Protein 7ZH9 (pdb70)

CATH classification: 2.40.30.180 (+1 more: 3.10.290.60)

Nearest PDB structures (foldseek):
  7zh9-assembly1_A  TM=1.001E+00  e=0.000E+00  Saccharomyces cerevisiae
  6zqh-assembly1_A  TM=9.855E-01  e=0.000E+00  Saccharomyces cerevisiae
  5l6j-assembly2_C  TM=9.676E-01  e=0.000E+00  Saccharomyces cerevisiae S288C
  5l6i-assembly2_C  TM=9.643E-01  e=0.000E+00  Saccharomyces cerevisiae S288C
  5tr4-assembly2_C  TM=9.580E-01  e=0.000E+00  Saccharomyces cerevisiae S288C

B-factor: mean 48.41, std 32.9, range [10.89, 215.99]

Secondary structure (DSSP, 8-state):
-TT---HHHHHHHHHHH-HHHHHHHTT-EEEEE--SHHHHHHHHHHHHH--SEEEEE--SBP-GGGGGT-TT--GGGTTSBHHHHHHHHHHTT-TTS-EEE----SSGGGGGG-SEEEE-TTS-HHHHHHHHHHHHHHT-EEEEEEEETTEEEEEEE--S-EEESBSS-PPPPEEEEEEE-TT-EEEESTT------TT-EEEEES-BT-GGGGSS--EE-EE-STTEEE----GGG----B--EEEEEPPPEEE----HHHHHHS--B--S-GGGTTHHHHHHHHHHHHHHHHHHTTTPPPPTT-HHHHHHHHHHHHHHHHH-HHHH-TTPPP-HHHHHHHHHHTT---HHHHHHHHHHHHHHHHHHHH-BSPPP-SEEEEE-GGGSPPTTTS--STTTT---SSTTHHHHHHH-HHHHHHHHT-EEEEE--SHHHHHHHHHHHHHTTT-STT-EEEEE--PBP-GGGGGT-TT--GGGTTSBHHHHHHHHHHHH-GGGTT-EEEE-PPPSGGGTTTS-HHHHHT-SEEEE---SHHHHHHHHHHHHHHT--EEEEEEETTEEEEEEE-TTTB--TTTTPPPPPPPPPHHHHHT---SHHHHHHHHHHHHHIIIIIHHHHHHHHHH-TTHHHHHHHT-SSHHHHHHHHHHHHHT--SSHHHHHHHHHHHHHIIIIIHHHHHHHHS-TT-B-TTSSBSS-TT----------TTSHHHHHHHHHHHHHHHHHTT-----S--HHHHHHHHHT---PPP---TT-----SSSS--TTSGGGT-TTTHHHHHHTSPPGGGGTT---------TT-TTSSHHHHHHHHHHHHHHHTTPPP--HHHHHHHHTTPPP--HHHHHHHHHHHHHHHHHHHTT---GGG--EEEEETTTTEEEEEPPPBPPEEEETTEEEETTT-EEEEES--BHHHHHHHIIIII-----EEEETTEEEEE-------BHHHHHHHHTTS----S-SEEEEEEEEE-TTS-EE---EEEEE-

Foldseek 3Di:
DQQDDDCLACQQQCLQFNSQLLSLQLAFEEEEEDQQQLRLLLLLFSLLSHGVEYEYEWQDFDAQQSLLRRLQDDPVRGRGTNRVSCQVLSCQLHVNYHYYYDHDCPPVVVCLVGQEYEYEPVAFVVRLQVNLVVCQVNQHWYKYKYAFFQKIKIWTARYFKDKQQAAFSDAWFKFKFWAQAQFFKTFGPDPDFRPDDQQWKKQKDPFPFQPCSNVRDIFGWADDPRGIIGRGGSVVRGGTDAIMMITTHGHMDIDGADTPVVCLQPNDEDEFEVVCVLCQLLVSLLVVLQSVLLVVPVRDGADAQDVVSLVVSQVSSVVVCVVRVNSNHPPGDRPSVSSSLSSNRRLADANLVSLQSSLLVSVLVSCSSGSFFDHDHTMYMDGQVLLAFDCVVQNDHCVFLQAPSHNNSRVSSNHGDVLLLLQLQAEEEEEDQAQLNLLLLLNSLSSNGQLHPNYAYEYEAQDFAGSNSSSRNSLDGPVRGPPQRQVSSQVSSCVSHVSCPPRYHYYNDHDDDVCCVPVDPVNVLSHQAYEYPDDDDRSQVRVQQVCLVNQHKYWYKDAFNLKIWIDTGHFQWFDTPVVPDDPDDDDDQPLCLVPQPDALLSLLVNLLVVLCLLFFLLQVLLQCVLPPVCSLVVCVVVPWQNVSSLVSLQVCPVQQDDALLSLLVVLLLVLCVPQPQVLVQSCLQQPQQDADPVRHHPQHGSGFRFDGDDQDCVPLLSVLLSVLRSVSSCQFQVHDDDLDDDSVVSCVSVVPDDHDDHDHDNPDDRDDGSVDDDCRTPVNPDPPVSVVSVVSRDHSVVVPPGHTDGDDDDLSDPSNSRLSNSQSSSVSVCNRRVYDGDDSSVSSCSSVVRRNDRNSSSSSRSSLSVSQVSVSSSVDNPQVSHWIWMARSSNGHIYTDRGHTFDWFPLPPDIDGQRNDAAEAEDQAFPVVVCVVCCVPVVWNWAFKDFPPGTLDHPVDDTRDRVQVSVCVVVVNDHDDSDQKGKIATWTAHNVGHTDHDHIYIYGD

Structure (mmCIF, N/CA/C/O backbone):
data_7ZH9
#
_entry.id   7ZH9
#
_cell.length_a   107.720
_cell.length_b   118.064
_cell.length_c   196.654
_cell.angle_alpha   90.00
_cell.angle_beta   90.00
_cell.angle_gamma   90.00
#
_symmetry.space_group_name_H-M   'C 2 2 21'
#
loop_
_entity.id
_entity.type
_entity.pdbx_description
1 polymer 'Ubiquitin-activating enzyme E1 1'
2 non-polymer "ADENOSINE-5'-TRIPHOSPHATE"
3 non-polymer 'SULFATE ION'
4 non-polymer 'ACETATE ION'
5 non-polymer '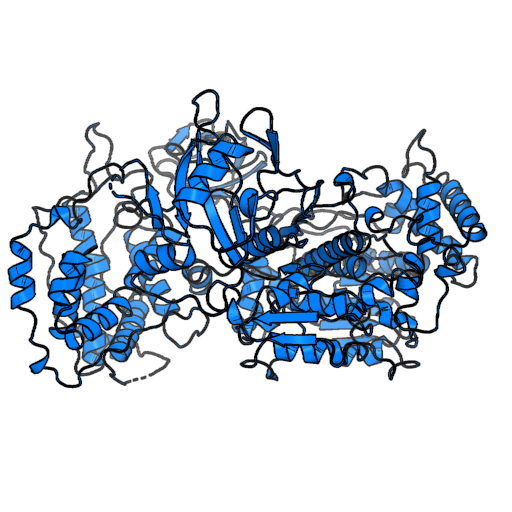MAGNESIUM ION'
6 non-polymer GLYCEROL
7 non-polymer 'POTASSIUM ION'
8 non-polymer 'CHLORIDE ION'
9 water water
#
loop_
_atom_site.group_PDB
_atom_site.id
_atom_site.type_symbol
_atom_site.label_atom_id
_atom_site.label_alt_id
_atom_site.label_comp_id
_atom_site.label_asym_id
_atom_site.label_entity_id
_atom_site.label_seq_id
_atom_site.pdbx_PDB_ins_code
_atom_site.Cartn_x
_atom_site.Cartn_y
_atom_site.Cartn_z
_atom_site.occupancy
_atom_site.B_iso_or_equiv
_atom_site.auth_seq_id
_atom_site.auth_comp_id
_atom_site.auth_asym_id
_atom_site.auth_atom_id
_atom_site.pdbx_PDB_model_num
ATOM 1 N N . ALA A 1 10 ? 37.062 -0.412 3.893 1.00 74.98 10 ALA A N 1
ATOM 2 C CA . ALA A 1 10 ? 36.439 0.892 4.140 1.00 73.09 10 ALA A CA 1
ATOM 3 C C . ALA A 1 10 ? 34.939 0.846 3.848 1.00 79.75 10 ALA A C 1
ATOM 4 O O . ALA A 1 10 ? 34.166 1.693 4.332 1.00 58.00 10 ALA A O 1
ATOM 10 N N . ALA A 1 11 ? 34.538 -0.149 3.051 1.00 63.32 11 ALA A N 1
ATOM 11 C CA . ALA A 1 11 ? 33.143 -0.290 2.661 1.00 65.35 11 ALA A CA 1
ATOM 12 C C . ALA A 1 11 ? 32.261 -0.421 3.892 1.00 42.41 11 ALA A C 1
ATOM 13 O O . ALA A 1 11 ? 32.531 -1.233 4.783 1.00 47.18 11 ALA A O 1
ATOM 20 N N . GLY A 1 12 ? 31.191 0.383 3.936 1.00 38.12 12 GLY A N 1
ATOM 21 C CA . GLY A 1 12 ? 30.228 0.322 5.016 1.00 26.14 12 GLY A CA 1
ATOM 22 C C . GLY A 1 12 ? 30.565 1.218 6.189 1.00 29.89 12 GLY A C 1
ATOM 23 O O . GLY A 1 12 ? 29.719 1.391 7.084 1.00 34.67 12 GLY A O 1
ATOM 27 N N . GLU A 1 13 ? 31.773 1.775 6.223 1.00 35.99 13 GLU A N 1
ATOM 28 C CA . GLU A 1 13 ? 32.217 2.606 7.332 1.00 44.78 13 GLU A CA 1
ATOM 29 C C . GLU A 1 13 ? 31.953 4.074 7.006 1.00 43.99 13 GLU A C 1
ATOM 30 O O . GLU A 1 13 ? 32.237 4.539 5.890 1.00 31.89 13 GLU A O 1
ATOM 42 N N . ILE A 1 14 ? 31.402 4.788 7.978 1.00 31.97 14 ILE A N 1
ATOM 43 C CA . ILE A 1 14 ? 31.236 6.235 7.918 1.00 37.01 14 ILE A CA 1
ATOM 44 C C . ILE A 1 14 ? 31.924 6.841 9.133 1.00 38.32 14 ILE A C 1
ATOM 45 O O . ILE A 1 14 ? 31.760 6.350 10.249 1.00 31.97 14 ILE A O 1
ATOM 61 N N . ASP A 1 15 ? 32.696 7.896 8.913 1.00 31.89 15 ASP A N 1
ATOM 62 C CA . ASP A 1 15 ? 33.358 8.638 9.990 1.00 22.70 15 ASP A CA 1
ATOM 63 C C . ASP A 1 15 ? 32.319 9.525 10.653 1.00 29.56 15 ASP A C 1
ATOM 64 O O . ASP A 1 15 ? 32.088 10.656 10.212 1.00 21.95 15 ASP A O 1
ATOM 73 N N . GLU A 1 16 ? 31.688 9.015 11.741 1.00 22.42 16 GLU A N 1
ATOM 74 C CA . GLU A 1 16 ? 30.661 9.791 12.429 1.00 26.43 16 GLU A CA 1
ATOM 75 C C . GLU A 1 16 ? 31.212 11.090 13.001 1.00 19.04 16 GLU A C 1
ATOM 76 O O . GLU A 1 16 ? 30.471 12.072 13.126 1.00 24.68 16 GLU A O 1
ATOM 88 N N . SER A 1 17 ? 32.489 11.121 13.394 1.00 19.75 17 SER A N 1
ATOM 89 C CA . SER A 1 17 ? 33.042 12.304 14.016 1.00 26.32 17 SER A CA 1
ATOM 90 C C . SER A 1 17 ? 33.187 13.453 13.024 1.00 31.27 17 SER A C 1
ATOM 91 O O . SER A 1 17 ? 33.262 14.607 13.445 1.00 27.43 17 SER A O 1
ATOM 99 N N . LEU A 1 18 ? 33.258 13.164 11.729 1.00 27.30 18 LEU A N 1
ATOM 100 C CA . LEU A 1 18 ? 33.216 14.201 10.697 1.00 19.53 18 LEU A CA 1
ATOM 101 C C . LEU A 1 18 ? 31.789 14.505 10.256 1.00 20.23 18 LEU A C 1
ATOM 102 O O . LEU A 1 18 ? 31.394 15.673 10.182 1.00 22.57 18 LEU A O 1
ATOM 118 N N . TYR A 1 19 ? 31.010 13.454 9.950 1.00 22.73 19 TYR A N 1
ATOM 119 C CA . TYR A 1 19 ? 29.734 13.588 9.276 1.00 22.98 19 TYR A CA 1
ATOM 120 C C . TYR A 1 19 ? 28.539 13.667 10.210 1.00 20.30 19 TYR A C 1
ATOM 121 O O . TYR A 1 19 ? 27.399 13.770 9.729 1.00 21.84 19 TYR A O 1
ATOM 139 N N . SER A 1 20 ? 28.763 13.659 11.521 1.00 21.18 20 SER A N 1
ATOM 140 C CA . SER A 1 20 ? 27.702 13.681 12.535 1.00 19.07 20 SER A CA 1
ATOM 141 C C . SER A 1 20 ? 26.453 14.476 12.174 1.00 24.23 20 SER A C 1
ATOM 142 O O . SER A 1 20 ? 25.348 13.912 12.100 1.00 18.78 20 SER A O 1
ATOM 150 N N . ARG A 1 21 ? 26.589 15.786 11.928 1.00 15.87 21 ARG A N 1
ATOM 151 C CA . ARG A 1 21 ? 25.400 16.600 11.645 1.00 20.07 21 ARG A CA 1
ATOM 152 C C . ARG A 1 21 ? 24.755 16.279 10.312 1.00 20.28 21 ARG A C 1
ATOM 153 O O . ARG A 1 21 ? 23.525 16.389 10.157 1.00 17.80 21 ARG A O 1
ATOM 174 N N . GLN A 1 22 ? 25.550 15.922 9.309 1.00 19.79 22 GLN A N 1
ATOM 175 C CA . GLN A 1 22 ? 24.988 15.557 8.018 1.00 19.16 22 GLN A CA 1
ATOM 176 C C . GLN A 1 22 ? 24.322 14.197 8.069 1.00 18.64 22 GLN A C 1
ATOM 177 O O . GLN A 1 22 ? 23.295 13.967 7.376 1.00 19.60 22 GLN A O 1
ATOM 191 N N . LEU A 1 23 ? 24.877 13.272 8.864 1.00 20.29 23 LEU A N 1
ATOM 192 C CA . LEU A 1 23 ? 24.219 11.973 9.035 1.00 20.30 23 LEU A CA 1
ATOM 193 C C . LEU A 1 23 ? 22.784 12.119 9.523 1.00 17.32 23 LEU A C 1
ATOM 194 O O . LEU A 1 23 ? 21.926 11.348 9.119 1.00 19.52 23 LEU A O 1
ATOM 210 N N . TYR A 1 24 ? 22.500 13.121 10.373 1.00 20.45 24 TYR A N 1
ATOM 211 C CA . TYR A 1 24 ? 21.142 13.373 10.858 1.00 18.78 24 TYR A CA 1
ATOM 212 C C . TYR A 1 24 ? 20.240 13.942 9.768 1.00 23.80 24 TYR A C 1
ATOM 213 O O . TYR A 1 24 ? 19.011 13.931 9.926 1.00 22.13 24 TYR A O 1
ATOM 231 N N . VAL A 1 25 ? 20.801 14.422 8.655 1.00 16.44 25 VAL A N 1
ATOM 232 C CA . VAL A 1 25 ? 19.994 14.841 7.514 1.00 14.42 25 VAL A CA 1
ATOM 233 C C . VAL A 1 25 ? 19.732 13.695 6.555 1.00 15.79 25 VAL A C 1
ATOM 234 O O . VAL A 1 25 ? 18.606 13.507 6.058 1.00 15.89 25 VAL A O 1
ATOM 247 N N . LEU A 1 26 ? 20.779 12.933 6.250 1.00 18.38 26 LEU A N 1
ATOM 248 C CA . LEU A 1 26 ? 20.776 12.016 5.119 1.00 14.95 26 LEU A CA 1
ATOM 249 C C . LEU A 1 26 ? 20.581 10.569 5.541 1.00 19.98 26 LEU A C 1
ATOM 250 O O . LEU A 1 26 ? 19.996 9.798 4.783 1.00 18.40 26 LEU A O 1
ATOM 266 N N . GLY A 1 27 ? 21.080 10.181 6.713 1.00 17.32 27 GLY A N 1
ATOM 267 C CA . GLY A 1 27 ? 21.018 8.795 7.119 1.00 21.95 27 GLY A CA 1
ATOM 268 C C . GLY A 1 27 ? 22.175 7.985 6.562 1.00 17.70 27 GLY A C 1
ATOM 269 O O . GLY A 1 27 ? 22.756 8.295 5.515 1.00 20.44 27 GLY A O 1
ATOM 273 N N . LYS A 1 28 ? 22.466 6.874 7.258 1.00 20.29 28 LYS A N 1
ATOM 274 C CA . LYS A 1 28 ? 23.622 6.056 6.942 1.00 21.60 28 LYS A CA 1
ATOM 275 C C . LYS A 1 28 ? 23.491 5.421 5.563 1.00 17.96 28 LYS A C 1
ATOM 276 O O . LYS A 1 28 ? 24.459 5.342 4.822 1.00 17.82 28 LYS A O 1
ATOM 295 N N . GLU A 1 29 ? 22.304 4.925 5.219 1.00 17.12 29 GLU A N 1
ATOM 296 C CA . GLU A 1 29 ? 22.150 4.215 3.965 1.00 21.21 29 GLU A CA 1
ATOM 297 C C . GLU A 1 29 ? 22.427 5.132 2.785 1.00 14.64 29 GLU A C 1
ATOM 298 O O . GLU A 1 29 ? 23.098 4.724 1.820 1.00 19.23 29 GLU A O 1
ATOM 310 N N . ALA A 1 30 ? 21.897 6.369 2.825 1.00 24.91 30 ALA A N 1
ATOM 311 C CA . ALA A 1 30 ? 22.127 7.281 1.720 1.00 15.38 30 ALA A CA 1
ATOM 312 C C . ALA A 1 30 ? 23.593 7.617 1.594 1.00 17.52 30 ALA A C 1
ATOM 313 O O . ALA A 1 30 ? 24.131 7.675 0.486 1.00 16.51 30 ALA A O 1
ATOM 320 N N . MET A 1 31 ? 24.278 7.828 2.711 1.00 17.12 31 MET A N 1
ATOM 321 C CA . MET A 1 31 ? 25.708 8.122 2.626 1.00 19.05 31 MET A CA 1
ATOM 322 C C . MET A 1 31 ? 26.515 6.923 2.147 1.00 18.06 31 MET A C 1
ATOM 323 O O . MET A 1 31 ? 27.549 7.090 1.479 1.00 19.66 31 MET A O 1
ATOM 337 N N . LEU A 1 32 ? 26.079 5.708 2.467 1.00 20.10 32 LEU A N 1
ATOM 338 C CA . LEU A 1 32 ? 26.787 4.557 1.907 1.00 18.33 32 LEU A CA 1
ATOM 339 C C . LEU A 1 32 ? 26.644 4.511 0.387 1.00 15.18 32 LEU A C 1
ATOM 340 O O . LEU A 1 32 ? 27.604 4.196 -0.317 1.00 23.31 32 LEU A O 1
ATOM 356 N N . LYS A 1 33 ? 25.470 4.855 -0.139 1.00 20.27 33 LYS A N 1
ATOM 357 C CA . LYS A 1 33 ? 25.314 4.937 -1.593 1.00 20.61 33 LYS A CA 1
ATOM 358 C C . LYS A 1 33 ? 26.142 6.079 -2.172 1.00 17.45 33 LYS A C 1
ATOM 359 O O . LYS A 1 33 ? 26.808 5.925 -3.215 1.00 21.43 33 LYS A O 1
ATOM 378 N N . MET A 1 34 ? 26.180 7.220 -1.484 1.00 16.32 34 MET A N 1
ATOM 379 C CA . MET A 1 34 ? 27.032 8.308 -1.938 1.00 18.04 34 MET A CA 1
ATOM 380 C C . MET A 1 34 ? 28.488 7.870 -2.041 1.00 23.28 34 MET A C 1
ATOM 381 O O . MET A 1 34 ? 29.189 8.183 -3.023 1.00 21.76 34 MET A O 1
ATOM 395 N N . GLN A 1 35 ? 28.962 7.117 -1.045 1.00 25.83 35 GLN A N 1
ATOM 396 C CA . GLN A 1 35 ? 30.379 6.718 -1.035 1.00 27.87 35 GLN A CA 1
ATOM 397 C C . GLN A 1 35 ? 30.712 5.692 -2.110 1.00 30.75 35 GLN A C 1
ATOM 398 O O . GLN A 1 35 ? 31.893 5.334 -2.243 1.00 25.92 35 GLN A O 1
ATOM 412 N N . THR A 1 36 ? 29.726 5.229 -2.900 1.00 24.30 36 THR A N 1
ATOM 413 C CA . THR A 1 36 ? 30.014 4.430 -4.080 1.00 26.02 36 THR A CA 1
ATOM 414 C C . THR A 1 36 ? 29.918 5.218 -5.390 1.00 23.16 36 THR A C 1
ATOM 415 O O . THR A 1 36 ? 30.187 4.653 -6.450 1.00 23.75 36 THR A O 1
ATOM 426 N N . SER A 1 37 ? 29.550 6.496 -5.354 1.00 19.33 37 SER A N 1
ATOM 427 C CA . SER A 1 37 ? 29.219 7.244 -6.565 1.00 18.48 37 SER A CA 1
ATOM 428 C C . SER A 1 37 ? 30.358 8.140 -6.998 1.00 26.66 37 SER A C 1
ATOM 429 O O . SER A 1 37 ? 30.857 8.948 -6.198 1.00 23.35 37 SER A O 1
ATOM 437 N N . ASN A 1 38 ? 30.743 8.028 -8.276 1.00 21.92 38 ASN A N 1
ATOM 438 C CA . ASN A 1 38 ? 31.747 8.891 -8.887 1.00 25.72 38 ASN A CA 1
ATOM 439 C C . ASN A 1 38 ? 31.056 10.029 -9.644 1.00 25.85 38 ASN A C 1
ATOM 440 O O . ASN A 1 38 ? 30.219 9.782 -10.515 1.00 26.72 38 ASN A O 1
ATOM 451 N N . VAL A 1 39 ? 31.391 11.268 -9.299 1.00 19.70 39 VAL A N 1
ATOM 452 C CA . VAL A 1 39 ? 30.743 12.450 -9.876 1.00 19.11 39 VAL A CA 1
ATOM 453 C C . VAL A 1 39 ? 31.727 13.150 -10.784 1.00 24.82 39 VAL A C 1
ATOM 454 O O . VAL A 1 39 ? 32.938 13.210 -10.487 1.00 22.20 39 VAL A O 1
ATOM 467 N N . LEU A 1 40 ? 31.203 13.660 -11.919 1.00 26.68 40 LEU A N 1
ATOM 468 C CA . LEU A 1 40 ? 31.937 14.481 -12.862 1.00 20.39 40 LEU A CA 1
ATOM 469 C C . LEU A 1 40 ? 31.241 15.828 -12.986 1.00 23.52 40 LEU A C 1
ATOM 470 O O . LEU A 1 40 ? 30.022 15.868 -13.204 1.00 26.61 40 LEU A O 1
ATOM 486 N N . ILE A 1 41 ? 31.999 16.919 -12.829 1.00 20.21 41 ILE A N 1
ATOM 487 C CA . ILE A 1 41 ? 31.492 18.269 -13.072 1.00 20.24 41 ILE A CA 1
ATOM 488 C C . ILE A 1 41 ? 32.219 18.889 -14.267 1.00 21.17 41 ILE A C 1
ATOM 489 O O . ILE A 1 41 ? 33.450 18.982 -14.288 1.00 24.54 41 ILE A O 1
ATOM 505 N N . LEU A 1 42 ? 31.449 19.348 -15.246 1.00 25.16 42 LEU A N 1
ATOM 506 C CA . LEU A 1 42 ? 31.954 19.989 -16.446 1.00 23.82 42 LEU A CA 1
ATOM 507 C C . LEU A 1 42 ? 31.875 21.501 -16.263 1.00 29.60 42 LEU A C 1
ATOM 508 O O . LEU A 1 42 ? 30.781 22.072 -16.177 1.00 24.51 42 LEU A O 1
ATOM 524 N N . GLY A 1 43 ? 33.025 22.142 -16.207 1.00 23.08 43 GLY A N 1
ATOM 525 C CA . GLY A 1 43 ? 33.071 23.594 -16.073 1.00 23.35 43 GLY A CA 1
ATOM 526 C C . GLY A 1 43 ? 33.326 24.002 -14.631 1.00 22.92 43 GLY A C 1
ATOM 527 O O . GLY A 1 43 ? 32.592 23.633 -13.698 1.00 24.74 43 GLY A O 1
ATOM 531 N N . LEU A 1 44 ? 34.405 24.719 -14.415 1.00 25.60 44 LEU A N 1
ATOM 532 C CA . LEU A 1 44 ? 34.781 25.099 -13.070 1.00 24.01 44 LEU A CA 1
ATOM 533 C C . LEU A 1 44 ? 34.944 26.605 -12.988 1.00 27.24 44 LEU A C 1
ATOM 534 O O . LEU A 1 44 ? 35.928 27.126 -12.493 1.00 23.96 44 LEU A O 1
ATOM 550 N N . LYS A 1 45 ? 33.969 27.342 -13.541 1.00 23.78 45 LYS A N 1
ATOM 551 C CA . LYS A 1 45 ? 33.768 28.698 -13.059 1.00 23.91 45 LYS A CA 1
ATOM 552 C C . LYS A 1 45 ? 33.053 28.650 -11.704 1.00 24.39 45 LYS A C 1
ATOM 553 O O . LYS A 1 45 ? 33.030 27.588 -11.035 1.00 24.04 45 LYS A O 1
ATOM 572 N N . GLY A 1 46 ? 32.510 29.784 -11.262 1.00 22.65 46 GLY A N 1
ATOM 573 C CA . GLY A 1 46 ? 31.957 29.868 -9.912 1.00 21.98 46 GLY A CA 1
ATOM 574 C C . GLY A 1 46 ? 30.870 28.827 -9.670 1.00 24.42 46 GLY A C 1
ATOM 575 O O . GLY A 1 46 ? 30.856 28.157 -8.624 1.00 20.49 46 GLY A O 1
ATOM 579 N N . LEU A 1 47 ? 29.969 28.644 -10.641 1.00 21.66 47 LEU A N 1
ATOM 580 C CA . LEU A 1 47 ? 28.876 27.699 -10.428 1.00 25.79 47 LEU A CA 1
ATOM 581 C C . LEU A 1 47 ? 29.435 26.298 -10.216 1.00 20.50 47 LEU A C 1
ATOM 582 O O . LEU A 1 47 ? 29.074 25.594 -9.250 1.00 20.35 47 LEU A O 1
ATOM 598 N N . GLY A 1 48 ? 30.344 25.890 -11.098 1.00 21.25 48 GLY A N 1
ATOM 599 C CA . GLY A 1 48 ? 30.921 24.561 -10.977 1.00 21.05 48 GLY A CA 1
ATOM 600 C C . GLY A 1 48 ? 31.670 24.354 -9.683 1.00 23.07 48 GLY A C 1
ATOM 601 O O . GLY A 1 48 ? 31.602 23.278 -9.091 1.00 22.89 48 GLY A O 1
ATOM 605 N N . VAL A 1 49 ? 32.440 25.356 -9.247 1.00 22.06 49 VAL A N 1
ATOM 606 C CA . VAL A 1 49 ? 33.264 25.129 -8.074 1.00 20.26 49 VAL A CA 1
ATOM 607 C C . VAL A 1 49 ? 32.387 25.102 -6.820 1.00 19.66 49 VAL A C 1
ATOM 608 O O . VAL A 1 49 ? 32.697 24.377 -5.852 1.00 19.21 49 VAL A O 1
ATOM 621 N N . GLU A 1 50 ? 31.307 25.897 -6.817 1.00 20.32 50 GLU A N 1
ATOM 622 C CA . GLU A 1 50 ? 30.390 25.897 -5.695 1.00 19.68 50 GLU A CA 1
ATOM 623 C C . GLU A 1 50 ? 29.710 24.539 -5.571 1.00 25.18 50 GLU A C 1
ATOM 624 O O . GLU A 1 50 ? 29.614 23.974 -4.469 1.00 21.76 50 GLU A O 1
ATOM 636 N N . ILE A 1 51 ? 29.253 23.988 -6.702 1.00 20.95 51 ILE A N 1
ATOM 637 C CA . ILE A 1 51 ? 28.662 22.657 -6.706 1.00 19.73 51 ILE A CA 1
ATOM 638 C C . ILE A 1 51 ? 29.678 21.636 -6.212 1.00 21.37 51 ILE A C 1
ATOM 639 O O . ILE A 1 51 ? 29.389 20.814 -5.318 1.00 20.60 51 ILE A O 1
ATOM 655 N N . ALA A 1 52 ? 30.907 21.706 -6.755 1.00 19.28 52 ALA A N 1
ATOM 656 C CA . ALA A 1 52 ? 31.928 20.732 -6.384 1.00 18.73 52 ALA A CA 1
ATOM 657 C C . ALA A 1 52 ? 32.277 20.838 -4.910 1.00 18.53 52 ALA A C 1
ATOM 658 O O . ALA A 1 52 ? 32.516 19.820 -4.261 1.00 21.01 52 ALA A O 1
ATOM 665 N N . LYS A 1 53 ? 32.361 22.060 -4.371 1.00 20.18 53 LYS A N 1
ATOM 666 C CA . LYS A 1 53 ? 32.656 22.240 -2.961 1.00 19.35 53 LYS A CA 1
ATOM 667 C C . LYS A 1 53 ? 31.640 21.500 -2.098 1.00 20.78 53 LYS A C 1
ATOM 668 O O . LYS A 1 53 ? 31.997 20.788 -1.150 1.00 18.96 53 LYS A O 1
ATOM 687 N N . ASN A 1 54 ? 30.366 21.662 -2.405 1.00 20.16 54 ASN A N 1
ATOM 688 C CA . ASN A 1 54 ? 29.327 21.033 -1.583 1.00 21.99 54 ASN A CA 1
ATOM 689 C C . ASN A 1 54 ? 29.329 19.513 -1.720 1.00 19.94 54 ASN A C 1
ATOM 690 O O . ASN A 1 54 ? 29.101 18.791 -0.729 1.00 21.48 54 ASN A O 1
ATOM 701 N N . VAL A 1 55 ? 29.539 19.002 -2.934 1.00 16.76 55 VAL A N 1
ATOM 702 C CA . VAL A 1 55 ? 29.496 17.562 -3.137 1.00 16.52 55 VAL A CA 1
ATOM 703 C C . VAL A 1 55 ? 30.705 16.894 -2.484 1.00 19.40 55 VAL A C 1
ATOM 704 O O . VAL A 1 55 ? 30.596 15.798 -1.928 1.00 20.54 55 VAL A O 1
ATOM 717 N N . VAL A 1 56 ? 31.868 17.542 -2.534 1.00 19.00 56 VAL A N 1
ATOM 718 C CA . VAL A 1 56 ? 33.065 16.973 -1.925 1.00 19.92 56 VAL A CA 1
ATOM 719 C C . VAL A 1 56 ? 32.942 16.982 -0.409 1.00 22.66 56 VAL A C 1
ATOM 720 O O . VAL A 1 56 ? 33.269 15.991 0.250 1.00 21.06 56 VAL A O 1
ATOM 733 N N . LEU A 1 57 ? 32.410 18.068 0.168 1.00 19.39 57 LEU A N 1
ATOM 734 C CA . LEU A 1 57 ? 32.117 18.054 1.597 1.00 20.77 57 LEU A CA 1
ATOM 735 C C . LEU A 1 57 ? 31.162 16.921 1.970 1.00 22.20 57 LEU A C 1
ATOM 736 O O . LEU A 1 57 ? 31.343 16.269 3.010 1.00 20.72 57 LEU A O 1
ATOM 752 N N . ALA A 1 58 ? 30.130 16.684 1.152 1.00 16.38 58 ALA A N 1
ATOM 753 C CA . ALA A 1 58 ? 29.131 15.701 1.513 1.00 15.79 58 ALA A CA 1
ATOM 754 C C . ALA A 1 58 ? 29.691 14.289 1.508 1.00 25.13 58 ALA A C 1
ATOM 755 O O . ALA A 1 58 ? 29.199 13.445 2.263 1.00 22.30 58 ALA A O 1
ATOM 762 N N . GLY A 1 59 ? 30.752 14.038 0.732 1.00 22.37 59 GLY A N 1
ATOM 763 C CA . GLY A 1 59 ? 31.427 12.755 0.749 1.00 18.46 59 GLY A CA 1
ATOM 764 C C . GLY A 1 59 ? 30.915 11.767 -0.284 1.00 25.14 59 GLY A C 1
ATOM 765 O O . GLY A 1 59 ? 30.083 10.918 0.009 1.00 36.30 59 GLY A O 1
ATOM 769 N N . VAL A 1 60 ? 31.381 11.885 -1.515 1.00 24.20 60 VAL A N 1
ATOM 770 C CA . VAL A 1 60 ? 31.096 10.912 -2.554 1.00 22.58 60 VAL A CA 1
ATOM 771 C C . VAL A 1 60 ? 32.367 10.097 -2.768 1.00 18.83 60 VAL A C 1
ATOM 772 O O . VAL A 1 60 ? 33.404 10.348 -2.158 1.00 26.52 60 VAL A O 1
ATOM 785 N N . LYS A 1 61 ? 32.271 9.075 -3.615 1.00 20.75 61 LYS A N 1
ATOM 786 C CA . LYS A 1 61 ? 33.419 8.204 -3.834 1.00 22.96 61 LYS A CA 1
ATOM 787 C C . LYS A 1 61 ? 34.593 8.979 -4.419 1.00 25.67 61 LYS A C 1
ATOM 788 O O . LYS A 1 61 ? 35.744 8.803 -4.001 1.00 26.00 61 LYS A O 1
ATOM 807 N N . SER A 1 62 ? 34.332 9.809 -5.433 1.00 20.78 62 SER A N 1
ATOM 808 C CA . SER A 1 62 ? 35.359 10.623 -6.042 1.00 26.75 62 SER A CA 1
ATOM 809 C C . SER A 1 62 ? 34.677 11.763 -6.786 1.00 20.97 62 SER A C 1
ATOM 810 O O . SER A 1 62 ? 33.514 11.659 -7.205 1.00 24.16 62 SER A O 1
ATOM 818 N N . MET A 1 63 ? 35.442 12.808 -6.992 1.00 21.27 63 MET A N 1
ATOM 819 C CA . MET A 1 63 ? 35.051 14.011 -7.725 1.00 19.90 63 MET A CA 1
ATOM 820 C C . MET A 1 63 ? 36.046 14.202 -8.857 1.00 28.76 63 MET A C 1
ATOM 821 O O . MET A 1 63 ? 37.260 14.190 -8.635 1.00 30.41 63 MET A O 1
ATOM 835 N N . THR A 1 64 ? 35.547 14.345 -10.072 1.00 23.14 64 THR A N 1
ATOM 836 C CA . THR A 1 64 ? 36.398 14.625 -11.215 1.00 22.50 64 THR A CA 1
ATOM 837 C C . THR A 1 64 ? 35.877 15.900 -11.851 1.00 22.53 64 THR A C 1
ATOM 838 O O . THR A 1 64 ? 34.662 16.079 -11.991 1.00 24.23 64 THR A O 1
ATOM 849 N N . VAL A 1 65 ? 36.795 16.796 -12.190 1.00 27.00 65 VAL A N 1
ATOM 850 C CA . VAL A 1 65 ? 36.460 18.105 -12.726 1.00 26.37 65 VAL A CA 1
ATOM 851 C C . VAL A 1 65 ? 37.052 18.221 -14.116 1.00 27.50 65 VAL A C 1
ATOM 852 O O . VAL A 1 65 ? 38.200 17.828 -14.369 1.00 31.89 65 VAL A O 1
ATOM 865 N N . PHE A 1 66 ? 36.269 18.773 -15.015 1.00 24.68 66 PHE A N 1
ATOM 866 C CA . PHE A 1 66 ? 36.719 19.013 -16.387 1.00 30.17 66 PHE A CA 1
ATOM 867 C C . PHE A 1 66 ? 36.610 20.502 -16.684 1.00 26.88 66 PHE A C 1
ATOM 868 O O . PHE A 1 66 ? 35.502 21.060 -16.668 1.00 25.29 66 PHE A O 1
ATOM 885 N N . ASP A 1 67 ? 37.754 21.152 -16.922 1.00 27.62 67 ASP A N 1
ATOM 886 C CA . ASP A 1 67 ? 37.720 22.505 -17.454 1.00 32.43 67 ASP A CA 1
ATOM 887 C C . ASP A 1 67 ? 39.103 22.872 -17.981 1.00 38.63 67 ASP A C 1
ATOM 888 O O . ASP A 1 67 ? 39.962 23.328 -17.223 1.00 29.58 67 ASP A O 1
ATOM 897 N N . PRO A 1 68 ? 39.356 22.675 -19.272 1.00 33.09 68 PRO A N 1
ATOM 898 C CA . PRO A 1 68 ? 40.662 23.015 -19.830 1.00 35.04 68 PRO A CA 1
ATOM 899 C C . PRO A 1 68 ? 40.819 24.490 -20.179 1.00 36.53 68 PRO A C 1
ATOM 900 O O . PRO A 1 68 ? 41.887 24.880 -20.640 1.00 35.23 68 PRO A O 1
ATOM 911 N N . GLU A 1 69 ? 39.806 25.318 -19.973 1.00 33.73 69 GLU A N 1
ATOM 912 C CA . GLU A 1 69 ? 39.894 26.711 -20.394 1.00 32.46 69 GLU A CA 1
ATOM 913 C C . GLU A 1 69 ? 40.850 27.466 -19.490 1.00 31.99 69 GLU A C 1
ATOM 914 O O . GLU A 1 69 ? 40.931 27.184 -18.287 1.00 34.94 69 GLU A O 1
ATOM 926 N N . PRO A 1 70 ? 41.575 28.443 -20.034 1.00 35.78 70 PRO A N 1
ATOM 927 C CA . PRO A 1 70 ? 42.506 29.208 -19.194 1.00 40.55 70 PRO A CA 1
ATOM 928 C C . PRO A 1 70 ? 41.773 30.160 -18.270 1.00 36.79 70 PRO A C 1
ATOM 929 O O . PRO A 1 70 ? 40.759 30.760 -18.644 1.00 36.93 70 PRO A O 1
ATOM 940 N N . VAL A 1 71 ? 42.325 30.328 -17.069 1.00 30.32 71 VAL A N 1
ATOM 941 C CA . VAL A 1 71 ? 41.777 31.292 -16.139 1.00 40.34 71 VAL A CA 1
ATOM 942 C C . VAL A 1 71 ? 41.893 32.685 -16.723 1.00 55.92 71 VAL A C 1
ATOM 943 O O . VAL A 1 71 ? 42.963 33.092 -17.202 1.00 34.73 71 VAL A O 1
ATOM 956 N N . GLN A 1 72 ? 40.796 33.429 -16.677 1.00 30.37 72 GLN A N 1
ATOM 957 C CA . GLN A 1 72 ? 40.822 34.865 -16.941 1.00 33.57 72 GLN A CA 1
ATOM 958 C C . GLN A 1 72 ? 40.404 35.583 -15.670 1.00 39.31 72 GLN A C 1
ATOM 959 O O . GLN A 1 72 ? 39.718 35.014 -14.814 1.00 29.65 72 GLN A O 1
ATOM 973 N N . LEU A 1 73 ? 40.836 36.835 -15.552 1.00 32.39 73 LEU A N 1
ATOM 974 C CA . LEU A 1 73 ? 40.610 37.603 -14.326 1.00 31.42 73 LEU A CA 1
ATOM 975 C C . LEU A 1 73 ? 39.120 37.688 -13.994 1.00 34.90 73 LEU A C 1
ATOM 976 O O . LEU A 1 73 ? 38.741 37.680 -12.822 1.00 31.11 73 LEU A O 1
ATOM 992 N N . ALA A 1 74 ? 38.268 37.799 -15.014 1.00 30.37 74 ALA A N 1
ATOM 993 C CA . ALA A 1 74 ? 36.847 37.956 -14.768 1.00 29.63 74 ALA A CA 1
ATOM 994 C C . ALA A 1 74 ? 36.238 36.707 -14.138 1.00 28.43 74 ALA A C 1
ATOM 995 O O . ALA A 1 74 ? 35.194 36.804 -13.488 1.00 27.74 74 ALA A O 1
ATOM 1002 N N . ASP A 1 75 ? 36.893 35.551 -14.263 1.00 30.94 75 ASP A N 1
ATOM 1003 C CA . ASP A 1 75 ? 36.402 34.321 -13.659 1.00 27.09 75 ASP A CA 1
ATOM 1004 C C . ASP A 1 75 ? 36.364 34.414 -12.140 1.00 27.35 75 ASP A C 1
ATOM 1005 O O . ASP A 1 75 ? 35.594 33.688 -11.495 1.00 25.64 75 ASP A O 1
ATOM 1014 N N . LEU A 1 76 ? 37.182 35.281 -11.556 1.00 27.22 76 LEU A N 1
ATOM 1015 C CA . LEU A 1 76 ? 37.236 35.400 -10.121 1.00 26.87 76 LEU A CA 1
ATOM 1016 C C . LEU A 1 76 ? 35.978 36.038 -9.512 1.00 26.48 76 LEU A C 1
ATOM 1017 O O . LEU A 1 76 ? 35.933 36.204 -8.275 1.00 26.13 76 LEU A O 1
ATOM 1033 N N . SER A 1 77 ? 34.980 36.428 -10.317 1.00 26.34 77 SER A N 1
ATOM 1034 C CA . SER A 1 77 ? 33.808 37.078 -9.736 1.00 26.00 77 SER A CA 1
ATOM 1035 C C . SER A 1 77 ? 33.183 36.201 -8.655 1.00 24.97 77 SER A C 1
ATOM 1036 O O . SER A 1 77 ? 32.832 36.694 -7.578 1.00 24.84 77 SER A O 1
ATOM 1044 N N . THR A 1 78 ? 33.034 34.882 -8.942 1.00 25.39 78 THR A N 1
ATOM 1045 C CA . THR A 1 78 ? 32.451 33.926 -8.022 1.00 24.07 78 THR A CA 1
ATOM 1046 C C . THR A 1 78 ? 33.269 32.655 -7.823 1.00 24.04 78 THR A C 1
ATOM 1047 O O . THR A 1 78 ? 32.852 31.800 -7.039 1.00 25.52 78 THR A O 1
ATOM 1058 N N . GLN A 1 79 ? 34.422 32.502 -8.490 1.00 25.28 79 GLN A N 1
ATOM 1059 C CA . GLN A 1 79 ? 35.257 31.298 -8.344 1.00 23.96 79 GLN A CA 1
ATOM 1060 C C . GLN A 1 79 ? 36.280 31.558 -7.245 1.00 24.50 79 GLN A C 1
ATOM 1061 O O . GLN A 1 79 ? 37.362 32.136 -7.465 1.00 28.10 79 GLN A O 1
ATOM 1075 N N . PHE A 1 80 ? 35.928 31.143 -6.035 1.00 23.56 80 PHE A N 1
ATOM 1076 C CA . PHE A 1 80 ? 36.661 31.528 -4.843 1.00 23.86 80 PHE A CA 1
ATOM 1077 C C . PHE A 1 80 ? 37.981 30.771 -4.689 1.00 25.69 80 PHE A C 1
ATOM 1078 O O . PHE A 1 80 ? 38.755 31.103 -3.788 1.00 24.61 80 PHE A O 1
ATOM 1095 N N . PHE A 1 81 ? 38.242 29.756 -5.510 1.00 24.83 81 PHE A N 1
ATOM 1096 C CA . PHE A 1 81 ? 39.504 29.042 -5.452 1.00 29.29 81 PHE A CA 1
ATOM 1097 C C . PHE A 1 81 ? 40.496 29.484 -6.539 1.00 35.37 81 PHE A C 1
ATOM 1098 O O . PHE A 1 81 ? 41.562 28.872 -6.671 1.00 34.30 81 PHE A O 1
ATOM 1115 N N . LEU A 1 82 ? 40.162 30.501 -7.337 1.00 25.77 82 LEU A N 1
ATOM 1116 C CA . LEU A 1 82 ? 41.117 31.075 -8.286 1.00 26.82 82 LEU A CA 1
ATOM 1117 C C . LEU A 1 82 ? 41.754 32.328 -7.684 1.00 31.32 82 LEU A C 1
ATOM 1118 O O . LEU A 1 82 ? 41.158 33.013 -6.845 1.00 32.29 82 LEU A O 1
ATOM 1134 N N . THR A 1 83 ? 42.986 32.611 -8.118 1.00 28.66 83 THR A N 1
ATOM 1135 C CA . THR A 1 83 ? 43.718 33.775 -7.705 1.00 29.54 83 THR A CA 1
ATOM 1136 C C . THR A 1 83 ? 44.299 34.449 -8.943 1.00 36.48 83 THR A C 1
ATOM 1137 O O . THR A 1 83 ? 44.449 33.840 -10.006 1.00 30.68 83 THR A O 1
ATOM 1148 N N . GLU A 1 84 ? 44.646 35.733 -8.795 1.00 31.05 84 GLU A N 1
ATOM 1149 C CA A GLU A 1 84 ? 45.251 36.496 -9.892 0.46 32.14 84 GLU A CA 1
ATOM 1150 C CA B GLU A 1 84 ? 45.202 36.454 -9.943 0.54 32.10 84 GLU A CA 1
ATOM 1151 C C . GLU A 1 84 ? 46.459 35.766 -10.457 1.00 32.79 84 GLU A C 1
ATOM 1152 O O . GLU A 1 84 ? 46.724 35.797 -11.662 1.00 34.05 84 GLU A O 1
ATOM 1175 N N . LYS A 1 85 ? 47.209 35.093 -9.588 1.00 35.68 85 LYS A N 1
ATOM 1176 C CA . LYS A 1 85 ? 48.392 34.372 -10.042 1.00 38.88 85 LYS A CA 1
ATOM 1177 C C . LYS A 1 85 ? 48.068 33.171 -10.901 1.00 35.74 85 LYS A C 1
ATOM 1178 O O . LYS A 1 85 ? 48.986 32.603 -11.496 1.00 41.61 85 LYS A O 1
ATOM 1197 N N . ASP A 1 86 ? 46.789 32.776 -11.003 1.00 34.76 86 ASP A N 1
ATOM 1198 C CA . ASP A 1 86 ? 46.415 31.623 -11.792 1.00 31.43 86 ASP A CA 1
ATOM 1199 C C . ASP A 1 86 ? 46.077 31.962 -13.235 1.00 31.84 86 ASP A C 1
ATOM 1200 O O . ASP A 1 86 ? 45.855 31.039 -14.039 1.00 42.26 86 ASP A O 1
ATOM 1209 N N . ILE A 1 87 ? 46.006 33.244 -13.594 1.00 38.71 87 ILE A N 1
ATOM 1210 C CA . ILE A 1 87 ? 45.556 33.613 -14.932 1.00 44.43 87 ILE A CA 1
ATOM 1211 C C . ILE A 1 87 ? 46.412 32.932 -15.991 1.00 39.30 87 ILE A C 1
ATOM 1212 O O . ILE A 1 87 ? 47.631 32.836 -15.862 1.00 42.94 87 ILE A O 1
ATOM 1228 N N . GLY A 1 88 ? 45.760 32.430 -17.036 1.00 39.32 88 GLY A N 1
ATOM 1229 C CA . GLY A 1 88 ? 46.428 31.726 -18.111 1.00 34.32 88 GLY A CA 1
ATOM 1230 C C . GLY A 1 88 ? 46.561 30.236 -17.901 1.00 37.06 88 GLY A C 1
ATOM 1231 O O . GLY A 1 88 ? 46.737 29.495 -18.883 1.00 38.03 88 GLY A O 1
ATOM 1235 N N . GLN A 1 89 ? 46.458 29.777 -16.663 1.00 37.31 89 GLN A N 1
ATOM 1236 C CA . GLN A 1 89 ? 46.456 28.357 -16.366 1.00 36.44 89 GLN A CA 1
ATOM 1237 C C . GLN A 1 89 ? 45.052 27.762 -16.474 1.00 41.21 89 GLN A C 1
ATOM 1238 O O . GLN A 1 89 ? 44.045 28.471 -16.464 1.00 37.04 89 GLN A O 1
ATOM 1252 N N . LYS A 1 90 ? 45.006 26.440 -16.576 1.00 31.46 90 LYS A N 1
ATOM 1253 C CA . LYS A 1 90 ? 43.742 25.747 -16.779 1.00 37.24 90 LYS A CA 1
ATOM 1254 C C . LYS A 1 90 ? 42.925 25.715 -15.498 1.00 30.73 90 LYS A C 1
ATOM 1255 O O . LYS A 1 90 ? 43.419 25.284 -14.448 1.00 30.65 90 LYS A O 1
ATOM 1274 N N . ARG A 1 91 ? 41.662 26.150 -15.592 1.00 34.81 91 ARG A N 1
ATOM 1275 C CA . ARG A 1 91 ? 40.814 26.231 -14.404 1.00 36.82 91 ARG A CA 1
ATOM 1276 C C . ARG A 1 91 ? 40.756 24.896 -13.670 1.00 30.50 91 ARG A C 1
ATOM 1277 O O . ARG A 1 91 ? 40.912 24.846 -12.447 1.00 32.17 91 ARG A O 1
ATOM 1298 N N . GLY A 1 92 ? 40.502 23.805 -14.391 1.00 34.49 92 GLY A N 1
ATOM 1299 C CA . GLY A 1 92 ? 40.453 22.503 -13.748 1.00 32.26 92 GLY A CA 1
ATOM 1300 C C . GLY A 1 92 ? 41.712 22.198 -12.970 1.00 43.46 92 GLY A C 1
ATOM 1301 O O . GLY A 1 92 ? 41.659 21.802 -11.806 1.00 33.03 92 GLY A O 1
ATOM 1305 N N . ASP A 1 93 ? 42.867 22.419 -13.597 1.00 32.52 93 ASP A N 1
ATOM 1306 C CA . ASP A 1 93 ? 44.144 22.077 -12.978 1.00 37.43 93 ASP A CA 1
ATOM 1307 C C . ASP A 1 93 ? 44.353 22.838 -11.679 1.00 46.12 93 ASP A C 1
ATOM 1308 O O . ASP A 1 93 ? 44.805 22.268 -10.682 1.00 37.55 93 ASP A 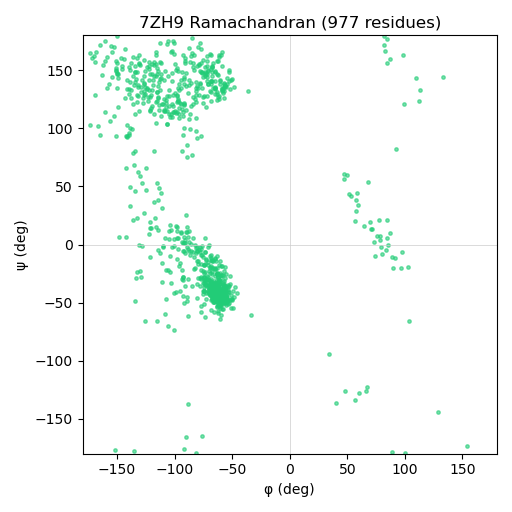O 1
ATOM 1317 N N . VAL A 1 94 ? 44.079 24.146 -11.683 1.00 32.24 94 VAL A N 1
ATOM 1318 C CA . VAL A 1 94 ? 44.411 24.966 -10.522 1.00 32.64 94 VAL A CA 1
ATOM 1319 C C . VAL A 1 94 ? 43.382 24.827 -9.408 1.00 37.65 94 VAL A C 1
ATOM 1320 O O . VAL A 1 94 ? 43.642 25.244 -8.276 1.00 50.00 94 VAL A O 1
ATOM 1333 N N . THR A 1 95 ? 42.224 24.259 -9.702 1.00 38.30 95 THR A N 1
ATOM 1334 C CA . THR A 1 95 ? 41.175 24.112 -8.700 1.00 33.49 95 THR A CA 1
ATOM 1335 C C . THR A 1 95 ? 41.254 22.763 -8.001 1.00 36.73 95 THR A C 1
ATOM 1336 O O . THR A 1 95 ? 40.867 22.670 -6.835 1.00 30.45 95 THR A O 1
ATOM 1347 N N . ARG A 1 96 ? 41.778 21.733 -8.676 1.00 32.96 96 ARG A N 1
ATOM 1348 C CA . ARG A 1 96 ? 41.764 20.373 -8.141 1.00 48.44 96 ARG A CA 1
ATOM 1349 C C . ARG A 1 96 ? 42.358 20.297 -6.738 1.00 32.52 96 ARG A C 1
ATOM 1350 O O . ARG A 1 96 ? 41.764 19.696 -5.835 1.00 27.08 96 ARG A O 1
ATOM 1371 N N . ALA A 1 97 ? 43.547 20.861 -6.547 1.00 31.43 97 ALA A N 1
ATOM 1372 C CA . ALA A 1 97 ? 44.239 20.706 -5.271 1.00 44.12 97 ALA A CA 1
ATOM 1373 C C . ALA A 1 97 ? 43.496 21.388 -4.135 1.00 32.51 97 ALA A C 1
ATOM 1374 O O . ALA A 1 97 ? 43.520 20.896 -2.999 1.00 37.19 97 ALA A O 1
ATOM 1381 N N . LYS A 1 98 ? 42.817 22.507 -4.412 1.00 31.45 98 LYS A N 1
ATOM 1382 C CA . LYS A 1 98 ? 42.074 23.178 -3.345 1.00 42.24 98 LYS A CA 1
ATOM 1383 C C . LYS A 1 98 ? 40.793 22.417 -2.999 1.00 40.68 98 LYS A C 1
ATOM 1384 O O . LYS A 1 98 ? 40.424 22.330 -1.829 1.00 26.87 98 LYS A O 1
ATOM 1403 N N . LEU A 1 99 ? 40.116 21.828 -3.992 1.00 28.20 99 LEU A N 1
ATOM 1404 C CA . LEU A 1 99 ? 38.979 20.985 -3.672 1.00 29.59 99 LEU A CA 1
ATOM 1405 C C . LEU A 1 99 ? 39.417 19.761 -2.877 1.00 22.68 99 LEU A C 1
ATOM 1406 O O . LEU A 1 99 ? 38.678 19.278 -2.015 1.00 27.16 99 LEU A O 1
ATOM 1422 N N . ALA A 1 100 ? 40.590 19.216 -3.195 1.00 29.57 100 ALA A N 1
ATOM 1423 C CA . ALA A 1 100 ? 41.040 17.991 -2.543 1.00 42.28 100 ALA A CA 1
ATOM 1424 C C . ALA A 1 100 ? 41.228 18.208 -1.055 1.00 33.56 100 ALA A C 1
ATOM 1425 O O . ALA A 1 100 ? 40.990 17.290 -0.256 1.00 35.01 100 ALA A O 1
ATOM 1432 N N . GLU A 1 101 ? 41.589 19.433 -0.667 1.00 26.75 101 GLU A N 1
ATOM 1433 C CA A GLU A 1 101 ? 41.795 19.754 0.743 0.59 27.63 101 GLU A CA 1
ATOM 1434 C CA B GLU A 1 101 ? 41.786 19.793 0.733 0.41 28.29 101 GLU A CA 1
ATOM 1435 C C . GLU A 1 101 ? 40.486 19.792 1.534 1.00 23.86 101 GLU A C 1
ATOM 1436 O O . GLU A 1 101 ? 40.524 19.749 2.764 1.00 24.56 101 GLU A O 1
ATOM 1459 N N . LEU A 1 102 ? 39.330 19.830 0.865 1.00 23.38 102 LEU A N 1
ATOM 1460 C CA . LEU A 1 102 ? 38.068 19.929 1.585 1.00 20.49 102 LEU A CA 1
ATOM 1461 C C . LEU A 1 102 ? 37.692 18.670 2.340 1.00 26.00 102 LEU A C 1
ATOM 1462 O O . LEU A 1 102 ? 37.001 18.767 3.366 1.00 27.80 102 LEU A O 1
ATOM 1478 N N . ASN A 1 103 ? 38.049 17.489 1.826 1.00 24.45 103 ASN A N 1
ATOM 1479 C CA . ASN A 1 103 ? 37.637 16.230 2.428 1.00 25.75 103 ASN A CA 1
ATOM 1480 C C . ASN A 1 103 ? 38.632 15.147 2.014 1.00 27.37 103 ASN A C 1
ATOM 1481 O O . ASN A 1 103 ? 38.607 14.692 0.861 1.00 23.08 103 ASN A O 1
ATOM 1492 N N . ALA A 1 104 ? 39.488 14.718 2.947 1.00 29.66 104 ALA A N 1
ATOM 1493 C CA . ALA A 1 104 ? 40.515 13.735 2.620 1.00 33.38 104 ALA A CA 1
ATOM 1494 C C . ALA A 1 104 ? 39.933 12.381 2.237 1.00 27.25 104 ALA A C 1
ATOM 1495 O O . ALA A 1 104 ? 40.669 11.539 1.749 1.00 31.14 104 ALA A O 1
ATOM 1502 N N . TYR A 1 105 ? 38.640 12.144 2.457 1.00 22.55 105 TYR A N 1
ATOM 1503 C CA . TYR A 1 105 ? 38.030 10.889 2.056 1.00 23.83 105 TYR A CA 1
ATOM 1504 C C . TYR A 1 105 ? 37.626 10.880 0.582 1.00 29.96 105 TYR A C 1
ATOM 1505 O O . TYR A 1 105 ? 37.258 9.812 0.066 1.00 27.06 105 TYR A O 1
ATOM 1523 N N . VAL A 1 106 ? 37.668 12.028 -0.084 1.00 23.90 106 VAL A N 1
ATOM 1524 C CA . VAL A 1 106 ? 37.178 12.178 -1.447 1.00 27.53 106 VAL A CA 1
ATOM 1525 C C . VAL A 1 106 ? 38.351 12.534 -2.356 1.00 26.02 106 VAL A C 1
ATOM 1526 O O . VAL A 1 106 ? 38.814 13.677 -2.377 1.00 25.97 106 VAL A O 1
ATOM 1539 N N . PRO A 1 107 ? 38.843 11.585 -3.144 1.00 25.83 107 PRO A N 1
ATOM 1540 C CA . PRO A 1 107 ? 39.861 11.926 -4.146 1.00 23.22 107 PRO A CA 1
ATOM 1541 C C . PRO A 1 107 ? 39.271 12.864 -5.192 1.00 25.55 107 PRO A C 1
ATOM 1542 O O . PRO A 1 107 ? 38.103 12.720 -5.581 1.00 24.32 107 PRO A O 1
ATOM 1553 N N . VAL A 1 108 ? 40.067 13.841 -5.611 1.00 27.36 108 VAL A N 1
ATOM 1554 C CA . VAL A 1 108 ? 39.659 14.809 -6.638 1.00 28.72 108 VAL A CA 1
ATOM 1555 C C . VAL A 1 108 ? 40.614 14.701 -7.815 1.00 34.11 108 VAL A C 1
ATOM 1556 O O . VAL A 1 108 ? 41.833 14.944 -7.689 1.00 27.00 108 VAL A O 1
ATOM 1569 N N . ASN A 1 109 ? 40.065 14.362 -8.967 1.00 27.76 109 ASN A N 1
ATOM 1570 C CA . ASN A 1 109 ? 40.855 14.170 -10.182 1.00 29.46 109 ASN A CA 1
ATOM 1571 C C . ASN A 1 109 ? 40.463 15.198 -11.231 1.00 31.64 109 ASN A C 1
ATOM 1572 O O . ASN A 1 109 ? 39.402 15.824 -11.146 1.00 29.00 109 ASN A O 1
ATOM 1583 N N . VAL A 1 110 ? 41.323 15.352 -12.233 1.00 32.49 110 VAL A N 1
ATOM 1584 C CA . VAL A 1 110 ? 41.055 16.218 -13.383 1.00 34.03 110 VAL A CA 1
ATOM 1585 C C . VAL A 1 110 ? 40.901 15.345 -14.620 1.00 36.80 110 VAL A C 1
ATOM 1586 O O . VAL A 1 110 ? 41.718 14.454 -14.858 1.00 36.26 110 VAL A O 1
ATOM 1599 N N . LEU A 1 111 ? 39.859 15.595 -15.402 1.00 36.86 111 LEU A N 1
ATOM 1600 C CA . LEU A 1 111 ? 39.690 14.954 -16.706 1.00 31.99 111 LEU A CA 1
ATOM 1601 C C . LEU A 1 111 ? 40.286 15.888 -17.758 1.00 35.31 111 LEU A C 1
ATOM 1602 O O . LEU A 1 111 ? 39.829 17.028 -17.924 1.00 42.98 111 LEU A O 1
ATOM 1618 N N . ASP A 1 112 ? 41.330 15.423 -18.437 1.00 40.96 112 ASP A N 1
ATOM 1619 C CA . ASP A 1 112 ? 42.052 16.299 -19.350 1.00 53.94 112 ASP A CA 1
ATOM 1620 C C . ASP A 1 112 ? 41.221 16.644 -20.580 1.00 50.46 112 ASP A C 1
ATOM 1621 O O . ASP A 1 112 ? 41.289 17.774 -21.076 1.00 41.98 112 ASP A O 1
ATOM 1630 N N . SER A 1 113 ? 40.433 15.695 -21.092 1.00 37.44 113 SER A N 1
ATOM 1631 C CA . SER A 1 113 ? 39.737 15.932 -22.346 1.00 37.38 113 SER A CA 1
ATOM 1632 C C . SER A 1 113 ? 38.439 15.151 -22.400 1.00 42.48 113 SER A C 1
ATOM 1633 O O . SER A 1 113 ? 38.317 14.068 -21.817 1.00 41.17 113 SER A O 1
ATOM 1641 N N . LEU A 1 114 ? 37.472 15.714 -23.123 1.00 38.16 114 LEU A N 1
ATOM 1642 C CA . LEU A 1 114 ? 36.172 15.088 -23.315 1.00 38.52 114 LEU A CA 1
ATOM 1643 C C . LEU A 1 114 ? 35.876 14.858 -24.796 1.00 56.95 114 LEU A C 1
ATOM 1644 O O . LEU A 1 114 ? 34.718 14.667 -25.186 1.00 49.51 114 LEU A O 1
ATOM 1660 N N . ASP A 1 115 ? 36.901 14.868 -25.638 1.00 43.87 115 ASP A N 1
ATOM 1661 C CA . ASP A 1 115 ? 36.698 14.512 -27.042 1.00 58.56 115 ASP A CA 1
ATOM 1662 C C . ASP A 1 115 ? 36.047 13.141 -27.152 1.00 53.34 115 ASP A C 1
ATOM 1663 O O . ASP A 1 115 ? 35.085 12.956 -27.908 1.00 66.30 115 ASP A O 1
ATOM 1672 N N . ASP A 1 116 ? 36.537 12.179 -26.370 1.00 47.14 116 ASP A N 1
ATOM 1673 C CA . ASP A 1 116 ? 35.987 10.820 -26.320 1.00 56.34 116 ASP A CA 1
ATOM 1674 C C . ASP A 1 116 ? 34.857 10.798 -25.296 1.00 48.40 116 ASP A C 1
ATOM 1675 O O . ASP A 1 116 ? 35.093 10.709 -24.083 1.00 36.49 116 ASP A O 1
ATOM 1684 N N . VAL A 1 117 ? 33.618 10.881 -25.783 1.00 48.02 117 VAL A N 1
ATOM 1685 C CA . VAL A 1 117 ? 32.471 10.920 -24.894 1.00 48.56 117 VAL A CA 1
ATOM 1686 C C . VAL A 1 117 ? 32.303 9.623 -24.111 1.00 39.81 117 VAL A C 1
ATOM 1687 O O . VAL A 1 117 ? 31.649 9.622 -23.058 1.00 39.58 117 VAL A O 1
ATOM 1700 N N . THR A 1 118 ? 32.887 8.510 -24.573 1.00 34.27 118 THR A N 1
ATOM 1701 C CA . THR A 1 118 ? 32.696 7.252 -23.857 1.00 33.07 118 THR A CA 1
ATOM 1702 C C . THR A 1 118 ? 33.376 7.247 -22.496 1.00 33.39 118 THR A C 1
ATOM 1703 O O . THR A 1 118 ? 33.118 6.331 -21.703 1.00 37.75 118 THR A O 1
ATOM 1714 N N . GLN A 1 119 ? 34.231 8.237 -22.207 1.00 36.31 119 GLN A N 1
ATOM 1715 C CA . GLN A 1 119 ? 34.785 8.339 -20.861 1.00 33.07 119 GLN A CA 1
ATOM 1716 C C . GLN A 1 119 ? 33.712 8.563 -19.808 1.00 43.63 119 GLN A C 1
ATOM 1717 O O . GLN A 1 119 ? 33.907 8.211 -18.637 1.00 36.46 119 GLN A O 1
ATOM 1731 N N . LEU A 1 120 ? 32.590 9.171 -20.188 1.00 32.28 120 LEU A N 1
ATOM 1732 C CA . LEU A 1 120 ? 31.523 9.416 -19.220 1.00 27.87 120 LEU A CA 1
ATOM 1733 C C . LEU A 1 120 ? 31.059 8.141 -18.541 1.00 32.67 120 LEU A C 1
ATOM 1734 O O . LEU A 1 120 ? 30.436 8.208 -17.466 1.00 28.32 120 LEU A O 1
ATOM 1750 N N . SER A 1 121 ? 31.342 6.971 -19.137 1.00 27.89 121 SER A N 1
ATOM 1751 C CA . SER A 1 121 ? 30.849 5.728 -18.553 1.00 29.34 121 SER A CA 1
ATOM 1752 C C . SER A 1 121 ? 31.502 5.413 -17.224 1.00 27.96 121 SER A C 1
ATOM 1753 O O . SER A 1 121 ? 31.005 4.538 -16.515 1.00 29.21 121 SER A O 1
ATOM 1761 N N . GLN A 1 122 ? 32.594 6.099 -16.881 1.00 30.57 122 GLN A N 1
ATOM 1762 C CA . GLN A 1 122 ? 33.250 5.956 -15.581 1.00 32.38 122 GLN A CA 1
ATOM 1763 C C . GLN A 1 122 ? 32.487 6.604 -14.438 1.00 35.07 122 GLN A C 1
ATOM 1764 O O . GLN A 1 122 ? 32.883 6.426 -13.276 1.00 30.56 122 GLN A O 1
ATOM 1778 N N . PHE A 1 123 ? 31.411 7.332 -14.720 1.00 27.60 123 PHE A N 1
ATOM 1779 C CA . PHE A 1 123 ? 30.763 8.182 -13.732 1.00 25.01 123 PHE A CA 1
ATOM 1780 C C . PHE A 1 123 ? 29.309 7.787 -13.560 1.00 26.14 123 PHE A C 1
ATOM 1781 O O . PHE A 1 123 ? 28.685 7.280 -14.477 1.00 24.54 123 PHE A O 1
ATOM 1798 N N . GLN A 1 124 ? 28.798 8.015 -12.367 1.00 24.34 124 GLN A N 1
ATOM 1799 C CA . GLN A 1 124 ? 27.405 7.768 -12.022 1.00 19.97 124 GLN A CA 1
ATOM 1800 C C . GLN A 1 124 ? 26.538 9.012 -12.193 1.00 22.62 124 GLN A C 1
ATOM 1801 O O . GLN A 1 124 ? 25.330 8.901 -12.465 1.00 23.35 124 GLN A O 1
ATOM 1815 N N . VAL A 1 125 ? 27.115 10.194 -12.022 1.00 22.40 125 VAL A N 1
ATOM 1816 C CA . VAL A 1 125 ? 26.386 11.458 -12.119 1.00 19.95 125 VAL A CA 1
ATOM 1817 C C . VAL A 1 125 ? 27.281 12.444 -12.852 1.00 20.35 125 VAL A C 1
ATOM 1818 O O . VAL A 1 125 ? 28.451 12.593 -12.489 1.00 25.26 125 VAL A O 1
ATOM 1831 N N . VAL A 1 126 ? 26.734 13.105 -13.887 1.00 19.06 126 VAL A N 1
ATOM 1832 C CA . VAL A 1 126 ? 27.441 14.076 -14.704 1.00 20.37 126 VAL A CA 1
ATOM 1833 C C . VAL A 1 126 ? 26.696 15.397 -14.613 1.00 23.10 126 VAL A C 1
ATOM 1834 O O . VAL A 1 126 ? 25.476 15.440 -14.836 1.00 21.58 126 VAL A O 1
ATOM 1847 N N . VAL A 1 127 ? 27.419 16.457 -14.266 1.00 19.46 127 VAL A N 1
ATOM 1848 C CA . VAL A 1 127 ? 26.854 17.805 -14.095 1.00 21.66 127 VAL A CA 1
ATOM 1849 C C . VAL A 1 127 ? 27.457 18.742 -15.123 1.00 22.45 127 VAL A C 1
ATOM 1850 O O . VAL A 1 127 ? 28.673 18.912 -15.155 1.00 23.47 127 VAL A O 1
ATOM 1863 N N . ALA A 1 128 ? 26.603 19.380 -15.944 1.00 20.79 128 ALA A N 1
ATOM 1864 C CA . ALA A 1 128 ? 27.034 20.280 -16.999 1.00 24.67 128 ALA A CA 1
ATOM 1865 C C . ALA A 1 128 ? 26.678 21.699 -16.588 1.00 21.70 128 ALA A C 1
ATOM 1866 O O . ALA A 1 128 ? 25.492 22.010 -16.448 1.00 24.90 128 ALA A O 1
ATOM 1873 N N . THR A 1 129 ? 27.708 22.553 -16.360 1.00 22.73 129 THR A N 1
ATOM 1874 C CA . THR A 1 129 ? 27.474 23.936 -15.952 1.00 23.37 129 THR A CA 1
ATOM 1875 C C . THR A 1 129 ? 27.374 24.814 -17.194 1.00 24.29 129 THR A C 1
ATOM 1876 O O . THR A 1 129 ? 27.255 24.318 -18.315 1.00 22.93 129 THR A O 1
ATOM 1887 N N . ASP A 1 130 ? 27.458 26.136 -17.031 1.00 29.49 130 ASP A N 1
ATOM 1888 C CA . ASP A 1 130 ? 27.200 27.005 -18.178 1.00 33.38 130 ASP A CA 1
ATOM 1889 C C . ASP A 1 130 ? 28.384 27.136 -19.127 1.00 35.54 130 ASP A C 1
ATOM 1890 O O . ASP A 1 130 ? 28.245 27.790 -20.165 1.00 38.70 130 ASP A O 1
ATOM 1899 N N . THR A 1 131 ? 29.526 26.502 -18.819 1.00 24.42 131 THR A N 1
ATOM 1900 C CA . THR A 1 131 ? 30.609 26.442 -19.785 1.00 25.34 131 THR A CA 1
ATOM 1901 C C . THR A 1 131 ? 30.319 25.509 -20.937 1.00 36.53 131 THR A C 1
ATOM 1902 O O . THR A 1 131 ? 31.057 25.536 -21.920 1.00 28.93 131 THR A O 1
ATOM 1913 N N . VAL A 1 132 ? 29.284 24.667 -20.830 1.00 31.21 132 VAL A N 1
ATOM 1914 C CA . VAL A 1 132 ? 28.957 23.645 -21.828 1.00 28.05 132 VAL A CA 1
ATOM 1915 C C . VAL A 1 132 ? 27.860 24.202 -22.731 1.00 25.98 132 VAL A C 1
ATOM 1916 O O . VAL A 1 132 ? 26.799 24.608 -22.243 1.00 28.52 132 VAL A O 1
ATOM 1929 N N . SER A 1 133 ? 28.118 24.252 -24.028 1.00 26.52 133 SER A N 1
ATOM 1930 C CA . SER A 1 133 ? 27.129 24.735 -24.961 1.00 26.73 133 SER A CA 1
ATOM 1931 C C . SER A 1 133 ? 25.907 23.831 -24.941 1.00 28.03 133 SER A C 1
ATOM 1932 O O . SER A 1 133 ? 25.967 22.661 -24.533 1.00 26.90 133 SER A O 1
ATOM 1940 N N . LEU A 1 134 ? 24.767 24.382 -25.380 1.00 27.17 134 LEU A N 1
ATOM 1941 C CA . LEU A 1 134 ? 23.550 23.573 -25.385 1.00 30.91 134 LEU A CA 1
ATOM 1942 C C . LEU A 1 134 ? 23.701 22.394 -26.338 1.00 27.71 134 LEU A C 1
ATOM 1943 O O . LEU A 1 134 ? 23.193 21.309 -26.071 1.00 33.93 134 LEU A O 1
ATOM 1959 N N . GLU A 1 135 ? 24.397 22.594 -27.461 1.00 25.96 135 GLU A N 1
ATOM 1960 C CA . GLU A 1 135 ? 24.658 21.494 -28.378 1.00 26.51 135 GLU A CA 1
ATOM 1961 C C . GLU A 1 135 ? 25.394 20.360 -27.674 1.00 26.59 135 GLU A C 1
ATOM 1962 O O . GLU A 1 135 ? 25.003 19.176 -27.778 1.00 28.50 135 GLU A O 1
ATOM 1974 N N . ASP A 1 136 ? 26.436 20.696 -26.930 1.00 27.71 136 ASP A N 1
ATOM 1975 C CA . ASP A 1 136 ? 27.160 19.688 -26.185 1.00 27.78 136 ASP A CA 1
ATOM 1976 C C . ASP A 1 136 ? 26.301 19.127 -25.040 1.00 24.55 136 ASP A C 1
ATOM 1977 O O . ASP A 1 136 ? 26.371 17.927 -24.748 1.00 28.23 136 ASP A O 1
ATOM 1986 N N . LYS A 1 137 ? 25.486 19.966 -24.385 1.00 24.18 137 LYS A N 1
ATOM 1987 C CA . LYS A 1 137 ? 24.628 19.454 -23.307 1.00 23.13 137 LYS A CA 1
ATOM 1988 C C . LYS A 1 137 ? 23.674 18.379 -23.837 1.00 24.71 137 LYS A C 1
ATOM 1989 O O . LYS A 1 137 ? 23.413 17.367 -23.163 1.00 24.09 137 LYS A O 1
ATOM 2008 N N . VAL A 1 138 ? 23.130 18.580 -25.030 1.00 25.95 138 VAL A N 1
ATOM 2009 C CA . VAL A 1 138 ? 22.199 17.608 -25.607 1.00 23.94 138 VAL A CA 1
ATOM 2010 C C . VAL A 1 138 ? 22.921 16.308 -25.948 1.00 24.28 138 VAL A C 1
ATOM 2011 O O . VAL A 1 138 ? 22.444 15.226 -25.623 1.00 28.30 138 VAL A O 1
ATOM 2024 N N . LYS A 1 139 ? 24.079 16.391 -26.603 1.00 28.42 139 LYS A N 1
ATOM 2025 C CA . LYS A 1 139 ? 24.872 15.203 -26.899 1.00 30.22 139 LYS A CA 1
ATOM 2026 C C . LYS A 1 139 ? 25.254 14.444 -25.627 1.00 24.76 139 LYS A C 1
ATOM 2027 O O . LYS A 1 139 ? 25.178 13.220 -25.584 1.00 24.69 139 LYS A O 1
ATOM 2046 N N . ILE A 1 140 ? 25.770 15.148 -24.624 1.00 23.90 140 ILE A N 1
ATOM 2047 C CA . ILE A 1 140 ? 26.135 14.507 -23.358 1.00 23.99 140 ILE A CA 1
ATOM 2048 C C . ILE A 1 140 ? 24.906 13.911 -22.664 1.00 28.06 140 ILE A C 1
ATOM 2049 O O . ILE A 1 140 ? 24.943 12.780 -22.148 1.00 22.83 140 ILE A O 1
ATOM 2065 N N . ASN A 1 141 ? 23.792 14.630 -22.659 1.00 24.73 141 ASN A N 1
ATOM 2066 C CA . ASN A 1 141 ? 22.607 14.077 -22.007 1.00 26.41 141 ASN A CA 1
ATOM 2067 C C . ASN A 1 141 ? 22.091 12.824 -22.726 1.00 23.24 141 ASN A C 1
ATOM 2068 O O . ASN A 1 141 ? 21.694 11.843 -22.072 1.00 24.47 141 ASN A O 1
ATOM 2079 N N . GLU A 1 142 ? 22.131 12.816 -24.056 1.00 26.08 142 GLU A N 1
ATOM 2080 C CA . GLU A 1 142 ? 21.707 11.630 -24.805 1.00 24.57 142 GLU A CA 1
ATOM 2081 C C . GLU A 1 142 ? 22.577 10.438 -24.449 1.00 26.61 142 GLU A C 1
ATOM 2082 O O . GLU A 1 142 ? 22.072 9.320 -24.276 1.00 25.46 142 GLU A O 1
ATOM 2094 N N . PHE A 1 143 ? 23.892 10.648 -24.360 1.00 24.99 143 PHE A N 1
ATOM 2095 C CA . PHE A 1 143 ? 24.785 9.556 -23.978 1.00 23.81 143 PHE A CA 1
ATOM 2096 C C . PHE A 1 143 ? 24.539 9.104 -22.557 1.00 22.80 143 PHE A C 1
ATOM 2097 O O . PHE A 1 143 ? 24.536 7.907 -22.277 1.00 24.28 143 PHE A O 1
ATOM 2114 N N . CYS A 1 144 ? 24.358 10.032 -21.624 1.00 22.16 144 CYS A N 1
ATOM 2115 C CA . CYS A 1 144 ? 24.100 9.653 -20.235 1.00 21.76 144 CYS A CA 1
ATOM 2116 C C . CYS A 1 144 ? 22.760 8.935 -20.109 1.00 25.90 144 CYS A C 1
ATOM 2117 O O . CYS A 1 144 ? 22.671 7.836 -19.530 1.00 23.18 144 CYS A O 1
ATOM 2125 N N . HIS A 1 145 ? 21.712 9.526 -20.682 1.00 22.96 145 HIS A N 1
ATOM 2126 C CA . HIS A 1 145 ? 20.364 8.985 -20.553 1.00 24.95 145 HIS A CA 1
ATOM 2127 C C . HIS A 1 145 ? 20.291 7.575 -21.133 1.00 22.49 145 HIS A C 1
ATOM 2128 O O . HIS A 1 145 ? 19.726 6.679 -20.507 1.00 23.77 145 HIS A O 1
ATOM 2143 N N . SER A 1 146 ? 20.888 7.359 -22.301 1.00 21.87 146 SER A N 1
ATOM 2144 C CA . SER A 1 146 ? 20.865 6.061 -22.961 1.00 25.47 146 SER A CA 1
ATOM 2145 C C . SER A 1 146 ? 21.795 5.045 -22.314 1.00 24.77 146 SER A C 1
ATOM 2146 O O . SER A 1 146 ? 21.740 3.869 -22.696 1.00 28.18 146 SER A O 1
ATOM 2154 N N . SER A 1 147 ? 22.663 5.482 -21.399 1.00 26.52 147 SER A N 1
ATOM 2155 C CA . SER A 1 147 ? 23.644 4.640 -20.728 1.00 29.47 147 SER A CA 1
ATOM 2156 C C . SER A 1 147 ? 23.338 4.406 -19.252 1.00 28.13 147 SER A C 1
ATOM 2157 O O . SER A 1 147 ? 24.123 3.741 -18.577 1.00 32.68 147 SER A O 1
ATOM 2165 N N . GLY A 1 148 ? 22.272 4.990 -18.712 1.00 26.73 148 GLY A N 1
ATOM 2166 C CA . GLY A 1 148 ? 22.013 4.887 -17.297 1.00 27.23 148 GLY A CA 1
ATOM 2167 C C . GLY A 1 148 ? 22.829 5.776 -16.397 1.00 24.70 148 GLY A C 1
ATOM 2168 O O . GLY A 1 148 ? 22.966 5.479 -15.197 1.00 27.67 148 GLY A O 1
ATOM 2172 N N . ILE A 1 149 ? 23.404 6.869 -16.932 1.00 23.22 149 ILE A N 1
ATOM 2173 C CA . ILE A 1 149 ? 24.165 7.830 -16.141 1.00 24.19 149 ILE A CA 1
ATOM 2174 C C . ILE A 1 149 ? 23.261 9.003 -15.806 1.00 22.54 149 ILE A C 1
ATOM 2175 O O . ILE A 1 149 ? 22.651 9.586 -16.718 1.00 23.87 149 ILE A O 1
ATOM 2191 N N . ARG A 1 150 ? 23.179 9.360 -14.511 1.00 19.75 150 ARG A N 1
ATOM 2192 C CA . ARG A 1 150 ? 22.331 10.486 -14.103 1.00 17.17 150 ARG A CA 1
ATOM 2193 C C . ARG A 1 150 ? 22.937 11.785 -14.640 1.00 20.98 150 ARG A C 1
ATOM 2194 O O . ARG A 1 150 ? 24.157 11.992 -14.558 1.00 21.28 150 ARG A O 1
ATOM 2215 N N . PHE A 1 151 ? 22.080 12.682 -15.144 1.00 20.55 151 PHE A N 1
ATOM 2216 C CA . PHE A 1 151 ? 22.522 13.944 -15.743 1.00 19.25 151 PHE A CA 1
ATOM 2217 C C . PHE A 1 151 ? 21.820 15.125 -15.120 1.00 18.85 151 PHE A C 1
ATOM 2218 O O . PHE A 1 151 ? 20.589 15.103 -14.953 1.00 20.67 151 PHE A O 1
ATOM 2235 N N . ILE A 1 152 ? 22.603 16.146 -14.760 1.00 18.31 152 ILE A N 1
ATOM 2236 C CA . ILE A 1 152 ? 22.112 17.400 -14.208 1.00 20.99 152 ILE A CA 1
ATOM 2237 C C . ILE A 1 152 ? 22.862 18.545 -14.901 1.00 22.73 152 ILE A C 1
ATOM 2238 O O . ILE A 1 152 ? 24.069 18.456 -15.133 1.00 26.30 152 ILE A O 1
ATOM 2254 N N . SER A 1 153 ? 22.150 19.600 -15.272 1.00 21.96 153 SER A N 1
ATOM 2255 C CA . SER A 1 153 ? 22.777 20.793 -15.814 1.00 22.53 153 SER A CA 1
ATOM 2256 C C . SER A 1 153 ? 22.253 22.013 -15.071 1.00 24.72 153 SER A C 1
ATOM 2257 O O . SER A 1 153 ? 21.160 22.012 -14.517 1.00 24.66 153 SER A O 1
ATOM 2265 N N . SER A 1 154 ? 23.056 23.067 -15.063 1.00 19.10 154 SER A N 1
ATOM 2266 C CA . SER A 1 154 ? 22.707 24.316 -14.402 1.00 19.06 154 SER A CA 1
ATOM 2267 C C . SER A 1 154 ? 23.452 25.478 -15.070 1.00 22.34 154 SER A C 1
ATOM 2268 O O . SER A 1 154 ? 24.583 25.318 -15.537 1.00 20.35 154 SER A O 1
ATOM 2276 N N . GLU A 1 155 ? 22.790 26.619 -15.151 1.00 20.17 155 GLU A N 1
ATOM 2277 C CA . GLU A 1 155 ? 23.367 27.822 -15.736 1.00 22.13 155 GLU A CA 1
ATOM 2278 C C . GLU A 1 155 ? 22.921 29.028 -14.921 1.00 24.30 155 GLU A C 1
ATOM 2279 O O . GLU A 1 155 ? 21.775 29.077 -14.469 1.00 24.18 155 GLU A O 1
ATOM 2291 N N . THR A 1 156 ? 23.813 30.000 -14.717 1.00 22.87 156 THR A N 1
ATOM 2292 C CA . THR A 1 156 ? 23.374 31.286 -14.185 1.00 27.34 156 THR A CA 1
ATOM 2293 C C . THR A 1 156 ? 23.753 32.370 -15.182 1.00 22.99 156 THR A C 1
ATOM 2294 O O . THR A 1 156 ? 24.763 32.257 -15.887 1.00 29.19 156 THR A O 1
ATOM 2305 N N . ARG A 1 157 ? 22.905 33.419 -15.260 1.00 24.40 157 ARG A N 1
ATOM 2306 C CA . ARG A 1 157 ? 23.075 34.551 -16.165 1.00 23.88 157 ARG A CA 1
ATOM 2307 C C . ARG A 1 157 ? 22.685 35.801 -15.384 1.00 24.81 157 ARG A C 1
ATOM 2308 O O . ARG A 1 157 ? 21.510 36.157 -15.308 1.00 24.05 157 ARG A O 1
ATOM 2329 N N . GLY A 1 158 ? 23.667 36.458 -14.782 1.00 23.92 158 GLY A N 1
ATOM 2330 C CA . GLY A 1 158 ? 23.328 37.625 -13.980 1.00 24.21 158 GLY A CA 1
ATOM 2331 C C . GLY A 1 158 ? 22.380 37.194 -12.851 1.00 23.37 158 GLY A C 1
ATOM 2332 O O . GLY A 1 158 ? 22.667 36.273 -12.071 1.00 22.65 158 GLY A O 1
ATOM 2336 N N . LEU A 1 159 ? 21.250 37.894 -12.743 1.00 29.73 159 LEU A N 1
ATOM 2337 C CA . LEU A 1 159 ? 20.304 37.650 -11.667 1.00 29.37 159 LEU A CA 1
ATOM 2338 C C . LEU A 1 159 ? 19.304 36.561 -12.013 1.00 31.66 159 LEU A C 1
ATOM 2339 O O . LEU A 1 159 ? 18.324 36.383 -11.270 1.00 24.32 159 LEU A O 1
ATOM 2355 N N . PHE A 1 160 ? 19.544 35.816 -13.094 1.00 22.35 160 PHE A N 1
ATOM 2356 C CA . PHE A 1 160 ? 18.720 34.675 -13.515 1.00 22.00 160 PHE A CA 1
ATOM 2357 C C . PHE A 1 160 ? 19.501 33.378 -13.384 1.00 21.16 160 PHE A C 1
ATOM 2358 O O . PHE A 1 160 ? 20.732 33.365 -13.470 1.00 21.39 160 PHE A O 1
ATOM 2375 N N . GLY A 1 161 ? 18.785 32.264 -13.267 1.00 22.93 161 GLY A N 1
ATOM 2376 C CA . GLY A 1 161 ? 19.427 30.958 -13.362 1.00 21.59 161 GLY A CA 1
ATOM 2377 C C . GLY A 1 161 ? 18.421 29.853 -13.564 1.00 24.82 161 GLY A C 1
ATOM 2378 O O . GLY A 1 161 ? 17.203 30.065 -13.465 1.00 21.73 161 GLY A O 1
ATOM 2382 N N . ASN A 1 162 ? 18.946 28.649 -13.840 1.00 21.85 162 ASN A N 1
ATOM 2383 C CA A ASN A 1 162 ? 18.078 27.490 -13.951 0.46 20.58 162 ASN A CA 1
ATOM 2384 C CA B ASN A 1 162 ? 18.084 27.486 -13.979 0.54 22.50 162 ASN A CA 1
ATOM 2385 C C . ASN A 1 162 ? 18.862 26.224 -13.633 1.00 23.36 162 ASN A C 1
ATOM 2386 O O . ASN A 1 162 ? 20.093 26.245 -13.451 1.00 20.68 162 ASN A O 1
ATOM 2407 N N . THR A 1 163 ? 18.125 25.114 -13.574 1.00 19.52 163 THR A N 1
ATOM 2408 C CA . THR A 1 163 ? 18.675 23.782 -13.387 1.00 19.56 163 THR A CA 1
ATOM 2409 C C . THR A 1 163 ? 17.764 22.803 -14.083 1.00 21.41 163 THR A C 1
ATOM 2410 O O . THR A 1 163 ? 16.545 23.017 -14.163 1.00 23.95 163 THR A O 1
ATOM 2421 N N . PHE A 1 164 ? 18.363 21.735 -14.610 1.00 21.63 164 PHE A N 1
ATOM 2422 C CA . PHE A 1 164 ? 17.666 20.656 -15.299 1.00 18.33 164 PHE A CA 1
ATOM 2423 C C . PHE A 1 164 ? 18.173 19.344 -14.727 1.00 23.89 164 PHE A C 1
ATOM 2424 O O . PHE A 1 164 ? 19.378 19.158 -14.567 1.00 20.00 164 PHE A O 1
ATOM 2441 N N . VAL A 1 165 ? 17.260 18.436 -14.458 1.00 20.65 165 VAL A N 1
ATOM 2442 C CA . VAL A 1 165 ? 17.557 17.128 -13.868 1.00 17.45 165 VAL A CA 1
ATOM 2443 C C . VAL A 1 165 ? 16.956 16.044 -14.745 1.00 19.66 165 VAL A C 1
ATOM 2444 O O . VAL A 1 165 ? 15.766 16.111 -15.098 1.00 20.95 165 VAL A O 1
ATOM 2457 N N . ASP A 1 166 ? 17.785 15.054 -15.108 1.00 21.38 166 ASP A N 1
ATOM 2458 C CA . ASP A 1 166 ? 17.385 13.900 -15.921 1.00 17.84 166 ASP A CA 1
ATOM 2459 C C . ASP A 1 166 ? 18.071 12.664 -15.328 1.00 23.62 166 ASP A C 1
ATOM 2460 O O . ASP A 1 166 ? 19.203 12.346 -15.691 1.00 22.58 166 ASP A O 1
ATOM 2469 N N . LEU A 1 167 ? 17.370 11.930 -14.471 1.00 21.48 167 LEU A N 1
ATOM 2470 C CA . LEU A 1 167 ? 17.960 10.765 -13.840 1.00 17.47 167 LEU A CA 1
ATOM 2471 C C . LEU A 1 167 ? 17.642 9.472 -14.599 1.00 21.47 167 LEU A C 1
ATOM 2472 O O . LEU A 1 167 ? 17.881 8.394 -14.071 1.00 25.07 167 LEU A O 1
ATOM 2488 N N . GLY A 1 168 ? 17.096 9.565 -15.804 1.00 21.14 168 GLY A N 1
ATOM 2489 C CA . GLY A 1 168 ? 16.936 8.420 -16.689 1.00 22.96 168 GLY A CA 1
ATOM 2490 C C . GLY A 1 168 ? 15.528 7.842 -16.678 1.00 21.58 168 GLY A C 1
ATOM 2491 O O . GLY A 1 168 ? 14.604 8.318 -15.999 1.00 20.83 168 GLY A O 1
ATOM 2495 N N . ASP A 1 169 ? 15.382 6.784 -17.474 1.00 28.16 169 ASP A N 1
ATOM 2496 C CA . ASP A 1 169 ? 14.108 6.113 -17.643 1.00 28.97 169 ASP A CA 1
ATOM 2497 C C . ASP A 1 169 ? 13.639 5.465 -16.355 1.00 27.98 169 ASP A C 1
ATOM 2498 O O . ASP A 1 169 ? 12.435 5.299 -16.145 1.00 32.57 169 ASP A O 1
ATOM 2507 N N . GLU A 1 170 ? 14.571 5.088 -15.482 1.00 27.08 170 GLU A N 1
ATOM 2508 C CA . GLU A 1 170 ? 14.256 4.347 -14.264 1.00 29.79 170 GLU A CA 1
ATOM 2509 C C . GLU A 1 170 ? 15.049 4.951 -13.114 1.00 28.11 170 GLU A C 1
ATOM 2510 O O . GLU A 1 170 ? 16.286 5.059 -13.190 1.00 38.02 170 GLU A O 1
ATOM 2522 N N . PHE A 1 171 ? 14.335 5.412 -12.090 1.00 21.31 171 PHE A N 1
ATOM 2523 C CA . PHE A 1 171 ? 14.939 5.919 -10.875 1.00 18.57 171 PHE A CA 1
ATOM 2524 C C . PHE A 1 171 ? 13.954 5.653 -9.735 1.00 18.18 171 PHE A C 1
ATOM 2525 O O . PHE A 1 171 ? 12.738 5.868 -9.894 1.00 23.41 171 PHE A O 1
ATOM 2542 N N . THR A 1 172 ? 14.458 5.158 -8.625 1.00 15.50 172 THR A N 1
ATOM 2543 C CA . THR A 1 172 ? 13.636 4.881 -7.459 1.00 17.44 172 THR A CA 1
ATOM 2544 C C . THR A 1 172 ? 13.936 5.837 -6.320 1.00 21.92 172 THR A C 1
ATOM 2545 O O . THR A 1 172 ? 15.050 5.890 -5.830 1.00 23.38 172 THR A O 1
ATOM 2556 N N . VAL A 1 173 ? 12.915 6.572 -5.877 1.00 15.74 173 VAL A N 1
ATOM 2557 C CA . VAL A 1 173 ? 12.962 7.377 -4.666 1.00 14.46 173 VAL A CA 1
ATOM 2558 C C . VAL A 1 173 ? 12.648 6.473 -3.490 1.00 22.42 173 VAL A C 1
ATOM 2559 O O . VAL A 1 173 ? 11.557 5.893 -3.421 1.00 19.08 173 VAL A O 1
ATOM 2572 N N . LEU A 1 174 ? 13.576 6.387 -2.548 1.00 20.51 174 LEU A N 1
ATOM 2573 C CA . LEU A 1 174 ? 13.380 5.539 -1.373 1.00 17.73 174 LEU A CA 1
ATOM 2574 C C . LEU A 1 174 ? 12.790 6.260 -0.177 1.00 22.39 174 LEU A C 1
ATOM 2575 O O . LEU A 1 174 ? 12.194 5.603 0.691 1.00 23.43 174 LEU A O 1
ATOM 2591 N N . ASP A 1 175 ? 12.919 7.578 -0.115 1.00 21.70 175 ASP A N 1
ATOM 2592 C CA . ASP A 1 175 ? 12.391 8.391 0.967 1.00 17.64 175 ASP A CA 1
ATOM 2593 C C . ASP A 1 175 ? 12.109 9.774 0.399 1.00 19.41 175 ASP A C 1
ATOM 2594 O O . ASP A 1 175 ? 13.034 10.510 0.054 1.00 20.47 175 ASP A O 1
ATOM 2603 N N . PRO A 1 176 ? 10.846 10.158 0.265 1.00 18.06 176 PRO A N 1
ATOM 2604 C CA . PRO A 1 176 ? 10.536 11.383 -0.465 1.00 18.17 176 PRO A CA 1
ATOM 2605 C C . PRO A 1 176 ? 10.716 12.679 0.293 1.00 20.30 176 PRO A C 1
ATOM 2606 O O . PRO A 1 176 ? 10.742 13.711 -0.363 1.00 21.62 176 PRO A O 1
ATOM 2617 N N . THR A 1 177 ? 10.804 12.667 1.620 1.00 21.75 177 THR A N 1
ATOM 2618 C CA . THR A 1 177 ? 10.734 13.898 2.384 1.00 20.16 177 THR A CA 1
ATOM 2619 C C . THR A 1 177 ? 11.867 14.065 3.381 1.00 22.15 177 THR A C 1
ATOM 2620 O O . THR A 1 177 ? 12.182 15.196 3.777 1.00 24.78 177 THR A O 1
ATOM 2631 N N . GLY A 1 178 ? 12.410 12.956 3.871 1.00 18.15 178 GLY A N 1
ATOM 2632 C CA . GLY A 1 178 ? 13.387 13.030 4.935 1.00 25.20 178 GLY A CA 1
ATOM 2633 C C . GLY A 1 178 ? 12.830 13.317 6.317 1.00 27.15 178 GLY A C 1
ATOM 2634 O O . GLY A 1 178 ? 13.615 13.503 7.252 1.00 26.02 178 GLY A O 1
ATOM 2638 N N . GLU A 1 179 ? 11.504 13.326 6.487 1.00 20.71 179 GLU A N 1
ATOM 2639 C CA . GLU A 1 179 ? 10.900 13.602 7.785 1.00 21.48 179 GLU A CA 1
ATOM 2640 C C . GLU A 1 179 ? 10.865 12.314 8.603 1.00 17.43 179 GLU A C 1
ATOM 2641 O O . GLU A 1 179 ? 10.765 11.214 8.062 1.00 23.17 179 GLU A O 1
ATOM 2653 N N . GLU A 1 180 ? 10.892 12.463 9.905 1.00 17.95 180 GLU A N 1
ATOM 2654 C CA . GLU A 1 180 ? 10.726 11.331 10.785 1.00 18.48 180 GLU A CA 1
ATOM 2655 C C . GLU A 1 180 ? 9.380 10.680 10.491 1.00 22.91 180 GLU A C 1
ATOM 2656 O O . GLU A 1 180 ? 8.373 11.386 10.330 1.00 20.77 180 GLU A O 1
ATOM 2668 N N . PRO A 1 181 ? 9.319 9.359 10.391 1.00 26.64 181 PRO A N 1
ATOM 2669 C CA . PRO A 1 181 ? 8.015 8.705 10.215 1.00 21.05 181 PRO A CA 1
ATOM 2670 C C . PRO A 1 181 ? 7.035 9.068 11.323 1.00 17.40 181 PRO A C 1
ATOM 2671 O O . PRO A 1 181 ? 7.351 9.073 12.522 1.00 17.98 181 PRO A O 1
ATOM 2682 N N . ARG A 1 182 ? 5.807 9.341 10.928 1.00 14.44 182 ARG A N 1
ATOM 2683 C CA A ARG A 1 182 ? 4.759 9.590 11.914 0.56 10.95 182 ARG A CA 1
ATOM 2684 C CA B ARG A 1 182 ? 4.767 9.594 11.919 0.44 13.66 182 ARG A CA 1
ATOM 2685 C C . ARG A 1 182 ? 4.401 8.319 12.671 1.00 20.14 182 ARG A C 1
ATOM 2686 O O . ARG A 1 182 ? 4.434 7.216 12.123 1.00 14.20 182 ARG A O 1
ATOM 2727 N N . THR A 1 183 ? 4.080 8.486 13.952 1.00 14.13 183 THR A N 1
ATOM 2728 C CA A THR A 1 183 ? 3.621 7.393 14.793 0.38 15.56 183 THR A CA 1
ATOM 2729 C CA B THR A 1 183 ? 3.615 7.393 14.788 0.62 14.24 183 THR A CA 1
ATOM 2730 C C . THR A 1 183 ? 2.505 7.890 15.697 1.00 16.36 183 THR A C 1
ATOM 2731 O O . THR A 1 183 ? 2.420 9.084 15.998 1.00 16.44 183 THR A O 1
ATOM 2752 N N . GLY A 1 184 ? 1.699 6.948 16.191 1.00 14.69 184 GLY A N 1
ATOM 2753 C CA . GLY A 1 184 ? 0.617 7.299 17.107 1.00 14.11 184 GLY A CA 1
ATOM 2754 C C . GLY A 1 184 ? -0.030 6.105 17.761 1.00 13.21 184 GLY A C 1
ATOM 2755 O O . GLY A 1 184 ? -0.039 4.984 17.227 1.00 15.34 184 GLY A O 1
ATOM 2759 N N . MET A 1 185 ? -0.647 6.392 18.925 1.00 13.12 185 MET A N 1
ATOM 2760 C CA . MET A 1 185 ? -1.359 5.405 19.714 1.00 14.64 185 MET A CA 1
ATOM 2761 C C . MET A 1 185 ? -2.821 5.393 19.315 1.00 13.63 185 MET A C 1
ATOM 2762 O O . MET A 1 185 ? -3.415 6.452 19.162 1.00 18.40 185 MET A O 1
ATOM 2776 N N . VAL A 1 186 ? -3.401 4.191 19.196 1.00 15.59 186 VAL A N 1
ATOM 2777 C CA . VAL A 1 186 ? -4.776 4.017 18.758 1.00 17.63 186 VAL A CA 1
ATOM 2778 C C . VAL A 1 186 ? -5.585 3.455 19.896 1.00 21.16 186 VAL A C 1
ATOM 2779 O O . VAL A 1 186 ? -5.074 2.736 20.746 1.00 17.18 186 VAL A O 1
ATOM 2792 N N . SER A 1 187 ? -6.873 3.814 19.926 1.00 14.93 187 SER A N 1
ATOM 2793 C CA . SER A 1 187 ? -7.798 3.233 20.898 1.00 19.76 187 SER A CA 1
ATOM 2794 C C . SER A 1 187 ? -8.874 2.349 20.310 1.00 18.04 187 SER A C 1
ATOM 2795 O O . SER A 1 187 ? -9.576 1.668 21.089 1.00 17.08 187 SER A O 1
ATOM 2803 N N . ASP A 1 188 ? -9.007 2.280 18.985 1.00 16.66 188 ASP A N 1
ATOM 2804 C CA . ASP A 1 188 ? -9.983 1.378 18.378 1.00 19.55 188 ASP A CA 1
ATOM 2805 C C . ASP A 1 188 ? -9.631 1.182 16.903 1.00 16.14 188 ASP A C 1
ATOM 2806 O O . ASP A 1 188 ? -9.122 2.092 16.252 1.00 16.35 188 ASP A O 1
ATOM 2815 N N . ILE A 1 189 ? -9.895 -0.026 16.402 1.00 20.77 189 ILE A N 1
ATOM 2816 C CA . ILE A 1 189 ? -9.897 -0.342 14.984 1.00 17.49 189 ILE A CA 1
ATOM 2817 C C . ILE A 1 189 ? -11.161 -1.168 14.735 1.00 21.70 189 ILE A C 1
ATOM 2818 O O . ILE A 1 189 ? -11.269 -2.325 15.180 1.00 20.85 189 ILE A O 1
ATOM 2834 N N . GLU A 1 190 ? -12.093 -0.596 14.010 1.00 17.39 190 GLU A N 1
ATOM 2835 C CA . GLU A 1 190 ? -13.384 -1.196 13.754 1.00 20.67 190 GLU A CA 1
ATOM 2836 C C . GLU A 1 190 ? -13.297 -2.136 12.561 1.00 20.66 190 GLU A C 1
ATOM 2837 O O . GLU A 1 190 ? -12.306 -2.151 11.817 1.00 20.50 190 GLU A O 1
ATOM 2849 N N . PRO A 1 191 ? -14.300 -2.988 12.379 1.00 24.44 191 PRO A N 1
ATOM 2850 C CA . PRO A 1 191 ? -14.197 -4.022 11.316 1.00 25.85 191 PRO A CA 1
ATOM 2851 C C . PRO A 1 191 ? -14.014 -3.463 9.914 1.00 23.81 191 PRO A C 1
ATOM 2852 O O . PRO A 1 191 ? -13.368 -4.105 9.070 1.00 21.30 191 PRO A O 1
ATOM 2863 N N . ASP A 1 192 ? -14.477 -2.261 9.662 1.00 20.49 192 ASP A N 1
ATOM 2864 C CA . ASP A 1 192 ? -14.260 -1.604 8.375 1.00 29.34 192 ASP A CA 1
ATOM 2865 C C . ASP A 1 192 ? -12.920 -0.891 8.279 1.00 22.14 192 ASP A C 1
ATOM 2866 O O . ASP A 1 192 ? -12.635 -0.222 7.262 1.00 22.35 192 ASP A O 1
ATOM 2875 N N . GLY A 1 193 ? -12.070 -1.016 9.277 1.00 22.04 193 GLY A N 1
ATOM 2876 C CA . GLY A 1 193 ? -10.764 -0.374 9.224 1.00 19.52 193 GLY A CA 1
ATOM 2877 C C . GLY A 1 193 ? -10.723 1.055 9.734 1.00 18.29 193 GLY A C 1
ATOM 2878 O O . GLY A 1 193 ? -9.700 1.748 9.533 1.00 13.83 193 GLY A O 1
ATOM 2882 N N . THR A 1 194 ? -11.791 1.532 10.355 1.00 18.58 194 THR A N 1
ATOM 2883 C CA . THR A 1 194 ? -11.758 2.869 10.932 1.00 16.33 194 THR A CA 1
ATOM 2884 C C . THR A 1 194 ? -10.887 2.850 12.189 1.00 15.31 194 THR A C 1
ATOM 2885 O O . THR A 1 194 ? -11.212 2.148 13.152 1.00 19.13 194 THR A O 1
ATOM 2896 N N . VAL A 1 195 ? -9.810 3.613 12.163 1.00 20.87 195 VAL A N 1
ATOM 2897 C CA . VAL A 1 195 ? -8.850 3.680 13.251 1.00 19.62 195 VAL A CA 1
ATOM 2898 C C . VAL A 1 195 ? -9.097 4.958 14.033 1.00 15.13 195 VAL A C 1
ATOM 2899 O O . VAL A 1 195 ? -9.033 6.054 13.477 1.00 18.08 195 VAL A O 1
ATOM 2912 N N . THR A 1 196 ? -9.382 4.821 15.336 1.00 14.24 196 THR A N 1
ATOM 2913 C CA . THR A 1 196 ? -9.565 5.976 16.211 1.00 18.95 196 THR A CA 1
ATOM 2914 C C . THR A 1 196 ? -8.288 6.211 17.000 1.00 18.97 196 THR A C 1
ATOM 2915 O O . THR A 1 196 ? -7.751 5.264 17.605 1.00 17.80 196 THR A O 1
ATOM 2926 N N . MET A 1 197 ? -7.813 7.456 16.993 1.00 17.41 197 MET A N 1
ATOM 2927 C CA . MET A 1 197 ? -6.638 7.835 17.761 1.00 14.81 197 MET A CA 1
ATOM 2928 C C . MET A 1 197 ? -6.948 7.911 19.259 1.00 25.77 197 MET A C 1
ATOM 2929 O O . MET A 1 197 ? -8.052 8.223 19.689 1.00 23.80 197 MET A O 1
ATOM 2943 N N . LEU A 1 198 ? -5.951 7.596 20.069 1.00 17.23 198 LEU A N 1
ATOM 2944 C CA . LEU A 1 198 ? -6.099 7.761 21.512 1.00 19.38 198 LEU A CA 1
ATOM 2945 C C . LEU A 1 198 ? -6.294 9.227 21.862 1.00 25.24 198 LEU A C 1
ATOM 2946 O O . LEU A 1 198 ? -5.549 10.095 21.408 1.00 24.62 198 LEU A O 1
ATOM 2962 N N . ASP A 1 199 ? -7.329 9.500 22.649 1.00 23.32 199 ASP A N 1
ATOM 2963 C CA . ASP A 1 199 ? -7.593 10.815 23.253 1.00 28.05 199 ASP A CA 1
ATOM 2964 C C . ASP A 1 199 ? -7.482 11.906 22.201 1.00 30.35 199 ASP A C 1
ATOM 2965 O O . ASP A 1 199 ? -8.148 11.812 21.156 1.00 44.97 199 ASP A O 1
ATOM 2974 N N . ASP A 1 200 ? -6.673 12.930 22.430 1.00 41.44 200 ASP A N 1
ATOM 2975 C CA . ASP A 1 200 ? -6.578 14.081 21.548 1.00 47.96 200 ASP A CA 1
ATOM 2976 C C . ASP A 1 200 ? -5.407 13.995 20.583 1.00 49.84 200 ASP A C 1
ATOM 2977 O O . ASP A 1 200 ? -5.034 15.007 19.981 1.00 67.02 200 ASP A O 1
ATOM 2986 N N . ASN A 1 201 ? -4.810 12.819 20.425 1.00 31.77 201 ASN A N 1
ATOM 2987 C CA . ASN A 1 201 ? -3.600 12.700 19.622 1.00 25.85 201 ASN A CA 1
ATOM 2988 C C . ASN A 1 201 ? -3.947 12.763 18.153 1.00 26.98 201 ASN A C 1
ATOM 2989 O O . ASN A 1 201 ? -4.790 12.012 17.677 1.00 29.15 201 ASN A O 1
ATOM 3000 N N . ARG A 1 202 ? -3.295 13.657 17.445 1.00 20.95 202 ARG A N 1
ATOM 3001 C CA . ARG A 1 202 ? -3.421 13.744 16.013 1.00 25.11 202 ARG A CA 1
ATOM 3002 C C . ARG A 1 202 ? -2.531 12.707 15.324 1.00 24.54 202 ARG A C 1
ATOM 3003 O O . ARG A 1 202 ? -1.399 12.472 15.744 1.00 23.47 202 ARG A O 1
ATOM 3024 N N . HIS A 1 203 ? -3.044 12.079 14.257 1.00 21.91 203 HIS A N 1
ATOM 3025 C CA . HIS A 1 203 ? -2.184 11.139 13.528 1.00 20.24 203 HIS A CA 1
ATOM 3026 C C . HIS A 1 203 ? -1.144 11.835 12.676 1.00 21.46 203 HIS A C 1
ATOM 3027 O O . HIS A 1 203 ? -0.053 11.307 12.476 1.00 20.50 203 HIS A O 1
ATOM 3041 N N . GLY A 1 204 ? -1.450 13.033 12.164 1.00 20.85 204 GLY A N 1
ATOM 3042 C CA . GLY A 1 204 ? -0.527 13.734 11.307 1.00 16.95 204 GLY A CA 1
ATOM 3043 C C . GLY A 1 204 ? -0.329 13.170 9.921 1.00 18.91 204 GLY A C 1
ATOM 3044 O O . GLY A 1 204 ? 0.618 13.564 9.244 1.00 19.64 204 GLY A O 1
ATOM 3048 N N . LEU A 1 205 ? -1.186 12.261 9.480 1.00 15.79 205 LEU A N 1
ATOM 3049 C CA . LEU A 1 205 ? -1.042 11.582 8.207 1.00 17.20 205 LEU A CA 1
ATOM 3050 C C . LEU A 1 205 ? -1.798 12.315 7.116 1.00 19.75 205 LEU A C 1
ATOM 3051 O O . LEU A 1 205 ? -2.702 13.110 7.393 1.00 21.05 205 LEU A O 1
ATOM 3067 N N . GLU A 1 206 ? -1.456 11.995 5.870 1.00 16.67 206 GLU A N 1
ATOM 3068 C CA . GLU A 1 206 ? -2.183 12.433 4.689 1.00 20.53 206 GLU A CA 1
ATOM 3069 C C . GLU A 1 206 ? -2.727 11.258 3.893 1.00 20.57 206 GLU A C 1
ATOM 3070 O O . GLU A 1 206 ? -2.215 10.113 3.971 1.00 18.96 206 GLU A O 1
ATOM 3082 N N . ASP A 1 207 ? -3.799 11.521 3.131 1.00 20.52 207 ASP A N 1
ATOM 3083 C CA . ASP A 1 207 ? -4.324 10.491 2.243 1.00 20.85 207 ASP A CA 1
ATOM 3084 C C . ASP A 1 207 ? -3.161 9.888 1.441 1.00 13.57 207 ASP A C 1
ATOM 3085 O O . ASP A 1 207 ? -2.353 10.606 0.873 1.00 17.26 207 ASP A O 1
ATOM 3094 N N . GLY A 1 208 ? -3.134 8.578 1.320 1.00 15.92 208 GLY A N 1
ATOM 3095 C CA . GLY A 1 208 ? -2.143 7.916 0.495 1.00 22.15 208 GLY A CA 1
ATOM 3096 C C . GLY A 1 208 ? -0.862 7.510 1.226 1.00 21.06 208 GLY A C 1
ATOM 3097 O O . GLY A 1 208 ? -0.053 6.773 0.649 1.00 19.04 208 GLY A O 1
ATOM 3101 N N . ASN A 1 209 ? -0.655 7.987 2.443 1.00 17.06 209 ASN A N 1
ATOM 3102 C CA . ASN A 1 209 ? 0.422 7.485 3.274 1.00 15.28 209 ASN A CA 1
ATOM 3103 C C . ASN A 1 209 ? 0.182 5.969 3.538 1.00 12.61 209 ASN A C 1
ATOM 3104 O O . ASN A 1 209 ? -0.914 5.436 3.356 1.00 14.28 209 ASN A O 1
ATOM 3115 N N . PHE A 1 210 ? 1.238 5.286 3.972 1.00 13.17 210 PHE A N 1
ATOM 3116 C CA . PHE A 1 210 ? 1.156 3.904 4.400 1.00 13.00 210 PHE A CA 1
ATOM 3117 C C . PHE A 1 210 ? 1.576 3.790 5.847 1.00 11.22 210 PHE A C 1
ATOM 3118 O O . PHE A 1 210 ? 2.460 4.516 6.307 1.00 12.86 210 PHE A O 1
ATOM 3135 N N . VAL A 1 211 ? 0.953 2.864 6.562 1.00 12.68 211 VAL A N 1
ATOM 3136 C CA . VAL A 1 211 ? 1.308 2.573 7.944 1.00 11.17 211 VAL A CA 1
ATOM 3137 C C . VAL A 1 211 ? 1.403 1.069 8.169 1.00 11.16 211 VAL A C 1
ATOM 3138 O O . VAL A 1 211 ? 0.721 0.270 7.518 1.00 12.63 211 VAL A O 1
ATOM 3151 N N . ARG A 1 212 ? 2.206 0.698 9.158 1.00 11.87 212 ARG A N 1
ATOM 3152 C CA . ARG A 1 212 ? 2.171 -0.615 9.771 1.00 11.60 212 ARG A CA 1
ATOM 3153 C C . ARG A 1 212 ? 1.694 -0.477 11.207 1.00 11.73 212 ARG A C 1
ATOM 3154 O O . ARG A 1 212 ? 1.617 0.623 11.740 1.00 11.93 212 ARG A O 1
ATOM 3175 N N . PHE A 1 213 ? 1.475 -1.609 11.864 1.00 10.99 213 PHE A N 1
ATOM 3176 C CA . PHE A 1 213 ? 0.949 -1.621 13.213 1.00 11.20 213 PHE A CA 1
ATOM 3177 C C . PHE A 1 213 ? 1.775 -2.532 14.127 1.00 11.60 213 PHE A C 1
ATOM 3178 O O . PHE A 1 213 ? 2.401 -3.504 13.677 1.00 12.78 213 PHE A O 1
ATOM 3195 N N . SER A 1 214 ? 1.697 -2.219 15.412 1.00 11.42 214 SER A N 1
ATOM 3196 C CA . SER A 1 214 ? 2.245 -3.028 16.495 1.00 11.64 214 SER A CA 1
ATOM 3197 C C . SER A 1 214 ? 1.322 -2.895 17.677 1.00 12.04 214 SER A C 1
ATOM 3198 O O . SER A 1 214 ? 0.634 -1.833 17.844 1.00 11.99 214 SER A O 1
ATOM 3206 N N . GLU A 1 215 ? 1.299 -3.955 18.499 1.00 12.88 215 GLU A N 1
ATOM 3207 C CA . GLU A 1 215 ? 0.636 -3.994 19.801 1.00 15.96 215 GLU A CA 1
ATOM 3208 C C . GLU A 1 215 ? -0.885 -3.992 19.700 1.00 16.43 215 GLU A C 1
ATOM 3209 O O . GLU A 1 215 ? -1.555 -3.807 20.706 1.00 17.43 215 GLU A O 1
ATOM 3221 N N . VAL A 1 216 ? -1.444 -4.220 18.516 1.00 14.27 216 VAL A N 1
ATOM 3222 C CA . VAL A 1 216 ? -2.882 -4.216 18.341 1.00 14.89 216 VAL A CA 1
ATOM 3223 C C . VAL A 1 216 ? -3.399 -5.583 18.783 1.00 15.48 216 VAL A C 1
ATOM 3224 O O . VAL A 1 216 ? -3.370 -6.548 18.025 1.00 18.14 216 VAL A O 1
ATOM 3237 N N . GLU A 1 217 ? -3.873 -5.676 20.014 1.00 15.66 217 GLU A N 1
ATOM 3238 C CA . GLU A 1 217 ? -4.312 -6.968 20.531 1.00 18.66 217 GLU A CA 1
ATOM 3239 C C . GLU A 1 217 ? -5.661 -7.328 19.939 1.00 17.37 217 GLU A C 1
ATOM 3240 O O . GLU A 1 217 ? -6.559 -6.464 19.839 1.00 21.78 217 GLU A O 1
ATOM 3252 N N . GLY A 1 218 ? -5.782 -8.580 19.511 1.00 17.94 218 GLY A N 1
ATOM 3253 C CA . GLY A 1 218 ? -6.996 -9.093 18.898 1.00 34.07 218 GLY A CA 1
ATOM 3254 C C . GLY A 1 218 ? -6.931 -9.218 17.389 1.00 38.44 218 GLY A C 1
ATOM 3255 O O . GLY A 1 218 ? -7.712 -9.980 16.810 1.00 21.05 218 GLY A O 1
ATOM 3259 N N . LEU A 1 219 ? -6.006 -8.513 16.744 1.00 22.71 219 LEU A N 1
ATOM 3260 C CA . LEU A 1 219 ? -5.871 -8.511 15.284 1.00 17.14 219 LEU A CA 1
ATOM 3261 C C . LEU A 1 219 ? -4.551 -9.135 14.826 1.00 24.39 219 LEU A C 1
ATOM 3262 O O . LEU A 1 219 ? -4.199 -9.041 13.656 1.00 28.05 219 LEU A O 1
ATOM 3278 N N . ASP A 1 220 ? -3.833 -9.807 15.733 1.00 26.14 220 ASP A N 1
ATOM 3279 C CA . ASP A 1 220 ? -2.733 -10.712 15.462 1.00 22.18 220 ASP A CA 1
ATOM 3280 C C . ASP A 1 220 ? -1.889 -10.306 14.268 1.00 18.38 220 ASP A C 1
ATOM 3281 O O . ASP A 1 220 ? -0.934 -9.555 14.418 1.00 22.77 220 ASP A O 1
ATOM 3290 N N . LYS A 1 221 ? -2.197 -10.849 13.086 1.00 21.46 221 LYS A N 1
ATOM 3291 C CA . LYS A 1 221 ? -1.285 -10.694 11.953 1.00 22.11 221 LYS A CA 1
ATOM 3292 C C . LYS A 1 221 ? -1.282 -9.293 11.365 1.00 19.54 221 LYS A C 1
ATOM 3293 O O . LYS A 1 221 ? -0.389 -8.978 10.589 1.00 20.11 221 LYS A O 1
ATOM 3312 N N . LEU A 1 222 ? -2.240 -8.438 11.727 1.00 14.57 222 LEU A N 1
ATOM 3313 C CA . LEU A 1 222 ? -2.168 -7.019 11.384 1.00 17.21 222 LEU A CA 1
ATOM 3314 C C . LEU A 1 222 ? -0.908 -6.358 11.892 1.00 15.21 222 LEU A C 1
ATOM 3315 O O . LEU A 1 222 ? -0.495 -5.327 11.331 1.00 15.02 222 LEU A O 1
ATOM 3331 N N . ASN A 1 223 ? -0.274 -6.929 12.933 1.00 12.97 223 ASN A N 1
ATOM 3332 C CA . ASN A 1 223 ? 0.971 -6.413 13.489 1.00 12.75 223 ASN A CA 1
ATOM 3333 C C . ASN A 1 223 ? 2.219 -6.985 12.859 1.00 12.68 223 ASN A C 1
ATOM 3334 O O . ASN A 1 223 ? 3.323 -6.698 13.358 1.00 18.05 223 ASN A O 1
ATOM 3345 N N . ASP A 1 224 ? 2.114 -7.708 11.752 1.00 18.36 224 ASP A N 1
ATOM 3346 C CA . ASP A 1 224 ? 3.293 -8.429 11.218 1.00 18.99 224 ASP A CA 1
ATOM 3347 C C . ASP A 1 224 ? 4.121 -7.611 10.267 1.00 19.21 224 ASP A C 1
ATOM 3348 O O . ASP A 1 224 ? 5.042 -8.141 9.645 1.00 16.40 224 ASP A O 1
ATOM 3357 N N . GLY A 1 225 ? 3.858 -6.289 10.165 1.00 14.39 225 GLY A N 1
ATOM 3358 C CA . GLY A 1 225 ? 4.598 -5.433 9.263 1.00 14.64 225 GLY A CA 1
ATOM 3359 C C . GLY A 1 225 ? 3.913 -5.164 7.926 1.00 13.25 225 GLY A C 1
ATOM 3360 O O . GLY A 1 225 ? 4.442 -4.389 7.132 1.00 14.33 225 GLY A O 1
ATOM 3364 N N . THR A 1 226 ? 2.797 -5.827 7.658 1.00 13.93 226 THR A N 1
ATOM 3365 C CA . THR A 1 226 ? 1.955 -5.511 6.531 1.00 20.39 226 THR A CA 1
ATOM 3366 C C . THR A 1 226 ? 1.653 -4.015 6.515 1.00 14.74 226 THR A C 1
ATOM 3367 O O . THR A 1 226 ? 1.439 -3.389 7.555 1.00 12.47 226 THR A O 1
ATOM 3378 N N . LEU A 1 227 ? 1.601 -3.447 5.325 1.00 15.15 227 LEU A N 1
ATOM 3379 C CA . LEU A 1 227 ? 1.324 -2.029 5.164 1.00 11.65 227 LEU A CA 1
ATOM 3380 C C . LEU A 1 227 ? -0.147 -1.837 4.811 1.00 11.70 227 LEU A C 1
ATOM 3381 O O . LEU A 1 227 ? -0.749 -2.651 4.098 1.00 11.81 227 LEU A O 1
ATOM 3397 N N . PHE A 1 228 ? -0.674 -0.691 5.219 1.00 11.76 228 PHE A N 1
ATOM 3398 C CA . PHE A 1 228 ? -2.066 -0.316 5.016 1.00 14.06 228 PHE A CA 1
ATOM 3399 C C . PHE A 1 228 ? -2.077 1.110 4.489 1.00 11.92 228 PHE A C 1
ATOM 3400 O O . PHE A 1 228 ? -1.439 2.001 5.053 1.00 14.56 228 PHE A O 1
ATOM 3417 N N . LYS A 1 229 ? -2.784 1.324 3.390 1.00 13.33 229 LYS A N 1
ATOM 3418 C CA . LYS A 1 229 ? -2.941 2.646 2.811 1.00 18.30 229 LYS A CA 1
ATOM 3419 C C . LYS A 1 229 ? -3.988 3.437 3.601 1.00 16.06 229 LYS A C 1
ATOM 3420 O O . LYS A 1 229 ? -5.042 2.898 3.978 1.00 15.83 229 LYS A O 1
ATOM 3439 N N . VAL A 1 230 ? -3.689 4.707 3.842 1.00 15.20 230 VAL A N 1
ATOM 3440 C CA . VAL A 1 230 ? -4.441 5.566 4.772 1.00 12.98 230 VAL A CA 1
ATOM 3441 C C . VAL A 1 230 ? -5.458 6.426 4.016 1.00 20.28 230 VAL A C 1
ATOM 3442 O O . VAL A 1 230 ? -5.122 7.056 3.019 1.00 17.82 230 VAL A O 1
ATOM 3455 N N . GLU A 1 231 ? -6.676 6.490 4.543 1.00 16.66 231 GLU A N 1
ATOM 3456 C CA . GLU A 1 231 ? -7.725 7.434 4.174 1.00 20.11 231 GLU A CA 1
ATOM 3457 C C . GLU A 1 231 ? -8.031 8.259 5.426 1.00 18.53 231 GLU A C 1
ATOM 3458 O O . GLU A 1 231 ? -8.603 7.732 6.402 1.00 20.36 231 GLU A O 1
ATOM 3470 N N . VAL A 1 232 ? -7.702 9.554 5.408 1.00 17.25 232 VAL A N 1
ATOM 3471 C CA A VAL A 1 232 ? -7.861 10.351 6.618 0.37 21.11 232 VAL A CA 1
ATOM 3472 C CA B VAL A 1 232 ? -7.854 10.351 6.618 0.63 14.23 232 VAL A CA 1
ATOM 3473 C C . VAL A 1 232 ? -9.341 10.660 6.835 1.00 22.11 232 VAL A C 1
ATOM 3474 O O . VAL A 1 232 ? -10.120 10.789 5.878 1.00 21.47 232 VAL A O 1
ATOM 3499 N N . LEU A 1 233 ? -9.751 10.718 8.115 1.00 17.94 233 LEU A N 1
ATOM 3500 C CA . LEU A 1 233 ? -11.130 10.973 8.522 1.00 22.49 233 LEU A CA 1
ATOM 3501 C C . LEU A 1 233 ? -11.147 12.063 9.611 1.00 24.48 233 LEU A C 1
ATOM 3502 O O . LEU A 1 233 ? -11.569 11.836 10.743 1.00 30.21 233 LEU A O 1
ATOM 3518 N N . GLY A 1 234 ? -10.691 13.242 9.268 1.00 26.95 234 GLY A N 1
ATOM 3519 C CA . GLY A 1 234 ? -10.408 14.229 10.272 1.00 25.68 234 GLY A CA 1
ATOM 3520 C C . GLY A 1 234 ? -9.023 14.026 10.828 1.00 38.17 234 GLY A C 1
ATOM 3521 O O . GLY A 1 234 ? -8.329 13.091 10.461 1.00 22.96 234 GLY A O 1
ATOM 3525 N N . PRO A 1 235 ? -8.579 14.901 11.726 1.00 33.12 235 PRO A N 1
ATOM 3526 C CA . PRO A 1 235 ? -7.203 14.798 12.233 1.00 35.70 235 PRO A CA 1
ATOM 3527 C C . PRO A 1 235 ? -7.012 13.779 13.336 1.00 18.80 235 PRO A C 1
ATOM 3528 O O . PRO A 1 235 ? -5.869 13.603 13.768 1.00 22.35 235 PRO A O 1
ATOM 3539 N N . PHE A 1 236 ? -8.066 13.107 13.809 1.00 19.44 236 PHE A N 1
ATOM 3540 C CA . PHE A 1 236 ? -8.006 12.167 14.916 1.00 27.76 236 PHE A CA 1
ATOM 3541 C C . PHE A 1 236 ? -8.476 10.776 14.548 1.00 17.21 236 PHE A C 1
ATOM 3542 O O . PHE A 1 236 ? -8.686 9.921 15.460 1.00 18.93 236 PHE A O 1
ATOM 3559 N N . ALA A 1 237 ? -8.610 10.482 13.255 1.00 18.75 237 ALA A N 1
ATOM 3560 C CA . ALA A 1 237 ? -9.045 9.138 12.839 1.00 14.54 237 ALA A CA 1
ATOM 3561 C C . ALA A 1 237 ? -8.677 8.967 11.378 1.00 14.17 237 ALA A C 1
ATOM 3562 O O . ALA A 1 237 ? -8.527 9.939 10.644 1.00 16.53 237 ALA A O 1
ATOM 3569 N N . PHE A 1 238 ? -8.490 7.720 10.959 1.00 15.18 238 PHE A N 1
ATOM 3570 C CA . PHE A 1 238 ? -8.225 7.393 9.574 1.00 13.77 238 PHE A CA 1
ATOM 3571 C C . PHE A 1 238 ? -8.720 5.976 9.332 1.00 13.79 238 PHE A C 1
ATOM 3572 O O . PHE A 1 238 ? -9.099 5.245 10.260 1.00 18.05 238 PHE A O 1
ATOM 3589 N N . ARG A 1 239 ? -8.741 5.583 8.062 1.00 13.75 239 ARG A N 1
ATOM 3590 C CA . ARG A 1 239 ? -9.309 4.283 7.705 1.00 14.31 239 ARG A CA 1
ATOM 3591 C C . ARG A 1 239 ? -8.322 3.504 6.857 1.00 13.48 239 ARG A C 1
ATOM 3592 O O . ARG A 1 239 ? -7.630 4.088 6.011 1.00 16.30 239 ARG A O 1
ATOM 3613 N N . ILE A 1 240 ? -8.256 2.168 7.089 1.00 15.01 240 ILE A N 1
ATOM 3614 C CA . ILE A 1 240 ? -7.248 1.336 6.441 1.00 19.80 240 ILE A CA 1
ATOM 3615 C C . ILE A 1 240 ? -7.874 0.216 5.633 1.00 19.34 240 ILE A C 1
ATOM 3616 O O . ILE A 1 240 ? -7.176 -0.716 5.230 1.00 18.85 240 ILE A O 1
ATOM 3632 N N . GLY A 1 241 ? -9.183 0.226 5.465 1.00 17.62 241 GLY A N 1
ATOM 3633 C CA . GLY A 1 241 ? -9.864 -0.886 4.846 1.00 19.78 241 GLY A CA 1
ATOM 3634 C C . GLY A 1 241 ? -10.147 -2.016 5.812 1.00 20.48 241 GLY A C 1
ATOM 3635 O O . GLY A 1 241 ? -9.610 -2.093 6.899 1.00 19.31 241 GLY A O 1
ATOM 3639 N N . SER A 1 242 ? -11.002 -2.929 5.383 1.00 21.35 242 SER A N 1
ATOM 3640 C CA . SER A 1 242 ? -11.527 -3.955 6.287 1.00 19.88 242 SER A CA 1
ATOM 3641 C C . SER A 1 242 ? -10.411 -4.761 6.951 1.00 21.21 242 SER A C 1
ATOM 3642 O O . SER A 1 242 ? -9.436 -5.160 6.320 1.00 17.56 242 SER A O 1
ATOM 3650 N N . VAL A 1 243 ? -10.568 -5.001 8.245 1.00 17.44 243 VAL A N 1
ATOM 3651 C CA . VAL A 1 243 ? -9.655 -5.804 9.034 1.00 15.66 243 VAL A CA 1
ATOM 3652 C C . VAL A 1 243 ? -10.337 -7.048 9.567 1.00 21.78 243 VAL A C 1
ATOM 3653 O O . VAL A 1 243 ? -9.803 -7.714 10.462 1.00 21.37 243 VAL A O 1
ATOM 3666 N N . LYS A 1 244 ? -11.503 -7.397 9.023 1.00 22.96 244 LYS A N 1
ATOM 3667 C CA . LYS A 1 244 ? -12.222 -8.574 9.509 1.00 25.64 244 LYS A CA 1
ATOM 3668 C C . LYS A 1 244 ? -11.383 -9.822 9.401 1.00 18.33 244 LYS A C 1
ATOM 3669 O O . LYS A 1 244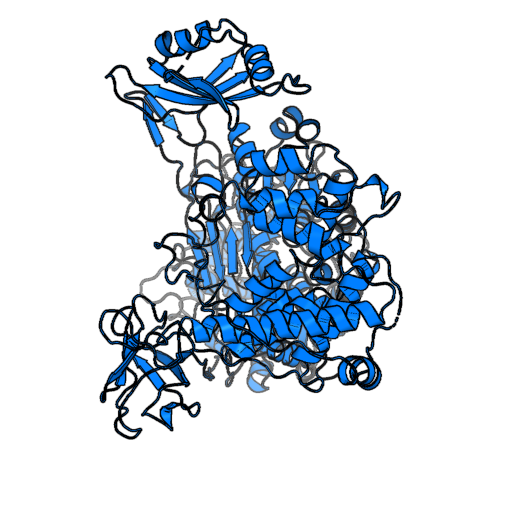 ? -11.476 -10.711 10.254 1.00 20.88 244 LYS A O 1
ATOM 3688 N N . GLU A 1 245 ? -10.557 -9.923 8.354 1.00 19.63 245 GLU A N 1
ATOM 3689 C CA A GLU A 1 245 ? -9.755 -11.132 8.148 0.47 22.23 245 GLU A CA 1
ATOM 3690 C CA B GLU A 1 245 ? -9.768 -11.142 8.157 0.53 22.75 245 GLU A CA 1
ATOM 3691 C C . GLU A 1 245 ? -8.750 -11.355 9.255 1.00 24.38 245 GLU A C 1
ATOM 3692 O O . GLU A 1 245 ? -8.200 -12.437 9.343 1.00 23.12 245 GLU A O 1
ATOM 3715 N N . TYR A 1 246 ? -8.465 -10.335 10.065 1.00 27.38 246 TYR A N 1
ATOM 3716 C CA . TYR A 1 246 ? -7.409 -10.422 11.071 1.00 23.03 246 TYR A CA 1
ATOM 3717 C C . TYR A 1 246 ? -7.937 -10.748 12.461 1.00 18.68 246 TYR A C 1
ATOM 3718 O O . TYR A 1 246 ? -7.138 -11.031 13.345 1.00 29.89 246 TYR A O 1
ATOM 3736 N N . GLY A 1 247 ? -9.253 -10.660 12.675 1.00 26.52 247 GLY A N 1
ATOM 3737 C CA . GLY A 1 247 ? -9.814 -10.866 13.992 1.00 29.75 247 GLY A CA 1
ATOM 3738 C C . GLY A 1 247 ? -10.727 -9.737 14.386 1.00 23.18 247 GLY A C 1
ATOM 3739 O O . GLY A 1 247 ? -11.417 -9.152 13.537 1.00 25.56 247 GLY A O 1
ATOM 3743 N N . GLU A 1 248 ? -10.705 -9.392 15.684 1.00 24.68 248 GLU A N 1
ATOM 3744 C CA . GLU A 1 248 ? -11.584 -8.371 16.254 1.00 23.57 248 GLU A CA 1
ATOM 3745 C C . GLU A 1 248 ? -10.781 -7.615 17.305 1.00 21.34 248 GLU A C 1
ATOM 3746 O O . GLU A 1 248 ? -10.189 -8.232 18.210 1.00 23.62 248 GLU A O 1
ATOM 3758 N N . TYR A 1 249 ? -10.749 -6.296 17.171 1.00 18.61 249 TYR A N 1
ATOM 3759 C CA . TYR A 1 249 ? -9.934 -5.470 18.040 1.00 23.17 249 TYR A CA 1
ATOM 3760 C C . TYR A 1 249 ? -10.280 -5.684 19.515 1.00 26.78 249 TYR A C 1
ATOM 3761 O O . TYR A 1 249 ? -11.441 -5.713 19.894 1.00 21.65 249 TYR A O 1
ATOM 3779 N N . LYS A 1 250 ? -9.262 -5.813 20.356 1.00 22.60 250 LYS A N 1
ATOM 3780 C CA . LYS A 1 250 ? -9.482 -5.782 21.805 1.00 20.94 250 LYS A CA 1
ATOM 3781 C C . LYS A 1 250 ? -8.963 -4.502 22.452 1.00 23.37 250 LYS A C 1
ATOM 3782 O O . LYS A 1 250 ? -9.736 -3.774 23.077 1.00 23.93 250 LYS A O 1
ATOM 3801 N N . LYS A 1 251 ? -7.658 -4.207 22.345 1.00 20.15 251 LYS A N 1
ATOM 3802 C CA . LYS A 1 251 ? -7.076 -3.051 23.017 1.00 22.39 251 LYS A CA 1
ATOM 3803 C C . LYS A 1 251 ? -5.667 -2.826 22.469 1.00 17.81 251 LYS A C 1
ATOM 3804 O O . LYS A 1 251 ? -5.099 -3.688 21.800 1.00 15.91 251 LYS A O 1
ATOM 3823 N N . GLY A 1 252 ? -5.132 -1.658 22.757 1.00 18.77 252 GLY A N 1
ATOM 3824 C CA . GLY A 1 252 ? -3.752 -1.334 22.451 1.00 25.19 252 GLY A CA 1
ATOM 3825 C C . GLY A 1 252 ? -3.578 -0.904 21.003 1.00 21.65 252 GLY A C 1
ATOM 3826 O O . GLY A 1 252 ? -4.523 -0.840 20.203 1.00 17.71 252 GLY A O 1
ATOM 3830 N N . GLY A 1 253 ? -2.339 -0.582 20.675 1.00 15.09 253 GLY A N 1
ATOM 3831 C CA . GLY A 1 253 ? -1.928 -0.370 19.322 1.00 14.45 253 GLY A CA 1
ATOM 3832 C C . GLY A 1 253 ? -1.114 0.871 19.099 1.00 16.38 253 GLY A C 1
ATOM 3833 O O . GLY A 1 253 ? -1.412 1.927 19.658 1.00 14.60 253 GLY A O 1
ATOM 3837 N N . ILE A 1 254 ? -0.153 0.777 18.195 1.00 12.51 254 ILE A N 1
ATOM 3838 C CA . ILE A 1 254 ? 0.682 1.879 17.732 1.00 12.25 254 ILE A CA 1
ATOM 3839 C C . ILE A 1 254 ? 0.816 1.754 16.218 1.00 11.90 254 ILE A C 1
ATOM 3840 O O . ILE A 1 254 ? 1.133 0.674 15.708 1.00 13.48 254 ILE A O 1
ATOM 3856 N N . PHE A 1 255 ? 0.491 2.806 15.478 1.00 11.39 255 PHE A N 1
ATOM 3857 C CA . PHE A 1 255 ? 0.764 2.824 14.049 1.00 11.11 255 PHE A CA 1
ATOM 3858 C C . PHE A 1 255 ? 2.116 3.497 13.835 1.00 10.89 255 PHE A C 1
ATOM 3859 O O . PHE A 1 255 ? 2.537 4.354 14.619 1.00 12.14 255 PHE A O 1
ATOM 3876 N N . THR A 1 256 ? 2.808 3.065 12.797 1.00 10.98 256 THR A N 1
ATOM 3877 C CA . THR A 1 256 ? 4.077 3.636 12.354 1.00 14.26 256 THR A CA 1
ATOM 3878 C C . THR A 1 256 ? 3.986 3.837 10.846 1.00 14.00 256 THR A C 1
ATOM 3879 O O . THR A 1 256 ? 3.780 2.887 10.087 1.00 12.48 256 THR A O 1
ATOM 3890 N N . GLU A 1 257 ? 4.191 5.078 10.399 1.00 12.81 257 GLU A N 1
ATOM 3891 C CA . GLU A 1 257 ? 4.209 5.372 8.982 1.00 14.80 257 GLU A CA 1
ATOM 3892 C C . GLU A 1 257 ? 5.413 4.722 8.343 1.00 15.93 257 GLU A C 1
ATOM 3893 O O . GLU A 1 257 ? 6.491 4.705 8.948 1.00 13.82 257 GLU A O 1
ATOM 3905 N N . VAL A 1 258 ? 5.226 4.194 7.134 1.00 22.31 258 VAL A N 1
ATOM 3906 C CA . VAL A 1 258 ? 6.320 3.591 6.368 1.00 14.87 258 VAL A CA 1
ATOM 3907 C C . VAL A 1 258 ? 6.361 4.269 4.997 1.00 14.56 258 VAL A C 1
ATOM 3908 O O . VAL A 1 258 ? 5.332 4.394 4.328 1.00 20.55 258 VAL A O 1
ATOM 3921 N N . LYS A 1 259 ? 7.538 4.722 4.595 1.00 17.72 259 LYS A N 1
ATOM 3922 C CA A LYS A 1 259 ? 7.740 5.260 3.253 0.82 21.93 259 LYS A CA 1
ATOM 3923 C CA B LYS A 1 259 ? 7.738 5.265 3.261 0.18 21.59 259 LYS A CA 1
ATOM 3924 C C . LYS A 1 259 ? 8.001 4.127 2.276 1.00 16.93 259 LYS A C 1
ATOM 3925 O O . LYS A 1 259 ? 8.885 3.270 2.503 1.00 18.80 259 LYS A O 1
ATOM 3960 N N . VAL A 1 260 ? 7.223 4.088 1.206 1.00 17.36 260 VAL A N 1
ATOM 3961 C CA . VAL A 1 260 ? 7.350 3.043 0.202 1.00 18.64 260 VAL A CA 1
ATOM 3962 C C . VAL A 1 260 ? 8.148 3.554 -1.001 1.00 18.73 260 VAL A C 1
ATOM 3963 O O . VAL A 1 260 ? 8.243 4.764 -1.242 1.00 17.87 260 VAL A O 1
ATOM 3976 N N . PRO A 1 261 ? 8.784 2.682 -1.749 1.00 17.06 261 PRO A N 1
ATOM 3977 C CA . PRO A 1 261 ? 9.605 3.143 -2.876 1.00 15.12 261 PRO A CA 1
ATOM 3978 C C . PRO A 1 261 ? 8.712 3.660 -3.980 1.00 14.62 261 PRO A C 1
ATOM 3979 O O . PRO A 1 261 ? 7.580 3.175 -4.183 1.00 19.27 261 PRO A O 1
ATOM 3990 N N . ARG A 1 262 ? 9.233 4.621 -4.731 1.00 14.29 262 ARG A N 1
ATOM 3991 C CA A ARG A 1 262 ? 8.493 5.205 -5.851 0.62 15.58 262 ARG A CA 1
ATOM 3992 C CA B ARG A 1 262 ? 8.493 5.208 -5.849 0.38 15.04 262 ARG A CA 1
ATOM 3993 C C . ARG A 1 262 ? 9.383 5.220 -7.081 1.00 19.78 262 ARG A C 1
ATOM 3994 O O . ARG A 1 262 ? 10.411 5.912 -7.111 1.00 19.18 262 ARG A O 1
ATOM 4035 N N . LYS A 1 263 ? 9.012 4.448 -8.071 1.00 14.29 263 LYS A N 1
ATOM 4036 C CA . LYS A 1 263 ? 9.708 4.437 -9.363 1.00 17.55 263 LYS A CA 1
ATOM 4037 C C . LYS A 1 263 ? 9.209 5.608 -10.184 1.00 22.64 263 LYS A C 1
ATOM 4038 O O . LYS A 1 263 ? 7.999 5.745 -10.422 1.00 19.96 263 LYS A O 1
ATOM 4057 N N . ILE A 1 264 ? 10.136 6.398 -10.693 1.00 15.71 264 ILE A N 1
ATOM 4058 C CA . ILE A 1 264 ? 9.822 7.530 -11.555 1.00 17.60 264 ILE A CA 1
ATOM 4059 C C . ILE A 1 264 ? 10.702 7.496 -12.802 1.00 23.14 264 ILE A C 1
ATOM 4060 O O . ILE A 1 264 ? 11.746 6.832 -12.854 1.00 26.51 264 ILE A O 1
ATOM 4076 N N . SER A 1 265 ? 10.270 8.250 -13.796 1.00 21.04 265 SER A N 1
ATOM 4077 C CA A SER A 1 265 ? 10.889 8.276 -15.109 0.51 23.91 265 SER A CA 1
ATOM 4078 C CA B SER A 1 265 ? 10.864 8.276 -15.122 0.49 25.16 265 SER A CA 1
ATOM 4079 C C . SER A 1 265 ? 11.114 9.722 -15.524 1.00 23.43 265 SER A C 1
ATOM 4080 O O . SER A 1 265 ? 10.272 10.588 -15.296 1.00 24.45 265 SER A O 1
ATOM 4095 N N . PHE A 1 266 ? 12.237 9.968 -16.148 1.00 19.71 266 PHE A N 1
ATOM 4096 C CA . PHE A 1 266 ? 12.639 11.292 -16.621 1.00 19.02 266 PHE A CA 1
ATOM 4097 C C . PHE A 1 266 ? 12.750 11.289 -18.131 1.00 21.30 266 PHE A C 1
ATOM 4098 O O . PHE A 1 266 ? 13.158 10.301 -18.743 1.00 21.39 266 PHE A O 1
ATOM 4115 N N . LYS A 1 267 ? 12.397 12.419 -18.752 1.00 20.86 267 LYS A N 1
ATOM 4116 C CA . LYS A 1 267 ? 12.591 12.607 -20.175 1.00 24.84 267 LYS A CA 1
ATOM 4117 C C . LYS A 1 267 ? 13.961 13.249 -20.443 1.00 24.48 267 LYS A C 1
ATOM 4118 O O . LYS A 1 267 ? 14.576 13.863 -19.575 1.00 24.38 267 LYS A O 1
ATOM 4137 N N . SER A 1 268 ? 14.454 13.062 -21.655 1.00 22.62 268 SER A N 1
ATOM 4138 C CA . SER A 1 268 ? 15.749 13.612 -22.016 1.00 23.01 268 SER A CA 1
ATOM 4139 C C . SER A 1 268 ? 15.694 15.138 -22.096 1.00 26.32 268 SER A C 1
ATOM 4140 O O . SER A 1 268 ? 14.620 15.768 -22.143 1.00 23.82 268 SER A O 1
ATOM 4148 N N . LEU A 1 269 ? 16.878 15.736 -22.084 1.00 28.89 269 LEU A N 1
ATOM 4149 C CA . LEU A 1 269 ? 16.961 17.181 -22.256 1.00 22.81 269 LEU A CA 1
ATOM 4150 C C . LEU A 1 269 ? 16.306 17.627 -23.564 1.00 21.82 269 LEU A C 1
ATOM 4151 O O . LEU A 1 269 ? 15.559 18.614 -23.591 1.00 27.97 269 LEU A O 1
ATOM 4167 N N . LYS A 1 270 ? 16.602 16.938 -24.673 1.00 22.60 270 LYS A N 1
ATOM 4168 C CA . LYS A 1 270 ? 16.045 17.339 -25.948 1.00 29.69 270 LYS A CA 1
ATOM 4169 C C . LYS A 1 270 ? 14.525 17.320 -25.905 1.00 31.41 270 LYS A C 1
ATOM 4170 O O . LYS A 1 270 ? 13.879 18.240 -26.418 1.00 26.21 270 LYS A O 1
ATOM 4189 N N . GLN A 1 271 ? 13.934 16.278 -25.311 1.00 29.55 271 GLN A N 1
ATOM 4190 C CA . GLN A 1 271 ? 12.480 16.225 -25.196 1.00 26.30 271 GLN A CA 1
ATOM 4191 C C . GLN A 1 271 ? 11.961 17.363 -24.328 1.00 33.10 271 GLN A C 1
ATOM 4192 O O . GLN A 1 271 ? 10.955 18.006 -24.664 1.00 26.17 271 GLN A O 1
ATOM 4206 N N . GLN A 1 272 ? 12.661 17.657 -23.228 1.00 27.64 272 GLN A N 1
ATOM 4207 C CA . GLN A 1 272 ? 12.207 18.673 -22.297 1.00 25.63 272 GLN A CA 1
ATOM 4208 C C . GLN A 1 272 ? 12.386 20.090 -22.821 1.00 22.19 272 GLN A C 1
ATOM 4209 O O . GLN A 1 272 ? 11.773 21.006 -22.275 1.00 28.04 272 GLN A O 1
ATOM 4223 N N . LEU A 1 273 ? 13.201 20.295 -23.854 1.00 22.98 273 LEU A N 1
ATOM 4224 C CA . LEU A 1 273 ? 13.343 21.630 -24.414 1.00 27.03 273 LEU A CA 1
ATOM 4225 C C . LEU A 1 273 ? 12.045 22.084 -25.052 1.00 23.50 273 LEU A C 1
ATOM 4226 O O . LEU A 1 273 ? 11.692 23.263 -24.964 1.00 34.41 273 LEU A O 1
ATOM 4242 N N . SER A 1 274 ? 11.339 21.175 -25.727 1.00 24.89 274 SER A N 1
ATOM 4243 C CA . SER A 1 274 ? 10.062 21.485 -26.380 1.00 29.87 274 SER A CA 1
ATOM 4244 C C . SER A 1 274 ? 8.849 21.312 -25.473 1.00 30.98 274 SER A C 1
ATOM 4245 O O . SER A 1 274 ? 7.855 22.024 -25.658 1.00 30.82 274 SER A O 1
ATOM 4253 N N . ASN A 1 275 ? 8.912 20.406 -24.499 1.00 27.52 275 ASN A N 1
ATOM 4254 C CA . ASN A 1 275 ? 7.796 20.118 -23.590 1.00 21.53 275 ASN A CA 1
ATOM 4255 C C . ASN A 1 275 ? 8.320 20.030 -22.156 1.00 25.17 275 ASN A C 1
ATOM 4256 O O . ASN A 1 275 ? 8.279 18.961 -21.532 1.00 25.93 275 ASN A O 1
ATOM 4267 N N . PRO A 1 276 ? 8.768 21.149 -21.581 1.00 28.39 276 PRO A N 1
ATOM 4268 C CA . PRO A 1 276 ? 9.371 21.098 -20.245 1.00 26.24 276 PRO A CA 1
ATOM 4269 C C . PRO A 1 276 ? 8.349 20.828 -19.150 1.00 25.10 276 PRO A C 1
ATOM 4270 O O . PRO A 1 276 ? 7.183 21.225 -19.262 1.00 25.53 276 PRO A O 1
ATOM 4281 N N . GLU A 1 277 ? 8.805 20.157 -18.093 1.00 22.95 277 GLU A N 1
ATOM 4282 C CA . GLU A 1 277 ? 8.077 20.031 -16.836 1.00 22.81 277 GLU A CA 1
ATOM 4283 C C . GLU A 1 277 ? 8.741 20.908 -15.782 1.00 21.79 277 GLU A C 1
ATOM 4284 O O . GLU A 1 277 ? 9.889 20.645 -15.379 1.00 23.51 277 GLU A O 1
ATOM 4296 N N . PHE A 1 278 ? 8.018 21.939 -15.322 1.00 24.05 278 PHE A N 1
ATOM 4297 C CA . PHE A 1 278 ? 8.560 22.969 -14.434 1.00 22.70 278 PHE A CA 1
ATOM 4298 C C . PHE A 1 278 ? 8.264 22.708 -12.963 1.00 34.15 278 PHE A C 1
ATOM 4299 O O . PHE A 1 278 ? 7.148 22.341 -12.603 1.00 26.18 278 PHE A O 1
ATOM 4316 N N . VAL A 1 279 ? 9.261 22.946 -12.120 1.00 24.16 279 VAL A N 1
ATOM 4317 C CA . VAL A 1 279 ? 9.099 23.198 -10.697 1.00 20.16 279 VAL A CA 1
ATOM 4318 C C . VAL A 1 279 ? 9.356 24.693 -10.513 1.00 23.64 279 VAL A C 1
ATOM 4319 O O . VAL A 1 279 ? 10.387 25.196 -10.956 1.00 28.51 279 VAL A O 1
ATOM 4332 N N . PHE A 1 280 ? 8.433 25.394 -9.861 1.00 23.27 280 PHE A N 1
ATOM 4333 C CA . PHE A 1 280 ? 8.494 26.844 -9.765 1.00 28.44 280 PHE A CA 1
ATOM 4334 C C . PHE A 1 280 ? 9.236 27.264 -8.496 1.00 29.84 280 PHE A C 1
ATOM 4335 O O . PHE A 1 280 ? 9.182 26.598 -7.464 1.00 27.88 280 PHE A O 1
ATOM 4352 N N . SER A 1 281 ? 9.981 28.340 -8.605 1.00 25.07 281 SER A N 1
ATOM 4353 C CA . SER A 1 281 ? 10.734 28.850 -7.476 1.00 20.60 281 SER A CA 1
ATOM 4354 C C . SER A 1 281 ? 10.013 29.952 -6.708 1.00 23.94 281 SER A C 1
ATOM 4355 O O . SER A 1 281 ? 10.380 30.225 -5.566 1.00 26.80 281 SER A O 1
ATOM 4363 N N . ASP A 1 282 ? 8.970 30.552 -7.282 1.00 27.84 282 ASP A N 1
ATOM 4364 C CA . ASP A 1 282 ? 8.343 31.728 -6.667 1.00 29.22 282 ASP A CA 1
ATOM 4365 C C . ASP A 1 282 ? 6.950 31.828 -7.278 1.00 32.30 282 ASP A C 1
ATOM 4366 O O . ASP A 1 282 ? 6.820 32.103 -8.481 1.00 31.52 282 ASP A O 1
ATOM 4375 N N . PHE A 1 283 ? 5.913 31.640 -6.459 1.00 38.44 283 PHE A N 1
ATOM 4376 C CA A PHE A 1 283 ? 4.551 31.639 -6.975 0.64 51.19 283 PHE A CA 1
ATOM 4377 C CA B PHE A 1 283 ? 4.567 31.632 -7.012 0.36 50.39 283 PHE A CA 1
ATOM 4378 C C . PHE A 1 283 ? 4.104 33.018 -7.444 1.00 49.82 283 PHE A C 1
ATOM 4379 O O . PHE A 1 283 ? 3.062 33.127 -8.100 1.00 42.88 283 PHE A O 1
ATOM 4412 N N . ALA A 1 284 ? 4.857 34.066 -7.134 1.00 34.57 284 ALA A N 1
ATOM 4413 C CA . ALA A 1 284 ? 4.570 35.376 -7.693 1.00 26.61 284 ALA A CA 1
ATOM 4414 C C . ALA A 1 284 ? 5.095 35.550 -9.113 1.00 26.12 284 ALA A C 1
ATOM 4415 O O . ALA A 1 284 ? 4.869 36.611 -9.734 1.00 34.88 284 ALA A O 1
ATOM 4422 N N . LYS A 1 285 ? 5.826 34.568 -9.627 1.00 27.23 285 LYS A N 1
ATOM 4423 C CA . LYS A 1 285 ? 6.529 34.689 -10.900 1.00 33.72 285 LYS A CA 1
ATOM 4424 C C . LYS A 1 285 ? 6.279 33.475 -11.777 1.00 33.90 285 LYS A C 1
ATOM 4425 O O . LYS A 1 285 ? 7.114 33.183 -12.643 1.00 31.49 285 LYS A O 1
ATOM 4444 N N . PHE A 1 286 ? 5.167 32.763 -11.522 1.00 32.89 286 PHE A N 1
ATOM 4445 C CA A PHE A 1 286 ? 4.778 31.574 -12.272 0.49 41.60 286 PHE A CA 1
ATOM 4446 C CA B PHE A 1 286 ? 4.784 31.567 -12.274 0.51 41.22 286 PHE A CA 1
ATOM 4447 C C . PHE A 1 286 ? 4.979 31.743 -13.768 1.00 34.58 286 PHE A C 1
ATOM 4448 O O . PHE A 1 286 ? 5.527 30.865 -14.436 1.00 27.30 286 PHE A O 1
ATOM 4481 N N . ASP A 1 287 ? 4.482 32.854 -14.321 1.00 29.71 287 ASP A N 1
ATOM 4482 C CA A ASP A 1 287 ? 4.467 33.056 -15.765 0.59 33.78 287 ASP A CA 1
ATOM 4483 C CA B ASP A 1 287 ? 4.470 33.020 -15.769 0.41 33.52 287 ASP A CA 1
ATOM 4484 C C . ASP A 1 287 ? 5.843 33.359 -16.331 1.00 34.52 287 ASP A C 1
ATOM 4485 O O . ASP A 1 287 ? 5.993 33.411 -17.557 1.00 32.33 287 ASP A O 1
ATOM 4502 N N . ARG A 1 288 ? 6.839 33.573 -15.485 1.00 30.12 288 ARG A N 1
ATOM 4503 C CA . ARG A 1 288 ? 8.168 33.874 -16.000 1.00 29.03 288 ARG A CA 1
ATOM 4504 C C . ARG A 1 288 ? 8.954 32.615 -16.384 1.00 29.09 288 ARG A C 1
ATOM 4505 O O . ARG A 1 288 ? 9.908 32.705 -17.181 1.00 26.17 288 ARG A O 1
ATOM 4526 N N . ALA A 1 289 ? 8.586 31.455 -15.836 1.00 26.06 289 ALA A N 1
ATOM 4527 C CA . ALA A 1 289 ? 9.389 30.257 -16.057 1.00 21.57 289 ALA A CA 1
ATOM 4528 C C . ALA A 1 289 ? 9.443 29.899 -17.530 1.00 26.99 289 ALA A C 1
ATOM 4529 O O . ALA A 1 289 ? 10.537 29.712 -18.095 1.00 28.22 289 ALA A O 1
ATOM 4536 N N . ALA A 1 290 ? 8.271 29.848 -18.186 1.00 28.41 290 ALA A N 1
ATOM 4537 C CA . ALA A 1 290 ? 8.227 29.517 -19.605 1.00 33.74 290 ALA A CA 1
ATOM 4538 C C . ALA A 1 290 ? 8.955 30.571 -20.430 1.00 26.46 290 ALA A C 1
ATOM 4539 O O . ALA A 1 290 ? 9.585 30.267 -21.454 1.00 28.17 290 ALA A O 1
ATOM 4546 N N . GLN A 1 291 ? 8.862 31.838 -20.020 1.00 39.15 291 GLN A N 1
ATOM 4547 C CA . GLN A 1 291 ? 9.535 32.884 -20.764 1.00 27.63 291 GLN A CA 1
ATOM 4548 C C . GLN A 1 291 ? 11.039 32.691 -20.691 1.00 31.90 291 GLN A C 1
ATOM 4549 O O . GLN A 1 291 ? 11.754 32.814 -21.697 1.00 27.20 291 GLN A O 1
ATOM 4563 N N . LEU A 1 292 ? 11.541 32.405 -19.490 1.00 23.25 292 LEU A N 1
ATOM 4564 C CA . LEU A 1 292 ? 12.972 32.225 -19.312 1.00 39.73 292 LEU A CA 1
ATOM 4565 C C . LEU A 1 292 ? 13.428 30.924 -19.947 1.00 22.82 292 LEU A C 1
ATOM 4566 O O . LEU A 1 292 ? 14.592 30.809 -20.344 1.00 28.54 292 LEU A O 1
ATOM 4582 N N . HIS A 1 293 ? 12.533 29.923 -20.031 1.00 24.71 293 HIS A N 1
ATOM 4583 C CA . HIS A 1 293 ? 12.896 28.687 -20.693 1.00 23.43 293 HIS A CA 1
ATOM 4584 C C . HIS A 1 293 ? 13.255 28.953 -22.148 1.00 24.35 293 HIS A C 1
ATOM 4585 O O . HIS A 1 293 ? 14.259 28.447 -22.652 1.00 30.89 293 HIS A O 1
ATOM 4599 N N . LEU A 1 294 ? 12.453 29.765 -22.836 1.00 28.00 294 LEU A N 1
ATOM 4600 C CA . LEU A 1 294 ? 12.812 30.164 -24.200 1.00 33.90 294 LEU A CA 1
ATOM 4601 C C . LEU A 1 294 ? 14.050 31.046 -24.205 1.00 31.12 294 LEU A C 1
ATOM 4602 O O . LEU A 1 294 ? 14.917 30.901 -25.073 1.00 28.47 294 LEU A O 1
ATOM 4618 N N . GLY A 1 295 ? 14.188 31.923 -23.203 1.00 28.79 295 GLY A N 1
ATOM 4619 C CA . GLY A 1 295 ? 15.304 32.847 -23.217 1.00 26.60 295 GLY A CA 1
ATOM 4620 C C . GLY A 1 295 ? 16.654 32.173 -23.036 1.00 27.80 295 GLY A C 1
ATOM 4621 O O . GLY A 1 295 ? 17.622 32.531 -23.705 1.00 27.81 295 GLY A O 1
ATOM 4625 N N . PHE A 1 296 ? 16.749 31.207 -22.108 1.00 25.62 296 PHE A N 1
ATOM 4626 C CA . PHE A 1 296 ? 18.037 30.546 -21.899 1.00 29.93 296 PHE A CA 1
ATOM 4627 C C . PHE A 1 296 ? 18.455 29.788 -23.157 1.00 27.95 296 PHE A C 1
ATOM 4628 O O . PHE A 1 296 ? 19.641 29.765 -23.523 1.00 24.80 296 PHE A O 1
ATOM 4645 N N . GLN A 1 297 ? 17.484 29.168 -23.839 1.00 31.04 297 GLN A N 1
ATOM 4646 C CA . GLN A 1 297 ? 17.762 28.540 -25.127 1.00 28.11 297 GLN A CA 1
ATOM 4647 C C . GLN A 1 297 ? 18.233 29.567 -26.154 1.00 27.17 297 GLN A C 1
ATOM 4648 O O . GLN A 1 297 ? 19.218 29.344 -26.875 1.00 28.88 297 GLN A O 1
ATOM 4662 N N . ALA A 1 298 ? 17.522 30.697 -26.250 1.00 35.97 298 ALA A N 1
ATOM 4663 C CA . ALA A 1 298 ? 17.910 31.735 -27.207 1.00 28.92 298 ALA A CA 1
ATOM 4664 C C . ALA A 1 298 ? 19.338 32.204 -26.977 1.00 31.09 298 ALA A C 1
ATOM 4665 O O . ALA A 1 298 ? 20.051 32.529 -27.945 1.00 28.43 298 ALA A O 1
ATOM 4672 N N . LEU A 1 299 ? 19.769 32.289 -25.715 1.00 29.19 299 LEU A N 1
ATOM 4673 C CA . LEU A 1 299 ? 21.141 32.741 -25.440 1.00 31.75 299 LEU A CA 1
ATOM 4674 C C . LEU A 1 299 ? 22.148 31.803 -26.094 1.00 29.87 299 LEU A C 1
ATOM 4675 O O . LEU A 1 299 ? 23.164 32.246 -26.639 1.00 31.70 299 LEU A O 1
ATOM 4691 N N . HIS A 1 300 ? 21.846 30.496 -26.098 1.00 28.80 300 HIS A N 1
ATOM 4692 C CA . HIS A 1 300 ? 22.744 29.546 -26.744 1.00 28.22 300 HIS A CA 1
ATOM 4693 C C . HIS A 1 300 ? 22.744 29.730 -28.248 1.00 29.91 300 HIS A C 1
ATOM 4694 O O . HIS A 1 300 ? 23.807 29.667 -28.877 1.00 33.65 300 HIS A O 1
ATOM 4708 N N . GLN A 1 301 ? 21.560 29.937 -28.841 1.00 28.39 301 GLN A N 1
ATOM 4709 C CA . GLN A 1 301 ? 21.484 30.223 -30.272 1.00 36.53 301 GLN A CA 1
ATOM 4710 C C . GLN A 1 301 ? 22.238 31.496 -30.620 1.00 40.45 301 GLN A C 1
ATOM 4711 O O . GLN A 1 301 ? 22.936 31.554 -31.641 1.00 34.40 301 GLN A O 1
ATOM 4725 N N . PHE A 1 302 ? 22.094 32.536 -29.796 1.00 35.07 302 PHE A N 1
ATOM 4726 C CA . PHE A 1 302 ? 22.862 33.758 -30.009 1.00 33.79 302 PHE A CA 1
ATOM 4727 C C . PHE A 1 302 ? 24.347 33.438 -30.079 1.00 32.42 302 PHE A C 1
ATOM 4728 O O . PHE A 1 302 ? 25.062 33.930 -30.971 1.00 33.49 302 PHE A O 1
ATOM 4745 N N . ALA A 1 303 ? 24.828 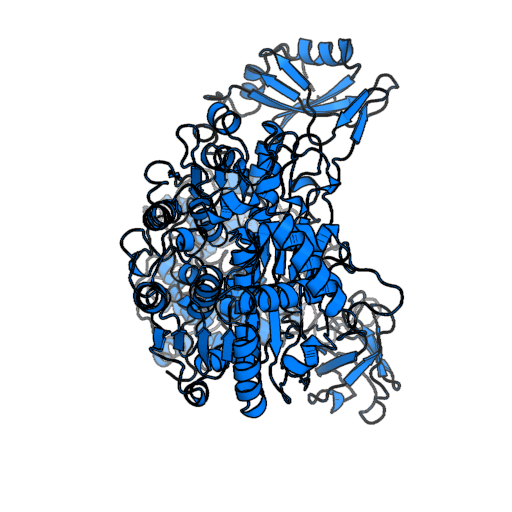32.598 -29.163 1.00 36.25 303 ALA A N 1
ATOM 4746 C CA . ALA A 1 303 ? 26.261 32.304 -29.108 1.00 38.96 303 ALA A CA 1
ATOM 4747 C C . ALA A 1 303 ? 26.727 31.517 -30.340 1.00 35.30 303 ALA A C 1
ATOM 4748 O O . ALA A 1 303 ? 27.828 31.749 -30.860 1.00 34.03 303 ALA A O 1
ATOM 4755 N N . VAL A 1 304 ? 25.909 30.592 -30.851 1.00 41.89 304 VAL A N 1
ATOM 4756 C CA . VAL A 1 304 ? 26.383 29.865 -32.032 1.00 38.57 304 VAL A CA 1
ATOM 4757 C C . VAL A 1 304 ? 26.441 30.800 -33.227 1.00 38.76 304 VAL A C 1
ATOM 4758 O O . VAL A 1 304 ? 27.354 30.698 -34.061 1.00 44.46 304 VAL A O 1
ATOM 4771 N N . ARG A 1 305 ? 25.502 31.747 -33.320 1.00 36.10 305 ARG A N 1
ATOM 4772 C CA . ARG A 1 305 ? 25.607 32.769 -34.363 1.00 41.51 305 ARG A CA 1
ATOM 4773 C C . ARG A 1 305 ? 26.902 33.570 -34.260 1.00 45.61 305 ARG A C 1
ATOM 4774 O O . ARG A 1 305 ? 27.516 33.910 -35.281 1.00 41.82 305 ARG A O 1
ATOM 4795 N N . HIS A 1 306 ? 27.313 33.917 -33.048 1.00 44.36 306 HIS A N 1
ATOM 4796 C CA . HIS A 1 306 ? 28.311 34.968 -32.856 1.00 36.91 306 HIS A CA 1
ATOM 4797 C C . HIS A 1 306 ? 29.607 34.460 -32.259 1.00 55.85 306 HIS A C 1
ATOM 4798 O O . HIS A 1 306 ? 30.089 34.990 -31.245 1.00 42.24 306 HIS A O 1
ATOM 4812 N N . ASN A 1 307 ? 30.180 33.436 -32.889 1.00 48.42 307 ASN A N 1
ATOM 4813 C CA . ASN A 1 307 ? 31.514 32.963 -32.531 1.00 53.56 307 ASN A CA 1
ATOM 4814 C C . ASN A 1 307 ? 31.582 32.557 -31.062 1.00 48.43 307 ASN A C 1
ATOM 4815 O O . ASN A 1 307 ? 32.631 32.661 -30.421 1.00 47.65 307 ASN A O 1
ATOM 4826 N N . GLY A 1 308 ? 30.452 32.108 -30.512 1.00 42.65 308 GLY A N 1
ATOM 4827 C CA . GLY A 1 308 ? 30.396 31.645 -29.140 1.00 52.24 308 GLY A CA 1
ATOM 4828 C C . GLY A 1 308 ? 30.202 32.711 -28.092 1.00 38.08 308 GLY A C 1
ATOM 4829 O O . GLY A 1 308 ? 30.233 32.384 -26.894 1.00 43.13 308 GLY A O 1
ATOM 4833 N N . GLU A 1 309 ? 29.983 33.964 -28.502 1.00 42.63 309 GLU A N 1
ATOM 4834 C CA A GLU A 1 309 ? 29.851 35.076 -27.576 0.55 34.37 309 GLU A CA 1
ATOM 4835 C CA B GLU A 1 309 ? 29.850 35.080 -27.580 0.45 34.42 309 GLU A CA 1
ATOM 4836 C C . GLU A 1 309 ? 28.392 35.291 -27.183 1.00 31.16 309 GLU A C 1
ATOM 4837 O O . GLU A 1 309 ? 27.484 35.152 -28.008 1.00 31.35 309 GLU A O 1
ATOM 4860 N N . LEU A 1 310 ? 28.180 35.650 -25.909 1.00 30.74 310 LEU A N 1
ATOM 4861 C CA . LEU A 1 310 ? 26.869 36.015 -25.403 1.00 30.18 310 LEU A CA 1
ATOM 4862 C C . LEU A 1 310 ? 26.514 37.436 -25.842 1.00 38.12 310 LEU A C 1
ATOM 4863 O O . LEU A 1 310 ? 27.361 38.193 -26.336 1.00 36.19 310 LEU A O 1
ATOM 4879 N N . PRO A 1 311 ? 25.259 37.834 -25.668 1.00 32.47 311 PRO A N 1
ATOM 4880 C CA . PRO A 1 311 ? 24.891 39.228 -25.895 1.00 33.19 311 PRO A CA 1
ATOM 4881 C C . PRO A 1 311 ? 25.785 40.178 -25.115 1.00 48.21 311 PRO A C 1
ATOM 4882 O O . PRO A 1 311 ? 26.290 39.863 -24.030 1.00 36.29 311 PRO A O 1
ATOM 4893 N N . ARG A 1 312 ? 25.964 41.369 -25.669 1.00 32.70 312 ARG A N 1
ATOM 4894 C CA . ARG A 1 312 ? 26.791 42.371 -25.021 1.00 33.16 312 ARG A CA 1
ATOM 4895 C C . ARG A 1 312 ? 26.066 43.011 -23.838 1.00 34.67 312 ARG A C 1
ATOM 4896 O O . ARG A 1 312 ? 24.842 43.216 -23.866 1.00 32.53 312 ARG A O 1
ATOM 4917 N N . THR A 1 313 ? 26.834 43.322 -22.798 1.00 34.59 313 THR A N 1
ATOM 4918 C CA . THR A 1 313 ? 26.276 43.855 -21.558 1.00 35.28 313 THR A CA 1
ATOM 4919 C C . THR A 1 313 ? 25.488 45.128 -21.834 1.00 32.91 313 THR A C 1
ATOM 4920 O O . THR A 1 313 ? 26.001 46.058 -22.459 1.00 34.02 313 THR A O 1
ATOM 4931 N N . MET A 1 314 ? 24.229 45.158 -21.383 1.00 33.23 314 MET A N 1
ATOM 4932 C CA . MET A 1 314 ? 23.351 46.319 -21.540 1.00 33.96 314 MET A CA 1
ATOM 4933 C C . MET A 1 314 ? 23.183 46.745 -23.005 1.00 34.99 314 MET A C 1
ATOM 4934 O O . MET A 1 314 ? 22.815 47.892 -23.286 1.00 44.23 314 MET A O 1
ATOM 4948 N N . ASN A 1 315 ? 23.453 45.864 -23.952 1.00 35.50 315 ASN A N 1
ATOM 4949 C CA . ASN A 1 315 ? 23.495 46.261 -25.361 1.00 36.93 315 ASN A CA 1
ATOM 4950 C C . ASN A 1 315 ? 22.113 46.041 -25.944 1.00 35.11 315 ASN A C 1
ATOM 4951 O O . ASN A 1 315 ? 21.590 44.913 -25.939 1.00 35.77 315 ASN A O 1
ATOM 4962 N N . ASP A 1 316 ? 21.509 47.114 -26.436 1.00 37.37 316 ASP A N 1
ATOM 4963 C CA . ASP A 1 316 ? 20.110 47.032 -26.868 1.00 37.37 316 ASP A CA 1
ATOM 4964 C C . ASP A 1 316 ? 19.973 46.359 -28.228 1.00 37.71 316 ASP A C 1
ATOM 4965 O O . ASP A 1 316 ? 18.942 45.731 -28.519 1.00 37.46 316 ASP A O 1
ATOM 4974 N N . GLU A 1 317 ? 20.991 46.466 -29.083 1.00 38.20 317 GLU A N 1
ATOM 4975 C CA . GLU A 1 317 ? 20.933 45.771 -30.376 1.00 38.78 317 GLU A CA 1
ATOM 4976 C C . GLU A 1 317 ? 20.884 44.261 -30.177 1.00 37.38 317 GLU A C 1
ATOM 4977 O O . GLU A 1 317 ? 20.015 43.570 -30.729 1.00 38.80 317 GLU A O 1
ATOM 4989 N N . ASP A 1 318 ? 21.786 43.738 -29.343 1.00 35.62 318 ASP A N 1
ATOM 4990 C CA . ASP A 1 318 ? 21.777 42.309 -29.043 1.00 34.50 318 ASP A CA 1
ATOM 4991 C C . ASP A 1 318 ? 20.480 41.888 -28.359 1.00 41.56 318 ASP A C 1
ATOM 4992 O O . ASP A 1 318 ? 19.982 40.785 -28.593 1.00 37.57 318 ASP A O 1
ATOM 5001 N N . ALA A 1 319 ? 19.933 42.741 -27.496 1.00 33.46 319 ALA A N 1
ATOM 5002 C CA . ALA A 1 319 ? 18.702 42.404 -26.805 1.00 32.65 319 ALA A CA 1
ATOM 5003 C C . ALA A 1 319 ? 17.562 42.234 -27.806 1.00 33.06 319 ALA A C 1
ATOM 5004 O O . ALA A 1 319 ? 16.766 41.300 -27.707 1.00 32.33 319 ALA A O 1
ATOM 5011 N N . ASN A 1 320 ? 17.474 43.129 -28.782 1.00 35.12 320 ASN A N 1
ATOM 5012 C CA . ASN A 1 320 ? 16.453 43.010 -29.811 1.00 39.08 320 ASN A CA 1
ATOM 5013 C C . ASN A 1 320 ? 16.642 41.739 -30.617 1.00 34.98 320 ASN A C 1
ATOM 5014 O O . ASN A 1 320 ? 15.658 41.095 -31.000 1.00 36.33 320 ASN A O 1
ATOM 5025 N N . GLU A 1 321 ? 17.887 41.327 -30.835 1.00 35.75 321 GLU A N 1
ATOM 5026 C CA . GLU A 1 321 ? 18.143 40.071 -31.536 1.00 41.27 321 GLU A CA 1
ATOM 5027 C C . GLU A 1 321 ? 17.724 38.880 -30.686 1.00 39.14 321 GLU A C 1
ATOM 5028 O O . GLU A 1 321 ? 17.146 37.907 -31.201 1.00 33.97 321 GLU A O 1
ATOM 5040 N N . LEU A 1 322 ? 17.982 38.944 -29.378 1.00 32.52 322 LEU A N 1
ATOM 5041 C CA . LEU A 1 322 ? 17.545 37.848 -28.507 1.00 31.27 322 LEU A CA 1
ATOM 5042 C C . LEU A 1 322 ? 16.031 37.729 -28.507 1.00 38.70 322 LEU A C 1
ATOM 5043 O O . LEU A 1 322 ? 15.481 36.617 -28.537 1.00 35.30 322 LEU A O 1
ATOM 5059 N N . ILE A 1 323 ? 15.334 38.864 -28.476 1.00 33.15 323 ILE A N 1
ATOM 5060 C CA . ILE A 1 323 ? 13.865 38.830 -28.500 1.00 31.58 323 ILE A CA 1
ATOM 5061 C C . ILE A 1 323 ? 13.359 38.137 -29.759 1.00 33.32 323 ILE A C 1
ATOM 5062 O O . ILE A 1 323 ? 12.414 37.340 -29.706 1.00 36.37 323 ILE A O 1
ATOM 5078 N N . LYS A 1 324 ? 13.975 38.421 -30.911 1.00 41.34 324 LYS A N 1
ATOM 5079 C CA . LYS A 1 324 ? 13.547 37.751 -32.135 1.00 35.41 324 LYS A CA 1
ATOM 5080 C C . LYS A 1 324 ? 13.832 36.258 -32.065 1.00 34.77 324 LYS A C 1
ATOM 5081 O O . LYS A 1 324 ? 13.013 35.431 -32.526 1.00 32.90 324 LYS A O 1
ATOM 5100 N N . LEU A 1 325 ? 14.980 35.883 -31.480 1.00 32.39 325 LEU A N 1
ATOM 5101 C CA . LEU A 1 325 ? 15.286 34.465 -31.291 1.00 31.58 325 LEU A CA 1
ATOM 5102 C C . LEU A 1 325 ? 14.236 33.778 -30.431 1.00 32.52 325 LEU A C 1
ATOM 5103 O O . LEU A 1 325 ? 13.822 32.645 -30.730 1.00 36.59 325 LEU A O 1
ATOM 5119 N N . VAL A 1 326 ? 13.821 34.425 -29.334 1.00 29.71 326 VAL A N 1
ATOM 5120 C CA . VAL A 1 326 ? 12.781 33.852 -28.470 1.00 28.80 326 VAL A CA 1
ATOM 5121 C C . VAL A 1 326 ? 11.473 33.747 -29.225 1.00 29.55 326 VAL A C 1
ATOM 5122 O O . VAL A 1 326 ? 10.764 32.735 -29.136 1.00 34.84 326 VAL A O 1
ATOM 5135 N N . THR A 1 327 ? 11.145 34.772 -30.010 1.00 32.46 327 THR A N 1
ATOM 5136 C CA . THR A 1 327 ? 9.902 34.732 -30.793 1.00 34.94 327 THR A CA 1
ATOM 5137 C C . THR A 1 327 ? 9.892 33.554 -31.767 1.00 44.97 327 THR A C 1
ATOM 5138 O O . THR A 1 327 ? 8.937 32.776 -31.810 1.00 37.84 327 THR A O 1
ATOM 5149 N N . ASP A 1 328 ? 10.955 33.407 -32.558 1.00 42.50 328 ASP A N 1
ATOM 5150 C CA . ASP A 1 328 ? 11.073 32.261 -33.460 1.00 44.28 328 ASP A CA 1
ATOM 5151 C C . ASP A 1 328 ? 10.955 30.943 -32.705 1.00 35.50 328 ASP A C 1
ATOM 5152 O O . ASP A 1 328 ? 10.251 30.022 -33.137 1.00 39.91 328 ASP A O 1
ATOM 5161 N N . LEU A 1 329 ? 11.629 30.837 -31.557 1.00 36.86 329 LEU A N 1
ATOM 5162 C CA . LEU A 1 329 ? 11.601 29.597 -30.772 1.00 31.08 329 LEU A CA 1
ATOM 5163 C C . LEU A 1 329 ? 10.210 29.295 -30.256 1.00 34.81 329 LEU A C 1
ATOM 5164 O O . LEU A 1 329 ? 9.822 28.122 -30.145 1.00 35.22 329 LEU A O 1
ATOM 5180 N N . SER A 1 330 ? 9.435 30.336 -29.898 1.00 34.81 330 SER A N 1
ATOM 5181 C CA A SER A 1 330 ? 8.066 30.104 -29.443 0.64 29.87 330 SER A CA 1
ATOM 5182 C CA B SER A 1 330 ? 8.072 30.083 -29.437 0.36 30.69 330 SER A CA 1
ATOM 5183 C C . SER A 1 330 ? 7.255 29.387 -30.520 1.00 29.64 330 SER A C 1
ATOM 5184 O O . SER A 1 330 ? 6.406 28.538 -30.208 1.00 34.19 330 SER A O 1
ATOM 5199 N N . VAL A 1 331 ? 7.514 29.718 -31.788 1.00 35.54 331 VAL A N 1
ATOM 5200 C CA . VAL A 1 331 ? 6.801 29.086 -32.891 1.00 38.34 331 VAL A CA 1
ATOM 5201 C C . VAL A 1 331 ? 7.247 27.648 -33.053 1.00 33.79 331 VAL A C 1
ATOM 5202 O O . VAL A 1 331 ? 6.437 26.774 -33.328 1.00 37.73 331 VAL A O 1
ATOM 5215 N N . GLN A 1 332 ? 8.535 27.365 -32.838 1.00 41.83 332 GLN A N 1
ATOM 5216 C CA . GLN A 1 332 ? 9.013 25.987 -32.904 1.00 36.00 332 GLN A CA 1
ATOM 5217 C C . GLN A 1 332 ? 8.607 25.163 -31.692 1.00 34.24 332 GLN A C 1
ATOM 5218 O O . GLN A 1 332 ? 8.494 23.944 -31.798 1.00 40.06 332 GLN A O 1
ATOM 5232 N N . GLN A 1 333 ? 8.358 25.799 -30.552 1.00 35.59 333 GLN A N 1
ATOM 5233 C CA . GLN A 1 333 ? 8.064 25.122 -29.291 1.00 29.95 333 GLN A CA 1
ATOM 5234 C C . GLN A 1 333 ? 6.738 25.650 -28.751 1.00 42.82 333 GLN A C 1
ATOM 5235 O O . GLN A 1 333 ? 6.688 26.276 -27.675 1.00 33.07 333 GLN A O 1
ATOM 5249 N N . PRO A 1 334 ? 5.643 25.375 -29.454 1.00 41.34 334 PRO A N 1
ATOM 5250 C CA . PRO A 1 33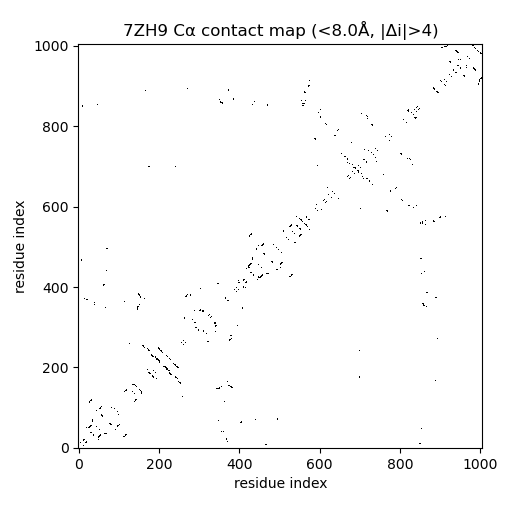4 ? 4.355 25.994 -29.086 1.00 34.24 334 PRO A CA 1
ATOM 5251 C C . PRO A 1 334 ? 3.834 25.618 -27.731 1.00 32.40 334 PRO A C 1
ATOM 5252 O O . PRO A 1 334 ? 3.085 26.406 -27.142 1.00 43.12 334 PRO A O 1
ATOM 5263 N N . GLU A 1 335 ? 4.214 24.451 -27.195 1.00 31.50 335 GLU A N 1
ATOM 5264 C CA . GLU A 1 335 ? 3.731 24.032 -25.893 1.00 31.21 335 GLU A CA 1
ATOM 5265 C C . GLU A 1 335 ? 4.433 24.731 -24.733 1.00 28.44 335 GLU A C 1
ATOM 5266 O O . GLU A 1 335 ? 4.006 24.552 -23.587 1.00 33.21 335 GLU A O 1
ATOM 5278 N N . VAL A 1 336 ? 5.483 25.532 -24.994 1.00 33.97 336 VAL A N 1
ATOM 5279 C CA . VAL A 1 336 ? 6.201 26.194 -23.905 1.00 26.65 336 VAL A CA 1
ATOM 5280 C C . VAL A 1 336 ? 5.368 27.341 -23.328 1.00 26.14 336 VAL A C 1
ATOM 5281 O O . VAL A 1 336 ? 4.998 27.333 -22.153 1.00 31.85 336 VAL A O 1
ATOM 5294 N N . LEU A 1 337 ? 5.074 28.354 -24.144 1.00 30.27 337 LEU A N 1
ATOM 5295 C CA . LEU A 1 337 ? 4.235 29.449 -23.677 1.00 51.88 337 LEU A CA 1
ATOM 5296 C C . LEU A 1 337 ? 2.751 29.098 -23.725 1.00 34.09 337 LEU A C 1
ATOM 5297 O O . LEU A 1 337 ? 1.982 29.535 -22.865 1.00 42.46 337 LEU A O 1
ATOM 5313 N N . GLY A 1 338 ? 2.338 28.307 -24.696 1.00 39.27 338 GLY A N 1
ATOM 5314 C CA . GLY A 1 338 ? 0.928 28.020 -24.875 1.00 70.99 338 GLY A CA 1
ATOM 5315 C C . GLY A 1 338 ? 0.259 29.038 -25.775 1.00 59.64 338 GLY A C 1
ATOM 5316 O O . GLY A 1 338 ? 0.878 29.981 -26.289 1.00 62.86 338 GLY A O 1
ATOM 5320 N N . GLU A 1 339 ? -1.051 28.842 -25.961 1.00 69.00 339 GLU A N 1
ATOM 5321 C CA . GLU A 1 339 ? -1.810 29.625 -26.929 1.00 68.52 339 GLU A CA 1
ATOM 5322 C C . GLU A 1 339 ? -2.192 30.987 -26.362 1.00 62.74 339 GLU A C 1
ATOM 5323 O O . GLU A 1 339 ? -2.613 31.104 -25.206 1.00 63.99 339 GLU A O 1
ATOM 5335 N N . GLY A 1 340 ? -2.040 32.017 -27.187 1.00 54.94 340 GLY A N 1
ATOM 5336 C CA . GLY A 1 340 ? -2.412 33.362 -26.802 1.00 57.01 340 GLY A CA 1
ATOM 5337 C C . GLY A 1 340 ? -1.421 34.083 -25.913 1.00 73.32 340 GLY A C 1
ATOM 5338 O O . GLY A 1 340 ? -1.644 35.258 -25.590 1.00 81.33 340 GLY A O 1
ATOM 5342 N N . VAL A 1 341 ? -0.338 33.428 -25.519 1.00 59.84 341 VAL A N 1
ATOM 5343 C CA . VAL A 1 341 ? 0.667 34.029 -24.646 1.00 48.53 341 VAL A CA 1
ATOM 5344 C C . VAL A 1 341 ? 1.757 34.672 -25.502 1.00 37.86 341 VAL A C 1
ATOM 5345 O O . VAL A 1 341 ? 2.408 33.997 -26.304 1.00 43.87 341 VAL A O 1
ATOM 5358 N N . ASP A 1 342 ? 1.975 35.971 -25.318 1.00 39.15 342 ASP A N 1
ATOM 5359 C CA . ASP A 1 342 ? 2.991 36.701 -26.053 1.00 37.18 342 ASP A CA 1
ATOM 5360 C C . ASP A 1 342 ? 4.325 36.695 -25.297 1.00 35.66 342 ASP A C 1
ATOM 5361 O O . ASP A 1 342 ? 4.395 36.445 -24.092 1.00 34.04 342 ASP A O 1
ATOM 5370 N N . VAL A 1 343 ? 5.397 36.977 -26.039 1.00 34.26 343 VAL A N 1
ATOM 5371 C CA . VAL A 1 343 ? 6.726 37.039 -25.451 1.00 31.45 343 VAL A CA 1
ATOM 5372 C C . VAL A 1 343 ? 6.795 38.250 -24.541 1.00 48.68 343 VAL A C 1
ATOM 5373 O O . VAL A 1 343 ? 6.394 39.355 -24.927 1.00 42.21 343 VAL A O 1
ATOM 5386 N N . ASN A 1 344 ? 7.286 38.042 -23.328 1.00 49.30 344 ASN A N 1
ATOM 5387 C CA . ASN A 1 344 ? 7.525 39.118 -22.365 1.00 35.18 344 ASN A CA 1
ATOM 5388 C C . ASN A 1 344 ? 8.838 39.765 -22.747 1.00 34.81 344 ASN A C 1
ATOM 5389 O O . ASN A 1 344 ? 9.905 39.376 -22.279 1.00 36.23 344 ASN A O 1
ATOM 5400 N N . GLU A 1 345 ? 8.756 40.795 -23.584 1.00 30.35 345 GLU A N 1
ATOM 5401 C CA . GLU A 1 345 ? 9.970 41.354 -24.201 1.00 33.28 345 GLU A CA 1
ATOM 5402 C C . GLU A 1 345 ? 10.838 42.071 -23.170 1.00 35.33 345 GLU A C 1
ATOM 5403 O O . GLU A 1 345 ? 12.073 42.038 -23.253 1.00 39.38 345 GLU A O 1
ATOM 5415 N N . ASP A 1 346 ? 10.216 42.745 -22.203 1.00 34.80 346 ASP A N 1
ATOM 5416 C CA . ASP A 1 346 ? 10.983 43.411 -21.159 1.00 37.27 346 ASP A CA 1
ATOM 5417 C C . ASP A 1 346 ? 11.804 42.411 -20.367 1.00 43.84 346 ASP A C 1
ATOM 5418 O O . ASP A 1 346 ? 12.950 42.701 -19.996 1.00 34.34 346 ASP A O 1
ATOM 5427 N N . LEU A 1 347 ? 11.237 41.225 -20.103 1.00 46.62 347 LEU A N 1
ATOM 5428 C CA . LEU A 1 347 ? 11.956 40.193 -19.357 1.00 33.18 347 LEU A CA 1
ATOM 5429 C C . LEU A 1 347 ? 13.131 39.653 -20.161 1.00 35.51 347 LEU A C 1
ATOM 5430 O O . LEU A 1 347 ? 14.243 39.516 -19.637 1.00 28.37 347 LEU A O 1
ATOM 5446 N N . ILE A 1 348 ? 12.896 39.342 -21.442 1.00 34.12 348 ILE A N 1
ATOM 5447 C CA . ILE A 1 348 ? 13.962 38.840 -22.299 1.00 29.51 348 ILE A CA 1
ATOM 5448 C C . ILE A 1 348 ? 15.054 39.890 -22.446 1.00 33.58 348 ILE A C 1
ATOM 5449 O O . ILE A 1 348 ? 16.245 39.568 -22.492 1.00 34.58 348 ILE A O 1
ATOM 5465 N N . LYS A 1 349 ? 14.665 41.166 -22.497 1.00 31.46 349 LYS A N 1
ATOM 5466 C CA . LYS A 1 349 ? 15.641 42.246 -22.568 1.00 31.94 349 LYS A CA 1
ATOM 5467 C C . LYS A 1 349 ? 16.595 42.201 -21.382 1.00 30.25 349 LYS A C 1
ATOM 5468 O O . LYS A 1 349 ? 17.829 42.270 -21.549 1.00 31.52 349 LYS A O 1
ATOM 5487 N N . GLU A 1 350 ? 16.051 42.102 -20.168 1.00 32.71 350 GLU A N 1
ATOM 5488 C CA . GLU A 1 350 ? 16.908 42.052 -18.991 1.00 31.54 350 GLU A CA 1
ATOM 5489 C C . GLU A 1 350 ? 17.833 40.838 -19.039 1.00 27.62 350 GLU A C 1
ATOM 5490 O O . GLU A 1 350 ? 19.006 40.922 -18.645 1.00 31.40 350 GLU A O 1
ATOM 5502 N N . LEU A 1 351 ? 17.313 39.689 -19.488 1.00 28.18 351 LEU A N 1
ATOM 5503 C CA . LEU A 1 351 ? 18.155 38.507 -19.609 1.00 26.22 351 LEU A CA 1
ATOM 5504 C C . LEU A 1 351 ? 19.330 38.799 -20.535 1.00 26.98 351 LEU A C 1
ATOM 5505 O O . LEU A 1 351 ? 20.487 38.524 -20.197 1.00 28.59 351 LEU A O 1
ATOM 5521 N N . SER A 1 352 ? 19.056 39.366 -21.707 1.00 28.26 352 SER A N 1
ATOM 5522 C CA . SER A 1 352 ? 20.127 39.743 -22.620 1.00 29.12 352 SER A CA 1
ATOM 5523 C C . SER A 1 352 ? 21.087 40.696 -21.950 1.00 29.50 352 SER A C 1
ATOM 5524 O O . SER A 1 352 ? 22.307 40.491 -21.984 1.00 32.20 352 SER A O 1
ATOM 5532 N N . TYR A 1 353 ? 20.555 41.732 -21.296 1.00 32.30 353 TYR A N 1
ATOM 5533 C CA . TYR A 1 353 ? 21.425 42.731 -20.680 1.00 33.98 353 TYR A CA 1
ATOM 5534 C C . TYR A 1 353 ? 22.385 42.113 -19.673 1.00 37.17 353 TYR A C 1
ATOM 5535 O O . TYR A 1 353 ? 23.505 42.628 -19.506 1.00 29.91 353 TYR A O 1
ATOM 5553 N N . GLN A 1 354 ? 21.960 41.040 -18.990 1.00 29.13 354 GLN A N 1
ATOM 5554 C CA . GLN A 1 354 ? 22.668 40.470 -17.851 1.00 28.39 354 GLN A CA 1
ATOM 5555 C C . GLN A 1 354 ? 23.333 39.129 -18.153 1.00 30.74 354 GLN A C 1
ATOM 5556 O O . GLN A 1 354 ? 23.875 38.504 -17.241 1.00 33.06 354 GLN A O 1
ATOM 5570 N N . ALA A 1 355 ? 23.315 38.681 -19.404 1.00 27.91 355 ALA A N 1
ATOM 5571 C CA . ALA A 1 355 ? 23.693 37.313 -19.732 1.00 29.74 355 ALA A CA 1
ATOM 5572 C C . ALA A 1 355 ? 25.092 36.977 -19.244 1.00 28.89 355 ALA A C 1
ATOM 5573 O O . ALA A 1 355 ? 25.349 35.825 -18.856 1.00 26.58 355 ALA A O 1
ATOM 5580 N N . ARG A 1 356 ? 26.010 37.958 -19.284 1.00 27.27 356 ARG A N 1
ATOM 5581 C CA . ARG A 1 356 ? 27.404 37.762 -18.864 1.00 29.90 356 ARG A CA 1
ATOM 5582 C C . ARG A 1 356 ? 27.614 37.917 -17.360 1.00 27.23 356 ARG A C 1
ATOM 5583 O O . ARG A 1 356 ? 28.739 37.702 -16.869 1.00 29.68 356 ARG A O 1
ATOM 5604 N N . GLY A 1 357 ? 26.598 38.320 -16.628 1.00 26.46 357 GLY A N 1
ATOM 5605 C CA . GLY A 1 357 ? 26.769 38.539 -15.210 1.00 26.07 357 GLY A CA 1
ATOM 5606 C C . GLY A 1 357 ? 27.008 37.247 -14.443 1.00 25.11 357 GLY A C 1
ATOM 5607 O O . GLY A 1 357 ? 26.542 36.169 -14.803 1.00 24.52 357 GLY A O 1
ATOM 5611 N N . ASP A 1 358 ? 27.745 37.383 -13.329 1.00 30.88 358 ASP A N 1
ATOM 5612 C CA . ASP A 1 358 ? 28.212 36.234 -12.530 1.00 29.23 358 ASP A CA 1
ATOM 5613 C C . ASP A 1 358 ? 28.081 36.709 -11.085 1.00 30.30 358 ASP A C 1
ATOM 5614 O O . ASP A 1 358 ? 28.982 37.375 -10.567 1.00 25.29 358 ASP A O 1
ATOM 5623 N N . ILE A 1 359 ? 26.949 36.401 -10.463 1.00 23.55 359 ILE A N 1
ATOM 5624 C CA . ILE A 1 359 ? 26.532 37.054 -9.220 1.00 23.46 359 ILE A CA 1
ATOM 5625 C C . ILE A 1 359 ? 26.696 36.086 -8.048 1.00 24.47 359 ILE A C 1
ATOM 5626 O O . ILE A 1 359 ? 26.093 35.005 -8.071 1.00 24.09 359 ILE A O 1
ATOM 5642 N N . PRO A 1 360 ? 27.435 36.437 -6.988 1.00 22.91 360 PRO A N 1
ATOM 5643 C CA . PRO A 1 360 ? 27.679 35.450 -5.925 1.00 22.23 360 PRO A CA 1
ATOM 5644 C C . PRO A 1 360 ? 26.431 34.823 -5.318 1.00 23.18 360 PRO A C 1
ATOM 5645 O O . PRO A 1 360 ? 26.389 33.601 -5.100 1.00 20.71 360 PRO A O 1
ATOM 5656 N N . GLY A 1 361 ? 25.393 35.608 -5.049 1.00 23.61 361 GLY A N 1
ATOM 5657 C CA . GLY A 1 361 ? 24.222 35.046 -4.396 1.00 22.42 361 GLY A CA 1
ATOM 5658 C C . GLY A 1 361 ? 23.468 34.071 -5.269 1.00 21.39 361 GLY A C 1
ATOM 5659 O O . GLY A 1 361 ? 22.878 33.102 -4.764 1.00 22.71 361 GLY A O 1
ATOM 5663 N N . VAL A 1 362 ? 23.403 34.352 -6.578 1.00 25.98 362 VAL A N 1
ATOM 5664 C CA . VAL A 1 362 ? 22.751 33.433 -7.507 1.00 20.61 362 VAL A CA 1
ATOM 5665 C C . VAL A 1 362 ? 23.573 32.165 -7.649 1.00 22.04 362 VAL A C 1
ATOM 5666 O O . VAL A 1 362 ? 23.029 31.052 -7.656 1.00 19.73 362 VAL A O 1
ATOM 5679 N N . VAL A 1 363 ? 24.908 32.306 -7.768 1.00 20.62 363 VAL A N 1
ATOM 5680 C CA . VAL A 1 363 ? 25.773 31.116 -7.832 1.00 23.36 363 VAL A CA 1
ATOM 5681 C C . VAL A 1 363 ? 25.660 30.275 -6.562 1.00 24.32 363 VAL A C 1
ATOM 5682 O O . VAL A 1 363 ? 25.660 29.037 -6.620 1.00 21.21 363 VAL A O 1
ATOM 5695 N N . ALA A 1 364 ? 25.530 30.916 -5.398 1.00 19.79 364 ALA A N 1
ATOM 5696 C CA . ALA A 1 364 ? 25.412 30.148 -4.160 1.00 20.52 364 ALA A CA 1
ATOM 5697 C C . ALA A 1 364 ? 24.066 29.437 -4.071 1.00 19.96 364 ALA A C 1
ATOM 5698 O O . ALA A 1 364 ? 23.989 28.299 -3.617 1.00 20.19 364 ALA A O 1
ATOM 5705 N N . PHE A 1 365 ? 22.991 30.106 -4.489 1.00 19.20 365 PHE A N 1
ATOM 5706 C CA . PHE A 1 365 ? 21.676 29.487 -4.516 1.00 21.46 365 PHE A CA 1
ATOM 5707 C C . PHE A 1 365 ? 21.671 28.236 -5.400 1.00 21.28 365 PHE A C 1
ATOM 5708 O O . PHE A 1 365 ? 21.261 27.163 -4.968 1.00 18.48 365 PHE A O 1
ATOM 5725 N N . PHE A 1 366 ? 22.154 28.337 -6.639 1.00 21.10 366 PHE A N 1
ATOM 5726 C CA . PHE A 1 366 ? 22.132 27.175 -7.509 1.00 20.27 366 PHE A CA 1
ATOM 5727 C C . PHE A 1 366 ? 23.195 26.160 -7.138 1.00 20.45 366 PHE A C 1
ATOM 5728 O O . PHE A 1 366 ? 22.989 24.949 -7.295 1.00 17.32 366 PHE A O 1
ATOM 5745 N N . GLY A 1 367 ? 24.334 26.605 -6.642 1.00 17.45 367 GLY A N 1
ATOM 5746 C CA . GLY A 1 367 ? 25.340 25.673 -6.152 1.00 17.87 367 GLY A CA 1
ATOM 5747 C C . GLY A 1 367 ? 24.808 24.774 -5.043 1.00 16.60 367 GLY A C 1
ATOM 5748 O O . GLY A 1 367 ? 25.113 23.583 -4.985 1.00 19.70 367 GLY A O 1
ATOM 5752 N N . GLY A 1 368 ? 24.020 25.333 -4.141 1.00 17.55 368 GLY A N 1
ATOM 5753 C CA . GLY A 1 368 ? 23.461 24.534 -3.058 1.00 22.10 368 GLY A CA 1
ATOM 5754 C C . GLY A 1 368 ? 22.359 23.614 -3.561 1.00 21.19 368 GLY A C 1
ATOM 5755 O O . GLY A 1 368 ? 22.333 22.420 -3.236 1.00 20.90 368 GLY A O 1
ATOM 5759 N N . LEU A 1 369 ? 21.439 24.160 -4.359 1.00 24.82 369 LEU A N 1
ATOM 5760 C CA . LEU A 1 369 ? 20.346 23.360 -4.932 1.00 16.71 369 LEU A CA 1
ATOM 5761 C C . LEU A 1 369 ? 20.877 22.213 -5.764 1.00 17.44 369 LEU A C 1
ATOM 5762 O O . LEU A 1 369 ? 20.434 21.067 -5.628 1.00 19.06 369 LEU A O 1
ATOM 5778 N N . VAL A 1 370 ? 21.809 22.508 -6.669 1.00 17.01 370 VAL A N 1
ATOM 5779 C CA . VAL A 1 370 ? 22.285 21.505 -7.613 1.00 16.37 370 VAL A CA 1
ATOM 5780 C C . VAL A 1 370 ? 23.113 20.445 -6.910 1.00 16.30 370 VAL A C 1
ATOM 5781 O O . VAL A 1 370 ? 23.021 19.253 -7.249 1.00 15.54 370 VAL A O 1
ATOM 5794 N N . ALA A 1 371 ? 23.962 20.844 -5.960 1.00 18.85 371 ALA A N 1
ATOM 5795 C CA . ALA A 1 371 ? 24.693 19.842 -5.215 1.00 16.28 371 ALA A CA 1
ATOM 5796 C C . ALA A 1 371 ? 23.741 18.893 -4.505 1.00 16.07 371 ALA A C 1
ATOM 5797 O O . ALA A 1 371 ? 23.984 17.677 -4.445 1.00 17.54 371 ALA A O 1
ATOM 5804 N N . GLN A 1 372 ? 22.658 19.411 -3.926 1.00 19.00 372 GLN A N 1
ATOM 5805 C CA . GLN A 1 372 ? 21.713 18.497 -3.270 1.00 16.38 372 GLN A CA 1
ATOM 5806 C C . GLN A 1 372 ? 21.086 17.548 -4.287 1.00 17.51 372 GLN A C 1
ATOM 5807 O O . GLN A 1 372 ? 20.941 16.338 -4.023 1.00 20.57 372 GLN A O 1
ATOM 5821 N N . GLU A 1 373 ? 20.736 18.056 -5.468 1.00 15.34 373 GLU A N 1
ATOM 5822 C CA . GLU A 1 373 ? 20.186 17.188 -6.491 1.00 14.71 373 GLU A CA 1
ATOM 5823 C C . GLU A 1 373 ? 21.201 16.122 -6.877 1.00 20.90 373 GLU A C 1
ATOM 5824 O O . GLU A 1 373 ? 20.830 14.977 -7.106 1.00 18.77 373 GLU A O 1
ATOM 5836 N N . VAL A 1 374 ? 22.497 16.454 -6.850 1.00 18.15 374 VAL A N 1
ATOM 5837 C CA . VAL A 1 374 ? 23.512 15.442 -7.103 1.00 15.55 374 VAL A CA 1
ATOM 5838 C C . VAL A 1 374 ? 23.429 14.336 -6.061 1.00 19.01 374 VAL A C 1
ATOM 5839 O O . VAL A 1 374 ? 23.455 13.132 -6.398 1.00 15.96 374 VAL A O 1
ATOM 5852 N N . LEU A 1 375 ? 23.301 14.722 -4.776 1.00 17.73 375 LEU A N 1
ATOM 5853 C CA . LEU A 1 375 ? 23.217 13.740 -3.695 1.00 14.27 375 LEU A CA 1
ATOM 5854 C C . LEU A 1 375 ? 21.923 12.906 -3.796 1.00 14.96 375 LEU A C 1
ATOM 5855 O O . LEU A 1 375 ? 21.930 11.698 -3.546 1.00 16.80 375 LEU A O 1
ATOM 5871 N N . LYS A 1 376 ? 20.801 13.526 -4.188 1.00 16.86 376 LYS A N 1
ATOM 5872 C CA . LYS A 1 376 ? 19.588 12.748 -4.437 1.00 21.12 376 LYS A CA 1
ATOM 5873 C C . LYS A 1 376 ? 19.832 11.704 -5.519 1.00 19.98 376 LYS A C 1
ATOM 5874 O O . LYS A 1 376 ? 19.395 10.550 -5.409 1.00 21.07 376 LYS A O 1
ATOM 5893 N N . ALA A 1 377 ? 20.542 12.091 -6.583 1.00 16.08 377 ALA A N 1
ATOM 5894 C CA . ALA A 1 377 ? 20.807 11.226 -7.698 1.00 19.38 377 ALA A CA 1
ATOM 5895 C C . ALA A 1 377 ? 21.644 10.043 -7.291 1.00 21.57 377 ALA A C 1
ATOM 5896 O O . ALA A 1 377 ? 21.501 8.973 -7.874 1.00 19.47 377 ALA A O 1
ATOM 5903 N N . CYS A 1 378 ? 22.541 10.226 -6.340 1.00 18.81 378 CYS A N 1
ATOM 5904 C CA . CYS A 1 378 ? 23.433 9.180 -5.884 1.00 27.12 378 CYS A CA 1
ATOM 5905 C C . CYS A 1 378 ? 22.735 8.179 -4.965 1.00 27.90 378 CYS A C 1
ATOM 5906 O O . CYS A 1 378 ? 23.212 7.060 -4.827 1.00 29.88 378 CYS A O 1
ATOM 5914 N N . SER A 1 379 ? 21.635 8.565 -4.335 1.00 21.25 379 SER A N 1
ATOM 5915 C CA . SER A 1 379 ? 21.152 7.860 -3.151 1.00 19.23 379 SER A CA 1
ATOM 5916 C C . SER A 1 379 ? 19.686 7.461 -3.158 1.00 24.58 379 SER A C 1
ATOM 5917 O O . SER A 1 379 ? 19.326 6.534 -2.414 1.00 21.29 379 SER A O 1
ATOM 5925 N N . GLY A 1 380 ? 18.821 8.107 -3.935 1.00 20.30 380 GLY A N 1
ATOM 5926 C CA . GLY A 1 380 ? 17.393 7.805 -3.760 1.00 23.05 380 GLY A CA 1
ATOM 5927 C C . GLY A 1 380 ? 16.762 8.478 -2.554 1.00 19.27 380 GLY A C 1
ATOM 5928 O O . GLY A 1 380 ? 15.610 8.180 -2.208 1.00 17.72 380 GLY A O 1
ATOM 5932 N N . LYS A 1 381 ? 17.496 9.362 -1.879 1.00 16.30 381 LYS A N 1
ATOM 5933 C CA . LYS A 1 381 ? 17.045 10.069 -0.700 1.00 16.16 381 LYS A CA 1
ATOM 5934 C C . LYS A 1 381 ? 16.539 11.435 -1.143 1.00 24.64 381 LYS A C 1
ATOM 5935 O O . LYS A 1 381 ? 17.276 12.210 -1.744 1.00 19.76 381 LYS A O 1
ATOM 5954 N N . PHE A 1 382 ? 15.293 11.717 -0.817 1.00 13.31 382 PHE A N 1
ATOM 5955 C CA . PHE A 1 382 ? 14.543 12.925 -1.139 1.00 16.12 382 PHE A CA 1
ATOM 5956 C C . PHE A 1 382 ? 13.962 12.885 -2.566 1.00 14.92 382 PHE A C 1
ATOM 5957 O O . PHE A 1 382 ? 14.237 11.986 -3.375 1.00 16.19 382 PHE A O 1
ATOM 5974 N N . THR A 1 383 ? 13.118 13.847 -2.899 1.00 14.60 383 THR A N 1
ATOM 5975 C CA . THR A 1 383 ? 12.430 13.831 -4.180 1.00 15.66 383 THR A CA 1
ATOM 5976 C C . THR A 1 383 ? 13.163 14.687 -5.184 1.00 15.36 383 THR A C 1
ATOM 5977 O O . THR A 1 383 ? 13.262 15.915 -4.972 1.00 20.29 383 THR A O 1
ATOM 5988 N N . PRO A 1 384 ? 13.661 14.108 -6.280 1.00 20.50 384 PRO A N 1
ATOM 5989 C CA . PRO A 1 384 ? 14.376 14.908 -7.270 1.00 20.54 384 PRO A CA 1
ATOM 5990 C C . PRO A 1 384 ? 13.496 15.965 -7.899 1.00 24.44 384 PRO A C 1
ATOM 5991 O O . PRO A 1 384 ? 12.285 15.799 -8.099 1.00 20.01 384 PRO A O 1
ATOM 6002 N N . LEU A 1 385 ? 14.128 17.085 -8.197 1.00 18.01 385 LEU A N 1
ATOM 6003 C CA . LEU A 1 385 ? 13.541 18.065 -9.084 1.00 19.36 385 LEU A CA 1
ATOM 6004 C C . LEU A 1 385 ? 13.214 17.455 -10.434 1.00 17.18 385 LEU A C 1
ATOM 6005 O O . LEU A 1 385 ? 14.055 16.786 -11.061 1.00 21.86 385 LEU A O 1
ATOM 6021 N N . LYS A 1 386 ? 11.983 17.715 -10.918 1.00 17.75 386 LYS A N 1
ATOM 6022 C CA . LYS A 1 386 ? 11.432 17.021 -12.098 1.00 20.60 386 LYS A CA 1
ATOM 6023 C C . LYS A 1 386 ? 10.653 18.045 -12.919 1.00 27.06 386 LYS A C 1
ATOM 6024 O O . LYS A 1 386 ? 9.473 18.292 -12.645 1.00 20.58 386 LYS A O 1
ATOM 6043 N N . GLN A 1 387 ? 11.299 18.681 -13.905 1.00 21.06 387 GLN A N 1
ATOM 6044 C CA . GLN A 1 387 ? 12.695 18.529 -14.294 1.00 17.99 387 GLN A CA 1
ATOM 6045 C C . GLN A 1 387 ? 13.416 19.858 -14.475 1.00 20.53 387 GLN A C 1
ATOM 6046 O O . GLN A 1 387 ? 14.651 19.909 -14.386 1.00 22.33 387 GLN A O 1
ATOM 6060 N N . PHE A 1 388 ? 12.670 20.935 -14.740 1.00 23.47 388 PHE A N 1
ATOM 6061 C CA . PHE A 1 388 ? 13.257 22.256 -14.953 1.00 21.39 388 PHE A CA 1
ATOM 6062 C C . PHE A 1 388 ? 12.844 23.215 -13.844 1.00 25.05 388 PHE A C 1
ATOM 6063 O O . PHE A 1 388 ? 11.674 23.250 -13.442 1.00 23.39 388 PHE A O 1
ATOM 6080 N N . MET A 1 389 ? 13.789 24.000 -13.331 1.00 20.33 389 MET A N 1
ATOM 6081 C CA A MET A 1 389 ? 13.443 25.113 -12.458 0.45 23.16 389 MET A CA 1
ATOM 6082 C CA B MET A 1 389 ? 13.448 25.111 -12.452 0.55 22.99 389 MET A CA 1
ATOM 6083 C C . MET A 1 389 ? 14.202 26.346 -12.900 1.00 24.27 389 MET A C 1
ATOM 6084 O O . MET A 1 389 ? 15.426 26.272 -13.139 1.00 20.62 389 MET A O 1
ATOM 6111 N N . TYR A 1 390 ? 13.479 27.470 -12.980 1.00 20.79 390 TYR A N 1
ATOM 6112 C CA . TYR A 1 390 ? 14.016 28.769 -13.355 1.00 26.98 390 TYR A CA 1
ATOM 6113 C C . TYR A 1 390 ? 13.834 29.716 -12.170 1.00 25.13 390 TYR A C 1
ATOM 6114 O O . TYR A 1 390 ? 12.947 29.525 -11.337 1.00 25.09 390 TYR A O 1
ATOM 6132 N N . PHE A 1 391 ? 14.682 30.737 -12.106 1.00 22.63 391 PHE A N 1
ATOM 6133 C CA . PHE A 1 391 ? 14.787 31.620 -10.953 1.00 22.82 391 PHE A CA 1
ATOM 6134 C C . PHE A 1 391 ? 15.187 32.995 -11.449 1.00 24.01 391 PHE A C 1
ATOM 6135 O O . PHE A 1 391 ? 15.921 33.137 -12.436 1.00 25.60 391 PHE A O 1
ATOM 6152 N N . ASP A 1 392 ? 14.698 34.016 -10.766 1.00 25.48 392 ASP A N 1
ATOM 6153 C CA . ASP A 1 392 ? 15.309 35.336 -10.904 1.00 23.85 392 ASP A CA 1
ATOM 6154 C C . ASP A 1 392 ? 15.137 36.119 -9.596 1.00 30.85 392 ASP A C 1
ATOM 6155 O O . ASP A 1 392 ? 14.252 35.845 -8.773 1.00 26.31 392 ASP A O 1
ATOM 6164 N N . SER A 1 393 ? 16.034 37.073 -9.406 1.00 25.16 393 SER A N 1
ATOM 6165 C CA . SER A 1 393 ? 16.023 37.995 -8.284 1.00 27.67 393 SER A CA 1
ATOM 6166 C C . SER A 1 393 ? 16.122 39.414 -8.814 1.00 25.05 393 SER A C 1
ATOM 6167 O O . SER A 1 393 ? 16.995 40.201 -8.430 1.00 25.17 393 SER A O 1
ATOM 6175 N N . LEU A 1 394 ? 15.221 39.750 -9.751 1.00 23.49 394 LEU A N 1
ATOM 6176 C CA . LEU A 1 394 ? 15.277 41.082 -10.359 1.00 24.56 394 LEU A CA 1
ATOM 6177 C C . LEU A 1 394 ? 15.057 42.192 -9.332 1.00 25.09 394 LEU A C 1
ATOM 6178 O O . LEU A 1 394 ? 15.494 43.329 -9.544 1.00 28.98 394 LEU A O 1
ATOM 6194 N N . GLU A 1 395 ? 14.354 41.891 -8.225 1.00 28.40 395 GLU A N 1
ATOM 6195 C CA . GLU A 1 395 ? 14.147 42.890 -7.191 1.00 32.06 395 GLU A CA 1
ATOM 6196 C C . GLU A 1 395 ? 15.471 43.378 -6.622 1.00 30.82 395 GLU A C 1
ATOM 6197 O O . GLU A 1 395 ? 15.509 44.446 -6.020 1.00 35.13 395 GLU A O 1
ATOM 6209 N N . SER A 1 396 ? 16.559 42.628 -6.812 1.00 25.53 396 SER A N 1
ATOM 6210 C CA . SER A 1 396 ? 17.858 43.055 -6.320 1.00 30.58 396 SER A CA 1
ATOM 6211 C C . SER A 1 396 ? 18.390 44.284 -7.032 1.00 30.15 396 SER A C 1
ATOM 6212 O O . SER A 1 396 ? 19.275 44.953 -6.493 1.00 31.10 396 SER A O 1
ATOM 6220 N N . LEU A 1 397 ? 17.891 44.599 -8.230 1.00 31.80 397 LEU A N 1
ATOM 6221 C CA . LEU A 1 397 ? 18.453 45.716 -8.982 1.00 35.00 397 LEU A CA 1
ATOM 6222 C C . LEU A 1 397 ? 18.205 47.024 -8.235 1.00 33.85 397 LEU A C 1
ATO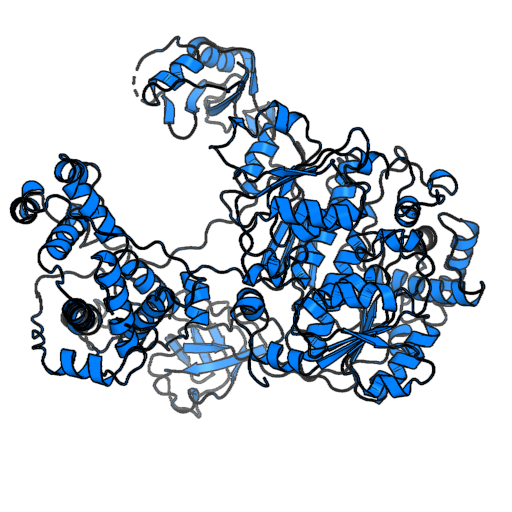M 6223 O O . LEU A 1 397 ? 17.088 47.251 -7.754 1.00 33.30 397 LEU A O 1
ATOM 6239 N N . PRO A 1 398 ? 19.197 47.899 -8.107 1.00 29.40 398 PRO A N 1
ATOM 6240 C CA . PRO A 1 398 ? 18.938 49.196 -7.476 1.00 34.08 398 PRO A CA 1
ATOM 6241 C C . PRO A 1 398 ? 18.042 50.037 -8.373 1.00 37.70 398 PRO A C 1
ATOM 6242 O O . PRO A 1 398 ? 17.868 49.762 -9.565 1.00 37.93 398 PRO A O 1
ATOM 6253 N N . ASP A 1 399 ? 17.451 51.070 -7.772 1.00 43.98 399 ASP A N 1
ATOM 6254 C CA . ASP A 1 399 ? 16.643 52.019 -8.519 1.00 48.95 399 ASP A CA 1
ATOM 6255 C C . ASP A 1 399 ? 17.539 52.726 -9.536 1.00 46.41 399 ASP A C 1
ATOM 6256 O O . ASP A 1 399 ? 18.554 53.317 -9.144 1.00 38.19 399 ASP A O 1
ATOM 6265 N N . PRO A 1 400 ? 17.207 52.696 -10.832 1.00 41.98 400 PRO A N 1
ATOM 6266 C CA . PRO A 1 400 ? 18.068 53.359 -11.822 1.00 42.16 400 PRO A CA 1
ATOM 6267 C C . PRO A 1 400 ? 18.227 54.850 -11.600 1.00 44.72 400 PRO A C 1
ATOM 6268 O O . PRO A 1 400 ? 19.225 55.429 -12.061 1.00 47.09 400 PRO A O 1
ATOM 6279 N N . LYS A 1 401 ? 17.267 55.504 -10.937 1.00 50.42 401 LYS A N 1
ATOM 6280 C CA . LYS A 1 401 ? 17.429 56.916 -10.610 1.00 53.13 401 LYS A CA 1
ATOM 6281 C C . LYS A 1 401 ? 18.692 57.137 -9.789 1.00 52.60 401 LYS A C 1
ATOM 6282 O O . LYS A 1 401 ? 19.369 58.158 -9.933 1.00 52.99 401 LYS A O 1
ATOM 6301 N N . ASN A 1 402 ? 19.028 56.186 -8.919 1.00 50.19 402 ASN A N 1
ATOM 6302 C CA . ASN A 1 402 ? 20.213 56.318 -8.076 1.00 52.04 402 ASN A CA 1
ATOM 6303 C C . ASN A 1 402 ? 21.452 55.714 -8.730 1.00 48.31 402 ASN A C 1
ATOM 6304 O O . ASN A 1 402 ? 22.549 56.245 -8.571 1.00 47.40 402 ASN A O 1
ATOM 6315 N N . PHE A 1 403 ? 21.299 54.604 -9.467 1.00 40.35 403 PHE A N 1
ATOM 6316 C CA . PHE A 1 403 ? 22.432 53.913 -10.075 1.00 40.11 403 PHE A CA 1
ATOM 6317 C C . PHE A 1 403 ? 22.097 53.509 -11.501 1.00 49.25 403 PHE A C 1
ATOM 6318 O O . PHE A 1 403 ? 21.824 52.339 -11.778 1.00 36.91 403 PHE A O 1
ATOM 6335 N N . PRO A 1 404 ? 22.163 54.449 -12.451 1.00 36.97 404 PRO A N 1
ATOM 6336 C CA . PRO A 1 404 ? 21.757 54.129 -13.830 1.00 36.46 404 PRO A CA 1
ATOM 6337 C C . PRO A 1 404 ? 22.598 53.011 -14.432 1.00 42.62 404 PRO A C 1
ATOM 6338 O O . PRO A 1 404 ? 23.808 52.907 -14.196 1.00 35.75 404 PRO A O 1
ATOM 6349 N N . ARG A 1 405 ? 21.925 52.155 -15.190 1.00 41.50 405 ARG A N 1
ATOM 6350 C CA . ARG A 1 405 ? 22.528 51.022 -15.880 1.00 34.97 405 ARG A CA 1
ATOM 6351 C C . ARG A 1 405 ? 22.530 51.317 -17.370 1.00 35.77 405 ARG A C 1
ATOM 6352 O O . ARG A 1 405 ? 21.466 51.467 -17.970 1.00 39.90 405 ARG A O 1
ATOM 6373 N N . ASN A 1 406 ? 23.722 51.449 -17.948 1.00 37.59 406 ASN A N 1
ATOM 6374 C CA . ASN A 1 406 ? 23.891 51.589 -19.387 1.00 36.69 406 ASN A CA 1
ATOM 6375 C C . ASN A 1 406 ? 25.239 50.983 -19.757 1.00 46.14 406 ASN A C 1
ATOM 6376 O O . ASN A 1 406 ? 25.996 50.535 -18.896 1.00 36.22 406 ASN A O 1
ATOM 6387 N N . GLU A 1 407 ? 25.565 51.005 -21.048 1.00 41.75 407 GLU A N 1
ATOM 6388 C CA . GLU A 1 407 ? 26.830 50.409 -21.479 1.00 37.94 407 GLU A CA 1
ATOM 6389 C C . GLU A 1 407 ? 28.034 51.105 -20.861 1.00 38.83 407 GLU A C 1
ATOM 6390 O O . GLU A 1 407 ? 29.081 50.475 -20.675 1.00 42.09 407 GLU A O 1
ATOM 6402 N N . LYS A 1 408 ? 27.908 52.375 -20.484 1.00 38.57 408 LYS A N 1
ATOM 6403 C CA . LYS A 1 408 ? 29.041 53.057 -19.857 1.00 39.20 408 LYS A CA 1
ATOM 6404 C C . LYS A 1 408 ? 29.244 52.581 -18.422 1.00 38.24 408 LYS A C 1
ATOM 6405 O O . LYS A 1 408 ? 30.361 52.202 -18.034 1.00 38.11 408 LYS A O 1
ATOM 6424 N N . THR A 1 409 ? 28.176 52.593 -17.613 1.00 37.63 409 THR A N 1
ATOM 6425 C CA . THR A 1 409 ? 28.344 52.329 -16.184 1.00 36.92 409 THR A CA 1
ATOM 6426 C C . THR A 1 409 ? 28.652 50.857 -15.904 1.00 35.64 409 THR A C 1
ATOM 6427 O O . THR A 1 409 ? 29.337 50.551 -14.924 1.00 35.25 409 THR A O 1
ATOM 6438 N N . THR A 1 410 ? 28.163 49.940 -16.748 1.00 35.05 410 THR A N 1
ATOM 6439 C CA . THR A 1 410 ? 28.358 48.517 -16.546 1.00 33.88 410 THR A CA 1
ATOM 6440 C C . THR A 1 410 ? 29.601 47.968 -17.257 1.00 34.11 410 THR A C 1
ATOM 6441 O O . THR A 1 410 ? 29.832 46.753 -17.228 1.00 33.46 410 THR A O 1
ATOM 6452 N N . GLN A 1 411 ? 30.429 48.816 -17.847 1.00 35.27 411 GLN A N 1
ATOM 6453 C CA . GLN A 1 411 ? 31.518 48.295 -18.655 1.00 39.26 411 GLN A CA 1
ATOM 6454 C C . GLN A 1 411 ? 32.596 47.665 -17.772 1.00 35.13 411 GLN A C 1
ATOM 6455 O O . GLN A 1 411 ? 32.746 48.036 -16.617 1.00 35.01 411 GLN A O 1
ATOM 6469 N N . PRO A 1 412 ? 33.352 46.711 -18.299 1.00 34.94 412 PRO A N 1
ATOM 6470 C CA . PRO A 1 412 ? 34.441 46.124 -17.510 1.00 34.64 412 PRO A CA 1
ATOM 6471 C C . PRO A 1 412 ? 35.529 47.138 -17.204 1.00 35.72 412 PRO A C 1
ATOM 6472 O O . PRO A 1 412 ? 35.742 48.079 -17.947 1.00 36.82 412 PRO A O 1
ATOM 6483 N N . VAL A 1 413 ? 36.183 46.955 -16.056 1.00 35.44 413 VAL A N 1
ATOM 6484 C CA . VAL A 1 413 ? 37.302 47.784 -15.643 1.00 36.42 413 VAL A CA 1
ATOM 6485 C C . VAL A 1 413 ? 38.548 46.939 -15.437 1.00 36.34 413 VAL A C 1
ATOM 6486 O O . VAL A 1 413 ? 39.498 47.384 -14.814 1.00 36.93 413 VAL A O 1
ATOM 6499 N N . ASN A 1 414 ? 38.531 45.693 -15.931 1.00 35.63 414 ASN A N 1
ATOM 6500 C CA . ASN A 1 414 ? 39.691 44.808 -15.865 1.00 35.61 414 ASN A CA 1
ATOM 6501 C C . ASN A 1 414 ? 39.950 44.438 -14.406 1.00 34.96 414 ASN A C 1
ATOM 6502 O O . ASN A 1 414 ? 41.052 44.591 -13.901 1.00 35.50 414 ASN A O 1
ATOM 6513 N N . SER A 1 415 ? 38.906 43.929 -13.742 1.00 33.83 415 SER A N 1
ATOM 6514 C CA . SER A 1 415 ? 39.027 43.517 -12.358 1.00 33.18 415 SER A CA 1
ATOM 6515 C C . SER A 1 415 ? 38.188 42.261 -12.133 1.00 31.85 415 SER A C 1
ATOM 6516 O O . SER A 1 415 ? 37.364 41.883 -12.960 1.00 31.46 415 SER A O 1
ATOM 6524 N N . ARG A 1 416 ? 38.396 41.644 -10.976 1.00 31.23 416 ARG A N 1
ATOM 6525 C CA . ARG A 1 416 ? 37.637 40.459 -10.601 1.00 30.00 416 ARG A CA 1
ATOM 6526 C C . ARG A 1 416 ? 36.141 40.730 -10.489 1.00 29.40 416 ARG A C 1
ATOM 6527 O O . ARG A 1 416 ? 35.362 39.781 -10.490 1.00 28.46 416 ARG A O 1
ATOM 6548 N N . TYR A 1 417 ? 35.727 41.991 -10.385 1.00 31.68 417 TYR A N 1
ATOM 6549 C CA . TYR A 1 417 ? 34.321 42.340 -10.217 1.00 29.53 417 TYR A CA 1
ATOM 6550 C C . TYR A 1 417 ? 33.621 42.720 -11.523 1.00 29.85 417 TYR A C 1
ATOM 6551 O O . TYR A 1 417 ? 32.467 43.149 -11.482 1.00 29.66 417 TYR A O 1
ATOM 6569 N N . ASP A 1 418 ? 34.290 42.589 -12.673 1.00 30.39 418 ASP A N 1
ATOM 6570 C CA . ASP A 1 418 ? 33.696 43.045 -13.926 1.00 30.85 418 ASP A CA 1
ATOM 6571 C C . ASP A 1 418 ? 32.300 42.447 -14.179 1.00 29.98 418 ASP A C 1
ATOM 6572 O O . ASP A 1 418 ? 31.425 43.119 -14.743 1.00 30.29 418 ASP A O 1
ATOM 6581 N N . ASN A 1 419 ? 32.076 41.177 -13.800 1.00 28.95 419 ASN A N 1
ATOM 6582 C CA . ASN A 1 419 ? 30.808 40.549 -14.128 1.00 28.22 419 ASN A CA 1
ATOM 6583 C C . ASN A 1 419 ? 29.765 40.723 -13.034 1.00 27.56 419 ASN A C 1
ATOM 6584 O O . ASN A 1 419 ? 28.647 40.237 -13.184 1.00 26.93 419 ASN A O 1
ATOM 6595 N N . GLN A 1 420 ? 30.096 41.425 -11.950 1.00 27.78 420 GLN A N 1
ATOM 6596 C CA . GLN A 1 420 ? 29.072 41.995 -11.075 1.00 27.56 420 GLN A CA 1
ATOM 6597 C C . GLN A 1 420 ? 28.748 43.425 -11.499 1.00 28.55 420 GLN A C 1
ATOM 6598 O O . GLN A 1 420 ? 27.573 43.801 -11.564 1.00 28.48 420 GLN A O 1
ATOM 6612 N N . ILE A 1 421 ? 29.802 44.226 -11.785 1.00 29.53 421 ILE A N 1
ATOM 6613 C CA . ILE A 1 421 ? 29.621 45.517 -12.435 1.00 30.60 421 ILE A CA 1
ATOM 6614 C C . ILE A 1 421 ? 28.729 45.379 -13.660 1.00 30.59 421 ILE A C 1
ATOM 6615 O O . ILE A 1 421 ? 27.873 46.224 -13.926 1.00 31.05 421 ILE A O 1
ATOM 6631 N N . ALA A 1 422 ? 28.899 44.305 -14.421 1.00 30.13 422 ALA A N 1
ATOM 6632 C CA . ALA A 1 422 ? 28.067 44.113 -15.614 1.00 32.13 422 ALA A CA 1
ATOM 6633 C C . ALA A 1 422 ? 26.581 44.241 -15.316 1.00 36.20 422 ALA A C 1
ATOM 6634 O O . ALA A 1 422 ? 25.820 44.722 -16.170 1.00 30.20 422 ALA A O 1
ATOM 6641 N N . VAL A 1 423 ? 26.152 43.815 -14.127 1.00 32.52 423 VAL A N 1
ATOM 6642 C CA . VAL A 1 423 ? 24.741 43.880 -13.742 1.00 28.48 423 VAL A CA 1
ATOM 6643 C C . VAL A 1 423 ? 24.420 45.186 -13.024 1.00 29.13 423 VAL A C 1
ATOM 6644 O O . VAL A 1 423 ? 23.457 45.884 -13.371 1.00 31.15 423 VAL A O 1
ATOM 6657 N N . PHE A 1 424 ? 25.214 45.537 -12.007 1.00 29.27 424 PHE A N 1
ATOM 6658 C CA . PHE A 1 424 ? 24.833 46.598 -11.092 1.00 31.05 424 PHE A CA 1
ATOM 6659 C C . PHE A 1 424 ? 25.416 47.963 -11.423 1.00 48.04 424 PHE A C 1
ATOM 6660 O O . PHE A 1 424 ? 24.902 48.971 -10.924 1.00 31.63 424 PHE A O 1
ATOM 6677 N N . GLY A 1 425 ? 26.467 48.018 -12.228 1.00 33.24 425 GLY A N 1
ATOM 6678 C CA . GLY A 1 425 ? 27.172 49.257 -12.486 1.00 32.82 425 GLY A CA 1
ATOM 6679 C C . GLY A 1 425 ? 28.246 49.527 -11.451 1.00 34.38 425 GLY A C 1
ATOM 6680 O O . GLY A 1 425 ? 28.241 48.988 -10.339 1.00 32.33 425 GLY A O 1
ATOM 6684 N N . LEU A 1 426 ? 29.191 50.393 -11.843 1.00 34.15 426 LEU A N 1
ATOM 6685 C CA . LEU A 1 426 ? 30.385 50.632 -11.036 1.00 34.52 426 LEU A CA 1
ATOM 6686 C C . LEU A 1 426 ? 30.067 51.325 -9.716 1.00 34.71 426 LEU A C 1
ATOM 6687 O O . LEU A 1 426 ? 30.587 50.931 -8.660 1.00 34.32 426 LEU A O 1
ATOM 6703 N N . ASP A 1 427 ? 29.231 52.359 -9.740 1.00 35.38 427 ASP A N 1
ATOM 6704 C CA . ASP A 1 427 ? 28.972 53.109 -8.510 1.00 39.08 427 ASP A CA 1
ATOM 6705 C C . ASP A 1 427 ? 28.321 52.217 -7.455 1.00 34.58 427 ASP A C 1
ATOM 6706 O O . ASP A 1 427 ? 28.638 52.308 -6.265 1.00 34.57 427 ASP A O 1
ATOM 6715 N N . PHE A 1 428 ? 27.389 51.361 -7.865 1.00 33.63 428 PHE A N 1
ATOM 6716 C CA . PHE A 1 428 ? 26.751 50.482 -6.886 1.00 32.54 428 PHE A CA 1
ATOM 6717 C C . PHE A 1 428 ? 27.769 49.527 -6.272 1.00 31.88 428 PHE A C 1
ATOM 6718 O O . PHE A 1 428 ? 27.814 49.360 -5.057 1.00 31.59 428 PHE A O 1
ATOM 6735 N N . GLN A 1 429 ? 28.622 48.924 -7.100 1.00 32.57 429 GLN A N 1
ATOM 6736 C CA A GLN A 1 429 ? 29.665 48.046 -6.570 0.63 31.76 429 GLN A CA 1
ATOM 6737 C CA B GLN A 1 429 ? 29.684 48.052 -6.596 0.37 32.51 429 GLN A CA 1
ATOM 6738 C C . GLN A 1 429 ? 30.591 48.793 -5.618 1.00 32.15 429 GLN A C 1
ATOM 6739 O O . GLN A 1 429 ? 31.051 48.216 -4.629 1.00 33.87 429 GLN A O 1
ATOM 6766 N N . LYS A 1 430 ? 30.854 50.070 -5.878 1.00 33.21 430 LYS A N 1
ATOM 6767 C CA . LYS A 1 430 ? 31.677 50.862 -4.960 1.00 34.06 430 LYS A CA 1
ATOM 6768 C C . LYS A 1 430 ? 30.972 51.071 -3.625 1.00 33.88 430 LYS A C 1
ATOM 6769 O O . LYS A 1 430 ? 31.600 51.017 -2.567 1.00 33.97 430 LYS A O 1
ATOM 6788 N N . LYS A 1 431 ? 29.662 51.295 -3.655 1.00 33.95 431 LYS A N 1
ATOM 6789 C CA . LYS A 1 431 ? 28.884 51.392 -2.426 1.00 43.47 431 LYS A CA 1
ATOM 6790 C C . LYS A 1 431 ? 28.921 50.094 -1.625 1.00 35.89 431 LYS A C 1
ATOM 6791 O O . LYS A 1 431 ? 28.944 50.127 -0.392 1.00 33.79 431 LYS A O 1
ATOM 6810 N N . ILE A 1 432 ? 28.890 48.939 -2.300 1.00 31.29 432 ILE A N 1
ATOM 6811 C CA . ILE A 1 432 ? 29.114 47.661 -1.607 1.00 30.25 432 ILE A CA 1
ATOM 6812 C C . ILE A 1 432 ? 30.493 47.634 -0.963 1.00 30.63 432 ILE A C 1
ATOM 6813 O O . ILE A 1 432 ? 30.636 47.358 0.230 1.00 30.43 432 ILE A O 1
ATOM 6829 N N . ALA A 1 433 ? 31.532 47.964 -1.748 1.00 31.29 433 ALA A N 1
ATOM 6830 C CA . ALA A 1 433 ? 32.900 47.976 -1.232 1.00 31.77 433 ALA A CA 1
ATOM 6831 C C . ALA A 1 433 ? 33.017 48.822 0.019 1.00 32.49 433 ALA A C 1
ATOM 6832 O O . ALA A 1 433 ? 33.774 48.483 0.939 1.00 32.49 433 ALA A O 1
ATOM 6839 N N . ASN A 1 434 ? 32.274 49.914 0.085 1.00 33.15 434 ASN A N 1
ATOM 6840 C CA . ASN A 1 434 ? 32.407 50.864 1.190 1.00 34.05 434 ASN A CA 1
ATOM 6841 C C . ASN A 1 434 ? 31.402 50.613 2.316 1.00 33.52 434 ASN A C 1
ATOM 6842 O O . ASN A 1 434 ? 31.328 51.405 3.257 1.00 34.28 434 ASN A O 1
ATOM 6853 N N . SER A 1 435 ? 30.683 49.497 2.278 1.00 32.30 435 SER A N 1
ATOM 6854 C CA . SER A 1 435 ? 29.706 49.191 3.320 1.00 36.81 435 SER A CA 1
ATOM 6855 C C . SER A 1 435 ? 30.376 48.768 4.624 1.00 31.73 435 SER A C 1
ATOM 6856 O O . SER A 1 435 ? 31.486 48.228 4.640 1.00 31.63 435 SER A O 1
ATOM 6864 N N . LYS A 1 436 ? 29.673 49.009 5.732 1.00 31.84 436 LYS A N 1
ATOM 6865 C CA . LYS A 1 436 ? 30.155 48.713 7.084 1.00 31.91 436 LYS A CA 1
ATOM 6866 C C . LYS A 1 436 ? 29.171 47.757 7.729 1.00 30.89 436 LYS A C 1
ATOM 6867 O O . LYS A 1 436 ? 28.010 48.132 7.962 1.00 30.93 436 LYS A O 1
ATOM 6886 N N . VAL A 1 437 ? 29.622 46.538 8.026 1.00 30.06 437 VAL A N 1
ATOM 6887 C CA A VAL A 1 437 ? 28.707 45.456 8.380 0.36 28.92 437 VAL A CA 1
ATOM 6888 C CA B VAL A 1 437 ? 28.718 45.441 8.370 0.64 28.91 437 VAL A CA 1
ATOM 6889 C C . VAL A 1 437 ? 29.243 44.670 9.566 1.00 28.66 437 VAL A C 1
ATOM 6890 O O . VAL A 1 437 ? 30.451 44.509 9.738 1.00 28.94 437 VAL A O 1
ATOM 6915 N N . PHE A 1 438 ? 28.326 44.215 10.405 1.00 28.19 438 PHE A N 1
ATOM 6916 C CA . PHE A 1 438 ? 28.587 43.351 11.567 1.00 27.84 438 PHE A CA 1
ATOM 6917 C C . PHE A 1 438 ? 27.998 41.967 11.269 1.00 29.20 438 PHE A C 1
ATOM 6918 O O . PHE A 1 438 ? 26.796 41.852 11.013 1.00 27.20 438 PHE A O 1
ATOM 6935 N N . LEU A 1 439 ? 28.837 40.937 11.284 1.00 26.06 439 LEU A N 1
ATOM 6936 C CA . LEU A 1 439 ? 28.410 39.546 11.149 1.00 24.91 439 LEU A CA 1
ATOM 6937 C C . LEU A 1 439 ? 28.529 38.844 12.493 1.00 24.75 439 LEU A C 1
ATOM 6938 O O . LEU A 1 439 ? 29.615 38.804 13.093 1.00 26.38 439 LEU A O 1
ATOM 6954 N N . VAL A 1 440 ? 27.426 38.305 12.983 1.00 25.72 440 VAL A N 1
ATOM 6955 C CA . VAL A 1 440 ? 27.370 37.752 14.342 1.00 24.31 440 VAL A CA 1
ATOM 6956 C C . VAL A 1 440 ? 27.342 36.236 14.200 1.00 24.29 440 VAL A C 1
ATOM 6957 O O . VAL A 1 440 ? 26.320 35.640 13.856 1.00 22.51 440 VAL A O 1
ATOM 6970 N N . GLY A 1 441 ? 28.475 35.607 14.460 1.00 27.10 441 GLY A N 1
ATOM 6971 C CA . GLY A 1 441 ? 28.606 34.191 14.247 1.00 24.08 441 GLY A CA 1
ATOM 6972 C C . GLY A 1 441 ? 29.508 33.882 13.071 1.00 25.79 441 GLY A C 1
ATOM 6973 O O . GLY A 1 441 ? 29.502 34.578 12.050 1.00 26.14 441 GLY A O 1
ATOM 6977 N N . SER A 1 442 ? 30.277 32.822 13.206 1.00 22.09 442 SER A N 1
ATOM 6978 C CA . SER A 1 442 ? 31.268 32.427 12.203 1.00 28.25 442 SER A CA 1
ATOM 6979 C C . SER A 1 442 ? 31.269 30.908 12.008 1.00 30.08 442 SER A C 1
ATOM 6980 O O . SER A 1 442 ? 32.320 30.298 11.748 1.00 21.27 442 SER A O 1
ATOM 6988 N N . GLY A 1 443 ? 30.092 30.281 12.155 1.00 22.53 443 GLY A N 1
ATOM 6989 C CA . GLY A 1 443 ? 29.916 28.866 11.848 1.00 21.32 443 GLY A CA 1
ATOM 6990 C C . GLY A 1 443 ? 29.548 28.637 10.403 1.00 20.56 443 GLY A C 1
ATOM 6991 O O . GLY A 1 443 ? 30.138 29.244 9.494 1.00 21.81 443 GLY A O 1
ATOM 6995 N N . ALA A 1 444 ? 28.584 27.736 10.164 1.00 18.95 444 ALA A N 1
ATOM 6996 C CA . ALA A 1 444 ? 28.256 27.346 8.799 1.00 18.50 444 ALA A CA 1
ATOM 6997 C C . ALA A 1 444 ? 27.794 28.533 7.959 1.00 24.36 444 ALA A C 1
ATOM 6998 O O . ALA A 1 444 ? 28.404 28.855 6.914 1.00 22.53 444 ALA A O 1
ATOM 7005 N N . ILE A 1 445 ? 26.698 29.193 8.371 1.00 18.83 445 ILE A N 1
ATOM 7006 C CA A ILE A 1 445 ? 26.219 30.365 7.634 0.57 18.35 445 ILE A CA 1
ATOM 7007 C CA B ILE A 1 445 ? 26.235 30.356 7.610 0.43 19.49 445 ILE A CA 1
ATOM 7008 C C . ILE A 1 445 ? 27.272 31.478 7.634 1.00 21.78 445 ILE A C 1
ATOM 7009 O O . ILE A 1 445 ? 27.425 32.232 6.640 1.00 25.59 445 ILE A O 1
ATOM 7040 N N . GLY A 1 446 ? 27.989 31.637 8.735 1.00 22.42 446 GLY A N 1
ATOM 7041 C CA . GLY A 1 446 ? 28.993 32.705 8.810 1.00 21.39 446 GLY A CA 1
ATOM 7042 C C . GLY A 1 446 ? 30.117 32.535 7.800 1.00 23.82 446 GLY A C 1
ATOM 7043 O O . GLY A 1 446 ? 30.551 33.502 7.178 1.00 24.93 446 GLY A O 1
ATOM 7047 N N . CYS A 1 447 ? 30.626 31.312 7.661 1.00 21.61 447 CYS A N 1
ATOM 7048 C CA . CYS A 1 447 ? 31.680 31.031 6.712 1.00 22.64 447 CYS A CA 1
ATOM 7049 C C . CYS A 1 447 ? 31.221 31.301 5.290 1.00 24.69 447 CYS A C 1
ATOM 7050 O O . CYS A 1 447 ? 31.904 31.993 4.527 1.00 22.01 447 CYS A O 1
ATOM 7058 N N . GLU A 1 448 ? 30.081 30.746 4.915 1.00 23.16 448 GLU A N 1
ATOM 7059 C CA . GLU A 1 448 ? 29.498 31.014 3.610 1.00 22.40 448 GLU A CA 1
ATOM 7060 C C . GLU A 1 448 ? 29.273 32.504 3.425 1.00 21.35 448 GLU A C 1
ATOM 7061 O O . GLU A 1 448 ? 29.523 33.041 2.342 1.00 24.66 448 GLU A O 1
ATOM 7073 N N . MET A 1 449 ? 28.803 33.191 4.479 1.00 21.22 449 MET A N 1
ATOM 7074 C CA . MET A 1 449 ? 28.586 34.629 4.391 1.00 21.94 449 MET A CA 1
ATOM 7075 C C . MET A 1 449 ? 29.891 35.373 4.105 1.00 25.07 449 MET A C 1
ATOM 7076 O O . MET A 1 449 ? 29.958 36.227 3.215 1.00 23.30 449 MET A O 1
ATOM 7090 N N . LEU A 1 450 ? 30.953 35.050 4.844 1.00 26.65 450 LEU A N 1
ATOM 7091 C CA . LEU A 1 450 ? 32.217 35.732 4.620 1.00 23.36 450 LEU A CA 1
ATOM 7092 C C . LEU A 1 450 ? 32.757 35.446 3.232 1.00 23.38 450 LEU A C 1
ATOM 7093 O O . LEU A 1 450 ? 33.396 36.314 2.629 1.00 24.14 450 LEU A O 1
ATOM 7109 N N . LYS A 1 451 ? 32.549 34.238 2.723 1.00 22.20 451 LYS A N 1
ATOM 7110 C CA . LYS A 1 451 ? 32.942 33.934 1.347 1.00 27.22 451 LYS A CA 1
ATOM 7111 C C . LYS A 1 451 ? 32.187 34.808 0.353 1.00 22.43 451 LYS A C 1
ATOM 7112 O O . LYS A 1 451 ? 32.800 35.395 -0.562 1.00 23.06 451 LYS A O 1
ATOM 7131 N N . ASN A 1 452 ? 30.849 34.881 0.497 1.00 21.94 452 ASN A N 1
ATOM 7132 C CA . ASN A 1 452 ? 30.072 35.723 -0.400 1.00 22.51 452 ASN A CA 1
ATOM 7133 C C . ASN A 1 452 ? 30.584 37.162 -0.361 1.00 23.20 452 ASN A C 1
ATOM 7134 O O . ASN A 1 452 ? 30.755 37.807 -1.406 1.00 23.72 452 ASN A O 1
ATOM 7145 N N . TRP A 1 453 ? 30.840 37.686 0.849 1.00 25.19 453 TRP A N 1
ATOM 7146 C CA . TRP A 1 453 ? 31.233 39.080 0.966 1.00 25.25 453 TRP A CA 1
ATOM 7147 C C . TRP A 1 453 ? 32.599 39.328 0.344 1.00 25.95 453 TRP A C 1
ATOM 7148 O O . TRP A 1 453 ? 32.812 40.352 -0.302 1.00 26.73 453 TRP A O 1
ATOM 7169 N N . ALA A 1 454 ? 33.524 38.387 0.505 1.00 25.38 454 ALA A N 1
ATOM 7170 C CA . ALA A 1 454 ? 34.804 38.474 -0.179 1.00 25.69 454 ALA A CA 1
ATOM 7171 C C . ALA A 1 454 ? 34.599 38.576 -1.680 1.00 25.77 454 ALA A C 1
ATOM 7172 O O . ALA A 1 454 ? 35.203 39.426 -2.342 1.00 26.62 454 ALA A O 1
ATOM 7179 N N . LEU A 1 455 ? 33.700 37.739 -2.239 1.00 24.92 455 LEU A N 1
ATOM 7180 C CA . LEU A 1 455 ? 33.459 37.773 -3.678 1.00 25.01 455 LEU A CA 1
ATOM 7181 C C . LEU A 1 455 ? 32.804 39.076 -4.104 1.00 25.58 455 LEU A C 1
ATOM 7182 O O . LEU A 1 455 ? 33.099 39.579 -5.199 1.00 26.18 455 LEU A O 1
ATOM 7198 N N . LEU A 1 456 ? 31.933 39.633 -3.258 1.00 25.48 456 LEU A N 1
ATOM 7199 C CA . LEU A 1 456 ? 31.339 40.943 -3.520 1.00 26.14 456 LEU A CA 1
ATOM 7200 C C . LEU A 1 456 ? 32.367 42.090 -3.402 1.00 27.29 456 LEU A C 1
ATOM 7201 O O . LEU A 1 456 ? 32.116 43.194 -3.898 1.00 28.02 456 LEU A O 1
ATOM 7217 N N . GLY A 1 457 ? 33.494 41.862 -2.725 1.00 27.51 457 GLY A N 1
ATOM 7218 C CA . GLY A 1 457 ? 34.353 42.971 -2.361 1.00 28.60 457 GLY A CA 1
ATOM 7219 C C . GLY A 1 457 ? 33.747 43.863 -1.298 1.00 28.91 457 GLY A C 1
ATOM 7220 O O . GLY A 1 457 ? 34.161 45.025 -1.150 1.00 29.94 457 GLY A O 1
ATOM 7224 N N . LEU A 1 458 ? 32.752 43.353 -0.559 1.00 28.78 458 LEU A N 1
ATOM 7225 C CA . LEU A 1 458 ? 32.139 44.124 0.507 1.00 28.41 458 LEU A CA 1
ATOM 7226 C C . LEU A 1 458 ? 33.172 44.439 1.576 1.00 29.04 458 LEU A C 1
ATOM 7227 O O . LEU A 1 458 ? 33.858 43.548 2.070 1.00 28.66 458 LEU A O 1
ATOM 7243 N N . GLY A 1 459 ? 33.301 45.718 1.919 1.00 30.08 459 GLY A N 1
ATOM 7244 C CA . GLY A 1 459 ? 34.258 46.159 2.912 1.00 30.84 459 GLY A CA 1
ATOM 7245 C C . GLY A 1 459 ? 35.660 46.423 2.400 1.00 31.62 459 GLY A C 1
ATOM 7246 O O . GLY A 1 459 ? 36.521 46.814 3.190 1.00 32.35 459 GLY A O 1
ATOM 7250 N N . SER A 1 460 ? 35.923 46.229 1.114 1.00 31.56 460 SER A N 1
ATOM 7251 C CA . SER A 1 460 ? 37.251 46.457 0.564 1.00 32.35 460 SER A CA 1
ATOM 7252 C C . SER A 1 460 ? 37.523 47.922 0.282 1.00 33.65 460 SER A C 1
ATOM 7253 O O . SER A 1 460 ? 38.681 48.259 0.052 1.00 40.07 460 SER A O 1
ATOM 7261 N N . GLY A 1 461 ? 36.488 48.769 0.275 1.00 33.87 461 GLY A N 1
ATOM 7262 C CA . GLY A 1 461 ? 36.674 50.175 0.021 1.00 35.14 461 GLY A CA 1
ATOM 7263 C C . GLY A 1 461 ? 37.197 50.915 1.246 1.00 36.03 461 GLY A C 1
ATOM 7264 O O . GLY A 1 461 ? 36.983 50.517 2.387 1.00 35.63 461 GLY A O 1
ATOM 7268 N N . SER A 1 462 ? 37.875 52.031 0.986 1.00 37.33 462 SER A N 1
ATOM 7269 C CA . SER A 1 462 ? 38.586 52.732 2.055 1.00 38.35 462 SER A CA 1
ATOM 7270 C C . SER A 1 462 ? 37.667 53.040 3.226 1.00 38.27 462 SER A C 1
ATOM 7271 O O . SER A 1 462 ? 38.109 53.006 4.387 1.00 38.55 462 SER A O 1
ATOM 7279 N N . ASP A 1 463 ? 36.398 53.341 2.951 1.00 37.98 463 ASP A N 1
ATOM 7280 C CA . ASP A 1 463 ? 35.436 53.653 4.004 1.00 37.96 463 ASP A CA 1
ATOM 7281 C C . ASP A 1 463 ? 34.640 52.432 4.501 1.00 36.54 463 ASP A C 1
ATOM 7282 O O . ASP A 1 463 ? 33.765 52.576 5.368 1.00 36.44 463 ASP A O 1
ATOM 7291 N N . GLY A 1 464 ? 34.897 51.250 3.980 1.00 35.50 464 GLY A N 1
ATOM 7292 C CA . GLY A 1 464 ? 34.153 50.070 4.368 1.00 34.18 464 GLY A CA 1
ATOM 7293 C C . GLY A 1 464 ? 34.946 49.200 5.326 1.00 33.83 464 GLY A C 1
ATOM 7294 O O . GLY A 1 464 ? 36.154 49.380 5.507 1.00 34.52 464 GLY A O 1
ATOM 7298 N N . TYR A 1 465 ? 34.230 48.252 5.950 1.00 32.80 465 TYR A N 1
ATOM 7299 C CA . TYR A 1 465 ? 34.885 47.268 6.813 1.00 36.72 465 TYR A CA 1
ATOM 7300 C C . TYR A 1 465 ? 33.886 46.206 7.227 1.00 42.95 465 TYR A C 1
ATOM 7301 O O . TYR A 1 465 ? 32.666 46.404 7.167 1.00 30.82 465 TYR A O 1
ATOM 7319 N N . ILE A 1 466 ? 34.438 45.075 7.661 1.00 30.51 466 ILE A N 1
ATOM 7320 C CA . ILE A 1 466 ? 33.677 43.948 8.191 1.00 29.40 466 ILE A CA 1
ATOM 7321 C C . ILE A 1 466 ? 34.129 43.701 9.618 1.00 29.64 466 ILE A C 1
ATOM 7322 O O . ILE A 1 466 ? 35.341 43.653 9.891 1.00 30.16 466 ILE A O 1
ATOM 7338 N N . VAL A 1 467 ? 33.167 43.545 10.527 1.00 29.31 467 VAL A N 1
ATOM 7339 C CA . VAL A 1 467 ? 33.425 43.003 11.863 1.00 29.29 467 VAL A CA 1
ATOM 7340 C C . VAL A 1 467 ? 32.666 41.679 11.960 1.00 28.92 467 VAL A C 1
ATOM 7341 O O . VAL A 1 467 ? 31.486 41.620 11.599 1.00 27.47 467 VAL A O 1
ATOM 7354 N N . VAL A 1 468 ? 33.343 40.627 12.414 1.00 28.11 468 VAL A N 1
ATOM 7355 C CA . VAL A 1 468 ? 32.723 39.340 12.677 1.00 30.53 468 VAL A CA 1
ATOM 7356 C C . VAL A 1 468 ? 33.162 38.872 14.054 1.00 27.23 468 VAL A C 1
ATOM 7357 O O . VAL A 1 468 ? 34.333 38.986 14.417 1.00 30.75 468 VAL A O 1
ATOM 7370 N N . THR A 1 469 ? 32.232 38.345 14.832 1.00 26.72 469 THR A N 1
ATOM 7371 C CA . THR A 1 469 ? 32.587 37.866 16.168 1.00 26.93 469 THR A CA 1
ATOM 7372 C C . THR A 1 469 ? 31.961 36.510 16.407 1.00 25.87 469 THR A C 1
ATOM 7373 O O . THR A 1 469 ? 30.901 36.179 15.854 1.00 28.14 469 THR A O 1
ATOM 7384 N N . ASP A 1 470 ? 32.663 35.703 17.190 1.00 29.67 470 ASP A N 1
ATOM 7385 C CA . ASP A 1 470 ? 32.216 34.335 17.522 1.00 25.07 470 ASP A CA 1
ATOM 7386 C C . ASP A 1 470 ? 33.138 33.872 18.642 1.00 25.54 470 ASP A C 1
ATOM 7387 O O . ASP A 1 470 ? 34.362 33.996 18.507 1.00 26.09 470 ASP A O 1
ATOM 7396 N N . ASN A 1 471 ? 32.598 33.380 19.753 1.00 26.63 471 ASN A N 1
ATOM 7397 C CA . ASN A 1 471 ? 33.453 32.974 20.857 1.00 31.34 471 ASN A CA 1
ATOM 7398 C C . ASN A 1 471 ? 33.900 31.521 20.762 1.00 34.62 471 ASN A C 1
ATOM 7399 O O . ASN A 1 471 ? 34.677 31.075 21.606 1.00 32.00 471 ASN A O 1
ATOM 7410 N N . ASP A 1 472 ? 33.445 30.780 19.747 1.00 26.88 472 ASP A N 1
ATOM 7411 C CA . ASP A 1 472 ? 33.642 29.339 19.694 1.00 30.95 472 ASP A CA 1
ATOM 7412 C C . ASP A 1 472 ? 34.936 28.980 18.965 1.00 27.08 472 ASP A C 1
ATOM 7413 O O . ASP A 1 472 ? 35.428 29.727 18.102 1.00 26.19 472 ASP A O 1
ATOM 7422 N N . SER A 1 473 ? 35.449 27.791 19.272 1.00 29.71 473 SER A N 1
ATOM 7423 C CA . SER A 1 473 ? 36.568 27.193 18.560 1.00 26.45 473 SER A CA 1
ATOM 7424 C C . SER A 1 473 ? 36.101 26.137 17.538 1.00 28.56 473 SER A C 1
ATOM 7425 O O . SER A 1 473 ? 34.946 25.705 17.524 1.00 27.57 473 SER A O 1
ATOM 7433 N N . ILE A 1 474 ? 37.009 25.793 16.614 1.00 24.97 474 ILE A N 1
ATOM 7434 C CA . ILE A 1 474 ? 36.715 24.868 15.520 1.00 24.40 474 ILE A CA 1
ATOM 7435 C C . ILE A 1 474 ? 36.756 23.437 16.046 1.00 25.51 474 ILE A C 1
ATOM 7436 O O . ILE A 1 474 ? 37.729 23.009 16.693 1.00 24.41 474 ILE A O 1
ATOM 7452 N N . GLU A 1 475 ? 35.708 22.698 15.767 1.00 24.05 475 GLU A N 1
ATOM 7453 C CA . GLU A 1 475 ? 35.632 21.276 16.106 1.00 32.30 475 GLU A CA 1
ATOM 7454 C C . GLU A 1 475 ? 35.506 20.455 14.836 1.00 30.64 475 GLU A C 1
ATOM 7455 O O . GLU A 1 475 ? 35.034 20.938 13.796 1.00 27.38 475 GLU A O 1
ATOM 7467 N N . LYS A 1 476 ? 35.900 19.179 14.935 1.00 26.22 476 LYS A N 1
ATOM 7468 C CA . LYS A 1 476 ? 35.957 18.317 13.750 1.00 28.91 476 LYS A CA 1
ATOM 7469 C C . LYS A 1 476 ? 34.637 18.249 12.995 1.00 18.90 476 LYS A C 1
ATOM 7470 O O . LYS A 1 476 ? 34.611 18.328 11.753 1.00 20.50 476 LYS A O 1
ATOM 7489 N N . SER A 1 477 ? 33.518 18.071 13.697 1.00 23.05 477 SER A N 1
ATOM 7490 C CA . SER A 1 477 ? 32.260 17.931 12.964 1.00 18.62 477 SER A CA 1
ATOM 7491 C C . SER A 1 477 ? 31.878 19.204 12.208 1.00 23.02 477 SER A C 1
ATOM 7492 O O . SER A 1 477 ? 31.068 19.144 11.269 1.00 24.83 477 SER A O 1
ATOM 7500 N N . ASN A 1 478 ? 32.429 20.355 12.613 1.00 20.94 478 ASN A N 1
ATOM 7501 C CA . ASN A 1 478 ? 32.203 21.590 11.900 1.00 18.64 478 ASN A CA 1
ATOM 7502 C C . ASN A 1 478 ? 32.710 21.501 10.478 1.00 18.65 478 ASN A C 1
ATOM 7503 O O . ASN A 1 478 ? 32.184 22.185 9.581 1.00 21.78 478 ASN A O 1
ATOM 7514 N N . LEU A 1 479 ? 33.764 20.723 10.253 1.00 20.48 479 LEU A N 1
ATOM 7515 C CA . LEU A 1 479 ? 34.458 20.749 8.971 1.00 21.56 479 LEU A CA 1
ATOM 7516 C C . LEU A 1 479 ? 33.573 20.298 7.813 1.00 23.60 479 LEU A C 1
ATOM 7517 O O . LEU A 1 479 ? 33.868 20.612 6.659 1.00 22.07 479 LEU A O 1
ATOM 7533 N N . ASN A 1 480 ? 32.503 19.588 8.096 1.00 22.80 480 ASN A N 1
ATOM 7534 C CA . ASN A 1 480 ? 31.623 19.085 7.075 1.00 18.89 480 ASN A CA 1
ATOM 7535 C C . ASN A 1 480 ? 30.843 20.168 6.349 1.00 21.90 480 ASN A C 1
ATOM 7536 O O . ASN A 1 480 ? 30.294 19.888 5.262 1.00 25.20 480 ASN A O 1
ATOM 7547 N N . ARG A 1 481 ? 30.745 21.367 6.923 1.00 18.26 481 ARG A N 1
ATOM 7548 C CA . ARG A 1 481 ? 29.950 22.442 6.339 1.00 20.93 481 ARG A CA 1
ATOM 7549 C C . ARG A 1 481 ? 30.508 23.837 6.632 1.00 19.91 481 ARG A C 1
ATOM 7550 O O . ARG A 1 481 ? 29.849 24.832 6.296 1.00 29.57 481 ARG A O 1
ATOM 7571 N N . GLN A 1 482 ? 31.666 23.951 7.243 1.00 21.14 482 GLN A N 1
ATOM 7572 C CA . GLN A 1 482 ? 32.327 25.229 7.567 1.00 21.08 482 GLN A CA 1
ATOM 7573 C C . GLN A 1 482 ? 33.632 25.175 6.788 1.00 20.09 482 GLN A C 1
ATOM 7574 O O . GLN A 1 482 ? 34.690 24.808 7.292 1.00 22.68 482 GLN A O 1
ATOM 7588 N N . PHE A 1 483 ? 33.533 25.481 5.499 1.00 21.66 483 PHE A N 1
ATOM 7589 C CA . PHE A 1 483 ? 34.529 25.055 4.529 1.00 27.77 483 PHE A CA 1
ATOM 7590 C C . PHE A 1 483 ? 35.801 25.906 4.540 1.00 23.14 483 PHE A C 1
ATOM 7591 O O . PHE A 1 483 ? 36.739 25.552 3.821 1.00 26.02 483 PHE A O 1
ATOM 7608 N N . LEU A 1 484 ? 35.848 26.985 5.329 1.00 25.65 484 LEU A N 1
ATOM 7609 C CA . LEU A 1 484 ? 37.069 27.781 5.490 1.00 21.87 484 LEU A CA 1
ATOM 7610 C C . LEU A 1 484 ? 38.039 27.157 6.475 1.00 24.51 484 LEU A C 1
ATOM 7611 O O . LEU A 1 484 ? 39.163 27.645 6.614 1.00 27.07 484 LEU A O 1
ATOM 7627 N N . PHE A 1 485 ? 37.647 26.086 7.138 1.00 24.67 485 PHE A N 1
ATOM 7628 C CA . PHE A 1 485 ? 38.421 25.429 8.176 1.00 24.46 485 PHE A CA 1
ATOM 7629 C C . PHE A 1 485 ? 38.967 24.088 7.677 1.00 24.72 485 PHE A C 1
ATOM 7630 O O . PHE A 1 485 ? 38.336 23.414 6.849 1.00 25.26 485 PHE A O 1
ATOM 7647 N N . ARG A 1 486 ? 40.121 23.702 8.208 1.00 27.22 486 ARG A N 1
ATOM 7648 C CA . ARG A 1 486 ? 40.832 22.490 7.836 1.00 27.20 486 ARG A CA 1
ATOM 7649 C C . ARG A 1 486 ? 41.136 21.668 9.080 1.00 23.73 486 ARG A C 1
ATOM 7650 O O . ARG A 1 486 ? 41.181 22.196 10.197 1.00 23.85 486 ARG A O 1
ATOM 7671 N N . PRO A 1 487 ? 41.383 20.363 8.917 1.00 28.69 487 PRO A N 1
ATOM 7672 C CA . PRO A 1 487 ? 41.762 19.553 10.092 1.00 24.42 487 PRO A CA 1
ATOM 7673 C C . PRO A 1 487 ? 42.810 20.221 10.947 1.00 27.62 487 PRO A C 1
ATOM 7674 O O . PRO A 1 487 ? 42.674 20.213 12.172 1.00 31.68 487 PRO A O 1
ATOM 7685 N N . LYS A 1 488 ? 43.832 20.845 10.336 1.00 27.85 488 LYS A N 1
ATOM 7686 C CA . LYS A 1 488 ? 44.863 21.512 11.107 1.00 28.92 488 LYS A CA 1
ATOM 7687 C C . LYS A 1 488 ? 44.323 22.682 11.915 1.00 41.28 488 LYS A C 1
ATOM 7688 O O . LYS A 1 488 ? 45.036 23.184 12.787 1.00 31.40 488 LYS A O 1
ATOM 7707 N N . ASP A 1 489 ? 43.114 23.155 11.638 1.00 31.36 489 ASP A N 1
ATOM 7708 C CA . ASP A 1 489 ? 42.602 24.341 12.313 1.00 26.62 489 ASP A CA 1
ATOM 7709 C C . ASP A 1 489 ? 41.801 24.009 13.560 1.00 26.77 489 ASP A C 1
ATOM 7710 O O . ASP A 1 489 ? 41.443 24.922 14.309 1.00 31.26 489 ASP A O 1
ATOM 7719 N N . VAL A 1 490 ? 41.554 22.731 13.825 1.00 31.86 490 VAL A N 1
ATOM 7720 C CA . VAL A 1 490 ? 40.721 22.336 14.956 1.00 31.79 490 VAL A CA 1
ATOM 7721 C C . VAL A 1 490 ? 41.323 22.868 16.246 1.00 34.75 490 VAL A C 1
ATOM 7722 O O . VAL A 1 490 ? 42.524 22.735 16.475 1.00 28.77 490 VAL A O 1
ATOM 7735 N N . GLY A 1 491 ? 40.492 23.492 17.086 1.00 31.89 491 GLY A N 1
ATOM 7736 C CA . GLY A 1 491 ? 40.949 24.101 18.329 1.00 33.58 491 GLY A CA 1
ATOM 7737 C C . GLY A 1 491 ? 41.224 25.594 18.233 1.00 35.13 491 GLY A C 1
ATOM 7738 O O . GLY A 1 491 ? 41.236 26.278 19.262 1.00 31.47 491 GLY A O 1
ATOM 7742 N N . LYS A 1 492 ? 41.428 26.114 17.028 1.00 28.50 492 LYS A N 1
ATOM 7743 C CA . LYS A 1 492 ? 41.594 27.542 16.818 1.00 26.22 492 LYS A CA 1
ATOM 7744 C C . LYS A 1 492 ? 40.248 28.266 16.820 1.00 25.72 492 LYS A C 1
ATOM 7745 O O . LYS A 1 492 ? 39.170 27.656 16.796 1.00 26.44 492 LYS A O 1
ATOM 7764 N N . ASN A 1 493 ? 40.311 29.594 16.835 1.00 29.32 493 ASN A N 1
ATOM 7765 C CA . ASN A 1 493 ? 39.090 30.396 16.932 1.00 28.27 493 ASN A CA 1
ATOM 7766 C C . ASN A 1 493 ? 38.472 30.571 15.559 1.00 31.60 493 ASN A C 1
ATOM 7767 O O . ASN A 1 493 ? 39.146 31.006 14.619 1.00 27.88 493 ASN A O 1
ATOM 7778 N N . LYS A 1 494 ? 37.195 30.227 15.455 1.00 26.63 494 LYS A N 1
ATOM 7779 C CA . LYS A 1 494 ? 36.511 30.253 14.167 1.00 23.45 494 LYS A CA 1
ATOM 7780 C C . LYS A 1 494 ? 36.697 31.589 13.428 1.00 24.04 494 LYS A C 1
ATOM 7781 O O . LYS A 1 494 ? 37.013 31.620 12.227 1.00 23.96 494 LYS A O 1
ATOM 7800 N N . SER A 1 495 ? 36.368 32.688 14.089 1.00 24.43 495 SER A N 1
ATOM 7801 C CA . SER A 1 495 ? 36.340 33.970 13.397 1.00 26.29 495 SER A CA 1
ATOM 7802 C C . SER A 1 495 ? 37.714 34.317 12.854 1.00 25.71 495 SER A C 1
ATOM 7803 O O . SER A 1 495 ? 37.838 34.800 11.716 1.00 25.81 495 SER A O 1
ATOM 7811 N N . GLU A 1 496 ? 38.760 34.058 13.642 1.00 30.51 496 GLU A N 1
ATOM 7812 C CA . GLU A 1 496 ? 40.107 34.421 13.208 1.00 28.06 496 GLU A CA 1
ATOM 7813 C C . GLU A 1 496 ? 40.546 33.584 12.003 1.00 27.60 496 GLU A C 1
ATOM 7814 O O . GLU A 1 496 ? 41.076 34.129 11.029 1.00 28.76 496 GLU A O 1
ATOM 7826 N N . VAL A 1 497 ? 40.258 32.271 12.005 1.00 27.32 497 VAL A N 1
ATOM 7827 C CA . VAL A 1 497 ? 40.643 31.434 10.879 1.00 27.84 497 VAL A CA 1
ATOM 7828 C C . VAL A 1 497 ? 39.817 31.787 9.644 1.00 25.76 497 VAL A C 1
ATOM 7829 O O . VAL A 1 497 ? 40.347 31.832 8.527 1.00 25.92 497 VAL A O 1
ATOM 7842 N N . ALA A 1 498 ? 38.514 32.017 9.814 1.00 24.37 498 ALA A N 1
ATOM 7843 C CA . ALA A 1 498 ? 37.670 32.375 8.670 1.00 23.95 498 ALA A CA 1
ATOM 7844 C C . ALA A 1 498 ? 38.154 33.674 8.010 1.00 24.80 498 ALA A C 1
ATOM 7845 O O . ALA A 1 498 ? 38.257 33.771 6.772 1.00 24.79 498 ALA A O 1
ATOM 7852 N N . ALA A 1 499 ? 38.431 34.701 8.826 1.00 25.65 499 ALA A N 1
ATOM 7853 C CA . ALA A 1 499 ? 38.899 35.972 8.252 1.00 26.51 499 ALA A CA 1
ATOM 7854 C C . ALA A 1 499 ? 40.155 35.771 7.425 1.00 26.99 499 ALA A C 1
ATOM 7855 O O . ALA A 1 499 ? 40.289 36.334 6.324 1.00 28.74 499 ALA A O 1
ATOM 7862 N N . GLU A 1 500 ? 41.112 35.001 7.941 1.00 27.71 500 GLU A N 1
ATOM 7863 C CA . GLU A 1 500 ? 42.351 34.759 7.198 1.00 32.14 500 GLU A CA 1
ATOM 7864 C C . GLU A 1 500 ? 42.066 34.008 5.908 1.00 29.83 500 GLU A C 1
ATOM 7865 O O . GLU A 1 500 ? 42.663 34.309 4.860 1.00 29.44 500 GLU A O 1
ATOM 7877 N N . ALA A 1 501 ? 41.141 33.038 5.960 1.00 27.12 501 ALA A N 1
ATOM 7878 C CA . ALA A 1 501 ? 40.867 32.208 4.794 1.00 29.23 501 ALA A CA 1
ATOM 7879 C C . ALA A 1 501 ? 40.319 33.033 3.636 1.00 30.54 501 ALA A C 1
ATOM 7880 O O . ALA A 1 501 ? 40.761 32.876 2.486 1.00 31.05 501 ALA A O 1
ATOM 7887 N N . VAL A 1 502 ? 39.338 33.901 3.910 1.00 25.31 502 VAL A N 1
ATOM 7888 C CA . VAL A 1 502 ? 38.720 34.609 2.811 1.00 25.33 502 VAL A CA 1
ATOM 7889 C C . VAL A 1 502 ? 39.630 35.708 2.275 1.00 26.42 502 VAL A C 1
ATOM 7890 O O . VAL A 1 502 ? 39.551 36.047 1.091 1.00 26.60 502 VAL A O 1
ATOM 7903 N N . CYS A 1 503 ? 40.517 36.275 3.100 1.00 31.76 503 CYS A N 1
ATOM 7904 C CA . CYS A 1 503 ? 41.462 37.261 2.564 1.00 29.62 503 CYS A CA 1
ATOM 7905 C C . CYS A 1 503 ? 42.485 36.616 1.638 1.00 37.41 503 CYS A C 1
ATOM 7906 O O . CYS A 1 503 ? 43.041 37.309 0.780 1.00 35.85 503 CYS A O 1
ATOM 7914 N N . ALA A 1 504 ? 42.754 35.305 1.798 1.00 30.29 504 ALA A N 1
ATOM 7915 C CA . ALA A 1 504 ? 43.525 34.591 0.789 1.00 35.85 504 ALA A CA 1
ATOM 7916 C C . ALA A 1 504 ? 42.723 34.451 -0.495 1.00 41.40 504 ALA A C 1
ATOM 7917 O O . ALA A 1 504 ? 43.279 34.536 -1.592 1.00 31.75 504 ALA A O 1
ATOM 7924 N N . MET A 1 505 ? 41.413 34.230 -0.379 1.00 28.15 505 MET A N 1
ATOM 7925 C CA . MET A 1 505 ? 40.572 34.155 -1.571 1.00 31.64 505 MET A CA 1
ATOM 7926 C C . MET A 1 505 ? 40.477 35.498 -2.279 1.00 37.33 505 MET A C 1
ATOM 7927 O O . MET A 1 505 ? 40.378 35.549 -3.519 1.00 34.29 505 MET A O 1
ATOM 7941 N N . ASN A 1 506 ? 40.446 36.590 -1.519 1.00 27.57 506 ASN A N 1
ATOM 7942 C CA . ASN A 1 506 ? 40.369 37.924 -2.111 1.00 28.34 506 ASN A CA 1
ATOM 7943 C C . ASN A 1 506 ? 41.229 38.875 -1.279 1.00 29.31 506 ASN A C 1
ATOM 7944 O O . ASN A 1 506 ? 40.769 39.448 -0.279 1.00 29.32 506 ASN A O 1
ATOM 7955 N N . PRO A 1 507 ? 42.501 39.059 -1.665 1.00 30.21 507 PRO A N 1
ATOM 7956 C CA . PRO A 1 507 ? 43.372 39.962 -0.909 1.00 31.23 507 PRO A CA 1
ATOM 7957 C C . PRO A 1 507 ? 42.876 41.383 -0.865 1.00 31.81 507 PRO A C 1
ATOM 7958 O O . PRO A 1 507 ? 43.360 42.124 -0.033 1.00 32.55 507 PRO A O 1
ATOM 7969 N N . ASP A 1 508 ? 41.908 41.782 -1.694 1.00 31.55 508 ASP A N 1
ATOM 7970 C CA . ASP A 1 508 ? 41.294 43.100 -1.536 1.00 32.07 508 ASP A CA 1
ATOM 7971 C C . ASP A 1 508 ? 40.734 43.302 -0.132 1.00 31.82 508 ASP A C 1
ATOM 7972 O O . ASP A 1 508 ? 40.576 44.438 0.307 1.00 32.53 508 ASP A O 1
ATOM 7981 N N . LEU A 1 509 ? 40.375 42.216 0.579 1.00 30.85 509 LEU A N 1
ATOM 7982 C CA A LEU A 1 509 ? 39.838 42.331 1.932 0.54 30.62 509 LEU A CA 1
ATOM 7983 C CA B LEU A 1 509 ? 39.836 42.332 1.931 0.46 30.62 509 LEU A CA 1
ATOM 7984 C C . LEU A 1 509 ? 40.917 42.327 3.001 1.00 31.23 509 LEU A C 1
ATOM 7985 O O . LEU A 1 509 ? 40.591 42.392 4.198 1.00 31.14 509 LEU A O 1
ATOM 8016 N N . LYS A 1 510 ? 42.192 42.276 2.612 1.00 31.91 510 LYS A N 1
ATOM 8017 C CA . LYS A 1 510 ? 43.269 42.174 3.597 1.00 32.52 510 LYS A CA 1
ATOM 8018 C C . LYS A 1 510 ? 43.262 43.395 4.503 1.00 33.40 510 LYS A C 1
ATOM 8019 O O . LYS A 1 510 ? 43.310 44.537 4.031 1.00 34.23 510 LYS A O 1
ATOM 8038 N N . GLY A 1 511 ? 43.195 43.145 5.818 1.00 35.04 511 GLY A N 1
ATOM 8039 C CA . GLY A 1 511 ? 43.151 44.191 6.802 1.00 43.26 511 GLY A CA 1
ATOM 8040 C C . GLY A 1 511 ? 41.784 44.772 7.070 1.00 34.27 511 GLY A C 1
ATOM 8041 O O . GLY A 1 511 ? 41.662 45.609 7.977 1.00 36.61 511 GLY A O 1
ATOM 8045 N N . LYS A 1 512 ? 40.755 44.364 6.323 1.00 37.80 512 LYS A N 1
ATOM 8046 C CA . LYS A 1 512 ? 39.422 44.954 6.447 1.00 32.57 512 LYS A CA 1
ATOM 8047 C C . LYS A 1 512 ? 38.457 44.111 7.260 1.00 45.77 512 LYS A C 1
ATOM 8048 O O . LYS A 1 512 ? 37.309 44.526 7.444 1.00 31.32 512 LYS A O 1
ATOM 8067 N N . ILE A 1 513 ? 38.885 42.953 7.749 1.00 31.27 513 ILE A N 1
ATOM 8068 C CA . ILE A 1 513 ? 38.023 42.067 8.525 1.00 30.31 513 ILE A CA 1
ATOM 8069 C C . ILE A 1 513 ? 38.540 42.054 9.949 1.00 30.79 513 ILE A C 1
ATOM 8070 O O . ILE A 1 513 ? 39.645 41.549 10.217 1.00 32.07 513 ILE A O 1
ATOM 8086 N N . ASN A 1 514 ? 37.767 42.641 10.848 1.00 30.71 514 ASN A N 1
ATOM 8087 C CA . ASN A 1 514 ? 38.103 42.683 12.268 1.00 31.22 514 ASN A CA 1
ATOM 8088 C C . ASN A 1 514 ? 37.449 41.452 12.891 1.00 30.15 514 ASN A C 1
ATOM 8089 O O . ASN A 1 514 ? 36.235 41.422 13.107 1.00 29.62 514 ASN A O 1
ATOM 8100 N N . ALA A 1 515 ? 38.251 40.417 13.112 1.00 35.18 515 ALA A N 1
ATOM 8101 C CA . ALA A 1 515 ? 37.786 39.150 13.650 1.00 30.43 515 ALA A CA 1
ATOM 8102 C C . ALA A 1 515 ? 37.879 39.205 15.181 1.00 30.23 515 ALA A C 1
ATOM 8103 O O . ALA A 1 515 ? 38.972 39.327 15.731 1.00 34.01 515 ALA A O 1
ATOM 8110 N N . LYS A 1 516 ? 36.736 39.133 15.853 1.00 29.01 516 LYS A N 1
ATOM 8111 C CA . LYS A 1 516 ? 36.654 39.176 17.301 1.00 29.46 516 LYS A CA 1
ATOM 8112 C C . LYS A 1 516 ? 36.195 37.820 17.817 1.00 28.51 516 LYS A C 1
ATOM 8113 O O . LYS A 1 516 ? 35.576 37.033 17.093 1.00 27.82 516 LYS A O 1
ATOM 8132 N N . ILE A 1 517 ? 36.527 37.538 19.068 1.00 29.77 517 ILE A N 1
ATOM 8133 C CA . ILE A 1 517 ? 36.139 36.279 19.676 1.00 52.56 517 ILE A CA 1
ATOM 8134 C C . ILE A 1 517 ? 35.210 36.496 20.860 1.00 29.18 517 ILE A C 1
ATOM 8135 O O . ILE A 1 517 ? 35.141 35.684 21.773 1.00 32.65 517 ILE A O 1
ATOM 8151 N N . ASP A 1 518 ? 34.538 37.637 20.865 1.00 42.03 518 ASP A N 1
ATOM 8152 C CA . ASP A 1 518 ? 33.642 38.004 21.942 1.00 30.43 518 ASP A CA 1
ATOM 8153 C C . ASP A 1 518 ? 32.244 37.455 21.700 1.00 30.87 518 ASP A C 1
ATOM 8154 O O . ASP A 1 518 ? 31.762 37.397 20.552 1.00 30.85 518 ASP A O 1
ATOM 8163 N N . LYS A 1 519 ? 31.611 37.006 22.786 1.00 29.97 519 LYS A N 1
ATOM 8164 C CA . LYS A 1 519 ? 30.221 36.578 22.738 1.00 31.85 519 LYS A CA 1
ATOM 8165 C C . LYS A 1 519 ? 29.307 37.785 22.774 1.00 47.24 519 LYS A C 1
ATOM 8166 O O . LYS A 1 519 ? 29.490 38.683 23.595 1.00 39.75 519 LYS A O 1
ATOM 8185 N N . VAL A 1 520 ? 28.313 37.802 21.919 1.00 35.61 520 VAL A N 1
ATOM 8186 C CA A VAL A 1 520 ? 27.378 38.924 21.860 0.55 30.60 520 VAL A CA 1
ATOM 8187 C CA B VAL A 1 520 ? 27.379 38.923 21.857 0.45 31.29 520 VAL A CA 1
ATOM 8188 C C . VAL A 1 520 ? 26.276 38.679 22.880 1.00 35.93 520 VAL A C 1
ATOM 8189 O O . VAL A 1 520 ? 25.747 37.576 22.992 1.00 32.70 520 VAL A O 1
ATOM 8214 N N . GLY A 1 521 ? 25.931 39.710 23.628 1.00 33.30 521 GLY A N 1
ATOM 8215 C CA . GLY A 1 521 ? 24.971 39.604 24.696 1.00 56.83 521 GLY A CA 1
ATOM 8216 C C . GLY A 1 521 ? 25.231 40.665 25.739 1.00 63.22 521 GLY A C 1
ATOM 8217 O O . GLY A 1 521 ? 26.099 41.530 25.570 1.00 34.86 521 GLY A O 1
ATOM 8221 N N . PRO A 1 522 ? 24.502 40.603 26.856 1.00 45.26 522 PRO A N 1
ATOM 8222 C CA . PRO A 1 522 ? 24.595 41.693 27.851 1.00 65.32 522 PRO A CA 1
ATOM 8223 C C . PRO A 1 522 ? 26.004 41.954 28.364 1.00 53.99 522 PRO A C 1
ATOM 8224 O O . PRO A 1 522 ? 26.381 43.115 28.562 1.00 55.94 522 PRO A O 1
ATOM 8235 N N . GLU A 1 523 ? 26.806 40.910 28.561 1.00 46.84 523 GLU A N 1
ATOM 8236 C CA . GLU A 1 523 ? 28.082 41.035 29.237 1.00 47.06 523 GLU A CA 1
ATOM 8237 C C . GLU A 1 523 ? 29.180 41.657 28.389 1.00 43.81 523 GLU A C 1
ATOM 8238 O O . GLU A 1 523 ? 30.291 41.822 28.900 1.00 44.05 523 GLU A O 1
ATOM 8250 N N . THR A 1 524 ? 28.918 42.014 27.122 1.00 36.49 524 THR A N 1
ATOM 8251 C CA . THR A 1 524 ? 29.962 42.596 26.280 1.00 49.81 524 THR A CA 1
ATOM 8252 C C . THR A 1 524 ? 29.526 43.919 25.662 1.00 35.04 524 THR A C 1
ATOM 8253 O O . THR A 1 524 ? 30.017 44.303 24.591 1.00 42.26 524 THR A O 1
ATOM 8264 N N . GLU A 1 525 ? 28.615 44.643 26.318 1.00 44.69 525 GLU A N 1
ATOM 8265 C CA . GLU A 1 525 ? 28.159 45.914 25.761 1.00 50.72 525 GLU A CA 1
ATOM 8266 C C . GLU A 1 525 ? 29.211 47.011 25.910 1.00 53.48 525 GLU A C 1
ATOM 8267 O O . GLU A 1 525 ? 29.149 48.030 25.200 1.00 37.75 525 GLU A O 1
ATOM 8279 N N . GLU A 1 526 ? 30.193 46.824 26.794 1.00 40.65 526 GLU A N 1
ATOM 8280 C CA . GLU A 1 526 ? 31.333 47.732 26.804 1.00 44.24 526 GLU A CA 1
ATOM 8281 C C . GLU A 1 526 ? 32.105 47.618 25.495 1.00 53.32 526 GLU A C 1
ATOM 8282 O O . GLU A 1 526 ? 32.595 48.614 24.965 1.00 41.15 526 GLU A O 1
ATOM 8294 N N . ILE A 1 527 ? 32.185 46.411 24.935 1.00 38.43 527 ILE A N 1
ATOM 8295 C CA . ILE A 1 527 ? 32.874 46.211 23.666 1.00 41.07 527 ILE A CA 1
ATOM 8296 C C . ILE A 1 527 ? 32.001 46.692 22.511 1.00 41.01 527 ILE A C 1
ATOM 8297 O O . ILE A 1 527 ? 32.400 47.542 21.704 1.00 39.09 527 ILE A O 1
ATOM 8313 N N . PHE A 1 528 ? 30.799 46.119 22.396 1.00 39.19 528 PHE A N 1
ATOM 8314 C CA . PHE A 1 528 ? 29.850 46.506 21.358 1.00 36.98 528 PHE A CA 1
ATOM 8315 C C . PHE A 1 528 ? 28.988 47.646 21.901 1.00 35.30 528 PHE A C 1
ATOM 8316 O O . PHE A 1 528 ? 27.818 47.487 22.267 1.00 36.46 528 PHE A O 1
ATOM 8333 N N . ASN A 1 529 ? 29.612 48.824 21.951 1.00 38.87 529 ASN A N 1
ATOM 8334 C CA . ASN A 1 529 ? 29.006 49.992 22.583 1.00 37.82 529 ASN A CA 1
ATOM 8335 C C . ASN A 1 529 ? 28.236 50.816 21.545 1.00 52.61 529 ASN A C 1
ATOM 8336 O O . ASN A 1 529 ? 28.133 50.439 20.372 1.00 46.34 529 ASN A O 1
ATOM 8347 N N . ASP A 1 530 ? 27.698 51.961 21.994 1.00 46.50 530 ASP A N 1
ATOM 8348 C CA . ASP A 1 530 ? 26.858 52.785 21.127 1.00 42.75 530 ASP A CA 1
ATOM 8349 C C . ASP A 1 530 ? 27.609 53.207 19.869 1.00 40.24 530 ASP A C 1
ATOM 8350 O O . ASP A 1 530 ? 27.070 53.143 18.758 1.00 39.49 530 ASP A O 1
ATOM 8359 N N . SER A 1 531 ? 28.859 53.643 20.021 1.00 40.23 531 SER A N 1
ATOM 8360 C CA . SER A 1 531 ? 29.638 54.048 18.852 1.00 61.94 531 SER A CA 1
ATOM 8361 C C . SER A 1 531 ? 29.833 52.883 17.886 1.00 38.78 531 SER A C 1
ATOM 8362 O O . SER A 1 531 ? 29.811 53.062 16.658 1.00 38.47 531 SER A O 1
ATOM 8370 N N . PHE A 1 532 ? 30.023 51.678 18.419 1.00 37.85 532 PHE A N 1
ATOM 8371 C CA . PHE A 1 532 ? 30.193 50.516 17.553 1.00 36.42 532 PHE A CA 1
ATOM 8372 C C . PHE A 1 532 ? 28.963 50.302 16.688 1.00 35.53 532 PHE A C 1
ATOM 8373 O O . PHE A 1 532 ? 29.057 50.231 15.450 1.00 35.05 532 PHE A O 1
ATOM 8390 N N . TRP A 1 533 ? 27.795 50.204 17.325 1.00 35.53 533 TRP A N 1
ATOM 8391 C CA . TRP A 1 533 ? 26.566 49.927 16.574 1.00 34.69 533 TRP A CA 1
ATOM 8392 C C . TRP A 1 533 ? 26.210 51.091 15.660 1.00 35.41 533 TRP A C 1
ATOM 8393 O O . TRP A 1 533 ? 25.855 50.880 14.502 1.00 34.74 533 TRP A O 1
ATOM 8414 N N . GLU A 1 534 ? 26.326 52.330 16.151 1.00 36.69 534 GLU A N 1
ATOM 8415 C CA . GLU A 1 534 ? 25.834 53.474 15.381 1.00 37.47 534 GLU A CA 1
ATOM 8416 C C . GLU A 1 534 ? 26.565 53.627 14.058 1.00 37.57 534 GLU A C 1
ATOM 8417 O O . GLU A 1 534 ? 26.007 54.177 13.092 1.00 37.47 534 GLU A O 1
ATOM 8429 N N . SER A 1 535 ? 27.818 53.166 13.999 1.00 37.12 535 SER A N 1
ATOM 8430 C CA . SER A 1 535 ? 28.653 53.294 12.814 1.00 37.09 535 SER A CA 1
ATOM 8431 C C . SER A 1 535 ? 28.249 52.323 11.708 1.00 35.71 535 SER A C 1
ATOM 8432 O O . SER A 1 535 ? 28.608 52.540 10.538 1.00 35.71 535 SER A O 1
ATOM 8440 N N . LEU A 1 536 ? 27.488 51.279 12.043 1.00 34.68 536 LEU A N 1
ATOM 8441 C CA . LEU A 1 536 ? 27.216 50.211 11.101 1.00 33.36 536 LEU A CA 1
ATOM 8442 C C . LEU A 1 536 ? 26.165 50.610 10.066 1.00 33.25 536 LEU A C 1
ATOM 8443 O O . LEU A 1 536 ? 25.246 51.387 10.344 1.00 36.49 536 LEU A O 1
ATOM 8459 N N . ASP A 1 537 ? 26.296 50.050 8.859 1.00 36.05 537 ASP A N 1
ATOM 8460 C CA . ASP A 1 537 ? 25.217 50.145 7.883 1.00 32.32 537 ASP A CA 1
ATOM 8461 C C . ASP A 1 537 ? 24.118 49.112 8.162 1.00 31.20 537 ASP A C 1
ATOM 8462 O O . ASP A 1 537 ? 22.924 49.419 8.077 1.00 35.53 537 ASP A O 1
ATOM 8471 N N . PHE A 1 538 ? 24.497 47.869 8.432 1.00 29.97 538 PHE A N 1
ATOM 8472 C CA . PHE A 1 538 ? 23.517 46.837 8.782 1.00 33.43 538 PHE A CA 1
ATOM 8473 C C . PHE A 1 538 ? 24.216 45.691 9.492 1.00 28.46 538 PHE A C 1
ATOM 8474 O O . PHE A 1 538 ? 25.445 45.672 9.643 1.00 28.51 538 PHE A O 1
ATOM 8491 N N . VAL A 1 539 ? 23.392 44.726 9.951 1.00 27.40 539 VAL A N 1
ATOM 8492 C CA . VAL A 1 539 ? 23.828 43.593 10.731 1.00 26.72 539 VAL A CA 1
ATOM 8493 C C . VAL A 1 539 ? 23.342 42.310 10.059 1.00 25.48 539 VAL A C 1
ATOM 8494 O O . VAL A 1 539 ? 22.228 42.242 9.516 1.00 26.07 539 VAL A O 1
ATOM 8507 N N . THR A 1 540 ? 24.155 41.274 10.140 1.00 26.43 540 THR A N 1
ATOM 8508 C CA . THR A 1 540 ? 23.805 39.972 9.595 1.00 27.39 540 THR A CA 1
ATOM 8509 C C . THR A 1 540 ? 23.990 38.919 10.680 1.00 26.48 540 THR A C 1
ATOM 8510 O O . THR A 1 540 ? 25.070 38.809 11.268 1.00 27.85 540 THR A O 1
ATOM 8521 N N . ASN A 1 541 ? 22.945 38.144 10.926 1.00 24.86 541 ASN A N 1
ATOM 8522 C CA . ASN A 1 541 ? 22.995 37.074 11.913 1.00 26.23 541 ASN A CA 1
ATOM 8523 C C . ASN A 1 541 ? 23.439 35.762 11.283 1.00 30.19 541 ASN A C 1
ATOM 8524 O O . ASN A 1 541 ? 23.024 35.380 10.178 1.00 30.47 541 ASN A O 1
ATOM 8535 N N . ALA A 1 542 ? 24.321 35.084 11.984 1.00 26.82 542 ALA A N 1
ATOM 8536 C CA . ALA A 1 542 ? 24.789 33.762 11.603 1.00 21.91 542 ALA A CA 1
ATOM 8537 C C . ALA A 1 542 ? 24.871 32.913 12.877 1.00 22.73 542 ALA A C 1
ATOM 8538 O O . ALA A 1 542 ? 25.869 32.237 13.143 1.00 24.44 542 ALA A O 1
ATOM 8545 N N . LEU A 1 543 ? 23.784 32.942 13.652 1.00 28.64 543 LEU A N 1
ATOM 8546 C CA . LEU A 1 543 ? 23.682 32.384 14.998 1.00 20.33 543 LEU A CA 1
ATOM 8547 C C . LEU A 1 543 ? 22.852 31.116 15.008 1.00 19.44 543 LEU A C 1
ATOM 8548 O O . LEU A 1 543 ? 22.233 30.739 14.015 1.00 25.85 543 LEU A O 1
ATOM 8564 N N . ASP A 1 544 ? 22.841 30.458 16.165 1.00 23.12 544 ASP A N 1
ATOM 8565 C CA . ASP A 1 544 ? 22.169 29.173 16.290 1.00 27.37 544 ASP A CA 1
ATOM 8566 C C . ASP A 1 544 ? 21.343 29.023 17.562 1.00 30.39 544 ASP A C 1
ATOM 8567 O O . ASP A 1 544 ? 21.050 27.883 17.959 1.00 33.28 544 ASP A O 1
ATOM 8576 N N . ASN A 1 545 ? 20.946 30.115 18.205 1.00 31.88 545 ASN A N 1
ATOM 8577 C CA . ASN A 1 545 ? 20.105 30.010 19.400 1.00 33.17 545 ASN A CA 1
ATOM 8578 C C . ASN A 1 545 ? 19.220 31.243 19.532 1.00 35.05 545 ASN A C 1
ATOM 8579 O O . ASN A 1 545 ? 19.565 32.343 19.080 1.00 34.54 545 ASN A O 1
ATOM 8590 N N . VAL A 1 546 ? 18.068 31.044 20.165 1.00 32.14 546 VAL A N 1
ATOM 8591 C CA . VAL A 1 546 ? 17.053 32.088 20.238 1.00 41.70 546 VAL A CA 1
ATOM 8592 C C . VAL A 1 546 ? 17.520 33.245 21.110 1.00 39.19 546 VAL A C 1
ATOM 8593 O O . VAL A 1 546 ? 17.231 34.410 20.824 1.00 40.85 546 VAL A O 1
ATOM 8606 N N . ASP A 1 547 ? 18.252 32.957 22.181 1.00 43.07 547 ASP A N 1
ATOM 8607 C CA . ASP A 1 547 ? 18.714 34.026 23.053 1.00 43.72 547 ASP A CA 1
ATOM 8608 C C . ASP A 1 547 ? 19.604 35.000 22.300 1.00 34.24 547 ASP A C 1
ATOM 8609 O O . ASP A 1 547 ? 19.415 36.217 22.379 1.00 32.53 547 ASP A O 1
ATOM 8618 N N . ALA A 1 548 ? 20.597 34.481 21.579 1.00 27.36 548 ALA A N 1
ATOM 8619 C CA . ALA A 1 548 ? 21.514 35.355 20.853 1.00 36.52 548 ALA A CA 1
ATOM 8620 C C . ALA A 1 548 ? 20.783 36.095 19.732 1.00 36.86 548 ALA A C 1
ATOM 8621 O O . ALA A 1 548 ? 20.977 37.303 19.543 1.00 33.14 548 ALA A O 1
ATOM 8628 N N . ARG A 1 549 ? 19.918 35.392 19.006 1.00 31.74 549 ARG A N 1
ATOM 8629 C CA A ARG A 1 549 ? 19.182 36.025 17.919 0.67 24.56 549 ARG A CA 1
ATOM 8630 C CA B ARG A 1 549 ? 19.182 36.026 17.921 0.33 25.39 549 ARG A CA 1
ATOM 8631 C C . ARG A 1 549 ? 18.258 37.115 18.443 1.00 30.44 549 ARG A C 1
ATOM 8632 O O . ARG A 1 549 ? 18.158 38.189 17.845 1.00 28.34 549 ARG A O 1
ATOM 8673 N N . THR A 1 550 ? 17.562 36.855 19.558 1.00 31.01 550 THR A N 1
ATOM 8674 C CA A THR A 1 550 ? 16.670 37.868 20.107 0.28 34.09 550 THR A CA 1
ATOM 8675 C CA B THR A 1 550 ? 16.671 37.865 20.116 0.72 36.82 550 THR A CA 1
ATOM 8676 C C . THR A 1 550 ? 17.461 39.070 20.614 1.00 30.05 550 THR A C 1
ATOM 8677 O O . THR A 1 550 ? 17.024 40.221 20.465 1.00 34.31 550 THR A O 1
ATOM 8698 N N . TYR A 1 551 ? 18.632 38.830 21.222 1.00 32.30 551 TYR A N 1
ATOM 8699 C CA . TYR A 1 551 ? 19.429 39.927 21.747 1.00 35.65 551 TYR A CA 1
ATOM 8700 C C . TYR A 1 551 ? 19.889 40.854 20.630 1.00 28.40 551 TYR A C 1
ATOM 8701 O O . TYR A 1 551 ? 19.781 42.085 20.733 1.00 32.59 551 TYR A O 1
ATOM 8719 N N . VAL A 1 552 ? 20.433 40.279 19.562 1.00 31.76 552 VAL A N 1
ATOM 8720 C CA . VAL A 1 552 ? 20.863 41.084 18.421 1.00 41.25 552 VAL A CA 1
ATOM 8721 C C . VAL A 1 552 ? 19.665 41.823 17.831 1.00 32.33 552 VAL A C 1
ATOM 8722 O O . VAL A 1 552 ? 19.757 43.005 17.461 1.00 32.55 552 VAL A O 1
ATOM 8735 N N . ASP A 1 553 ? 18.523 41.138 17.736 1.00 34.43 553 ASP A N 1
ATOM 8736 C CA . ASP A 1 553 ? 17.321 41.777 17.223 1.00 27.96 553 ASP A CA 1
ATOM 8737 C C . ASP A 1 553 ? 16.974 43.012 18.025 1.00 28.93 553 ASP A C 1
ATOM 8738 O O . ASP A 1 553 ? 16.636 44.059 17.454 1.00 31.38 553 ASP A O 1
ATOM 8747 N N . ARG A 1 554 ? 17.069 42.923 19.353 1.00 30.29 554 ARG A N 1
ATOM 8748 C CA . ARG A 1 554 ? 16.725 44.078 20.190 1.00 33.23 554 ARG A CA 1
ATOM 8749 C C . ARG A 1 554 ? 17.712 45.224 20.008 1.00 38.34 554 ARG A C 1
ATOM 8750 O O . ARG A 1 554 ? 17.306 46.394 20.019 1.00 35.81 554 ARG A O 1
ATOM 8771 N N . ARG A 1 555 ? 19.001 44.916 19.802 1.00 32.21 555 ARG A N 1
ATOM 8772 C CA . ARG A 1 555 ? 19.976 45.971 19.523 1.00 37.41 555 ARG A CA 1
ATOM 8773 C C . ARG A 1 555 ? 19.689 46.656 18.184 1.00 30.98 555 ARG A C 1
ATOM 8774 O O . ARG A 1 555 ? 19.763 47.886 18.069 1.00 35.96 555 ARG A O 1
ATOM 8795 N N . CYS A 1 556 ? 19.362 45.879 17.170 1.00 29.18 556 CYS A N 1
ATOM 8796 C CA . CYS A 1 556 ? 19.053 46.444 15.860 1.00 30.94 556 CYS A CA 1
ATOM 8797 C C . CYS A 1 556 ? 17.826 47.339 15.928 1.00 31.16 556 CYS A C 1
ATOM 8798 O O . CYS A 1 556 ? 17.788 48.401 15.294 1.00 32.37 556 CYS A O 1
ATOM 8806 N N . VAL A 1 557 ? 16.832 46.950 16.720 1.00 32.60 557 VAL A N 1
ATOM 8807 C CA . VAL A 1 557 ? 15.680 47.818 16.932 1.00 38.20 557 VAL A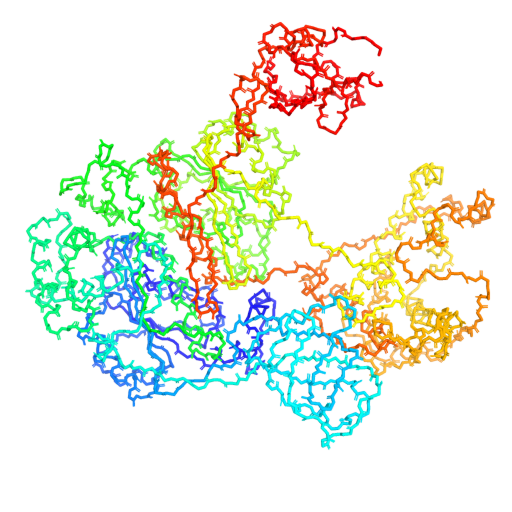 CA 1
ATOM 8808 C C . VAL A 1 557 ? 16.117 49.075 17.661 1.00 50.52 557 VAL A C 1
ATOM 8809 O O . VAL A 1 557 ? 15.814 50.197 17.239 1.00 36.29 557 VAL A O 1
ATOM 8822 N N . PHE A 1 558 ? 16.881 48.907 18.747 1.00 37.36 558 PHE A N 1
ATOM 8823 C CA . PHE A 1 558 ? 17.314 50.068 19.511 1.00 36.42 558 PHE A CA 1
ATOM 8824 C C . PHE A 1 558 ? 18.053 51.066 18.634 1.00 38.44 558 PHE A C 1
ATOM 8825 O O . PHE A 1 558 ? 17.733 52.260 18.640 1.00 39.02 558 PHE A O 1
ATOM 8842 N N . TYR A 1 559 ? 19.047 50.602 17.877 1.00 32.05 559 TYR A N 1
ATOM 8843 C CA . TYR A 1 559 ? 19.853 51.478 17.034 1.00 32.12 559 TYR A CA 1
ATOM 8844 C C . TYR A 1 559 ? 19.252 51.694 15.640 1.00 41.43 559 TYR A C 1
ATOM 8845 O O . TYR A 1 559 ? 19.864 52.381 14.817 1.00 34.24 559 TYR A O 1
ATOM 8863 N N . ARG A 1 560 ? 18.088 51.119 15.361 1.00 36.88 560 ARG A N 1
ATOM 8864 C CA . ARG A 1 560 ? 17.456 51.228 14.060 1.00 39.18 560 ARG A CA 1
ATOM 8865 C C . ARG A 1 560 ? 18.442 50.888 12.948 1.00 38.22 560 ARG A C 1
ATOM 8866 O O . ARG A 1 560 ? 18.731 51.689 12.046 1.00 36.01 560 ARG A O 1
ATOM 8887 N N . LYS A 1 561 ? 18.948 49.659 13.011 1.00 42.36 561 LYS A N 1
ATOM 8888 C CA . LYS A 1 561 ? 19.790 49.111 11.965 1.00 29.76 561 LYS A CA 1
ATOM 8889 C C . LYS A 1 561 ? 19.067 47.955 11.292 1.00 32.58 561 LYS A C 1
ATOM 8890 O O . LYS A 1 561 ? 18.391 47.166 11.980 1.00 34.47 561 LYS A O 1
ATOM 8909 N N . PRO A 1 562 ? 19.154 47.827 9.964 1.00 28.57 562 PRO A N 1
ATOM 8910 C CA . PRO A 1 562 ? 18.561 46.644 9.308 1.00 26.04 562 PRO A CA 1
ATOM 8911 C C . PRO A 1 562 ? 19.287 45.388 9.760 1.00 29.82 562 PRO A C 1
ATOM 8912 O O . PRO A 1 562 ? 20.483 45.416 10.065 1.00 25.58 562 PRO A O 1
ATOM 8923 N N . LEU A 1 563 ? 18.549 44.278 9.821 1.00 26.19 563 LEU A N 1
ATOM 8924 C CA . LEU A 1 563 ? 19.105 42.990 10.205 1.00 24.75 563 LEU A CA 1
ATOM 8925 C C . LEU A 1 563 ? 18.718 41.938 9.171 1.00 25.22 563 LEU A C 1
ATOM 8926 O O . LEU A 1 563 ? 17.537 41.819 8.794 1.00 30.70 563 LEU A O 1
ATOM 8942 N N . LEU A 1 564 ? 19.707 41.170 8.714 1.00 29.94 564 LEU A N 1
ATOM 8943 C CA . LEU A 1 564 ? 19.464 40.044 7.822 1.00 23.74 564 LEU A CA 1
ATOM 8944 C C . LEU A 1 564 ? 19.522 38.760 8.667 1.00 23.58 564 LEU A C 1
ATOM 8945 O O . LEU A 1 564 ? 20.578 38.395 9.203 1.00 32.06 564 LEU A O 1
ATOM 8961 N N . GLU A 1 565 ? 18.391 38.093 8.790 1.00 28.80 565 GLU A N 1
ATOM 8962 C CA A GLU A 1 565 ? 18.253 36.880 9.580 0.54 21.78 565 GLU A CA 1
ATOM 8963 C CA B GLU A 1 565 ? 18.282 36.876 9.581 0.46 21.78 565 GLU A CA 1
ATOM 8964 C C . GLU A 1 565 ? 18.062 35.681 8.660 1.00 23.99 565 GLU A C 1
ATOM 8965 O O . GLU A 1 565 ? 17.605 35.817 7.528 1.00 25.76 565 GLU A O 1
ATOM 8988 N N . SER A 1 566 ? 18.427 34.494 9.161 1.00 28.66 566 SER A N 1
ATOM 8989 C CA . SER A 1 566 ? 18.373 33.267 8.378 1.00 20.93 566 SER A CA 1
ATOM 8990 C C . SER A 1 566 ? 18.689 32.079 9.274 1.00 20.63 566 SER A C 1
ATOM 8991 O O . SER A 1 566 ? 19.205 32.237 10.390 1.00 23.13 566 SER A O 1
ATOM 8999 N N . GLY A 1 567 ? 18.372 30.894 8.776 1.00 26.83 567 GLY A N 1
ATOM 9000 C CA . GLY A 1 567 ? 18.579 29.678 9.538 1.00 22.15 567 GLY A CA 1
ATOM 9001 C C . GLY A 1 567 ? 18.376 28.479 8.656 1.00 20.02 567 GLY A C 1
ATOM 9002 O O . GLY A 1 567 ? 17.822 28.586 7.551 1.00 20.09 567 GLY A O 1
ATOM 9006 N N . THR A 1 568 ? 18.893 27.337 9.122 1.00 19.84 568 THR A N 1
ATOM 9007 C CA . THR A 1 568 ? 18.600 26.086 8.472 1.00 17.99 568 THR A CA 1
ATOM 9008 C C . THR A 1 568 ? 18.288 25.017 9.517 1.00 18.79 568 THR A C 1
ATOM 9009 O O . THR A 1 568 ? 18.651 25.124 10.708 1.00 22.15 568 THR A O 1
ATOM 9020 N N . LEU A 1 569 ? 17.639 23.966 9.041 1.00 25.14 569 LEU A N 1
ATOM 9021 C CA . LEU A 1 569 ? 17.349 22.754 9.831 1.00 19.97 569 LEU A CA 1
ATOM 9022 C C . LEU A 1 569 ? 17.305 21.633 8.800 1.00 20.69 569 LEU A C 1
ATOM 9023 O O . LEU A 1 569 ? 16.283 21.416 8.137 1.00 17.48 569 LEU A O 1
ATOM 9039 N N . GLY A 1 570 ? 18.452 20.978 8.615 1.00 23.29 570 GLY A N 1
ATOM 9040 C CA . GLY A 1 570 ? 18.525 19.877 7.664 1.00 18.74 570 GLY A CA 1
ATOM 9041 C C . GLY A 1 570 ? 18.335 20.412 6.267 1.00 18.02 570 GLY A C 1
ATOM 9042 O O . GLY A 1 570 ? 19.094 21.260 5.780 1.00 21.52 570 GLY A O 1
ATOM 9046 N N . THR A 1 571 ? 17.331 19.893 5.567 1.00 15.71 571 THR A N 1
ATOM 9047 C CA . THR A 1 571 ? 17.008 20.348 4.223 1.00 15.74 571 THR A CA 1
ATOM 9048 C C . THR A 1 571 ? 16.170 21.621 4.200 1.00 21.04 571 THR A C 1
ATOM 9049 O O . THR A 1 571 ? 15.922 22.169 3.105 1.00 19.18 571 THR A O 1
ATOM 9060 N N . LYS A 1 572 ? 15.705 22.081 5.350 1.00 17.03 572 LYS A N 1
ATOM 9061 C CA . LYS A 1 572 ? 14.870 23.281 5.406 1.00 16.25 572 LYS A CA 1
ATOM 9062 C C . LYS A 1 572 ? 15.719 24.501 5.748 1.00 19.21 572 LYS A C 1
ATOM 9063 O O . LYS A 1 572 ? 16.721 24.399 6.450 1.00 19.37 572 LYS A O 1
ATOM 9082 N N . GLY A 1 573 ? 15.307 25.666 5.245 1.00 25.01 573 GLY A N 1
ATOM 9083 C CA . GLY A 1 573 ? 15.991 26.900 5.595 1.00 27.18 573 GLY A CA 1
ATOM 9084 C C . GLY A 1 573 ? 15.023 28.051 5.447 1.00 25.85 573 GLY A C 1
ATOM 9085 O O . GLY A 1 573 ? 13.962 27.909 4.844 1.00 25.60 573 GLY A O 1
ATOM 9089 N N . ASN A 1 574 ? 15.407 29.203 6.003 1.00 23.67 574 ASN A N 1
ATOM 9090 C CA . ASN A 1 574 ? 14.587 30.395 5.912 1.00 22.85 574 ASN A CA 1
ATOM 9091 C C . ASN A 1 574 ? 15.457 31.636 5.936 1.00 19.72 574 ASN A C 1
ATOM 9092 O O . ASN A 1 574 ? 16.583 31.623 6.420 1.00 23.49 574 ASN A O 1
ATOM 9103 N N . THR A 1 575 ? 14.911 32.721 5.409 1.00 22.93 575 THR A N 1
ATOM 9104 C CA . THR A 1 575 ? 15.539 34.021 5.484 1.00 24.50 575 THR A CA 1
ATOM 9105 C C . THR A 1 575 ? 14.495 35.039 5.922 1.00 24.77 575 THR A C 1
ATOM 9106 O O . THR A 1 575 ? 13.317 34.910 5.594 1.00 24.91 575 THR A O 1
ATOM 9117 N N . GLN A 1 576 ? 14.938 36.062 6.648 1.00 22.98 576 GLN A N 1
ATOM 9118 C CA . GLN A 1 576 ? 14.032 37.116 7.079 1.00 22.61 576 GLN A CA 1
ATOM 9119 C C . GLN A 1 576 ? 14.740 38.440 7.001 1.00 23.05 576 GLN A C 1
ATOM 9120 O O . GLN A 1 576 ? 15.870 38.572 7.479 1.00 27.15 576 GLN A O 1
ATOM 9134 N N . VAL A 1 577 ? 14.064 39.431 6.439 1.00 25.89 577 VAL A N 1
ATOM 9135 C CA . VAL A 1 577 ? 14.595 40.773 6.306 1.00 28.49 577 VAL A CA 1
ATOM 9136 C C . VAL A 1 577 ? 13.907 41.658 7.338 1.00 39.25 577 VAL A C 1
ATOM 9137 O O . VAL A 1 577 ? 12.675 41.709 7.392 1.00 26.22 577 VAL A O 1
ATOM 9150 N N . ILE A 1 578 ? 14.700 42.377 8.137 1.00 28.00 578 ILE A N 1
ATOM 9151 C CA . ILE A 1 578 ? 14.178 43.260 9.178 1.00 26.93 578 ILE A CA 1
ATOM 9152 C C . ILE A 1 578 ? 14.659 44.667 8.870 1.00 26.09 578 ILE A C 1
ATOM 9153 O O . ILE A 1 578 ? 15.871 44.916 8.873 1.00 31.69 578 ILE A O 1
ATOM 9169 N N . ILE A 1 579 ? 13.719 45.578 8.614 1.00 29.11 579 ILE A N 1
ATOM 9170 C CA . ILE A 1 579 ? 14.017 46.906 8.095 1.00 26.54 579 ILE A CA 1
ATOM 9171 C C . ILE A 1 579 ? 13.446 47.926 9.065 1.00 29.62 579 ILE A C 1
ATOM 9172 O O . ILE A 1 579 ? 12.244 47.909 9.333 1.00 31.04 579 ILE A O 1
ATOM 9188 N N . PRO A 1 580 ? 14.257 48.847 9.592 1.00 30.64 580 PRO A N 1
ATOM 9189 C CA . PRO A 1 580 ? 13.738 49.846 10.539 1.00 42.35 580 PRO A CA 1
ATOM 9190 C C . PRO A 1 580 ? 12.551 50.629 9.998 1.00 34.71 580 PRO A C 1
ATOM 9191 O O . PRO A 1 580 ? 12.529 51.051 8.840 1.00 35.30 580 PRO A O 1
ATOM 9202 N N . ARG A 1 581 ? 11.570 50.840 10.877 1.00 36.41 581 ARG A N 1
ATOM 9203 C CA . ARG A 1 581 ? 10.366 51.612 10.619 1.00 41.93 581 ARG A CA 1
ATOM 9204 C C . ARG A 1 581 ? 9.472 50.989 9.555 1.00 51.51 581 ARG A C 1
ATOM 9205 O O . ARG A 1 581 ? 8.588 51.674 9.022 1.00 51.67 581 ARG A O 1
ATOM 9226 N N . LEU A 1 582 ? 9.672 49.712 9.223 1.00 45.71 582 LEU A N 1
ATOM 9227 C CA . LEU A 1 582 ? 8.913 49.128 8.126 1.00 34.09 582 LEU A CA 1
ATOM 9228 C C . LEU A 1 582 ? 8.343 47.759 8.459 1.00 32.42 582 LEU A C 1
ATOM 9229 O O . LEU A 1 582 ? 7.159 47.524 8.222 1.00 38.76 582 LEU A O 1
ATOM 9245 N N . THR A 1 583 ? 9.161 46.851 8.993 1.00 29.88 583 THR A N 1
ATOM 9246 C CA . THR A 1 583 ? 8.774 45.443 9.123 1.00 30.12 583 THR A CA 1
ATOM 9247 C C . THR A 1 583 ? 8.704 45.034 10.582 1.00 43.04 583 THR A C 1
ATOM 9248 O O . THR A 1 583 ? 9.200 45.714 11.478 1.00 37.53 583 THR A O 1
ATOM 9259 N N . GLU A 1 584 ? 8.089 43.887 10.807 1.00 34.01 584 GLU A N 1
ATOM 9260 C CA . GLU A 1 584 ? 8.253 43.189 12.061 1.00 28.55 584 GLU A CA 1
ATOM 9261 C C . GLU A 1 584 ? 9.729 42.858 12.276 1.00 32.49 584 GLU A C 1
ATOM 9262 O O . GLU A 1 584 ? 10.538 42.874 11.345 1.00 29.69 584 GLU A O 1
ATOM 9274 N N . SER A 1 585 ? 10.076 42.545 13.522 1.00 38.86 585 SER A N 1
ATOM 9275 C CA . SER A 1 585 ? 11.427 42.143 13.861 1.00 38.05 585 SER A CA 1
ATOM 9276 C C . SER A 1 585 ? 11.463 40.618 14.007 1.00 32.49 585 SER A C 1
ATOM 9277 O O . SER A 1 585 ? 10.444 39.924 13.908 1.00 39.57 585 SER A O 1
ATOM 9285 N N . TYR A 1 586 ? 12.665 40.079 14.229 1.00 41.28 586 TYR A N 1
ATOM 9286 C CA . TYR A 1 586 ? 12.776 38.645 14.487 1.00 37.07 586 TYR A CA 1
ATOM 9287 C C . TYR A 1 586 ? 11.965 38.248 15.718 1.00 33.43 586 TYR A C 1
ATOM 9288 O O . TYR A 1 586 ? 11.279 37.221 15.718 1.00 31.17 586 TYR A O 1
ATOM 9306 N N . SER A 1 587 ? 11.993 39.074 16.765 1.00 39.24 587 SER A N 1
ATOM 9307 C CA . SER A 1 587 ? 11.386 38.688 18.039 1.00 45.00 587 SER A CA 1
ATOM 9308 C C . SER A 1 587 ? 9.869 38.618 17.937 1.00 54.29 587 SER A C 1
ATOM 9309 O O . SER A 1 587 ? 9.250 37.652 18.397 1.00 57.13 587 SER A O 1
ATOM 9317 N N . SER A 1 588 ? 9.247 39.642 17.351 1.00 53.17 588 SER A N 1
ATOM 9318 C CA . SER A 1 588 ? 7.794 39.691 17.301 1.00 77.64 588 SER A CA 1
ATOM 9319 C C . SER A 1 588 ? 7.227 38.599 16.410 1.00 70.76 588 SER A C 1
ATOM 9320 O O . SER A 1 588 ? 6.075 38.197 16.597 1.00 64.86 588 SER A O 1
ATOM 9328 N N . SER A 1 589 ? 8.019 38.091 15.469 1.00 73.53 589 SER A N 1
ATOM 9329 C CA . SER A 1 589 ? 7.579 37.044 14.559 1.00 58.07 589 SER A CA 1
ATOM 9330 C C . SER A 1 589 ? 7.805 35.645 15.106 1.00 63.69 589 SER A C 1
ATOM 9331 O O . SER A 1 589 ? 7.437 34.675 14.445 1.00 58.20 589 SER A O 1
ATOM 9339 N N . ARG A 1 590 ? 8.421 35.513 16.276 1.00 65.73 590 ARG A N 1
ATOM 9340 C CA . ARG A 1 590 ? 8.724 34.195 16.811 1.00 80.06 590 ARG A CA 1
ATOM 9341 C C . ARG A 1 590 ? 7.444 33.455 17.194 1.00 72.80 590 ARG A C 1
ATOM 9342 O O . ARG A 1 590 ? 6.410 34.058 17.508 1.00 71.74 590 ARG A O 1
ATOM 9363 N N . ASP A 1 591 ? 7.525 32.132 17.158 1.00 100.57 591 ASP A N 1
ATOM 9364 C CA . ASP A 1 591 ? 6.414 31.229 17.430 1.00 122.50 591 ASP A CA 1
ATOM 9365 C C . ASP A 1 591 ? 6.441 30.793 18.895 1.00 121.38 591 ASP A C 1
ATOM 9366 O O . ASP A 1 591 ? 7.518 30.565 19.452 1.00 112.53 591 ASP A O 1
ATOM 9375 N N . PRO A 1 592 ? 5.284 30.666 19.544 1.00 122.69 592 PRO A N 1
ATOM 9376 C CA . PRO A 1 592 ? 5.274 30.232 20.951 1.00 130.19 592 PRO A CA 1
ATOM 9377 C C . PRO A 1 592 ? 6.062 28.946 21.125 1.00 119.42 592 PRO A C 1
ATOM 9378 O O . PRO A 1 592 ? 6.126 28.115 20.205 1.00 112.39 592 PRO A O 1
ATOM 9389 N N . PRO A 1 593 ? 6.689 28.752 22.284 1.00 114.89 593 PRO A N 1
ATOM 9390 C CA . PRO A 1 593 ? 7.598 27.610 22.449 1.00 99.89 593 PRO A CA 1
ATOM 9391 C C . PRO A 1 593 ? 6.860 26.278 22.406 1.00 92.90 593 PRO A C 1
ATOM 9392 O O . PRO A 1 593 ? 5.661 26.175 22.682 1.00 88.83 593 PRO A O 1
ATOM 9403 N N . GLU A 1 594 ? 7.616 25.238 22.045 1.00 94.15 594 GLU A N 1
ATOM 9404 C CA . GLU A 1 594 ? 7.069 23.889 21.985 1.00 101.64 594 GLU A CA 1
ATOM 9405 C C . GLU A 1 594 ? 6.667 23.421 23.379 1.00 101.18 594 GLU A C 1
ATOM 9406 O O . GLU A 1 594 ? 7.456 23.507 24.327 1.00 96.14 594 GLU A O 1
ATOM 9418 N N . LYS A 1 595 ? 5.433 22.930 23.501 1.00 103.21 595 LYS A N 1
ATOM 9419 C CA . LYS A 1 595 ? 4.932 22.452 24.783 1.00 107.01 595 LYS A CA 1
ATOM 9420 C C . LYS A 1 595 ? 5.837 21.363 25.344 1.00 90.79 595 LYS A C 1
ATOM 9421 O O . LYS A 1 595 ? 6.297 20.476 24.619 1.00 90.78 595 LYS A O 1
ATOM 9440 N N . SER A 1 596 ? 6.091 21.441 26.645 1.00 86.59 596 SER A N 1
ATOM 9441 C CA . SER A 1 596 ? 6.999 20.518 27.304 1.00 76.00 596 SER A CA 1
ATOM 9442 C C . SER A 1 596 ? 6.281 19.217 27.666 1.00 46.64 596 SER A C 1
ATOM 9443 O O . SER A 1 596 ? 5.047 19.138 27.680 1.00 44.86 596 SER A O 1
ATOM 9451 N N . ILE A 1 597 ? 7.083 18.193 27.941 1.00 48.49 597 ILE A N 1
ATOM 9452 C CA . ILE A 1 597 ? 6.569 16.876 28.332 1.00 32.74 597 ILE A CA 1
ATOM 9453 C C . ILE A 1 597 ? 6.006 16.964 29.749 1.00 30.38 597 ILE A C 1
ATOM 9454 O O . ILE A 1 597 ? 6.719 17.416 30.666 1.00 39.09 597 ILE A O 1
ATOM 9470 N N . PRO A 1 598 ? 4.769 16.534 29.980 1.00 31.98 598 PRO A N 1
ATOM 9471 C CA . PRO A 1 598 ? 4.235 16.502 31.345 1.00 32.07 598 PRO A CA 1
ATOM 9472 C C . PRO A 1 598 ? 5.177 15.792 32.313 1.00 28.82 598 PRO A C 1
ATOM 9473 O O . PRO A 1 598 ? 5.804 14.778 31.987 1.00 30.13 598 PRO A O 1
ATOM 9484 N N . LEU A 1 599 ? 5.273 16.324 33.519 1.00 25.61 599 LEU A N 1
ATOM 9485 C CA . LEU A 1 599 ? 6.225 15.792 34.485 1.00 30.83 599 LEU A CA 1
ATOM 9486 C C . LEU A 1 599 ? 5.861 14.379 34.894 1.00 27.87 599 LEU A C 1
ATOM 9487 O O . LEU A 1 599 ? 6.744 13.568 35.137 1.00 27.83 599 LEU A O 1
ATOM 9503 N N . CYS A 1 600 ? 4.577 14.067 34.975 1.00 26.98 600 CYS A N 1
ATOM 9504 C CA A CYS A 1 600 ? 4.156 12.717 35.327 0.60 23.11 600 CYS A CA 1
ATOM 9505 C CA B CYS A 1 600 ? 4.187 12.715 35.348 0.40 22.97 600 CYS A CA 1
ATOM 9506 C C . CYS A 1 600 ? 4.526 11.717 34.251 1.00 23.94 600 CYS A C 1
ATOM 9507 O O . CYS A 1 600 ? 4.880 10.562 34.563 1.00 25.31 600 CYS A O 1
ATOM 9522 N N . THR A 1 601 ? 4.496 12.142 32.976 1.00 21.40 601 THR A N 1
ATOM 9523 C CA . THR A 1 601 ? 4.921 11.266 31.905 1.00 21.28 601 THR A CA 1
ATOM 9524 C C . THR A 1 601 ? 6.412 10.945 32.057 1.00 22.91 601 THR A C 1
ATOM 9525 O O . THR A 1 601 ? 6.840 9.794 31.881 1.00 24.68 601 THR A O 1
ATOM 9536 N N . LEU A 1 602 ? 7.225 11.965 32.365 1.00 25.65 602 LEU A N 1
ATOM 9537 C CA . LEU A 1 602 ? 8.657 11.732 32.543 1.00 20.51 602 LEU A CA 1
ATOM 9538 C C . LEU A 1 602 ? 8.921 10.864 33.773 1.00 21.86 602 LEU A C 1
ATOM 9539 O O . LEU A 1 602 ? 9.733 9.917 33.719 1.00 19.17 602 LEU A O 1
ATOM 9555 N N . ARG A 1 603 ? 8.233 11.175 34.873 1.00 22.90 603 ARG A N 1
ATOM 9556 C CA . ARG A 1 603 ? 8.542 10.623 36.182 1.00 19.84 603 ARG A CA 1
ATOM 9557 C C . ARG A 1 603 ? 8.083 9.179 36.306 1.00 22.15 603 ARG A C 1
ATOM 9558 O O . ARG A 1 603 ? 8.799 8.361 36.896 1.00 22.41 603 ARG A O 1
ATOM 9579 N N . SER A 1 604 ? 6.899 8.857 35.766 1.00 23.25 604 SER A N 1
ATOM 9580 C CA . SER A 1 604 ? 6.268 7.574 36.055 1.00 22.08 604 SER A CA 1
ATOM 9581 C C . SER A 1 604 ? 5.713 6.821 34.838 1.00 22.45 604 SER A C 1
ATOM 9582 O O . SER A 1 604 ? 5.634 5.573 34.875 1.00 20.38 604 SER A O 1
ATOM 9590 N N . PHE A 1 605 ? 5.299 7.525 33.774 1.00 20.71 605 PHE A N 1
ATOM 9591 C CA . PHE A 1 605 ? 4.581 6.902 32.649 1.00 20.23 605 PHE A CA 1
ATOM 9592 C C . PHE A 1 605 ? 5.172 7.250 31.288 1.00 22.77 605 PHE A C 1
ATOM 9593 O O . PHE A 1 605 ? 4.476 7.756 30.394 1.00 18.38 605 PHE A O 1
ATOM 9610 N N . PRO A 1 606 ? 6.450 6.921 31.068 1.00 15.03 606 PRO A N 1
ATOM 9611 C CA . PRO A 1 606 ? 7.042 7.135 29.759 1.00 14.74 606 PRO A CA 1
ATOM 9612 C C . PRO A 1 606 ? 6.439 6.234 28.702 1.00 19.85 606 PRO A C 1
ATOM 9613 O O . PRO A 1 606 ? 6.014 5.104 28.980 1.00 19.74 606 PRO A O 1
ATOM 9624 N N . ASN A 1 607 ? 6.401 6.743 27.468 1.00 20.54 607 ASN A N 1
ATOM 9625 C CA . ASN A 1 607 ? 5.988 5.861 26.377 1.00 17.68 607 ASN A CA 1
ATOM 9626 C C . ASN A 1 607 ? 6.748 6.086 25.090 1.00 17.89 607 ASN A C 1
ATOM 9627 O O . ASN A 1 607 ? 6.433 5.448 24.097 1.00 20.95 607 ASN A O 1
ATOM 9638 N N . LYS A 1 608 ? 7.769 6.929 25.078 1.00 19.70 608 LYS A N 1
ATOM 9639 C CA . LYS A 1 608 ? 8.599 7.128 23.919 1.00 19.81 608 LYS A CA 1
ATOM 9640 C C . LYS A 1 608 ? 10.044 7.207 24.395 1.00 19.05 608 LYS A C 1
ATOM 9641 O O . LYS A 1 608 ? 10.323 7.612 25.528 1.00 17.91 608 LYS A O 1
ATOM 9660 N N . ILE A 1 609 ? 10.984 6.898 23.487 1.00 16.75 609 ILE A N 1
ATOM 9661 C CA . ILE A 1 609 ? 12.392 6.979 23.861 1.00 17.61 609 ILE A CA 1
ATOM 9662 C C . ILE A 1 609 ? 12.759 8.410 24.241 1.00 15.83 609 ILE A C 1
ATOM 9663 O O . ILE A 1 609 ? 13.627 8.642 25.104 1.00 18.71 609 ILE A O 1
ATOM 9679 N N . ASP A 1 610 ? 12.096 9.403 23.643 1.00 21.63 610 ASP A N 1
ATOM 9680 C CA . ASP A 1 610 ? 12.331 10.801 24.054 1.00 14.92 610 ASP A CA 1
ATOM 9681 C C . ASP A 1 610 ? 12.104 11.015 25.555 1.00 15.37 610 ASP A C 1
ATOM 9682 O O . ASP A 1 610 ? 12.777 11.846 26.188 1.00 17.36 610 ASP A O 1
ATOM 9691 N N . HIS A 1 611 ? 11.119 10.340 26.132 1.00 16.32 611 HIS A N 1
ATOM 9692 C CA . HIS A 1 611 ? 10.867 10.446 27.559 1.00 21.89 611 HIS A CA 1
ATOM 9693 C C . HIS A 1 611 ? 11.952 9.778 28.402 1.00 18.12 611 HIS A C 1
ATOM 9694 O O . HIS A 1 611 ? 12.310 10.294 29.461 1.00 20.83 611 HIS A O 1
ATOM 9708 N N . THR A 1 612 ? 12.441 8.591 27.984 1.00 15.82 612 THR A N 1
ATOM 9709 C CA . THR A 1 612 ? 13.466 7.938 28.795 1.00 16.96 612 THR A CA 1
ATOM 9710 C C . THR A 1 612 ? 14.815 8.640 28.673 1.00 19.59 612 THR A C 1
ATOM 9711 O O . THR A 1 612 ? 15.596 8.635 29.617 1.00 18.33 612 THR A O 1
ATOM 9722 N N . ILE A 1 613 ? 15.102 9.253 27.522 1.00 16.43 613 ILE A N 1
ATOM 9723 C CA . ILE A 1 613 ? 16.344 9.995 27.353 1.00 20.18 613 ILE A CA 1
ATOM 9724 C C . ILE A 1 613 ? 16.349 11.262 28.197 1.00 22.50 613 ILE A C 1
ATOM 9725 O O . ILE A 1 613 ? 17.353 11.583 28.835 1.00 19.95 613 ILE A O 1
ATOM 9741 N N . ALA A 1 614 ? 15.238 12.005 28.211 1.00 20.90 614 ALA A N 1
ATOM 9742 C CA . ALA A 1 614 ? 15.107 13.160 29.089 1.00 22.15 614 ALA A CA 1
ATOM 9743 C C . ALA A 1 614 ? 15.297 12.772 30.551 1.00 20.51 614 ALA A C 1
ATOM 9744 O O . ALA A 1 614 ? 16.003 13.441 31.307 1.00 21.29 614 ALA A O 1
ATOM 9751 N N . TRP A 1 615 ? 14.665 11.684 30.968 1.00 23.08 615 TRP A N 1
ATOM 9752 C CA . TRP A 1 615 ? 14.834 11.196 32.327 1.00 25.55 615 TRP A CA 1
ATOM 9753 C C . TRP A 1 615 ? 16.295 10.846 32.618 1.00 24.79 615 TRP A C 1
ATOM 9754 O O . TRP A 1 615 ? 16.823 11.195 33.691 1.00 23.96 615 TRP A O 1
ATOM 9775 N N . ALA A 1 616 ? 16.947 10.148 31.689 1.00 20.69 616 ALA A N 1
ATOM 9776 C CA . ALA A 1 616 ? 18.325 9.726 31.882 1.00 23.19 616 ALA A CA 1
ATOM 9777 C C . ALA A 1 616 ? 19.271 10.921 31.908 1.00 21.42 616 ALA A C 1
ATOM 9778 O O . ALA A 1 616 ? 20.255 10.937 32.666 1.00 23.33 616 ALA A O 1
ATOM 9785 N N . LYS A 1 617 ? 19.017 11.912 31.063 1.00 19.86 617 LYS A N 1
ATOM 9786 C CA . LYS A 1 617 ? 19.851 13.106 31.092 1.00 25.36 617 LYS A CA 1
ATOM 9787 C C . LYS A 1 617 ? 19.731 13.820 32.427 1.00 30.04 617 LYS A C 1
ATOM 9788 O O . LYS A 1 617 ? 20.729 14.337 32.965 1.00 24.45 617 LYS A O 1
ATOM 9807 N N . SER A 1 618 ? 18.522 13.846 33.005 1.00 23.22 618 SER A N 1
ATOM 9808 C CA . SER A 1 618 ? 18.344 14.483 34.293 1.00 29.84 618 SER A CA 1
ATOM 9809 C C . SER A 1 618 ? 19.032 13.696 35.386 1.00 27.39 618 SER A C 1
ATOM 9810 O O . SER A 1 618 ? 19.617 14.281 36.283 1.00 27.30 618 SER A O 1
ATOM 9818 N N . LEU A 1 619 ? 18.984 12.361 35.313 1.00 22.75 619 LEU A N 1
ATOM 9819 C CA . LEU A 1 619 ? 19.657 11.538 36.308 1.00 27.49 619 LEU A CA 1
ATOM 9820 C C . LEU A 1 619 ? 21.171 11.718 36.216 1.00 27.92 619 LEU A C 1
ATOM 9821 O O . LEU A 1 619 ? 21.855 11.832 37.255 1.00 25.71 619 LEU A O 1
ATOM 9837 N N . PHE A 1 620 ? 21.691 11.774 34.989 1.00 25.59 620 PHE A N 1
ATOM 9838 C CA . PHE A 1 620 ? 23.089 12.082 34.732 1.00 29.52 620 PHE A CA 1
ATOM 9839 C C . PHE A 1 620 ? 23.470 13.391 35.380 1.00 30.07 620 PHE A C 1
ATOM 9840 O O . PHE A 1 620 ? 24.474 13.478 36.099 1.00 30.70 620 PHE A O 1
ATOM 9857 N N . GLN A 1 621 ? 22.645 14.419 35.181 1.00 27.26 621 GLN A N 1
ATOM 9858 C CA A GLN A 1 621 ? 22.941 15.722 35.765 0.52 32.82 621 GLN A CA 1
ATOM 9859 C CA B GLN A 1 621 ? 22.924 15.728 35.766 0.48 32.56 621 GLN A CA 1
ATOM 9860 C C . GLN A 1 621 ? 22.975 15.645 37.287 1.00 34.95 621 GLN A C 1
ATOM 9861 O O . GLN A 1 621 ? 23.897 16.166 37.926 1.00 33.13 621 GLN A O 1
ATOM 9888 N N . GLY A 1 622 ? 21.988 14.983 37.889 1.00 28.42 622 GLY A N 1
ATOM 9889 C CA . GLY A 1 622 ? 21.955 14.876 39.332 1.00 29.40 622 GLY A CA 1
ATOM 9890 C C . GLY A 1 622 ? 23.083 14.037 39.903 1.00 34.13 622 GLY A C 1
ATOM 9891 O O . GLY A 1 622 ? 23.697 14.404 40.907 1.00 37.09 622 GLY A O 1
ATOM 9895 N N . TYR A 1 623 ? 23.352 12.892 39.298 1.00 24.39 623 TYR A N 1
ATOM 9896 C CA . TYR A 1 623 ? 24.369 11.988 39.814 1.00 27.51 623 TYR A CA 1
ATOM 9897 C C . TYR A 1 623 ? 25.742 12.638 39.810 1.00 43.61 623 TYR A C 1
ATOM 9898 O O . TYR A 1 623 ? 26.510 12.491 40.764 1.00 31.44 623 TYR A O 1
ATOM 9916 N N . PHE A 1 624 ? 26.088 13.321 38.722 1.00 33.60 624 PHE A N 1
ATOM 9917 C CA . PHE A 1 624 ? 27.481 13.625 38.426 1.00 36.98 624 PHE A CA 1
ATOM 9918 C C . PHE A 1 624 ? 27.791 15.106 38.300 1.00 28.86 624 PHE A C 1
ATOM 9919 O O . PHE A 1 624 ? 28.980 15.468 38.220 1.00 34.57 624 PHE A O 1
ATOM 9936 N N . THR A 1 625 ? 26.777 15.969 38.250 1.00 31.74 625 THR A N 1
ATOM 9937 C CA . THR A 1 625 ? 27.016 17.410 38.241 1.00 44.19 625 THR A CA 1
ATOM 9938 C C . THR A 1 625 ? 26.454 18.057 39.502 1.00 70.46 625 THR A C 1
ATOM 9939 O O . THR A 1 625 ? 27.230 18.529 40.332 1.00 44.81 625 THR A O 1
ATOM 9950 N N . ASP A 1 626 ? 25.136 18.059 39.704 1.00 34.13 626 ASP A N 1
ATOM 9951 C CA . ASP A 1 626 ? 24.569 18.804 40.828 1.00 35.05 626 ASP A CA 1
ATOM 9952 C C . ASP A 1 626 ? 25.009 18.236 42.181 1.00 36.37 626 ASP A C 1
ATOM 9953 O O . ASP A 1 626 ? 25.332 18.992 43.107 1.00 38.46 626 ASP A O 1
ATOM 9962 N N . SER A 1 627 ? 25.045 16.911 42.307 1.00 35.57 627 SER A N 1
ATOM 9963 C CA . SER A 1 627 ? 25.467 16.285 43.554 1.00 36.47 627 SER A CA 1
ATOM 9964 C C . SER A 1 627 ? 26.850 16.766 43.968 1.00 36.72 627 SER A C 1
ATOM 9965 O O . SER A 1 627 ? 27.086 17.123 45.144 1.00 38.87 627 SER A O 1
ATOM 9973 N N . ALA A 1 628 ? 27.784 16.792 43.011 1.00 40.55 628 ALA A N 1
ATOM 9974 C CA . ALA A 1 628 ? 29.140 17.246 43.318 1.00 36.49 628 ALA A CA 1
ATOM 9975 C C . ALA A 1 628 ? 29.155 18.715 43.712 1.00 47.78 628 ALA A C 1
ATOM 9976 O O . ALA A 1 628 ? 29.848 19.103 44.662 1.00 43.79 628 ALA A O 1
ATOM 9983 N N . GLU A 1 629 ? 28.420 19.552 42.971 1.00 38.60 629 GLU A N 1
ATOM 9984 C CA . GLU A 1 629 ? 28.374 20.977 43.298 1.00 43.40 629 GLU A CA 1
ATOM 9985 C C . GLU A 1 629 ? 27.768 21.219 44.676 1.00 45.13 629 GLU A C 1
ATOM 9986 O O . GLU A 1 629 ? 28.326 21.961 45.492 1.00 47.42 629 GLU A O 1
ATOM 9998 N N . ASN A 1 630 ? 26.623 20.593 44.962 1.00 46.85 630 ASN A N 1
ATOM 9999 C CA . ASN A 1 630 ? 25.985 20.784 46.260 1.00 44.64 630 ASN A CA 1
ATOM 10000 C C . ASN A 1 630 ? 26.916 20.380 47.402 1.00 45.87 630 ASN A C 1
ATOM 10001 O O . ASN A 1 630 ? 26.945 21.036 48.446 1.00 47.75 630 ASN A O 1
ATOM 10012 N N . VAL A 1 631 ? 27.689 19.307 47.228 1.00 40.48 631 VAL A N 1
ATOM 10013 C CA . VAL A 1 631 ? 28.659 18.935 48.249 1.00 42.93 631 VAL A CA 1
ATOM 10014 C C . VAL A 1 631 ? 29.677 20.050 48.428 1.00 54.44 631 VAL A C 1
ATOM 10015 O O . VAL A 1 631 ? 29.916 20.530 49.547 1.00 54.97 631 VAL A O 1
ATOM 10028 N N . ASN A 1 632 ? 30.300 20.478 47.326 1.00 44.90 632 ASN A N 1
ATOM 10029 C CA . ASN A 1 632 ? 31.333 21.502 47.426 1.00 48.67 632 ASN A CA 1
ATOM 10030 C C . ASN A 1 632 ? 30.797 22.755 48.100 1.00 51.44 632 ASN A C 1
ATOM 10031 O O . ASN A 1 632 ? 31.493 23.375 48.907 1.00 58.74 632 ASN A O 1
ATOM 10042 N N . MET A 1 633 ? 29.558 23.143 47.787 1.00 51.14 633 MET A N 1
ATOM 10043 C CA . MET A 1 633 ? 28.997 24.341 48.407 1.00 53.91 633 MET A CA 1
ATOM 10044 C C . MET A 1 633 ? 28.767 24.139 49.904 1.00 66.28 633 MET A C 1
ATOM 10045 O O . MET A 1 633 ? 29.064 25.039 50.715 1.00 57.31 633 MET A O 1
ATOM 10059 N N . TYR A 1 634 ? 28.259 22.966 50.295 1.00 72.34 634 TYR A N 1
ATOM 10060 C CA . TYR A 1 634 ? 28.054 22.685 51.715 1.00 52.01 634 TYR A CA 1
ATOM 10061 C C . TYR A 1 634 ? 29.373 22.695 52.480 1.00 53.22 634 TYR A C 1
ATOM 10062 O O . TYR A 1 634 ? 29.441 23.183 53.612 1.00 55.60 634 TYR A O 1
ATOM 10080 N N . LEU A 1 635 ? 30.435 22.177 51.875 1.00 49.79 635 LEU A N 1
ATOM 10081 C CA . LEU A 1 635 ? 31.723 22.158 52.536 1.00 51.63 635 LEU A CA 1
ATOM 10082 C C . LEU A 1 635 ? 32.387 23.528 52.542 1.00 71.58 635 LEU A C 1
ATOM 10083 O O . LEU A 1 635 ? 33.225 23.785 53.414 1.00 63.46 635 LEU A O 1
ATOM 10099 N N . THR A 1 636 ? 32.016 24.411 51.611 1.00 64.34 636 THR A N 1
ATOM 10100 C CA . THR A 1 636 ? 32.670 25.705 51.441 1.00 75.71 636 THR A CA 1
ATOM 10101 C C . THR A 1 636 ? 31.903 26.864 52.065 1.00 72.99 636 THR A C 1
ATOM 10102 O O . THR A 1 636 ? 32.516 27.741 52.680 1.00 117.96 636 THR A O 1
ATOM 10113 N N . GLN A 1 637 ? 30.585 26.893 51.925 1.00 70.44 637 GLN A N 1
ATOM 10114 C CA . GLN A 1 637 ? 29.793 28.020 52.389 1.00 71.68 637 GLN A CA 1
ATOM 10115 C C . GLN A 1 637 ? 29.231 27.714 53.768 1.00 74.40 637 GLN A C 1
ATOM 10116 O O . GLN A 1 637 ? 28.360 26.833 53.892 1.00 75.13 637 GLN A O 1
ATOM 10130 N N . PRO A 1 638 ? 29.671 28.406 54.820 1.00 83.63 638 PRO A N 1
ATOM 10131 C CA . PRO A 1 638 ? 29.172 28.073 56.167 1.00 81.95 638 PRO A CA 1
ATOM 10132 C C . PRO A 1 638 ? 27.666 28.199 56.315 1.00 76.15 638 PRO A C 1
ATOM 10133 O O . PRO A 1 638 ? 27.112 27.628 57.261 1.00 67.39 638 PRO A O 1
ATOM 10144 N N . ASN A 1 639 ? 26.988 28.925 55.422 1.00 89.76 639 ASN A N 1
ATOM 10145 C CA . ASN A 1 639 ? 25.560 29.194 55.547 1.00 81.36 639 ASN A CA 1
ATOM 10146 C C . ASN A 1 639 ? 24.717 28.364 54.589 1.00 84.91 639 ASN A C 1
ATOM 10147 O O . ASN A 1 639 ? 23.518 28.631 54.448 1.00 82.66 639 ASN A O 1
ATOM 10158 N N . PHE A 1 640 ? 25.308 27.352 53.953 1.00 74.30 640 PHE A N 1
ATOM 10159 C CA . PHE A 1 640 ? 24.628 26.644 52.870 1.00 76.29 640 PHE A CA 1
ATOM 10160 C C . PHE A 1 640 ? 23.286 26.075 53.320 1.00 67.00 640 PHE A C 1
ATOM 10161 O O . PHE A 1 640 ? 22.268 26.247 52.640 1.00 71.30 640 PHE A O 1
ATOM 10178 N N . VAL A 1 641 ? 23.266 25.371 54.454 1.00 64.62 641 VAL A N 1
ATOM 10179 C CA . VAL A 1 641 ? 22.025 24.752 54.910 1.00 69.84 641 VAL A CA 1
ATOM 10180 C C . VAL A 1 641 ? 20.956 25.817 55.121 1.00 78.09 641 VAL A C 1
ATOM 10181 O O . VAL A 1 641 ? 19.809 25.672 54.676 1.00 66.27 641 VAL A O 1
ATOM 10194 N N . GLU A 1 642 ? 21.321 26.912 55.787 1.00 76.19 642 GLU A N 1
ATOM 10195 C CA . GLU A 1 642 ? 20.368 27.996 55.994 1.00 86.52 642 GLU A CA 1
ATOM 10196 C C . GLU A 1 642 ? 19.882 28.547 54.659 1.00 87.80 642 GLU A C 1
ATOM 10197 O O . GLU A 1 642 ? 18.674 28.663 54.424 1.00 91.64 642 GLU A O 1
ATOM 10209 N N . GLN A 1 643 ? 20.814 28.874 53.762 1.00 89.75 643 GLN A N 1
ATOM 10210 C CA . GLN A 1 643 ? 20.438 29.344 52.434 1.00 90.70 643 GLN A CA 1
ATOM 10211 C C . GLN A 1 643 ? 19.493 28.371 51.738 1.00 89.24 643 GLN A C 1
ATOM 10212 O O . GLN A 1 643 ? 18.555 28.785 51.049 1.00 96.85 643 GLN A O 1
ATOM 10226 N N . THR A 1 644 ? 19.731 27.070 51.895 1.00 82.62 644 THR A N 1
ATOM 10227 C CA . THR A 1 644 ? 18.988 26.079 51.131 1.00 84.99 644 THR A CA 1
ATOM 10228 C C . THR A 1 644 ? 17.522 25.999 51.532 1.00 92.68 644 THR A C 1
ATOM 10229 O O . THR A 1 644 ? 16.737 25.389 50.803 1.00 81.82 644 THR A O 1
ATOM 10240 N N . LEU A 1 645 ? 17.125 26.596 52.654 1.00 96.33 645 LEU A N 1
ATOM 10241 C CA . LEU A 1 645 ? 15.703 26.701 52.968 1.00 107.09 645 LEU A CA 1
ATOM 10242 C C . LEU A 1 645 ? 15.102 28.006 52.463 1.00 109.59 645 LEU A C 1
ATOM 10243 O O . LEU A 1 645 ? 13.919 28.047 52.112 1.00 106.61 645 LEU A O 1
ATOM 10259 N N . LYS A 1 646 ? 15.898 29.072 52.415 1.00 117.23 646 LYS A N 1
ATOM 10260 C CA . LYS A 1 646 ? 15.483 30.299 51.744 1.00 120.34 646 LYS A CA 1
ATOM 10261 C C . LYS A 1 646 ? 15.332 30.064 50.247 1.00 116.48 646 LYS A C 1
ATOM 10262 O O . LYS A 1 646 ? 14.255 30.274 49.677 1.00 116.33 646 LYS A O 1
ATOM 10281 N N . GLN A 1 647 ? 16.409 29.624 49.592 1.00 116.79 647 GLN A N 1
ATOM 10282 C CA . GLN A 1 647 ? 16.353 29.348 48.162 1.00 125.95 647 GLN A CA 1
ATOM 10283 C C . GLN A 1 647 ? 15.517 28.109 47.870 1.00 121.78 647 GLN A C 1
ATOM 10284 O O . GLN A 1 647 ? 14.753 28.085 46.894 1.00 118.77 647 GLN A O 1
ATOM 10298 N N . SER A 1 648 ? 15.655 27.072 48.700 1.00 116.19 648 SER A N 1
ATOM 10299 C CA . SER A 1 648 ? 14.876 25.842 48.584 1.00 115.36 648 SER A CA 1
ATOM 10300 C C . SER A 1 648 ? 14.704 25.423 47.124 1.00 104.61 648 SER A C 1
ATOM 10301 O O . SER A 1 648 ? 15.666 25.473 46.350 1.00 98.05 648 SER A O 1
ATOM 10309 N N . GLY A 1 649 ? 13.500 25.005 46.737 1.00 90.15 649 GLY A N 1
ATOM 10310 C CA . GLY A 1 649 ? 13.302 24.362 45.453 1.00 77.13 649 GLY A CA 1
ATOM 10311 C C . GLY A 1 649 ? 13.136 22.868 45.630 1.00 83.48 649 GLY A C 1
ATOM 10312 O O . GLY A 1 649 ? 12.066 22.317 45.361 1.00 81.26 649 GLY A O 1
ATOM 10316 N N . ASP A 1 650 ? 14.206 22.193 46.093 1.00 87.11 650 ASP A N 1
ATOM 10317 C CA . ASP A 1 650 ? 14.159 20.771 46.451 1.00 79.45 650 ASP A CA 1
ATOM 10318 C C . ASP A 1 650 ? 15.035 20.571 47.694 1.00 74.30 650 ASP A C 1
ATOM 10319 O O . ASP A 1 650 ? 16.072 19.912 47.669 1.00 72.84 650 ASP A O 1
ATOM 10328 N N . VAL A 1 651 ? 14.609 21.173 48.809 1.00 65.42 651 VAL A N 1
ATOM 10329 C CA . VAL A 1 651 ? 15.327 21.020 50.070 1.00 61.07 651 VAL A CA 1
ATOM 10330 C C . VAL A 1 651 ? 15.599 19.549 50.344 1.00 74.71 651 VAL A C 1
ATOM 10331 O O . VAL A 1 651 ? 16.743 19.138 50.571 1.00 78.78 651 VAL A O 1
ATOM 10344 N N . LYS A 1 652 ? 14.539 18.736 50.343 1.00 80.14 652 LYS A N 1
ATOM 10345 C CA . LYS A 1 652 ? 14.694 17.314 50.621 1.00 85.41 652 LYS A CA 1
ATOM 10346 C C . LYS A 1 652 ? 15.725 16.692 49.691 1.00 75.65 652 LYS A C 1
ATOM 10347 O O . LYS A 1 652 ? 16.621 15.968 50.133 1.00 75.60 652 LYS A O 1
ATOM 10366 N N . GLY A 1 653 ? 15.621 16.983 48.393 1.00 77.96 653 GLY A N 1
ATOM 10367 C CA . GLY A 1 653 ? 16.552 16.406 47.439 1.00 65.49 653 GLY A CA 1
ATOM 10368 C C . GLY A 1 653 ? 17.973 16.903 47.620 1.00 62.15 653 GLY A C 1
ATOM 10369 O O . GLY A 1 653 ? 18.925 16.127 47.503 1.00 56.29 653 GLY A O 1
ATOM 10373 N N . VAL A 1 654 ? 18.140 18.201 47.895 1.00 72.73 654 VAL A N 1
ATOM 10374 C CA . VAL A 1 654 ? 19.481 18.747 48.079 1.00 65.64 654 VAL A CA 1
ATOM 10375 C C . VAL A 1 654 ? 20.150 18.101 49.285 1.00 64.22 654 VAL A C 1
ATOM 10376 O O . VAL A 1 654 ? 21.274 17.581 49.204 1.00 46.72 654 VAL A O 1
ATOM 10389 N N . LEU A 1 655 ? 19.473 18.125 50.429 1.00 53.33 655 LEU A N 1
ATOM 10390 C CA . LEU A 1 655 ? 20.094 17.615 51.647 1.00 47.20 655 LEU A CA 1
ATOM 10391 C C . LEU A 1 655 ? 20.346 16.119 51.547 1.00 60.80 655 LEU A C 1
ATOM 10392 O O . LEU A 1 655 ? 21.376 15.633 52.019 1.00 45.91 655 LEU A O 1
ATOM 10408 N N . GLU A 1 656 ? 19.433 15.368 50.914 1.00 58.27 656 GLU A N 1
ATOM 10409 C CA . GLU A 1 656 ? 19.642 13.928 50.783 1.00 65.02 656 GLU A CA 1
ATOM 10410 C C . GLU A 1 656 ? 20.864 13.620 49.924 1.00 55.27 656 GLU A C 1
ATOM 10411 O O . GLU A 1 656 ? 21.606 12.671 50.209 1.00 55.65 656 GLU A O 1
ATOM 10423 N N . SER A 1 657 ? 21.089 14.405 48.866 1.00 45.66 657 SER A N 1
ATOM 10424 C CA . SER A 1 657 ? 22.230 14.144 47.987 1.00 44.06 657 SER A CA 1
ATOM 10425 C C . SER A 1 657 ? 23.545 14.371 48.726 1.00 43.51 657 SER A C 1
ATOM 10426 O O . SER A 1 657 ? 24.492 13.587 48.578 1.00 45.60 657 SER A O 1
ATOM 10434 N N . ILE A 1 658 ? 23.618 15.422 49.549 1.00 39.33 658 ILE A N 1
ATOM 10435 C CA . ILE A 1 658 ? 24.814 15.624 50.367 1.00 40.39 658 ILE A CA 1
ATOM 10436 C C . ILE A 1 658 ? 25.047 14.413 51.269 1.00 51.72 658 ILE A C 1
ATOM 10437 O O . ILE A 1 658 ? 26.151 13.861 51.335 1.00 42.20 658 ILE A O 1
ATOM 10453 N N . SER A 1 659 ? 24.004 13.982 51.976 1.00 48.56 659 SER A N 1
ATOM 10454 C CA . SER A 1 659 ? 24.154 12.892 52.937 1.00 71.11 659 SER A CA 1
ATOM 10455 C C . SER A 1 659 ? 24.564 11.606 52.236 1.00 57.29 659 SER A C 1
ATOM 10456 O O . SER A 1 659 ? 25.453 10.887 52.707 1.00 51.01 659 SER A O 1
ATOM 10464 N N . ASP A 1 660 ? 23.900 11.291 51.121 1.00 46.86 660 ASP A N 1
ATOM 10465 C CA . ASP A 1 660 ? 24.280 10.136 50.315 1.00 45.48 660 ASP A CA 1
ATOM 10466 C C . ASP A 1 660 ? 25.714 10.267 49.825 1.00 55.36 660 ASP A C 1
ATOM 10467 O O . ASP A 1 660 ? 26.505 9.319 49.930 1.00 44.30 660 ASP A O 1
ATOM 10476 N N . SER A 1 661 ? 26.073 11.443 49.284 1.00 50.71 661 SER A N 1
ATOM 10477 C CA . SER A 1 661 ? 27.377 11.596 48.643 1.00 53.03 661 SER A CA 1
ATOM 10478 C C . SER A 1 661 ? 28.525 11.363 49.622 1.00 51.73 661 SER A C 1
ATOM 10479 O O . SER A 1 661 ? 29.572 10.817 49.242 1.00 46.31 661 SER A O 1
ATOM 10487 N N . LEU A 1 662 ? 28.345 11.736 50.878 1.00 52.03 662 LEU A N 1
ATOM 10488 C CA . LEU A 1 662 ? 29.414 11.626 51.866 1.00 46.95 662 LEU A CA 1
ATOM 10489 C C . LEU A 1 662 ? 29.382 10.311 52.640 1.00 55.03 662 LEU A C 1
ATOM 10490 O O . LEU A 1 662 ? 30.437 9.841 53.067 1.00 65.73 662 LEU A O 1
ATOM 10506 N N . SER A 1 663 ? 28.201 9.694 52.810 1.00 44.09 663 SER A N 1
ATOM 10507 C CA . SER A 1 663 ? 28.099 8.457 53.568 1.00 56.13 663 SER A CA 1
ATOM 10508 C C . SER A 1 663 ? 28.511 7.232 52.754 1.00 45.07 663 SER A C 1
ATOM 10509 O O . SER A 1 663 ? 28.986 6.248 53.324 1.00 53.45 663 SER A O 1
ATOM 10517 N N . SER A 1 664 ? 28.348 7.263 51.440 1.00 46.67 664 SER A N 1
ATOM 10518 C CA . SER A 1 664 ? 28.677 6.122 50.595 1.00 47.93 664 SER A CA 1
ATOM 10519 C C . SER A 1 664 ? 29.892 6.395 49.703 1.00 51.38 664 SER A C 1
ATOM 10520 O O . SER A 1 664 ? 29.989 5.868 48.588 1.00 48.18 664 SER A O 1
ATOM 10528 N N . LYS A 1 665 ? 30.831 7.206 50.181 1.00 60.58 665 LYS A N 1
ATOM 10529 C CA . LYS A 1 665 ? 31.945 7.599 49.334 1.00 68.50 665 LYS A CA 1
ATOM 10530 C C . LYS A 1 665 ? 32.791 6.371 49.005 1.00 72.09 665 LYS A C 1
ATOM 10531 O O . LYS A 1 665 ? 33.070 5.543 49.882 1.00 56.44 665 LYS A O 1
ATOM 10550 N N . PRO A 1 666 ? 33.200 6.213 47.749 1.00 42.59 666 PRO A N 1
ATOM 10551 C CA . PRO A 1 666 ? 34.036 5.064 47.385 1.00 38.32 666 PRO A CA 1
ATOM 10552 C C . PRO A 1 666 ? 35.472 5.292 47.781 1.00 40.35 666 PRO A C 1
ATOM 10553 O O . PRO A 1 666 ? 35.942 6.429 47.889 1.00 47.01 666 PRO A O 1
ATOM 10564 N N . HIS A 1 667 ? 36.174 4.178 47.982 1.00 47.51 667 HIS A N 1
ATOM 10565 C CA . HIS A 1 667 ? 37.609 4.214 48.261 1.00 58.81 667 HIS A CA 1
ATOM 10566 C C . HIS A 1 667 ? 38.446 3.661 47.120 1.00 79.25 667 HIS A C 1
ATOM 10567 O O . HIS A 1 667 ? 39.648 3.927 47.070 1.00 64.99 667 HIS A O 1
ATOM 10581 N N . ASN A 1 668 ? 37.836 2.934 46.189 1.00 46.18 668 ASN A N 1
ATOM 10582 C CA . ASN A 1 668 ? 38.538 2.420 45.025 1.00 44.04 668 ASN A CA 1
ATOM 10583 C C . ASN A 1 668 ? 37.525 2.279 43.891 1.00 67.20 668 ASN A C 1
ATOM 10584 O O . ASN A 1 668 ? 36.347 2.641 44.023 1.00 39.43 668 ASN A O 1
ATOM 10595 N N . PHE A 1 669 ? 37.989 1.751 42.760 1.00 61.18 669 PHE A N 1
ATOM 10596 C CA . PHE A 1 669 ? 37.089 1.621 41.617 1.00 40.34 669 PHE A CA 1
ATOM 10597 C C . PHE A 1 669 ? 36.074 0.509 41.836 1.00 38.64 669 PHE A C 1
ATOM 10598 O O . PHE A 1 669 ? 34.947 0.594 41.334 1.00 38.60 669 PHE A O 1
ATOM 10615 N N . GLU A 1 670 ? 36.449 -0.538 42.584 1.00 41.75 670 GLU A N 1
ATOM 10616 C CA . GLU A 1 670 ? 35.476 -1.564 42.931 1.00 48.65 670 GLU A CA 1
ATOM 10617 C C . GLU A 1 670 ? 34.264 -0.941 43.615 1.00 51.12 670 GLU A C 1
ATOM 10618 O O . GLU A 1 670 ? 33.126 -1.333 43.343 1.00 36.17 670 GLU A O 1
ATOM 10630 N N . ASP A 1 671 ? 34.491 0.051 44.482 1.00 52.06 671 ASP A N 1
ATOM 10631 C CA . ASP A 1 671 ? 33.388 0.693 45.182 1.00 45.71 671 ASP A CA 1
ATOM 10632 C C . ASP A 1 671 ? 32.455 1.404 44.211 1.00 35.69 671 ASP A C 1
ATOM 10633 O O . ASP A 1 671 ? 31.244 1.477 44.452 1.00 36.47 671 ASP A O 1
ATOM 10642 N N . CYS A 1 672 ? 33.001 1.949 43.136 1.00 34.94 672 CYS A N 1
ATOM 10643 C CA . CYS A 1 672 ? 32.165 2.622 42.145 1.00 42.68 672 CYS A CA 1
ATOM 10644 C C . CYS A 1 672 ? 31.312 1.629 41.371 1.00 39.75 672 CYS A C 1
ATOM 10645 O O . CYS A 1 672 ? 30.141 1.907 41.067 1.00 31.37 672 CYS A O 1
ATOM 10653 N N . ILE A 1 673 ? 31.869 0.460 41.057 1.00 33.49 673 ILE A N 1
ATOM 10654 C CA . ILE A 1 673 ? 31.074 -0.572 40.399 1.00 35.76 673 ILE A CA 1
ATOM 10655 C C . ILE A 1 673 ? 29.920 -1.000 41.298 1.00 37.77 673 ILE A C 1
ATOM 10656 O O . ILE A 1 673 ? 28.773 -1.097 40.856 1.00 30.12 673 ILE A O 1
ATOM 10672 N N . LYS A 1 674 ? 30.210 -1.272 42.576 1.00 40.74 674 LYS A N 1
ATOM 10673 C CA . LYS A 1 674 ? 29.154 -1.660 43.507 1.00 30.40 674 LYS A CA 1
ATOM 10674 C C . LYS A 1 674 ? 28.076 -0.596 43.557 1.00 40.73 674 LYS A C 1
ATOM 10675 O O . LYS A 1 674 ? 26.877 -0.906 43.474 1.00 33.88 674 LYS A O 1
ATOM 10694 N N . TRP A 1 675 ? 28.490 0.678 43.659 1.00 29.39 675 TRP A N 1
ATOM 10695 C CA . TRP A 1 675 ? 27.522 1.769 43.691 1.00 32.58 675 TRP A CA 1
ATOM 10696 C C . TRP A 1 675 ? 26.621 1.759 42.456 1.00 40.17 675 TRP A C 1
ATOM 10697 O O . TRP A 1 675 ? 25.398 1.858 42.554 1.00 26.05 675 TRP A O 1
ATOM 10718 N N . ALA A 1 676 ? 27.206 1.625 41.284 1.00 27.37 676 ALA A N 1
ATOM 10719 C CA . ALA A 1 676 ? 26.420 1.658 40.055 1.00 25.95 676 ALA A CA 1
ATOM 10720 C C . ALA A 1 676 ? 25.483 0.466 39.960 1.00 29.94 676 ALA A C 1
ATOM 10721 O O . ALA A 1 676 ? 24.328 0.600 39.507 1.00 28.12 676 ALA A O 1
ATOM 10728 N N . ARG A 1 677 ? 25.955 -0.718 40.360 1.00 26.90 677 ARG A N 1
ATOM 10729 C CA . ARG A 1 677 ? 25.059 -1.883 40.384 1.00 31.69 677 ARG A CA 1
ATOM 10730 C C . ARG A 1 677 ? 23.886 -1.675 41.332 1.00 25.27 677 ARG A C 1
ATOM 10731 O O . ARG A 1 677 ? 22.768 -2.140 41.052 1.00 27.18 677 ARG A O 1
ATOM 10752 N N . LEU A 1 678 ? 24.123 -1.001 42.471 1.00 28.25 678 LEU A N 1
ATOM 10753 C CA . LEU A 1 678 ? 23.042 -0.764 43.422 1.00 34.78 678 LEU A CA 1
ATOM 10754 C C . LEU A 1 678 ? 22.064 0.283 42.916 1.00 24.93 678 LEU A C 1
ATOM 10755 O O . LEU A 1 678 ? 20.846 0.156 43.170 1.00 27.05 678 LEU A O 1
ATOM 10771 N N . GLU A 1 679 ? 22.561 1.298 42.185 1.00 27.21 679 GLU A N 1
ATOM 10772 C CA . GLU A 1 679 ? 21.673 2.251 41.516 1.00 52.10 679 GLU A CA 1
ATOM 10773 C C . GLU A 1 679 ? 20.841 1.573 40.433 1.00 27.88 679 GLU A C 1
ATOM 10774 O O . GLU A 1 679 ? 19.674 1.923 40.234 1.00 26.41 679 GLU A O 1
ATOM 10786 N N . PHE A 1 680 ? 21.433 0.629 39.690 1.00 22.31 680 PHE A N 1
ATOM 10787 C CA . PHE A 1 680 ? 20.651 -0.164 38.744 1.00 27.53 680 PHE A CA 1
ATOM 10788 C C . PHE A 1 680 ? 19.468 -0.805 39.455 1.00 27.27 680 PHE A C 1
ATOM 10789 O O . PHE A 1 680 ? 18.326 -0.709 39.003 1.00 23.53 680 PHE A O 1
ATOM 10806 N N . GLU A 1 681 ? 19.732 -1.485 40.576 1.00 27.85 681 GLU A N 1
ATOM 10807 C CA . GLU A 1 681 ? 18.649 -2.141 41.316 1.00 29.72 681 GLU A CA 1
ATOM 10808 C C . GLU A 1 681 ? 17.595 -1.135 41.742 1.00 22.17 681 GLU A C 1
ATOM 10809 O O . GLU A 1 681 ? 16.393 -1.390 41.639 1.00 29.24 681 GLU A O 1
ATOM 10821 N N . LYS A 1 682 ? 18.030 0.021 42.236 1.00 24.16 682 LYS A N 1
ATOM 10822 C CA . LYS A 1 682 ? 17.107 1.044 42.701 1.00 28.73 682 LYS A CA 1
ATOM 10823 C C . LYS A 1 682 ? 16.234 1.553 41.556 1.00 25.01 682 LYS A C 1
ATOM 10824 O O . LYS A 1 682 ? 15.009 1.602 41.672 1.00 25.74 682 LYS A O 1
ATOM 10843 N N . LYS A 1 683 ? 16.848 1.984 40.466 1.00 24.97 683 LYS A N 1
ATOM 10844 C CA . LYS A 1 683 ? 16.113 2.687 39.423 1.00 29.53 683 LYS A CA 1
ATOM 10845 C C . LYS A 1 683 ? 15.312 1.745 38.534 1.00 26.36 683 LYS A C 1
ATOM 10846 O O . LYS A 1 683 ? 14.228 2.105 38.075 1.00 27.51 683 LYS A O 1
ATOM 10865 N N . PHE A 1 684 ? 15.826 0.550 38.252 1.00 20.22 684 PHE A N 1
ATOM 10866 C CA . PHE A 1 684 ? 15.180 -0.316 37.274 1.00 18.77 684 PHE A CA 1
ATOM 10867 C C . PHE A 1 684 ? 14.538 -1.541 37.885 1.00 20.71 684 PHE A C 1
ATOM 10868 O O . PHE A 1 684 ? 13.904 -2.307 37.155 1.00 21.27 684 PHE A O 1
ATOM 10885 N N . ASN A 1 685 ? 14.653 -1.720 39.209 1.00 26.18 685 ASN A N 1
ATOM 10886 C CA . ASN A 1 685 ? 13.996 -2.842 39.882 1.00 23.61 685 ASN A CA 1
ATOM 10887 C C . ASN A 1 685 ? 13.121 -2.347 41.031 1.00 19.94 685 ASN A C 1
ATOM 10888 O O . ASN A 1 685 ? 11.897 -2.469 40.966 1.00 26.93 685 ASN A O 1
ATOM 10899 N N . HIS A 1 686 ? 13.711 -1.775 42.080 1.00 20.61 686 HIS A N 1
ATOM 10900 C CA . HIS A 1 686 ? 12.937 -1.411 43.256 1.00 26.41 686 HIS A CA 1
ATOM 10901 C C . HIS A 1 686 ? 11.926 -0.317 42.960 1.00 25.14 686 HIS A C 1
ATOM 10902 O O . HIS A 1 686 ? 10.762 -0.426 43.363 1.00 23.31 686 HIS A O 1
ATOM 10916 N N . ASP A 1 687 ? 12.362 0.767 42.315 1.00 29.40 687 ASP A N 1
ATOM 10917 C CA . ASP A 1 687 ? 11.447 1.866 42.039 1.00 23.63 687 ASP A CA 1
ATOM 10918 C C . ASP A 1 687 ? 10.305 1.384 41.153 1.00 22.15 687 ASP A C 1
ATOM 10919 O O . ASP A 1 687 ? 9.178 1.872 41.271 1.00 22.38 687 ASP A O 1
ATOM 10928 N N . ILE A 1 688 ? 10.567 0.411 40.292 1.00 21.85 688 ILE A N 1
ATOM 10929 C CA . ILE A 1 688 ? 9.530 -0.109 39.401 1.00 19.93 688 ILE A CA 1
ATOM 10930 C C . ILE A 1 688 ? 8.557 -0.991 40.196 1.00 22.45 688 ILE A C 1
ATOM 10931 O O . ILE A 1 688 ? 7.329 -0.904 40.024 1.00 20.85 688 ILE A O 1
ATOM 10947 N N . LYS A 1 689 ? 9.072 -1.803 41.128 1.00 21.40 689 LYS A N 1
ATOM 10948 C CA . LYS A 1 689 ? 8.160 -2.550 42.002 1.00 20.30 689 LYS A CA 1
ATOM 10949 C C . LYS A 1 689 ? 7.327 -1.613 42.867 1.00 21.82 689 LYS A C 1
ATOM 10950 O O . LYS A 1 689 ? 6.163 -1.911 43.173 1.00 25.30 689 LYS A O 1
ATOM 10969 N N . GLN A 1 690 ? 7.912 -0.484 43.303 1.00 21.40 690 GLN A N 1
ATOM 10970 C CA . GLN A 1 690 ? 7.137 0.494 44.065 1.00 21.89 690 GLN A CA 1
ATOM 10971 C C . GLN A 1 690 ? 6.001 1.063 43.230 1.00 21.05 690 GLN A C 1
ATOM 10972 O O . GLN A 1 690 ? 4.878 1.245 43.727 1.00 22.81 690 GLN A O 1
ATOM 10986 N N . LEU A 1 691 ? 6.278 1.403 41.970 1.00 22.24 691 LEU A N 1
ATOM 10987 C CA . LEU A 1 691 ? 5.236 1.903 41.091 1.00 25.22 691 LEU A CA 1
ATOM 10988 C C . LEU A 1 691 ? 4.120 0.885 40.931 1.00 25.84 691 LEU A C 1
ATOM 10989 O O . LEU A 1 691 ? 2.926 1.233 41.053 1.00 22.64 691 LEU A O 1
ATOM 11005 N N . LEU A 1 692 ? 4.482 -0.377 40.718 1.00 21.33 692 LEU A N 1
ATOM 11006 C CA . LEU A 1 692 ? 3.498 -1.439 40.553 1.00 27.99 692 LEU A CA 1
ATOM 11007 C C . LEU A 1 692 ? 2.777 -1.749 41.858 1.00 27.95 692 LEU A C 1
ATOM 11008 O O . LEU A 1 692 ? 1.618 -2.199 41.848 1.00 26.48 692 LEU A O 1
ATOM 11024 N N . PHE A 1 693 ? 3.449 -1.569 42.999 1.00 22.54 693 PHE A N 1
ATOM 11025 C CA . PHE A 1 693 ? 2.731 -1.667 44.271 1.00 22.18 693 PHE A CA 1
ATOM 11026 C C . PHE A 1 693 ? 1.581 -0.662 44.304 1.00 24.35 693 PHE A C 1
ATOM 11027 O O . PHE A 1 693 ? 0.454 -0.976 44.728 1.00 25.37 693 PHE A O 1
ATOM 11044 N N . ASN A 1 694 ? 1.854 0.580 43.887 1.00 23.64 694 ASN A N 1
ATOM 11045 C CA . ASN A 1 694 ? 0.860 1.645 43.991 1.00 26.06 694 ASN A CA 1
ATOM 11046 C C . ASN A 1 694 ? -0.191 1.513 42.903 1.00 24.18 694 ASN A C 1
ATOM 11047 O O . ASN A 1 694 ? -1.343 1.984 43.086 1.00 23.36 694 ASN A O 1
ATOM 11058 N N . PHE A 1 695 ? 0.200 0.926 41.775 1.00 23.28 695 PHE A N 1
ATOM 11059 C CA . PHE A 1 695 ? -0.651 0.747 40.596 1.00 22.73 695 PHE A CA 1
ATOM 11060 C C . PHE A 1 695 ? -0.475 -0.675 40.091 1.00 21.03 695 PHE A C 1
ATOM 11061 O O . PHE A 1 695 ? 0.305 -0.928 39.164 1.00 21.30 695 PHE A O 1
ATOM 11078 N N . PRO A 1 696 ? -1.139 -1.646 40.706 1.00 23.13 696 PRO A N 1
ATOM 11079 C CA . PRO A 1 696 ? -1.008 -3.028 40.221 1.00 29.07 696 PRO A CA 1
ATOM 11080 C C . PRO A 1 696 ? -1.436 -3.154 38.771 1.00 25.80 696 PRO A C 1
ATOM 11081 O O . PRO A 1 696 ? -2.238 -2.363 38.274 1.00 26.44 696 PRO A O 1
ATOM 11092 N N . LYS A 1 697 ? -0.866 -4.157 38.092 1.00 28.65 697 LYS A N 1
ATOM 11093 C CA . LYS A 1 697 ? -1.068 -4.322 36.642 1.00 30.05 697 LYS A CA 1
ATOM 11094 C C . LYS A 1 697 ? -2.547 -4.419 36.269 1.00 30.97 697 LYS A C 1
ATOM 11095 O O . LYS A 1 697 ? -2.935 -3.994 35.168 1.00 29.38 697 LYS A O 1
ATOM 11114 N N . ASP A 1 698 ? -3.382 -4.926 37.180 1.00 33.07 698 ASP A N 1
ATOM 11115 C CA . ASP A 1 698 ? -4.810 -5.079 36.939 1.00 36.65 698 ASP A CA 1
ATOM 11116 C C . ASP A 1 698 ? -5.647 -4.018 37.649 1.00 38.08 698 ASP A C 1
ATOM 11117 O O . ASP A 1 698 ? -6.864 -4.185 37.790 1.00 44.12 698 ASP A O 1
ATOM 11126 N N . ALA A 1 699 ? -5.026 -2.924 38.091 1.00 40.47 699 ALA A N 1
ATOM 11127 C CA . ALA A 1 699 ? -5.760 -1.887 38.799 1.00 43.71 699 ALA A CA 1
ATOM 11128 C C . ALA A 1 699 ? -6.736 -1.191 37.856 1.00 32.83 699 ALA A C 1
ATOM 11129 O O . ALA A 1 699 ? -6.512 -1.102 36.638 1.00 37.62 699 ALA A O 1
ATOM 11136 N N . LYS A 1 700 ? -7.807 -0.674 38.444 1.00 39.89 700 LYS A N 1
ATOM 11137 C CA . LYS A 1 700 ? -8.851 0.048 37.737 1.00 49.06 700 LYS A CA 1
ATOM 11138 C C . LYS A 1 700 ? -8.873 1.494 38.197 1.00 42.82 700 LYS A C 1
ATOM 11139 O O . LYS A 1 700 ? -8.488 1.805 39.329 1.00 45.83 700 LYS A O 1
ATOM 11158 N N . THR A 1 701 ? -9.316 2.376 37.298 1.00 38.56 701 THR A N 1
ATOM 11159 C CA . THR A 1 701 ? -9.570 3.766 37.643 1.00 40.35 701 THR A CA 1
ATOM 11160 C C . THR A 1 701 ? -10.943 3.915 38.299 1.00 79.93 701 THR A C 1
ATOM 11161 O O . THR A 1 701 ? -11.675 2.940 38.487 1.00 84.38 701 THR A O 1
ATOM 11172 N N . SER A 1 702 ? -11.300 5.160 38.651 1.00 62.45 702 SER A N 1
ATOM 11173 C CA . SER A 1 702 ? -12.599 5.418 39.276 1.00 83.04 702 SER A CA 1
ATOM 11174 C C . SER A 1 702 ? -13.740 4.835 38.447 1.00 67.09 702 SER A C 1
ATOM 11175 O O . SER A 1 702 ? -14.684 4.263 38.995 1.00 82.55 702 SER A O 1
ATOM 11183 N N . ASN A 1 703 ? -13.663 4.968 37.123 1.00 60.57 703 ASN A N 1
ATOM 11184 C CA . ASN A 1 703 ? -14.706 4.522 36.209 1.00 59.10 703 ASN A CA 1
ATOM 11185 C C . ASN A 1 703 ? -14.535 3.075 35.750 1.00 57.66 703 ASN A C 1
ATOM 11186 O O . ASN A 1 703 ? -15.181 2.667 34.777 1.00 76.56 703 ASN A O 1
ATOM 11197 N N . GLY A 1 704 ? -13.688 2.296 36.418 1.00 68.08 704 GLY A N 1
ATOM 11198 C CA . GLY A 1 704 ? -13.597 0.879 36.156 1.00 47.71 704 GLY A CA 1
ATOM 11199 C C . GLY A 1 704 ? -12.821 0.480 34.922 1.00 39.81 704 GLY A C 1
ATOM 11200 O O . GLY A 1 704 ? -12.774 -0.721 34.599 1.00 48.78 704 GLY A O 1
ATOM 11204 N N . GLU A 1 705 ? -12.209 1.430 34.218 1.00 76.40 705 GLU A N 1
ATOM 11205 C CA . GLU A 1 705 ? -11.338 1.088 33.104 1.00 67.62 705 GLU A CA 1
ATOM 11206 C C . GLU A 1 705 ? -9.938 0.761 33.614 1.00 55.01 705 GLU A C 1
ATOM 11207 O O . GLU A 1 705 ? -9.546 1.183 34.705 1.00 54.75 705 GLU A O 1
ATOM 11219 N N . PRO A 1 706 ? -9.167 -0.006 32.852 1.00 49.71 706 PRO A N 1
ATOM 11220 C CA . PRO A 1 706 ? -7.803 -0.326 33.292 1.00 58.55 706 PRO A CA 1
ATOM 11221 C C . PRO A 1 706 ? -6.977 0.938 33.501 1.00 26.32 706 PRO A C 1
ATOM 11222 O O . PRO A 1 706 ? -6.953 1.845 32.651 1.00 32.44 706 PRO A O 1
ATOM 11233 N N . PHE A 1 707 ? -6.291 0.990 34.641 1.00 37.39 707 PHE A N 1
ATOM 11234 C CA . PHE A 1 707 ? -5.357 2.082 34.863 1.00 39.41 707 PHE A CA 1
ATOM 11235 C C . PHE A 1 707 ? -4.244 2.066 33.824 1.00 29.22 707 PHE A C 1
ATOM 11236 O O . PHE A 1 707 ? -3.847 3.117 33.297 1.00 29.08 707 PHE A O 1
ATOM 11253 N N . TRP A 1 708 ? -3.716 0.885 33.517 1.00 27.71 708 TRP A N 1
ATOM 11254 C CA . TRP A 1 708 ? -2.586 0.778 32.596 1.00 19.94 708 TRP A CA 1
ATOM 11255 C C . TRP A 1 708 ? -3.110 0.632 31.180 1.00 29.40 708 TRP A C 1
ATOM 11256 O O . TRP A 1 708 ? -3.255 -0.473 30.662 1.00 32.38 708 TRP A O 1
ATOM 11277 N N . SER A 1 709 ? -3.396 1.755 30.540 1.00 34.72 709 SER A N 1
ATOM 11278 C CA . SER A 1 709 ? -3.842 1.726 29.149 1.00 48.42 709 SER A CA 1
ATOM 11279 C C . SER A 1 709 ? -3.334 2.963 28.453 1.00 64.24 709 SER A C 1
ATOM 11280 O O . SER A 1 709 ? -2.928 3.925 29.101 1.00 24.93 709 SER A O 1
ATOM 11288 N N . GLY A 1 710 ? -3.301 2.901 27.125 1.00 32.85 710 GLY A N 1
ATOM 11289 C CA . GLY A 1 710 ? -2.952 4.080 26.350 1.00 23.09 710 GLY A CA 1
ATOM 11290 C C . GLY A 1 710 ? -1.533 4.484 26.583 1.00 29.43 710 GLY A C 1
ATOM 11291 O O . GLY A 1 710 ? -0.576 3.717 26.403 1.00 29.94 710 GLY A O 1
ATOM 11295 N N . ALA A 1 711 ? -1.361 5.747 26.961 1.00 23.78 711 ALA A N 1
ATOM 11296 C CA . ALA A 1 711 ? -0.018 6.245 27.192 1.00 25.62 711 ALA A CA 1
ATOM 11297 C C . ALA A 1 711 ? 0.634 5.647 28.415 1.00 23.45 711 ALA A C 1
ATOM 11298 O O . ALA A 1 711 ? 1.839 5.876 28.626 1.00 22.44 711 ALA A O 1
ATOM 11305 N N . LYS A 1 712 ? -0.109 4.922 29.254 1.00 20.80 712 LYS A N 1
ATOM 11306 C CA . LYS A 1 712 ? 0.477 4.299 30.441 1.00 18.85 712 LYS A CA 1
ATOM 11307 C C . LYS A 1 712 ? 0.766 2.843 30.141 1.00 28.91 712 LYS A C 1
ATOM 11308 O O . LYS A 1 712 ? -0.170 2.047 29.982 1.00 21.91 712 LYS A O 1
ATOM 11327 N N . ARG A 1 713 ? 2.058 2.502 30.105 1.00 16.92 713 ARG A N 1
ATOM 11328 C CA . ARG A 1 713 ? 2.560 1.173 29.781 1.00 19.24 713 ARG A CA 1
ATOM 11329 C C . ARG A 1 713 ? 3.083 0.519 31.056 1.00 17.14 713 ARG A C 1
ATOM 11330 O O . ARG A 1 713 ? 3.980 1.057 31.704 1.00 20.12 713 ARG A O 1
ATOM 11351 N N . ALA A 1 714 ? 2.475 -0.613 31.465 1.00 20.49 714 ALA A N 1
ATOM 11352 C CA . ALA A 1 714 ? 2.818 -1.245 32.700 1.00 20.77 714 ALA A CA 1
ATOM 11353 C C . ALA A 1 714 ? 4.231 -1.810 32.602 1.00 22.82 714 ALA A C 1
ATOM 11354 O O . ALA A 1 714 ? 4.519 -2.585 31.676 1.00 21.04 714 ALA A O 1
ATOM 11361 N N . PRO A 1 715 ? 5.137 -1.436 33.492 1.00 18.70 715 PRO A N 1
ATOM 11362 C CA . PRO A 1 715 ? 6.531 -1.871 33.374 1.00 18.61 715 PRO A CA 1
ATOM 11363 C C . PRO A 1 715 ? 6.778 -3.205 34.058 1.00 17.78 715 PRO A C 1
ATOM 11364 O O . PRO A 1 715 ? 5.962 -3.736 34.800 1.00 21.54 715 PRO A O 1
ATOM 11375 N N . THR A 1 716 ? 7.950 -3.751 33.786 1.00 18.11 716 THR A N 1
ATOM 11376 C CA . THR A 1 716 ? 8.428 -4.936 34.438 1.00 21.71 716 THR A CA 1
ATOM 11377 C C . THR A 1 716 ? 9.790 -4.601 35.010 1.00 20.50 716 THR A C 1
ATOM 11378 O O . THR A 1 716 ? 10.596 -3.956 34.324 1.00 21.00 716 THR A O 1
ATOM 11389 N N . PRO A 1 717 ? 10.070 -4.985 36.246 1.00 19.74 717 PRO A N 1
ATOM 11390 C CA . PRO A 1 717 ? 11.403 -4.697 36.802 1.00 18.03 717 PRO A CA 1
ATOM 11391 C C . PRO A 1 717 ? 12.470 -5.515 36.083 1.00 24.09 717 PRO A C 1
ATOM 11392 O O . PRO A 1 717 ? 12.210 -6.602 35.561 1.00 25.92 717 PRO A O 1
ATOM 11403 N N . LEU A 1 718 ? 13.681 -4.978 36.062 1.00 25.50 718 LEU A N 1
ATOM 11404 C CA . LEU A 1 718 ? 14.797 -5.643 35.398 1.00 23.82 718 LEU A CA 1
ATOM 11405 C C . LEU A 1 718 ? 15.552 -6.515 36.384 1.00 22.93 718 LEU A C 1
ATOM 11406 O O . LEU A 1 718 ? 15.725 -6.141 37.542 1.00 25.17 718 LEU A O 1
ATOM 11422 N N . GLU A 1 719 ? 15.998 -7.674 35.907 1.00 23.97 719 GLU A N 1
ATOM 11423 C CA . GLU A 1 719 ? 16.926 -8.544 36.618 1.00 27.17 719 GLU A CA 1
ATOM 11424 C C . GLU A 1 719 ? 18.286 -8.381 35.940 1.00 25.67 719 GLU A C 1
ATOM 11425 O O . GLU A 1 719 ? 18.458 -8.780 34.782 1.00 24.42 719 GLU A O 1
ATOM 11437 N N . PHE A 1 720 ? 19.242 -7.785 36.655 1.00 27.65 720 PHE A N 1
ATOM 11438 C CA . PHE A 1 720 ? 20.509 -7.400 36.055 1.00 27.30 720 PHE A CA 1
ATOM 11439 C C . PHE A 1 720 ? 21.140 -8.581 35.331 1.00 29.92 720 PHE A C 1
ATOM 11440 O O . PHE A 1 720 ? 21.197 -9.693 35.865 1.00 27.42 720 PHE A O 1
ATOM 11457 N N . ASP A 1 721 ? 21.607 -8.319 34.106 1.00 24.55 721 ASP A N 1
ATOM 11458 C CA . ASP A 1 721 ? 22.199 -9.334 33.210 1.00 26.93 721 ASP A CA 1
ATOM 11459 C C . ASP A 1 721 ? 23.360 -8.630 32.532 1.00 26.75 721 ASP A C 1
ATOM 11460 O O . ASP A 1 721 ? 23.155 -7.810 31.648 1.00 26.56 721 ASP A O 1
ATOM 11469 N N . ILE A 1 722 ? 24.575 -8.913 32.983 1.00 24.92 722 ILE A N 1
ATOM 11470 C CA . ILE A 1 722 ? 25.746 -8.222 32.442 1.00 32.23 722 ILE A CA 1
ATOM 11471 C C . ILE A 1 722 ? 26.005 -8.504 30.979 1.00 27.75 722 ILE A C 1
ATOM 11472 O O . ILE A 1 722 ? 26.809 -7.797 30.360 1.00 26.58 722 ILE A O 1
ATOM 11488 N N . TYR A 1 723 ? 25.351 -9.499 30.385 1.00 26.15 723 TYR A N 1
ATOM 11489 C CA . TYR A 1 723 ? 25.440 -9.708 28.950 1.00 24.47 723 TYR A CA 1
ATOM 11490 C C . TYR A 1 723 ? 24.413 -8.866 28.165 1.00 23.07 723 TYR A C 1
ATOM 11491 O O . TYR A 1 723 ? 24.460 -8.853 26.928 1.00 25.38 723 TYR A O 1
ATOM 11509 N N . ASN A 1 724 ? 23.515 -8.148 28.851 1.00 22.10 724 ASN A N 1
ATOM 11510 C CA . ASN A 1 724 ? 22.720 -7.116 28.185 1.00 23.02 724 ASN A CA 1
ATOM 11511 C C . ASN A 1 724 ? 23.584 -5.859 28.100 1.00 24.43 724 ASN A C 1
ATOM 11512 O O . ASN A 1 724 ? 24.073 -5.370 29.130 1.00 24.33 724 ASN A O 1
ATOM 11523 N N . ASN A 1 725 ? 23.783 -5.367 26.878 1.00 24.68 725 ASN A N 1
ATOM 11524 C CA . ASN A 1 725 ? 24.677 -4.246 26.619 1.00 22.04 725 ASN A CA 1
ATOM 11525 C C . ASN A 1 725 ? 24.290 -3.013 27.415 1.00 23.27 725 ASN A C 1
ATOM 11526 O O . ASN A 1 725 ? 25.157 -2.236 27.844 1.00 26.25 725 ASN A O 1
ATOM 11537 N N . ASP A 1 726 ? 22.997 -2.797 27.613 1.00 19.71 726 ASP A N 1
ATOM 11538 C CA . ASP A 1 726 ? 22.561 -1.599 28.323 1.00 21.61 726 ASP A CA 1
ATOM 11539 C C . ASP A 1 726 ? 22.824 -1.728 29.825 1.00 24.31 726 ASP A C 1
ATOM 11540 O O . ASP A 1 726 ? 23.243 -0.757 30.460 1.00 20.85 726 ASP A O 1
ATOM 11549 N N . HIS A 1 727 ? 22.598 -2.913 30.415 1.00 20.40 727 HIS A N 1
ATOM 11550 C CA . HIS A 1 727 ? 22.891 -3.100 31.822 1.00 23.20 727 HIS A CA 1
ATOM 11551 C C . HIS A 1 727 ? 24.393 -2.931 32.054 1.00 21.56 727 HIS A C 1
ATOM 11552 O O . HIS A 1 727 ? 24.832 -2.274 33.002 1.00 25.27 727 HIS A O 1
ATOM 11566 N N . PHE A 1 728 ? 25.193 -3.545 31.184 1.00 24.08 728 PHE A N 1
ATOM 11567 C CA . PHE A 1 728 ? 26.638 -3.518 31.350 1.00 26.14 728 PHE A CA 1
ATOM 11568 C C . PHE A 1 728 ? 27.134 -2.091 31.288 1.00 23.18 728 PHE A C 1
ATOM 11569 O O . PHE A 1 728 ? 27.834 -1.638 32.201 1.00 23.97 728 PHE A O 1
ATOM 11586 N N . HIS A 1 729 ? 26.720 -1.346 30.253 1.00 28.63 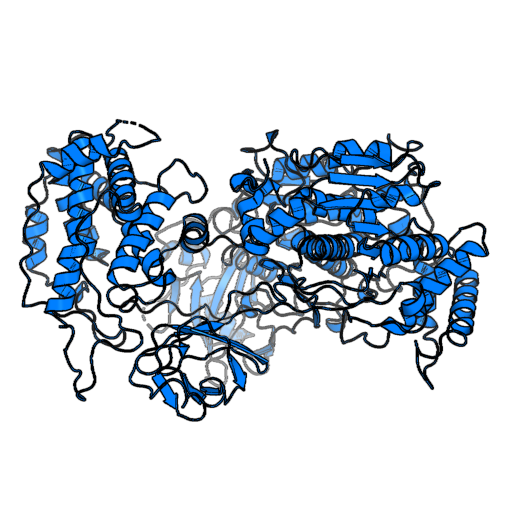729 HIS A N 1
ATOM 11587 C CA . HIS A 1 729 ? 27.239 0.005 30.068 1.00 23.96 729 HIS A CA 1
ATOM 11588 C C . HIS A 1 729 ? 26.664 1.008 31.064 1.00 23.80 729 HIS A C 1
ATOM 11589 O O . HIS A 1 729 ? 27.337 2.001 31.365 1.00 28.95 729 HIS A O 1
ATOM 11603 N N . PHE A 1 730 ? 25.485 0.759 31.632 1.00 24.30 730 PHE A N 1
ATOM 11604 C CA . PHE A 1 730 ? 25.049 1.580 32.757 1.00 24.65 730 PHE A CA 1
ATOM 11605 C C . PHE A 1 730 ? 26.061 1.507 33.891 1.00 24.56 730 PHE A C 1
ATOM 11606 O O . PHE A 1 730 ? 26.433 2.523 34.489 1.00 24.30 730 PHE A O 1
ATOM 11623 N N . VAL A 1 731 ? 26.493 0.291 34.227 1.00 24.41 731 VAL A N 1
ATOM 11624 C CA . VAL A 1 731 ? 27.406 0.145 35.352 1.00 28.21 731 VAL A CA 1
ATOM 11625 C C . VAL A 1 731 ? 28.787 0.659 34.983 1.00 30.70 731 VAL A C 1
ATOM 11626 O O . VAL A 1 731 ? 29.423 1.346 35.775 1.00 32.18 731 VAL A O 1
ATOM 11639 N N . VAL A 1 732 ? 29.260 0.363 33.769 1.00 29.71 732 VAL A N 1
ATOM 11640 C CA . VAL A 1 732 ? 30.581 0.841 33.361 1.00 27.52 732 VAL A CA 1
ATOM 11641 C C . VAL A 1 732 ? 30.622 2.369 33.404 1.00 31.78 732 VAL A C 1
ATOM 11642 O O . VAL A 1 732 ? 31.521 2.973 33.986 1.00 32.54 732 VAL A O 1
ATOM 11655 N N . ALA A 1 733 ? 29.657 3.019 32.760 1.00 27.29 733 ALA A N 1
ATOM 11656 C CA . ALA A 1 733 ? 29.686 4.470 32.641 1.00 28.84 733 ALA A CA 1
ATOM 11657 C C . ALA A 1 733 ? 29.402 5.123 33.978 1.00 28.73 733 ALA A C 1
ATOM 11658 O O . ALA A 1 733 ? 30.047 6.114 34.345 1.00 36.09 733 ALA A O 1
ATOM 11665 N N . GLY A 1 734 ? 28.439 4.579 34.715 1.00 25.25 734 GLY A N 1
ATOM 11666 C CA . GLY A 1 734 ? 28.151 5.096 36.046 1.00 33.56 734 GLY A CA 1
ATOM 11667 C C . GLY A 1 734 ? 29.345 4.997 36.975 1.00 30.63 734 GLY A C 1
ATOM 11668 O O . GLY A 1 734 ? 29.666 5.944 37.688 1.00 32.74 734 GLY A O 1
ATOM 11672 N N . ALA A 1 735 ? 30.023 3.857 36.972 1.00 34.69 735 ALA A N 1
ATOM 11673 C CA . ALA A 1 735 ? 31.182 3.695 37.834 1.00 37.97 735 ALA A CA 1
ATOM 11674 C C . ALA A 1 735 ? 32.287 4.664 37.437 1.00 32.11 735 ALA A C 1
ATOM 11675 O O . ALA A 1 735 ? 32.884 5.301 38.299 1.00 36.14 735 ALA A O 1
ATOM 11682 N N . SER A 1 736 ? 32.573 4.786 36.131 1.00 29.68 736 SER A N 1
ATOM 11683 C CA . SER A 1 736 ? 33.645 5.670 35.687 1.00 49.52 736 SER A CA 1
ATOM 11684 C C . SER A 1 736 ? 33.343 7.126 36.018 1.00 30.97 736 SER A C 1
ATOM 11685 O O . SER A 1 736 ? 34.246 7.885 36.387 1.00 37.47 736 SER A O 1
ATOM 11693 N N . LEU A 1 737 ? 32.085 7.548 35.874 1.00 29.55 737 LEU A N 1
ATOM 11694 C CA . LEU A 1 737 ? 31.749 8.937 36.193 1.00 31.83 737 LEU A CA 1
ATOM 11695 C C . LEU A 1 737 ? 31.794 9.186 37.692 1.00 36.49 737 LEU A C 1
ATOM 11696 O O . LEU A 1 737 ? 32.186 10.279 38.128 1.00 33.08 737 LEU A O 1
ATOM 11712 N N . ARG A 1 738 ? 31.408 8.192 38.505 1.00 30.05 738 ARG A N 1
ATOM 11713 C CA . ARG A 1 738 ? 31.558 8.334 39.950 1.00 31.06 738 ARG A CA 1
ATOM 11714 C C . ARG A 1 738 ? 33.025 8.369 40.340 1.00 32.84 738 ARG A C 1
ATOM 11715 O O . ARG A 1 738 ? 33.422 9.166 41.190 1.00 38.39 738 ARG A O 1
ATOM 11736 N N . ALA A 1 739 ? 33.841 7.482 39.759 1.00 34.64 739 ALA A N 1
ATOM 11737 C CA . ALA A 1 739 ? 35.269 7.513 40.027 1.00 48.53 739 ALA A CA 1
ATOM 11738 C C . ALA A 1 739 ? 35.841 8.873 39.670 1.00 37.36 739 ALA A C 1
ATOM 11739 O O . ALA A 1 739 ? 36.698 9.404 40.385 1.00 39.31 739 ALA A O 1
ATOM 11746 N N . TYR A 1 740 ? 35.360 9.467 38.575 1.00 35.48 740 TYR A N 1
ATOM 11747 C CA . TYR A 1 740 ? 35.762 10.824 38.234 1.00 44.29 740 TYR A CA 1
ATOM 11748 C C . TYR A 1 740 ? 35.349 11.797 39.334 1.00 38.40 740 TYR A C 1
ATOM 11749 O O . TYR A 1 740 ? 36.161 12.610 39.793 1.00 41.63 740 TYR A O 1
ATOM 11767 N N . ASN A 1 741 ? 34.078 11.725 39.776 1.00 40.05 741 ASN A N 1
ATOM 11768 C CA . ASN A 1 741 ? 33.593 12.633 40.809 1.00 38.00 741 ASN A CA 1
ATOM 11769 C C . ASN A 1 741 ? 34.546 12.658 42.004 1.00 47.62 741 ASN A C 1
ATOM 11770 O O . ASN A 1 741 ? 34.891 13.732 42.533 1.00 39.70 741 ASN A O 1
ATOM 11781 N N . TYR A 1 742 ? 34.951 11.468 42.471 1.00 37.61 742 TYR A N 1
ATOM 11782 C CA . TYR A 1 742 ? 35.689 11.323 43.729 1.00 39.29 742 TYR A CA 1
ATOM 11783 C C . TYR A 1 742 ? 37.188 11.188 43.518 1.00 58.15 742 TYR A C 1
ATOM 11784 O O . TYR A 1 742 ? 37.897 10.756 44.433 1.00 51.73 742 TYR A O 1
ATOM 11802 N N . GLY A 1 743 ? 37.680 11.533 42.329 1.00 41.71 743 GLY A N 1
ATOM 11803 C CA . GLY A 1 743 ? 39.104 11.457 42.056 1.00 44.17 743 GLY A CA 1
ATOM 11804 C C . GLY A 1 743 ? 39.692 10.076 42.211 1.00 60.78 743 GLY A C 1
ATOM 11805 O O . GLY A 1 743 ? 40.844 9.944 42.640 1.00 56.11 743 GLY A O 1
ATOM 11809 N N . ILE A 1 744 ? 38.931 9.041 41.887 1.00 45.86 744 ILE A N 1
ATOM 11810 C CA . ILE A 1 744 ? 39.455 7.677 41.842 1.00 49.23 744 ILE A CA 1
ATOM 11811 C C . ILE A 1 744 ? 39.969 7.397 40.436 1.00 64.92 744 ILE A C 1
ATOM 11812 O O . ILE A 1 744 ? 39.435 7.910 39.444 1.00 84.92 744 ILE A O 1
ATOM 11828 N N . LYS A 1 745 ? 41.009 6.577 40.343 1.00 75.84 745 LYS A N 1
ATOM 11829 C CA . LYS A 1 745 ? 41.624 6.257 39.061 1.00 96.84 745 LYS A CA 1
ATOM 11830 C C . LYS A 1 745 ? 41.697 4.746 38.886 1.00 107.43 745 LYS A C 1
ATOM 11831 O O . LYS A 1 745 ? 42.003 4.015 39.836 1.00 89.35 745 LYS A O 1
ATOM 11850 N N . SER A 1 746 ? 41.384 4.287 37.671 1.00 118.79 746 SER A N 1
ATOM 11851 C CA . SER A 1 746 ? 41.537 2.881 37.288 1.00 134.09 746 SER A CA 1
ATOM 11852 C C . SER A 1 746 ? 41.256 2.690 35.794 1.00 132.44 746 SER A C 1
ATOM 11853 O O . SER A 1 746 ? 40.428 3.392 35.209 1.00 125.30 746 SER A O 1
ATOM 11861 N N . ASN A 1 750 ? 41.166 2.140 31.697 1.00 132.20 750 ASN A N 1
ATOM 11862 C CA . ASN A 1 750 ? 40.549 1.272 30.706 1.00 138.84 750 ASN A CA 1
ATOM 11863 C C . ASN A 1 750 ? 39.541 2.023 29.841 1.00 141.98 750 ASN A C 1
ATOM 11864 O O . ASN A 1 750 ? 38.597 2.622 30.360 1.00 139.40 750 ASN A O 1
ATOM 11874 N N . SER A 1 751 ? 39.746 1.995 28.524 1.00 134.17 751 SER A N 1
ATOM 11875 C CA . SER A 1 751 ? 38.669 2.361 27.614 1.00 128.19 751 SER A CA 1
ATOM 11876 C C . SER A 1 751 ? 37.768 1.162 27.353 1.00 128.41 751 SER A C 1
ATOM 11877 O O . SER A 1 751 ? 36.550 1.313 27.207 1.00 145.41 751 SER A O 1
ATOM 11885 N N . LYS A 1 752 ? 38.354 -0.036 27.288 1.00 126.11 752 LYS A N 1
ATOM 11886 C CA . LYS A 1 752 ? 37.586 -1.268 27.183 1.00 113.34 752 LYS A CA 1
ATOM 11887 C C . LYS A 1 752 ? 37.349 -1.816 28.582 1.00 106.45 752 LYS A C 1
ATOM 11888 O O . LYS A 1 752 ? 38.309 -2.261 29.230 1.00 113.86 752 LYS A O 1
ATOM 11907 N N . PRO A 1 753 ? 36.123 -1.793 29.094 1.00 80.23 753 PRO A N 1
ATOM 11908 C CA . PRO A 1 753 ? 35.836 -2.512 30.338 1.00 69.57 753 PRO A CA 1
ATOM 11909 C C . PRO A 1 753 ? 35.802 -4.015 30.111 1.00 71.59 753 PRO A C 1
ATOM 11910 O O . PRO A 1 753 ? 35.388 -4.500 29.052 1.00 67.32 753 PRO A O 1
ATOM 11921 N N . ASN A 1 754 ? 36.217 -4.758 31.134 1.00 67.96 754 ASN A N 1
ATOM 11922 C CA . ASN A 1 754 ? 36.253 -6.211 31.056 1.00 68.27 754 ASN A CA 1
ATOM 11923 C C . ASN A 1 754 ? 35.028 -6.800 31.741 1.00 63.66 754 ASN A C 1
ATOM 11924 O O . ASN A 1 754 ? 34.881 -6.683 32.965 1.00 63.24 754 ASN A O 1
ATOM 11935 N N . VAL A 1 755 ? 34.173 -7.464 30.951 1.00 53.01 755 VAL A N 1
ATOM 11936 C CA . VAL A 1 755 ? 32.945 -8.039 31.488 1.00 45.83 755 VAL A CA 1
ATOM 11937 C C . VAL A 1 755 ? 33.238 -8.989 32.643 1.00 62.66 755 VAL A C 1
ATOM 11938 O O . VAL A 1 755 ? 32.556 -8.962 33.675 1.00 53.65 755 VAL A O 1
ATOM 11951 N N . ASP A 1 756 ? 34.238 -9.853 32.492 1.00 47.66 756 ASP A N 1
ATOM 11952 C CA . ASP A 1 756 ? 34.533 -10.823 33.549 1.00 61.31 756 ASP A CA 1
ATOM 11953 C C . ASP A 1 756 ? 35.014 -10.127 34.820 1.00 56.25 756 ASP A C 1
ATOM 11954 O O . ASP A 1 756 ? 34.692 -10.567 35.935 1.00 54.09 756 ASP A O 1
ATOM 11963 N N . GLU A 1 757 ? 35.784 -9.044 34.686 1.00 57.29 757 GLU A N 1
ATOM 11964 C CA . GLU A 1 757 ? 36.192 -8.297 35.875 1.00 58.69 757 GLU A CA 1
ATOM 11965 C C . GLU A 1 757 ? 34.973 -7.735 36.596 1.00 59.93 757 GLU A C 1
ATOM 11966 O O . GLU A 1 757 ? 34.751 -8.001 37.782 1.00 52.89 757 GLU A O 1
ATOM 11978 N N . TYR A 1 758 ? 34.167 -6.937 35.886 1.00 45.07 758 TYR A N 1
ATOM 11979 C CA . TYR A 1 758 ? 32.947 -6.408 36.479 1.00 47.00 758 TYR A CA 1
ATOM 11980 C C . TYR A 1 758 ? 32.103 -7.538 37.050 1.00 36.68 758 TYR A C 1
ATOM 11981 O O . TYR A 1 758 ? 31.542 -7.421 38.142 1.00 37.22 758 TYR A O 1
ATOM 11999 N N . LYS A 1 759 ? 32.022 -8.658 36.338 1.00 44.47 759 LYS A N 1
ATOM 12000 C CA . LYS A 1 759 ? 31.132 -9.726 36.775 1.00 52.48 759 LYS A CA 1
ATOM 12001 C C . LYS A 1 759 ? 31.585 -10.315 38.110 1.00 53.95 759 LYS A C 1
ATOM 12002 O O . LYS A 1 759 ? 30.750 -10.704 38.937 1.00 50.58 759 LYS A O 1
ATOM 12021 N N . SER A 1 760 ? 32.891 -10.381 38.350 1.00 49.34 760 SER A N 1
ATOM 12022 C CA . SER A 1 760 ? 33.364 -10.960 39.600 1.00 52.26 760 SER A CA 1
ATOM 12023 C C . SER A 1 760 ? 32.981 -10.083 40.777 1.00 50.67 760 SER A C 1
ATOM 12024 O O . SER A 1 760 ? 32.559 -10.594 41.819 1.00 59.38 760 SER A O 1
ATOM 12032 N N . VAL A 1 761 ? 33.127 -8.760 40.637 1.00 49.04 761 VAL A N 1
ATOM 12033 C CA . VAL A 1 761 ? 32.700 -7.848 41.699 1.00 51.28 761 VAL A CA 1
ATOM 12034 C C . VAL A 1 761 ? 31.211 -8.029 41.974 1.00 42.96 761 VAL A C 1
ATOM 12035 O O . VAL A 1 761 ? 30.788 -8.282 43.114 1.00 41.12 761 VAL A O 1
ATOM 12048 N N . ILE A 1 762 ? 30.390 -7.891 40.926 1.00 42.48 762 ILE A N 1
ATOM 12049 C CA . ILE A 1 762 ? 28.948 -7.910 41.115 1.00 36.37 762 ILE A CA 1
ATOM 12050 C C . ILE A 1 762 ? 28.491 -9.267 41.623 1.00 43.27 762 ILE A C 1
ATOM 12051 O O . ILE A 1 762 ? 27.602 -9.360 42.479 1.00 43.46 762 ILE A O 1
ATOM 12067 N N . ASP A 1 763 ? 29.093 -10.344 41.110 1.00 49.19 763 ASP A N 1
ATOM 12068 C CA . ASP A 1 763 ? 28.663 -11.679 41.509 1.00 59.45 763 ASP A CA 1
ATOM 12069 C C . ASP A 1 763 ? 28.791 -11.882 43.010 1.00 56.53 763 ASP A C 1
ATOM 12070 O O . ASP A 1 763 ? 28.053 -12.682 43.589 1.00 44.12 763 ASP A O 1
ATOM 12079 N N . HIS A 1 764 ? 29.705 -11.161 43.658 1.00 44.46 764 HIS A N 1
ATOM 12080 C CA . HIS A 1 764 ? 29.944 -11.321 45.082 1.00 48.55 764 HIS A CA 1
ATOM 12081 C C . HIS A 1 764 ? 29.234 -10.287 45.939 1.00 71.85 764 HIS A C 1
ATOM 12082 O O . HIS A 1 764 ? 29.459 -10.259 47.149 1.00 50.69 764 HIS A O 1
ATOM 12096 N N . MET A 1 765 ? 28.399 -9.437 45.349 1.00 55.20 765 MET A N 1
ATOM 12097 C CA . MET A 1 765 ? 27.624 -8.483 46.125 1.00 51.43 765 MET A CA 1
ATOM 12098 C C . MET A 1 765 ? 26.365 -9.139 46.674 1.00 37.48 765 MET A C 1
ATOM 12099 O O . MET A 1 765 ? 25.798 -10.053 46.069 1.00 57.98 765 MET A O 1
ATOM 12113 N N . ILE A 1 766 ? 25.918 -8.653 47.815 1.00 42.94 766 ILE A N 1
ATOM 12114 C CA . ILE A 1 766 ? 24.591 -8.958 48.327 1.00 63.71 766 ILE A CA 1
ATOM 12115 C C . ILE A 1 766 ? 23.696 -7.795 47.925 1.00 60.68 766 ILE A C 1
ATOM 12116 O O . ILE A 1 766 ? 24.012 -6.627 48.189 1.00 48.58 766 ILE A O 1
ATOM 12132 N N . ILE A 1 767 ? 22.601 -8.103 47.241 1.00 58.86 767 ILE A N 1
ATOM 12133 C CA . ILE A 1 767 ? 21.710 -7.085 46.698 1.00 50.41 767 ILE A CA 1
ATOM 12134 C C . ILE A 1 767 ? 20.523 -6.971 47.653 1.00 40.09 767 ILE A C 1
ATOM 12135 O O . ILE A 1 767 ? 19.747 -7.935 47.766 1.00 42.99 767 ILE A O 1
ATOM 12151 N N . PRO A 1 768 ? 20.338 -5.839 48.340 1.00 43.87 768 PRO A N 1
ATOM 12152 C CA . PRO A 1 768 ? 19.191 -5.715 49.254 1.00 43.52 768 PRO A CA 1
ATOM 12153 C C . PRO A 1 768 ? 17.873 -6.054 48.582 1.00 42.31 768 PRO A C 1
ATOM 12154 O O . PRO A 1 768 ? 17.630 -5.703 47.427 1.00 41.02 768 PRO A O 1
ATOM 12165 N N . GLU A 1 769 ? 17.015 -6.742 49.315 1.00 41.79 769 GLU A N 1
ATOM 12166 C CA . GLU A 1 769 ? 15.697 -7.083 48.800 1.00 44.24 769 GLU A CA 1
ATOM 12167 C C . GLU A 1 769 ? 14.782 -5.862 48.863 1.00 40.10 769 GLU A C 1
ATOM 12168 O O . GLU A 1 769 ? 14.989 -4.944 49.649 1.00 40.07 769 GLU A O 1
ATOM 12180 N N . PHE A 1 770 ? 13.765 -5.861 48.022 1.00 38.70 770 PHE A N 1
ATOM 12181 C CA . PHE A 1 770 ? 12.830 -4.743 47.963 1.00 43.41 770 PHE A CA 1
ATOM 12182 C C . PHE A 1 770 ? 11.796 -4.851 49.070 1.00 39.69 770 PHE A C 1
ATOM 12183 O O . PHE A 1 770 ? 11.206 -5.913 49.275 1.00 40.21 770 PHE A O 1
ATOM 12200 N N . THR A 1 771 ? 11.539 -3.734 49.745 1.00 32.59 771 THR A N 1
ATOM 12201 C CA . THR A 1 771 ? 10.423 -3.622 50.675 1.00 33.56 771 THR A CA 1
ATOM 12202 C C . THR A 1 771 ? 9.609 -2.393 50.296 1.00 32.49 771 THR A C 1
ATOM 12203 O O . THR A 1 771 ? 10.156 -1.272 50.290 1.00 41.19 771 THR A O 1
ATOM 12214 N N . PRO A 1 772 ? 8.321 -2.538 49.994 1.00 31.36 772 PRO A N 1
ATOM 12215 C CA . PRO A 1 772 ? 7.532 -1.373 49.568 1.00 28.25 772 PRO A CA 1
ATOM 12216 C C . PRO A 1 772 ? 7.254 -0.410 50.711 1.00 29.47 772 PRO A C 1
ATOM 12217 O O . PRO A 1 772 ? 7.074 -0.810 51.865 1.00 32.27 772 PRO A O 1
ATOM 12228 N N . ASN A 1 773 ? 7.246 0.874 50.383 1.00 28.80 773 ASN A N 1
ATOM 12229 C CA . ASN A 1 773 ? 6.661 1.896 51.241 1.00 29.75 773 ASN A CA 1
ATOM 12230 C C . ASN A 1 773 ? 5.180 1.937 50.879 1.00 30.75 773 ASN A C 1
ATOM 12231 O O . ASN A 1 773 ? 4.805 2.319 49.755 1.00 28.07 773 ASN A O 1
ATOM 12242 N N . ALA A 1 774 ? 4.337 1.519 51.817 1.00 29.73 774 ALA A N 1
ATOM 12243 C CA . ALA A 1 774 ? 2.916 1.407 51.523 1.00 29.16 774 ALA A CA 1
ATOM 12244 C C . ALA A 1 774 ? 2.138 2.681 51.716 1.00 29.56 774 ALA A C 1
ATOM 12245 O O . ALA A 1 774 ? 0.928 2.679 51.475 1.00 29.15 774 ALA A O 1
ATOM 12252 N N . ASN A 1 775 ? 2.790 3.773 52.119 1.00 30.37 775 ASN A N 1
ATOM 12253 C CA . ASN A 1 775 ? 2.126 5.029 52.420 1.00 30.93 775 ASN A CA 1
ATOM 12254 C C . ASN A 1 775 ? 2.599 6.155 51.499 1.00 30.44 775 ASN A C 1
ATOM 12255 O O . ASN A 1 775 ? 2.671 7.322 51.899 1.00 31.22 775 ASN A O 1
ATOM 12266 N N . LEU A 1 776 ? 2.864 5.827 50.230 1.00 30.84 776 LEU A N 1
ATOM 12267 C CA . LEU A 1 776 ? 3.221 6.820 49.238 1.00 28.59 776 LEU A CA 1
ATOM 12268 C C . LEU A 1 776 ? 2.044 7.137 48.327 1.00 29.01 776 LEU A C 1
ATOM 12269 O O . LEU A 1 776 ? 1.207 6.280 48.048 1.00 27.63 776 LEU A O 1
ATOM 12285 N N . LYS A 1 777 ? 1.973 8.388 47.874 1.00 29.26 777 LYS A N 1
ATOM 12286 C CA . LYS A 1 777 ? 1.068 8.759 46.794 1.00 30.71 777 LYS A CA 1
ATOM 12287 C C . LYS A 1 777 ? 1.903 9.192 45.596 1.00 30.29 777 LYS A C 1
ATOM 12288 O O . LYS A 1 777 ? 2.786 10.051 45.728 1.00 32.50 777 LYS A O 1
ATOM 12307 N N . ILE A 1 778 ? 1.635 8.595 44.440 1.00 27.75 778 ILE A N 1
ATOM 12308 C CA . ILE A 1 778 ? 2.328 8.936 43.196 1.00 25.70 778 ILE A CA 1
ATOM 12309 C C . ILE A 1 778 ? 1.371 9.763 42.344 1.00 36.35 778 ILE A C 1
ATOM 12310 O O . ILE A 1 778 ? 0.181 9.431 42.213 1.00 27.13 778 ILE A O 1
ATOM 12326 N N . GLN A 1 779 ? 1.876 10.858 41.804 1.00 32.66 779 GLN A N 1
ATOM 12327 C CA . GLN A 1 779 ? 1.061 11.748 40.990 1.00 27.54 779 GLN A CA 1
ATOM 12328 C C . GLN A 1 779 ? 0.701 11.079 39.669 1.00 25.82 779 GLN A C 1
ATOM 12329 O O . GLN A 1 779 ? 1.566 10.530 38.977 1.00 31.06 779 GLN A O 1
ATOM 12343 N N . VAL A 1 780 ? -0.582 11.137 39.316 1.00 27.93 780 VAL A N 1
ATOM 12344 C CA . VAL A 1 780 ? -1.088 10.489 38.107 1.00 33.04 780 VAL A CA 1
ATOM 12345 C C . VAL A 1 780 ? -1.229 11.475 36.952 1.00 37.02 780 VAL A C 1
ATOM 12346 O O . VAL A 1 780 ? -0.893 11.135 35.816 1.00 46.24 780 VAL A O 1
ATOM 12359 N N . ASN A 1 781 ? -1.712 12.687 37.236 1.00 39.71 781 ASN A N 1
ATOM 12360 C CA . ASN A 1 781 ? -1.859 13.762 36.255 1.00 59.43 781 ASN A CA 1
ATOM 12361 C C . ASN A 1 781 ? -1.118 15.013 36.710 1.00 43.18 781 ASN A C 1
ATOM 12362 O O . ASN A 1 781 ? -0.969 15.263 37.911 1.00 42.11 781 ASN A O 1
ATOM 12373 N N . ASP A 1 782 ? -0.696 15.837 35.744 1.00 45.92 782 ASP A N 1
ATOM 12374 C CA . ASP A 1 782 ? -0.004 17.078 36.096 1.00 46.10 782 ASP A CA 1
ATOM 12375 C C . ASP A 1 782 ? -0.941 18.080 36.763 1.00 51.38 782 ASP A C 1
ATOM 12376 O O . ASP A 1 782 ? -0.507 18.867 37.619 1.00 48.69 782 ASP A O 1
ATOM 12385 N N . ASP A 1 783 ? -2.225 18.062 36.400 1.00 69.15 783 ASP A N 1
ATOM 12386 C CA . ASP A 1 783 ? -3.190 18.921 37.081 1.00 80.95 783 ASP A CA 1
ATOM 12387 C C . ASP A 1 783 ? -3.264 18.595 38.565 1.00 76.72 783 ASP A C 1
ATOM 12388 O O . ASP A 1 783 ? -3.476 19.488 39.396 1.00 75.63 783 ASP A O 1
ATOM 12397 N N . ASP A 1 784 ? -3.092 17.328 38.917 1.00 64.10 784 ASP A N 1
ATOM 12398 C CA . ASP A 1 784 ? -3.152 16.926 40.307 1.00 63.74 784 ASP A CA 1
ATOM 12399 C C . ASP A 1 784 ? -2.052 17.612 41.110 1.00 72.36 784 ASP A C 1
ATOM 12400 O O . ASP A 1 784 ? -1.044 18.056 40.556 1.00 83.38 784 ASP A O 1
ATOM 12409 N N . PRO A 1 785 ? -2.239 17.721 42.422 1.00 85.45 785 PRO A N 1
ATOM 12410 C CA . PRO A 1 785 ? -1.178 18.249 43.289 1.00 79.70 785 PRO A CA 1
ATOM 12411 C C . PRO A 1 785 ? 0.092 17.416 43.192 1.00 84.10 785 PRO A C 1
ATOM 12412 O O . PRO A 1 785 ? 0.101 16.290 42.689 1.00 93.29 785 PRO A O 1
ATOM 12423 N N . ASP A 1 786 ? 1.185 17.989 43.714 1.00 90.55 786 ASP A N 1
ATOM 12424 C CA . ASP A 1 786 ? 2.493 17.356 43.665 1.00 92.84 786 ASP A CA 1
ATOM 12425 C C . ASP A 1 786 ? 2.833 16.744 45.015 1.00 100.12 786 ASP A C 1
ATOM 12426 O O . ASP A 1 786 ? 3.086 17.491 45.974 1.00 98.91 786 ASP A O 1
ATOM 12435 N N . PRO A 1 787 ? 2.865 15.414 45.146 1.00 111.41 787 PRO A N 1
ATOM 12436 C CA . PRO A 1 787 ? 3.275 14.821 46.430 1.00 106.31 787 PRO A CA 1
ATOM 12437 C C . PRO A 1 787 ? 4.718 15.110 46.809 1.00 113.39 787 PRO A C 1
ATOM 12438 O O . PRO A 1 787 ? 5.056 15.012 47.996 1.00 116.38 787 PRO A O 1
ATOM 12449 N N . ASN A 1 788 ? 5.577 15.462 45.852 1.00 128.70 788 ASN A N 1
ATOM 12450 C CA . ASN A 1 788 ? 6.999 15.625 46.131 1.00 140.16 788 ASN A CA 1
ATOM 12451 C C . ASN A 1 788 ? 7.442 17.079 45.982 1.00 139.51 788 ASN A C 1
ATOM 12452 O O . ASN A 1 788 ? 8.452 17.366 45.326 1.00 140.80 788 ASN A O 1
ATOM 12463 N N . ALA A 1 789 ? 6.700 18.000 46.591 1.00 132.17 789 ALA A N 1
ATOM 12464 C CA . ALA A 1 789 ? 7.063 19.410 46.616 1.00 120.37 789 ALA A CA 1
ATOM 12465 C C . ALA A 1 789 ? 7.632 19.778 47.981 1.00 115.15 789 ALA A C 1
ATOM 12466 O O . ALA A 1 789 ? 7.509 19.030 48.953 1.00 120.85 789 ALA A O 1
ATOM 12473 N N . ASN A 1 790 ? 8.270 20.951 48.048 1.00 110.89 790 ASN A N 1
ATOM 12474 C CA . ASN A 1 790 ? 8.714 21.455 49.343 1.00 106.25 790 ASN A CA 1
ATOM 12475 C C . ASN A 1 790 ? 7.535 21.554 50.304 1.00 107.72 790 ASN A C 1
ATOM 12476 O O . ASN A 1 790 ? 7.669 21.269 51.503 1.00 105.50 790 ASN A O 1
ATOM 12487 N N . ALA A 1 791 ? 6.366 21.961 49.792 1.00 107.82 791 ALA A N 1
ATOM 12488 C CA . ALA A 1 791 ? 5.173 22.035 50.624 1.00 111.91 791 ALA A CA 1
ATOM 12489 C C . ALA A 1 791 ? 4.765 20.667 51.148 1.00 124.87 791 ALA A C 1
ATOM 12490 O O . ALA A 1 791 ? 4.100 20.585 52.188 1.00 109.46 791 ALA A O 1
ATOM 12497 N N . ALA A 1 792 ? 5.156 19.597 50.457 1.00 125.64 792 ALA A N 1
ATOM 12498 C CA . ALA A 1 792 ? 4.778 18.241 50.828 1.00 129.17 792 ALA A CA 1
ATOM 12499 C C . ALA A 1 792 ? 5.780 17.567 51.759 1.00 134.15 792 ALA A C 1
ATOM 12500 O O . ALA A 1 792 ? 5.593 16.391 52.090 1.00 135.64 792 ALA A O 1
ATOM 12507 N N . ASN A 1 793 ? 6.822 18.275 52.198 1.00 140.28 793 ASN A N 1
ATOM 12508 C CA . ASN A 1 793 ? 7.838 17.680 53.063 1.00 140.91 793 ASN A CA 1
ATOM 12509 C C . ASN A 1 793 ? 7.467 17.813 54.540 1.00 139.72 793 ASN A C 1
ATOM 12510 O O . ASN A 1 793 ? 7.286 16.808 55.237 1.00 136.30 793 ASN A O 1
ATOM 12521 N N . GLY A 1 794 ? 7.348 19.048 55.025 1.00 135.10 794 GLY A N 1
ATOM 12522 C CA . GLY A 1 794 ? 7.075 19.291 56.427 1.00 128.68 794 GLY A CA 1
ATOM 12523 C C . GLY A 1 794 ? 8.251 19.954 57.109 1.00 124.31 794 GLY A C 1
ATOM 12524 O O . GLY A 1 794 ? 9.395 19.520 56.946 1.00 131.27 794 GLY A O 1
ATOM 12528 N N . SER A 1 795 ? 7.988 21.004 57.875 1.00 118.26 795 SER A N 1
ATOM 12529 C CA . SER A 1 795 ? 9.066 21.777 58.497 1.00 113.08 795 SER A CA 1
ATOM 12530 C C . SER A 1 795 ? 9.732 21.057 59.670 1.00 121.66 795 SER A C 1
ATOM 12531 O O . SER A 1 795 ? 10.594 21.680 60.307 1.00 114.43 795 SER A O 1
ATOM 12539 N N . ASP A 1 796 ? 9.392 19.797 59.953 1.00 136.37 796 ASP A N 1
ATOM 12540 C CA . ASP A 1 796 ? 9.903 19.092 61.123 1.00 145.54 796 ASP A CA 1
ATOM 12541 C C . ASP A 1 796 ? 10.873 17.968 60.797 1.00 140.44 796 ASP A C 1
ATOM 12542 O O . ASP A 1 796 ? 11.783 17.711 61.588 1.00 142.54 796 ASP A O 1
ATOM 12551 N N . GLU A 1 797 ? 10.705 17.292 59.661 1.00 137.52 797 GLU A N 1
ATOM 12552 C CA . GLU A 1 797 ? 11.511 16.119 59.341 1.00 128.11 797 GLU A CA 1
ATOM 12553 C C . GLU A 1 797 ? 12.831 16.461 58.655 1.00 131.32 797 GLU A C 1
ATOM 12554 O O . GLU A 1 797 ? 13.666 15.565 58.478 1.00 121.29 797 GLU A O 1
ATOM 12566 N N . ILE A 1 798 ? 13.038 17.722 58.264 1.00 130.58 798 ILE A N 1
ATOM 12567 C CA . ILE A 1 798 ? 14.300 18.120 57.650 1.00 113.84 798 ILE A CA 1
ATOM 12568 C C . ILE A 1 798 ? 15.399 18.202 58.699 1.00 113.51 798 ILE A C 1
ATOM 12569 O O . ILE A 1 798 ? 16.580 18.013 58.387 1.00 117.68 798 ILE A O 1
ATOM 12585 N N . ASP A 1 799 ? 15.035 18.488 59.951 1.00 101.66 799 ASP A N 1
ATOM 12586 C CA . ASP A 1 799 ? 16.036 18.660 60.995 1.00 105.79 799 ASP A CA 1
ATOM 12587 C C . ASP A 1 799 ? 16.875 17.402 61.165 1.00 105.96 799 ASP A C 1
ATOM 12588 O O . ASP A 1 799 ? 18.100 17.480 61.311 1.00 97.92 799 ASP A O 1
ATOM 12597 N N . GLN A 1 800 ? 16.235 16.232 61.145 1.00 124.92 800 GLN A N 1
ATOM 12598 C CA . GLN A 1 800 ? 16.978 14.984 61.263 1.00 128.17 800 GLN A CA 1
ATOM 12599 C C . GLN A 1 800 ? 18.066 14.904 60.201 1.00 127.83 800 GLN A C 1
ATOM 12600 O O . GLN A 1 800 ? 19.231 14.616 60.499 1.00 130.97 800 GLN A O 1
ATOM 12614 N N . LEU A 1 801 ? 17.698 15.170 58.946 1.00 131.64 801 LEU A N 1
ATOM 12615 C CA . LEU A 1 801 ? 18.650 15.058 57.846 1.00 91.84 801 LEU A CA 1
ATOM 12616 C C . LEU A 1 801 ? 19.786 16.062 57.992 1.00 82.82 801 LEU A C 1
ATOM 12617 O O . LEU A 1 801 ? 20.940 15.745 57.691 1.00 79.43 801 LEU A O 1
ATOM 12633 N N . VAL A 1 802 ? 19.480 17.273 58.464 1.00 90.60 802 VAL A N 1
ATOM 12634 C CA . VAL A 1 802 ? 20.513 18.288 58.657 1.00 86.98 802 VAL A CA 1
ATOM 12635 C C . VAL A 1 802 ? 21.529 17.822 59.696 1.00 93.19 802 VAL A C 1
ATOM 12636 O O . VAL A 1 802 ? 22.730 17.728 59.422 1.00 93.11 802 VAL A O 1
ATOM 12649 N N . SER A 1 803 ? 21.061 17.532 60.911 1.00 95.28 803 SER A N 1
ATOM 12650 C CA . SER A 1 803 ? 21.983 17.207 61.996 1.00 98.92 803 SER A CA 1
ATOM 12651 C C . SER A 1 803 ? 22.782 15.944 61.705 1.00 90.32 803 SER A C 1
ATOM 12652 O O . SER A 1 803 ? 23.889 15.778 62.231 1.00 91.45 803 SER A O 1
ATOM 12660 N N . SER A 1 804 ? 22.250 15.053 60.868 1.00 107.26 804 SER A N 1
ATOM 12661 C CA . SER A 1 804 ? 22.968 13.844 60.483 1.00 112.29 804 SER A CA 1
ATOM 12662 C C . SER A 1 804 ? 24.058 14.099 59.448 1.00 94.94 804 SER A C 1
ATOM 12663 O O . SER A 1 804 ? 24.843 13.187 59.166 1.00 95.26 804 SER A O 1
ATOM 12671 N N . LEU A 1 805 ? 24.127 15.298 58.878 1.00 92.23 805 LEU A N 1
ATOM 12672 C CA . LEU A 1 805 ? 25.185 15.610 57.927 1.00 70.55 805 LEU A CA 1
ATOM 12673 C C . LEU A 1 805 ? 26.522 15.728 58.655 1.00 72.13 805 LEU A C 1
ATOM 12674 O O . LEU A 1 805 ? 26.594 16.324 59.733 1.00 64.84 805 LEU A O 1
ATOM 12690 N N . PRO A 1 806 ? 27.602 15.196 58.089 1.00 62.66 806 PRO A N 1
ATOM 12691 C CA . PRO A 1 806 ? 28.910 15.365 58.733 1.00 75.12 806 PRO A CA 1
ATOM 12692 C C . PRO A 1 806 ? 29.357 16.822 58.672 1.00 58.02 806 PRO A C 1
ATOM 12693 O O . PRO A 1 806 ? 29.153 17.518 57.671 1.00 56.29 806 PRO A O 1
ATOM 12704 N N . ASP A 1 807 ? 29.969 17.288 59.752 1.00 69.17 807 ASP A N 1
ATOM 12705 C CA . ASP A 1 807 ? 30.429 18.665 59.756 1.00 55.28 807 ASP A CA 1
ATOM 12706 C C . ASP A 1 807 ? 31.591 18.840 58.777 1.00 54.83 807 ASP A C 1
ATOM 12707 O O . ASP A 1 807 ? 32.452 17.961 58.670 1.00 66.74 807 ASP A O 1
ATOM 12716 N N . PRO A 1 808 ? 31.641 19.957 58.044 1.00 55.73 808 PRO A N 1
ATOM 12717 C CA . PRO A 1 808 ? 32.772 20.163 57.117 1.00 57.42 808 PRO A CA 1
ATOM 12718 C C . PRO A 1 808 ? 34.134 19.987 57.761 1.00 58.78 808 PRO A C 1
ATOM 12719 O O . PRO A 1 808 ? 35.096 19.638 57.069 1.00 65.92 808 PRO A O 1
ATOM 12730 N N . SER A 1 809 ? 34.257 20.214 59.071 1.00 57.14 809 SER A N 1
ATOM 12731 C CA . SER A 1 809 ? 35.571 20.111 59.699 1.00 65.34 809 SER A CA 1
ATOM 12732 C C . SER A 1 809 ? 36.140 18.700 59.600 1.00 58.31 809 SER A C 1
ATOM 12733 O O . SER A 1 809 ? 37.367 18.532 59.579 1.00 93.73 809 SER A O 1
ATOM 12741 N N . THR A 1 810 ? 35.281 17.677 59.523 1.00 61.05 810 THR A N 1
ATOM 12742 C CA . THR A 1 810 ? 35.746 16.294 59.432 1.00 68.65 810 THR A CA 1
ATOM 12743 C C . THR A 1 810 ? 36.245 15.926 58.044 1.00 61.72 810 THR A C 1
ATOM 12744 O O . THR A 1 810 ? 36.715 14.798 57.853 1.00 67.77 810 THR A O 1
ATOM 12755 N N . LEU A 1 811 ? 36.143 16.836 57.082 1.00 56.13 811 LEU A N 1
ATOM 12756 C CA . LEU A 1 811 ? 36.441 16.552 55.676 1.00 67.36 811 LEU A CA 1
ATOM 12757 C C . LEU A 1 811 ? 37.288 17.665 55.076 1.00 74.42 811 LEU A C 1
ATOM 12758 O O . LEU A 1 811 ? 37.034 18.151 53.971 1.00 54.99 811 LEU A O 1
ATOM 12774 N N . ALA A 1 812 ? 38.323 18.075 55.813 1.00 75.92 812 ALA A N 1
ATOM 12775 C CA . ALA A 1 812 ? 39.200 19.146 55.359 1.00 68.28 812 ALA A CA 1
ATOM 12776 C C . ALA A 1 812 ? 39.843 18.786 54.025 1.00 56.42 812 ALA A C 1
ATOM 12777 O O . ALA A 1 812 ? 40.328 17.665 53.840 1.00 63.75 812 ALA A O 1
ATOM 12784 N N . GLY A 1 813 ? 39.834 19.739 53.086 1.00 60.22 813 GLY A N 1
ATOM 12785 C CA . GLY A 1 813 ? 40.408 19.524 51.770 1.00 67.17 813 GLY A CA 1
ATOM 12786 C C . GLY A 1 813 ? 39.601 18.644 50.831 1.00 67.08 813 GLY A C 1
ATOM 12787 O O . GLY A 1 813 ? 39.941 18.557 49.644 1.00 71.71 813 GLY A O 1
ATOM 12791 N N . PHE A 1 814 ? 38.558 17.982 51.320 1.00 60.45 814 PHE A N 1
ATOM 12792 C CA . PHE A 1 814 ? 37.740 17.116 50.474 1.00 74.87 814 PHE A CA 1
ATOM 12793 C C . PHE A 1 814 ? 37.023 17.942 49.421 1.00 57.52 814 PHE A C 1
ATOM 12794 O O . PHE A 1 814 ? 36.446 18.985 49.728 1.00 50.10 814 PHE A O 1
ATOM 12811 N N . LYS A 1 815 ? 37.040 17.467 48.178 1.00 55.28 815 LYS A N 1
ATOM 12812 C CA . LYS A 1 815 ? 36.366 18.168 47.097 1.00 54.63 815 LYS A CA 1
ATOM 12813 C C . LYS A 1 815 ? 35.885 17.142 46.086 1.00 55.74 815 LYS A C 1
ATOM 12814 O O . LYS A 1 815 ? 36.560 16.134 45.850 1.00 50.08 815 LYS A O 1
ATOM 12833 N N . LEU A 1 816 ? 34.711 17.389 45.513 1.00 46.20 816 LEU A N 1
ATOM 12834 C CA . LEU A 1 816 ? 34.181 16.574 44.421 1.00 45.95 816 LEU A CA 1
ATOM 12835 C C . LEU A 1 816 ? 34.291 17.333 43.097 1.00 52.59 816 LEU A C 1
ATOM 12836 O O . LEU A 1 816 ? 34.139 18.558 43.047 1.00 49.24 816 LEU A O 1
ATOM 12852 N N . GLU A 1 817 ? 34.547 16.588 42.010 1.00 43.06 817 GLU A N 1
ATOM 12853 C CA . GLU A 1 817 ? 34.778 17.212 40.714 1.00 44.03 817 GLU A CA 1
ATOM 12854 C C . GLU A 1 817 ? 33.535 17.044 39.852 1.00 41.98 817 GLU A C 1
ATOM 12855 O O . GLU A 1 817 ? 33.241 15.909 39.419 1.00 40.17 817 GLU A O 1
ATOM 12867 N N . PRO A 1 818 ? 32.783 18.109 39.570 1.00 51.44 818 PRO A N 1
ATOM 12868 C CA . PRO A 1 818 ? 31.553 17.958 38.784 1.00 39.70 818 PRO A CA 1
ATOM 12869 C C . PRO A 1 818 ? 31.821 17.758 37.304 1.00 38.13 818 PRO A C 1
ATOM 12870 O O . PRO A 1 818 ? 32.773 18.296 36.738 1.00 42.23 818 PRO A O 1
ATOM 12881 N N . VAL A 1 819 ? 30.921 16.989 36.672 1.00 38.56 819 VAL A N 1
ATOM 12882 C CA . VAL A 1 819 ? 31.019 16.699 35.247 1.00 34.70 819 VAL A CA 1
ATOM 12883 C C . VAL A 1 819 ? 30.349 17.817 34.470 1.00 41.59 819 VAL A C 1
ATOM 12884 O O . VAL A 1 819 ? 29.296 18.323 34.865 1.00 39.54 819 VAL A O 1
ATOM 12897 N N . ASP A 1 820 ? 30.973 18.211 33.361 1.00 40.53 820 ASP A N 1
ATOM 12898 C CA . ASP A 1 820 ? 30.387 19.156 32.428 1.00 39.35 820 ASP A CA 1
ATOM 12899 C C . ASP A 1 820 ? 30.010 18.383 31.163 1.00 41.63 820 ASP A C 1
ATOM 12900 O O . ASP A 1 820 ? 30.888 17.867 30.463 1.00 36.78 820 ASP A O 1
ATOM 12909 N N . PHE A 1 821 ? 28.714 18.334 30.875 1.00 31.23 821 PHE A N 1
ATOM 12910 C CA . PHE A 1 821 ? 28.185 17.500 29.788 1.00 30.66 821 PHE A CA 1
ATOM 12911 C C . PHE A 1 821 ? 28.755 17.933 28.448 1.00 30.87 821 PHE A C 1
ATOM 12912 O O . PHE A 1 821 ? 28.706 19.117 28.088 1.00 38.53 821 PHE A O 1
ATOM 12929 N N . GLU A 1 822 ? 29.306 16.963 27.720 1.00 34.80 822 GLU A N 1
ATOM 12930 C CA . GLU A 1 822 ? 29.981 17.202 26.441 1.00 29.06 822 GLU A CA 1
ATOM 12931 C C . GLU A 1 822 ? 29.578 16.081 25.486 1.00 27.33 822 GLU A C 1
ATOM 12932 O O . GLU A 1 822 ? 30.090 14.962 25.579 1.00 32.83 822 GLU A O 1
ATOM 12944 N N . LYS A 1 823 ? 28.621 16.375 24.605 1.00 26.83 823 LYS A N 1
ATOM 12945 C CA . LYS A 1 823 ? 28.035 15.358 23.763 1.00 28.63 823 LYS A CA 1
ATOM 12946 C C . LYS A 1 823 ? 28.993 14.865 22.691 1.00 30.73 823 LYS A C 1
ATOM 12947 O O . LYS A 1 823 ? 28.751 13.801 22.113 1.00 26.16 823 LYS A O 1
ATOM 12966 N N . ASP A 1 824 ? 30.065 15.612 22.408 1.00 25.13 824 ASP A N 1
ATOM 12967 C CA . ASP A 1 824 ? 30.864 15.348 21.207 1.00 31.43 824 ASP A CA 1
ATOM 12968 C C . ASP A 1 824 ? 32.192 14.670 21.497 1.00 31.44 824 ASP A C 1
ATOM 12969 O O . ASP A 1 824 ? 32.961 14.452 20.572 1.00 37.97 824 ASP A O 1
ATOM 12978 N N . ASP A 1 825 ? 32.474 14.304 22.740 1.00 30.82 825 ASP A N 1
ATOM 12979 C CA . ASP A 1 825 ? 33.672 13.514 23.074 1.00 38.35 825 ASP A CA 1
ATOM 12980 C C . ASP A 1 825 ? 33.229 12.090 23.398 1.00 28.00 825 ASP A C 1
ATOM 12981 O O . ASP A 1 825 ? 32.691 11.822 24.484 1.00 31.06 825 ASP A O 1
ATOM 12990 N N . ASP A 1 826 ? 33.457 11.178 22.447 1.00 29.26 826 ASP A N 1
ATOM 12991 C CA . ASP A 1 826 ? 32.943 9.821 22.563 1.00 29.79 826 ASP A CA 1
ATOM 12992 C C . ASP A 1 826 ? 33.696 8.986 23.593 1.00 32.63 826 ASP A C 1
ATOM 12993 O O . ASP A 1 826 ? 33.270 7.854 23.864 1.00 34.19 826 ASP A O 1
ATOM 13002 N N . THR A 1 827 ? 34.794 9.501 24.171 1.00 29.70 827 THR A N 1
ATOM 13003 C CA . THR A 1 827 ? 35.542 8.756 25.176 1.00 53.42 827 THR A CA 1
ATOM 13004 C C . THR A 1 827 ? 35.192 9.127 26.614 1.00 37.08 827 THR A C 1
ATOM 13005 O O . THR A 1 827 ? 35.734 8.513 27.533 1.00 36.26 827 THR A O 1
ATOM 13016 N N . ASN A 1 828 ? 34.323 10.117 26.837 1.00 35.35 828 ASN A N 1
ATOM 13017 C CA . ASN A 1 828 ? 34.109 10.664 28.168 1.00 33.64 828 ASN A CA 1
ATOM 13018 C C . ASN A 1 828 ? 32.974 9.989 28.941 1.00 31.35 828 ASN A C 1
ATOM 13019 O O . ASN A 1 828 ? 32.695 10.393 30.085 1.00 32.27 828 ASN A O 1
ATOM 13030 N N . HIS A 1 829 ? 32.323 8.987 28.361 1.00 35.05 829 HIS A N 1
ATOM 13031 C CA . HIS A 1 829 ? 31.270 8.193 28.991 1.00 24.57 829 HIS A CA 1
ATOM 13032 C C . HIS A 1 829 ? 29.933 8.915 29.153 1.00 27.17 829 HIS A C 1
ATOM 13033 O O . HIS A 1 829 ? 28.997 8.330 29.715 1.00 32.98 829 HIS A O 1
ATOM 13047 N N . HIS A 1 830 ? 29.802 10.153 28.697 1.00 27.11 830 HIS A N 1
ATOM 13048 C CA . HIS A 1 830 ? 28.551 10.878 28.910 1.00 29.51 830 HIS A CA 1
ATOM 13049 C C . HIS A 1 830 ? 27.410 10.260 28.095 1.00 29.18 830 HIS A C 1
ATOM 13050 O O . HIS A 1 830 ? 26.362 9.917 28.645 1.00 23.93 830 HIS A O 1
ATOM 13064 N N . ILE A 1 831 ? 27.585 10.158 26.769 1.00 26.92 831 ILE A N 1
ATOM 13065 C CA . ILE A 1 831 ? 26.527 9.607 25.943 1.00 23.55 831 ILE A CA 1
ATOM 13066 C C . ILE A 1 831 ? 26.365 8.124 26.232 1.00 27.20 831 ILE A C 1
ATOM 13067 O O . ILE A 1 831 ? 25.249 7.595 26.200 1.00 22.28 831 ILE A O 1
ATOM 13083 N N . GLU A 1 832 ? 27.467 7.440 26.548 1.00 28.82 832 GLU A N 1
ATOM 13084 C CA . GLU A 1 832 ? 27.384 6.048 26.979 1.00 22.58 832 GLU A CA 1
ATOM 13085 C C . GLU A 1 832 ? 26.432 5.877 28.144 1.00 24.00 832 GLU A C 1
ATOM 13086 O O . GLU A 1 832 ? 25.646 4.928 28.185 1.00 23.17 832 GLU A O 1
ATOM 13098 N N . PHE A 1 833 ? 26.572 6.729 29.166 1.00 22.80 833 PHE A N 1
ATOM 13099 C CA . PHE A 1 833 ? 25.729 6.601 30.346 1.00 23.01 833 PHE A CA 1
ATOM 13100 C C . PHE A 1 833 ? 24.271 6.899 30.008 1.00 25.24 833 PHE A C 1
ATOM 13101 O O . PHE A 1 833 ? 23.378 6.141 30.386 1.00 22.32 833 PHE A O 1
ATOM 13118 N N . ILE A 1 834 ? 24.024 8.001 29.294 1.00 22.01 834 ILE A N 1
ATOM 13119 C CA . ILE A 1 834 ? 22.658 8.444 29.009 1.00 24.92 834 ILE A CA 1
ATOM 13120 C C . ILE A 1 834 ? 21.953 7.421 28.144 1.00 20.44 834 ILE A C 1
ATOM 13121 O O . ILE A 1 834 ? 20.772 7.106 28.369 1.00 21.23 834 ILE A O 1
ATOM 13137 N N . THR A 1 835 ? 22.669 6.876 27.151 1.00 20.51 835 THR A N 1
ATOM 13138 C CA . THR A 1 835 ? 22.131 5.841 26.280 1.00 24.50 835 THR A CA 1
ATOM 13139 C C . THR A 1 835 ? 21.783 4.593 27.073 1.00 23.95 835 THR A C 1
ATOM 13140 O O . THR A 1 835 ? 20.659 4.070 26.975 1.00 21.73 835 THR A O 1
ATOM 13151 N N . ALA A 1 836 ? 22.743 4.085 27.870 1.00 23.59 836 ALA A N 1
ATOM 13152 C CA . ALA A 1 836 ? 22.470 2.899 28.682 1.00 20.42 836 ALA A CA 1
ATOM 13153 C C . ALA A 1 836 ? 21.320 3.133 29.673 1.00 19.11 836 ALA A C 1
ATOM 13154 O O . ALA A 1 836 ? 20.426 2.292 29.816 1.00 19.51 836 ALA A O 1
ATOM 13161 N N . CYS A 1 837 ? 21.362 4.249 30.397 1.00 19.42 837 CYS A N 1
ATOM 13162 C CA . CYS A 1 837 ? 20.342 4.568 31.397 1.00 21.00 837 CYS A CA 1
ATOM 13163 C C . CYS A 1 837 ? 18.961 4.702 30.755 1.00 22.87 837 CYS A C 1
ATOM 13164 O O . CYS A 1 837 ? 17.967 4.117 31.246 1.00 20.01 837 CYS A O 1
ATOM 13172 N N . SER A 1 838 ? 18.873 5.492 29.686 1.00 20.46 838 SER A N 1
ATOM 13173 C CA . SER A 1 838 ? 17.643 5.574 28.911 1.00 20.22 838 SER A CA 1
ATOM 13174 C C . SER A 1 838 ? 17.151 4.195 28.507 1.00 22.24 838 SER A C 1
ATOM 13175 O O . SER A 1 838 ? 15.974 3.862 28.686 1.00 17.52 838 SER A O 1
ATOM 13183 N N . ASN A 1 839 ? 18.055 3.368 27.970 1.00 19.78 839 ASN A N 1
ATOM 13184 C CA . ASN A 1 839 ? 17.628 2.088 27.413 1.00 16.95 839 ASN A CA 1
ATOM 13185 C C . ASN A 1 839 ? 17.188 1.119 28.492 1.00 20.77 839 ASN A C 1
ATOM 13186 O O . ASN A 1 839 ? 16.266 0.349 28.261 1.00 17.90 839 ASN A O 1
ATOM 13197 N N . CYS A 1 840 ? 17.806 1.135 29.674 1.00 18.20 840 CYS A N 1
ATOM 13198 C CA . CYS A 1 840 ? 17.312 0.302 30.760 1.00 18.47 840 CYS A CA 1
ATOM 13199 C C . CYS A 1 840 ? 15.882 0.682 31.113 1.00 21.01 840 CYS A C 1
ATOM 13200 O O . CYS A 1 840 ? 15.038 -0.187 31.349 1.00 18.18 840 CYS A O 1
ATOM 13208 N N . ARG A 1 841 ? 15.591 1.977 31.187 1.00 18.71 841 ARG A N 1
ATOM 13209 C CA . ARG A 1 841 ? 14.213 2.397 31.474 1.00 19.80 841 ARG A CA 1
ATOM 13210 C C . ARG A 1 841 ? 13.282 2.054 30.306 1.00 16.33 841 ARG A C 1
ATOM 13211 O O . ARG A 1 841 ? 12.133 1.660 30.532 1.00 18.67 841 ARG A O 1
ATOM 13232 N N . ALA A 1 842 ? 13.762 2.170 29.068 1.00 16.26 842 ALA A N 1
ATOM 13233 C CA . ALA A 1 842 ? 12.985 1.698 27.922 1.00 17.06 842 ALA A CA 1
ATOM 13234 C C . ALA A 1 842 ? 12.661 0.211 28.078 1.00 18.76 842 ALA A C 1
ATOM 13235 O O . ALA A 1 842 ? 11.518 -0.205 27.875 1.00 16.53 842 ALA A O 1
ATOM 13242 N N . GLN A 1 843 ? 13.644 -0.605 28.468 1.00 19.55 843 GLN A N 1
ATOM 13243 C CA . GLN A 1 843 ? 13.369 -2.007 28.759 1.00 19.28 843 GLN A CA 1
ATOM 13244 C C . GLN A 1 843 ? 12.287 -2.180 29.820 1.00 17.23 843 GLN A C 1
ATOM 13245 O O . GLN A 1 843 ? 11.402 -3.038 29.657 1.00 19.02 843 GLN A O 1
ATOM 13259 N N . ASN A 1 844 ? 12.330 -1.385 30.917 1.00 16.19 844 ASN A N 1
ATOM 13260 C CA . ASN A 1 844 ? 11.291 -1.447 31.935 1.00 16.47 844 ASN A CA 1
ATOM 13261 C C . ASN A 1 844 ? 9.892 -1.340 31.304 1.00 17.16 844 ASN A C 1
ATOM 13262 O O . ASN A 1 844 ? 8.976 -2.073 31.693 1.00 18.62 844 ASN A O 1
ATOM 13273 N N . TYR A 1 845 ? 9.700 -0.374 30.408 1.00 16.53 845 TYR A N 1
ATOM 13274 C CA . TYR A 1 845 ? 8.377 0.004 29.896 1.00 16.29 845 TYR A CA 1
ATOM 13275 C C . TYR A 1 845 ? 8.103 -0.527 28.511 1.00 14.30 845 TYR A C 1
ATOM 13276 O O . TYR A 1 845 ? 7.189 -0.037 27.824 1.00 17.81 845 TYR A O 1
ATOM 13294 N N . PHE A 1 846 ? 8.927 -1.443 28.027 1.00 18.95 846 PHE A N 1
ATOM 13295 C CA . PHE A 1 846 ? 8.741 -2.065 26.697 1.00 20.40 846 PHE A CA 1
ATOM 13296 C C . PHE A 1 846 ? 8.741 -1.030 25.600 1.00 18.08 846 PHE A C 1
ATOM 13297 O O . PHE A 1 846 ? 7.945 -1.078 24.659 1.00 21.39 846 PHE A O 1
ATOM 13314 N N . ILE A 1 847 ? 9.696 -0.092 25.676 1.00 19.62 847 ILE A N 1
ATOM 13315 C CA . ILE A 1 847 ? 9.942 0.898 24.653 1.00 16.74 847 ILE A CA 1
ATOM 13316 C C . ILE A 1 847 ? 11.163 0.431 23.882 1.00 22.01 847 ILE A C 1
ATOM 13317 O O . ILE A 1 847 ? 12.135 -0.044 24.487 1.00 15.31 847 ILE A O 1
ATOM 13333 N N . GLU A 1 848 ? 11.150 0.606 22.565 1.00 21.98 848 GLU A N 1
ATOM 13334 C CA . GLU A 1 848 ? 12.291 0.172 21.760 1.00 15.71 848 GLU A CA 1
ATOM 13335 C C . GLU A 1 848 ? 13.510 0.996 22.126 1.00 22.23 848 GLU A C 1
ATOM 13336 O O . GLU A 1 848 ? 13.423 2.227 22.208 1.00 19.40 848 GLU A O 1
ATOM 13348 N N . THR A 1 849 ? 14.641 0.319 22.317 1.00 24.43 849 THR A N 1
ATOM 13349 C CA . THR A 1 849 ? 15.876 0.993 22.716 1.00 18.15 849 THR A CA 1
ATOM 13350 C C . THR A 1 849 ? 16.488 1.727 21.546 1.00 18.45 849 THR A C 1
ATOM 13351 O O . THR A 1 849 ? 16.194 1.456 20.367 1.00 21.07 849 THR A O 1
ATOM 13362 N N . ALA A 1 850 ? 17.323 2.710 21.854 1.00 19.83 850 ALA A N 1
ATOM 13363 C CA . ALA A 1 850 ? 17.965 3.536 20.848 1.00 20.55 850 ALA A CA 1
ATOM 13364 C C . ALA A 1 850 ? 19.481 3.471 20.960 1.00 25.00 850 ALA A C 1
ATOM 13365 O O . ALA A 1 850 ? 20.033 3.241 22.041 1.00 26.86 850 ALA A O 1
ATOM 13372 N N . ASP A 1 851 ? 20.158 3.702 19.833 1.00 17.51 851 ASP A N 1
ATOM 13373 C CA . ASP A 1 851 ? 21.618 3.628 19.828 1.00 23.50 851 ASP A CA 1
ATOM 13374 C C . ASP A 1 851 ? 22.186 4.970 20.280 1.00 27.74 851 ASP A C 1
ATOM 13375 O O . ASP A 1 851 ? 21.440 5.931 20.539 1.00 20.91 851 ASP A O 1
ATOM 13384 N N . ARG A 1 852 ? 23.528 5.038 20.365 1.00 21.63 852 ARG A N 1
ATOM 13385 C CA . ARG A 1 852 ? 24.188 6.253 20.852 1.00 19.58 852 ARG A CA 1
ATOM 13386 C C . ARG A 1 852 ? 24.008 7.435 19.935 1.00 22.43 852 ARG A C 1
ATOM 13387 O O . ARG A 1 852 ? 23.943 8.582 20.414 1.00 23.50 852 ARG A O 1
ATOM 13408 N N . GLN A 1 853 ? 23.941 7.215 18.624 1.00 25.17 853 GLN A N 1
ATOM 13409 C CA . GLN A 1 853 ? 23.830 8.362 17.732 1.00 24.51 853 GLN A CA 1
ATOM 13410 C C . GLN A 1 853 ? 22.477 9.041 17.883 1.00 24.48 853 GLN A C 1
ATOM 13411 O O . GLN A 1 853 ? 22.380 10.280 17.901 1.00 20.61 853 GLN A O 1
ATOM 13425 N N . LYS A 1 854 ? 21.422 8.261 18.020 1.00 17.85 854 LYS A N 1
ATOM 13426 C CA . LYS A 1 854 ? 20.097 8.849 18.244 1.00 23.20 854 LYS A CA 1
ATOM 13427 C C . LYS A 1 854 ? 19.989 9.485 19.620 1.00 19.20 854 LYS A C 1
ATOM 13428 O O . LYS A 1 854 ? 19.438 10.585 19.785 1.00 20.41 854 LYS A O 1
ATOM 13447 N N . THR A 1 855 ? 20.500 8.814 20.640 1.00 22.07 855 THR A N 1
ATOM 13448 C CA . THR A 1 855 ? 20.516 9.408 21.979 1.00 22.84 855 THR A CA 1
ATOM 13449 C C . THR A 1 855 ? 21.299 10.720 22.000 1.00 21.20 855 THR A C 1
ATOM 13450 O O . THR A 1 855 ? 20.880 11.689 22.623 1.00 22.31 855 THR A O 1
ATOM 13461 N N . LYS A 1 856 ? 22.439 10.769 21.325 1.00 24.48 856 LYS A N 1
ATOM 13462 C CA . LYS A 1 856 ? 23.216 12.007 21.257 1.00 24.03 856 LYS A CA 1
ATOM 13463 C C . LYS A 1 856 ? 22.417 13.121 20.558 1.00 20.84 856 LYS A C 1
ATOM 13464 O O . LYS A 1 856 ? 22.459 14.289 20.974 1.00 24.25 856 LYS A O 1
ATOM 13483 N N . PHE A 1 857 ? 21.668 12.770 19.525 1.00 22.41 857 PHE A N 1
ATOM 13484 C CA . PHE A 1 857 ? 20.850 13.747 18.820 1.00 25.33 857 PHE A CA 1
ATOM 13485 C C . PHE A 1 857 ? 19.852 14.406 19.758 1.00 20.97 857 PHE A C 1
ATOM 13486 O O . PHE A 1 857 ? 19.716 15.641 19.784 1.00 25.45 857 PHE A O 1
ATOM 13503 N N . ILE A 1 858 ? 19.162 13.593 20.541 1.00 21.04 858 ILE A N 1
ATOM 13504 C CA . ILE A 1 858 ? 18.105 14.067 21.427 1.00 16.94 858 ILE A CA 1
ATOM 13505 C C . ILE A 1 858 ? 18.676 14.728 22.664 1.00 20.04 858 ILE A C 1
ATOM 13506 O O . ILE A 1 858 ? 18.313 15.869 22.992 1.00 26.82 858 ILE A O 1
ATOM 13522 N N . ALA A 1 859 ? 19.565 14.033 23.380 1.00 22.49 859 ALA A N 1
ATOM 13523 C CA . ALA A 1 859 ? 20.112 14.562 24.632 1.00 19.97 859 ALA A CA 1
ATOM 13524 C C . ALA A 1 859 ? 21.013 15.753 24.384 1.00 27.59 859 ALA A C 1
ATOM 13525 O O . ALA A 1 859 ? 21.113 16.631 25.228 1.00 29.00 859 ALA A O 1
ATOM 13532 N N . GLY A 1 860 ? 21.680 15.803 23.224 1.00 27.45 860 GLY A N 1
ATOM 13533 C CA . GLY A 1 860 ? 22.539 16.909 22.874 1.00 33.75 860 GLY A CA 1
ATOM 13534 C C . GLY A 1 860 ? 21.862 18.016 22.109 1.00 24.41 860 GLY A C 1
ATOM 13535 O O . GLY A 1 860 ? 22.467 19.052 21.879 1.00 32.94 860 GLY A O 1
ATOM 13539 N N . ARG A 1 861 ? 20.614 17.825 21.736 1.00 24.51 861 ARG A N 1
ATOM 13540 C CA . ARG A 1 861 ? 19.856 18.796 20.958 1.00 25.97 861 ARG A CA 1
ATOM 13541 C C . ARG A 1 861 ? 20.622 19.230 19.703 1.00 28.87 861 ARG A C 1
ATOM 13542 O O . ARG A 1 861 ? 20.719 20.414 19.387 1.00 24.09 861 ARG A O 1
ATOM 13563 N N . ILE A 1 862 ? 21.218 18.262 19.015 1.00 31.37 862 ILE A N 1
ATOM 13564 C CA . ILE A 1 862 ? 21.998 18.559 17.822 1.00 24.20 862 ILE A CA 1
ATOM 13565 C C . ILE A 1 862 ? 21.059 18.960 16.705 1.00 27.02 862 ILE A C 1
ATOM 13566 O O . ILE A 1 862 ? 20.000 18.355 16.504 1.00 24.79 862 ILE A O 1
ATOM 13582 N N . ILE A 1 863 ? 21.435 19.981 15.948 1.00 23.00 863 ILE A N 1
ATOM 13583 C CA . ILE A 1 863 ? 20.624 20.441 14.821 1.00 21.72 863 ILE A CA 1
ATOM 13584 C C . ILE A 1 863 ? 21.160 19.772 13.559 1.00 18.90 863 ILE A C 1
ATOM 13585 O O . ILE A 1 863 ? 22.363 19.908 13.259 1.00 20.43 863 ILE A O 1
ATOM 13601 N N . PRO A 1 864 ? 20.339 19.012 12.827 1.00 17.43 864 PRO A N 1
ATOM 13602 C CA . PRO A 1 864 ? 20.785 18.455 11.545 1.00 17.97 864 PRO A CA 1
ATOM 13603 C C . PRO A 1 864 ? 21.257 19.578 10.653 1.00 19.23 864 PRO A C 1
ATOM 13604 O O . PRO A 1 864 ? 20.590 20.609 10.551 1.00 19.76 864 PRO A O 1
ATOM 13615 N N . ALA A 1 865 ? 22.401 19.374 9.997 1.00 18.59 865 ALA A N 1
ATOM 13616 C CA . ALA A 1 865 ? 22.901 20.411 9.102 1.00 18.03 865 ALA A CA 1
ATOM 13617 C C . ALA A 1 865 ? 23.729 19.850 7.966 1.00 20.68 865 ALA A C 1
ATOM 13618 O O . ALA A 1 865 ? 24.390 18.817 8.111 1.00 21.80 865 ALA A O 1
ATOM 13625 N N . ILE A 1 866 ? 23.683 20.554 6.822 1.00 17.16 866 ILE A N 1
ATOM 13626 C CA . ILE A 1 866 ? 24.381 20.138 5.607 1.00 17.17 866 ILE A CA 1
ATOM 13627 C C . ILE A 1 866 ? 24.770 21.370 4.790 1.00 20.30 866 ILE A C 1
ATOM 13628 O O . ILE A 1 866 ? 24.100 22.397 4.815 1.00 21.58 866 ILE A O 1
ATOM 13644 N N . ALA A 1 867 ? 25.906 21.281 4.086 1.00 19.74 867 ALA A N 1
ATOM 13645 C CA . ALA A 1 867 ? 26.433 22.449 3.411 1.00 18.84 867 ALA A CA 1
ATOM 13646 C C . ALA A 1 867 ? 25.524 22.918 2.283 1.00 18.82 867 ALA A C 1
ATOM 13647 O O . ALA A 1 867 ? 25.481 24.123 2.018 1.00 22.68 867 ALA A O 1
ATOM 13654 N N . THR A 1 868 ? 24.795 22.012 1.617 1.00 17.42 868 THR A N 1
ATOM 13655 C CA . THR A 1 868 ? 23.929 22.418 0.506 1.00 17.45 868 THR A CA 1
ATOM 13656 C C . THR A 1 868 ? 22.934 23.494 0.932 1.00 17.68 868 THR A C 1
ATOM 13657 O O . THR A 1 868 ? 22.863 24.565 0.323 1.00 18.48 868 THR A O 1
ATOM 13668 N N . THR A 1 869 ? 22.199 23.254 2.005 1.00 17.42 869 THR A N 1
ATOM 13669 C CA . THR A 1 869 ? 21.205 24.201 2.489 1.00 17.62 869 THR A CA 1
ATOM 13670 C C . THR A 1 869 ? 21.848 25.464 3.005 1.00 18.33 869 THR A C 1
ATOM 13671 O O . THR A 1 869 ? 21.318 26.552 2.791 1.00 20.71 869 THR A O 1
ATOM 13682 N N . THR A 1 870 ? 22.948 25.316 3.741 1.00 19.79 870 THR A N 1
ATOM 13683 C CA . THR A 1 870 ? 23.697 26.454 4.274 1.00 18.92 870 THR A CA 1
ATOM 13684 C C . THR A 1 870 ? 24.129 27.412 3.152 1.00 19.52 870 THR A C 1
ATOM 13685 O O . THR A 1 870 ? 23.982 28.641 3.257 1.00 20.85 870 THR A O 1
ATOM 13696 N N . SER A 1 871 ? 24.730 26.879 2.114 1.00 20.40 871 SER A N 1
ATOM 13697 C CA . SER A 1 871 ? 25.176 27.705 1.008 1.00 23.34 871 SER A CA 1
ATOM 13698 C C . SER A 1 871 ? 24.012 28.361 0.294 1.00 20.98 871 SER A C 1
ATOM 13699 O O . SER A 1 871 ? 24.063 29.547 -0.001 1.00 21.91 871 SER A O 1
ATOM 13707 N N . LEU A 1 872 ? 22.921 27.632 0.096 1.00 19.82 872 LEU A N 1
ATOM 13708 C CA . LEU A 1 872 ? 21.777 28.158 -0.635 1.00 19.90 872 LEU A CA 1
ATOM 13709 C C . LEU A 1 872 ? 21.114 29.289 0.124 1.00 20.28 872 LEU A C 1
ATOM 13710 O O . LEU A 1 872 ? 20.861 30.372 -0.435 1.00 21.27 872 LEU A O 1
ATOM 13726 N N . VAL A 1 873 ? 20.834 29.072 1.407 1.00 19.61 873 VAL A N 1
ATOM 13727 C CA . VAL A 1 873 ? 20.219 30.113 2.228 1.00 19.99 873 VAL A CA 1
ATOM 13728 C C . VAL A 1 873 ? 21.105 31.337 2.258 1.00 20.81 873 VAL A C 1
ATOM 13729 O O . VAL A 1 873 ? 20.624 32.476 2.171 1.00 21.33 873 VAL A O 1
ATOM 13742 N N . THR A 1 874 ? 22.421 31.128 2.370 1.00 20.97 874 THR A N 1
ATOM 13743 C CA . THR A 1 874 ? 23.326 32.270 2.409 1.00 21.79 874 THR A CA 1
ATOM 13744 C C . THR A 1 874 ? 23.270 33.062 1.110 1.00 23.97 874 THR A C 1
ATOM 13745 O O . THR A 1 874 ? 23.324 34.304 1.120 1.00 22.95 874 THR A O 1
ATOM 13756 N N . GLY A 1 875 ? 23.188 32.370 -0.021 1.00 22.71 875 GLY A N 1
ATOM 13757 C CA . GLY A 1 875 ? 23.002 33.075 -1.282 1.00 23.86 875 GLY A CA 1
ATOM 13758 C C . GLY A 1 875 ? 21.763 33.954 -1.272 1.00 23.98 875 GLY A C 1
ATOM 13759 O O . GLY A 1 875 ? 21.812 35.128 -1.661 1.00 24.52 875 GLY A O 1
ATOM 13763 N N . LEU A 1 876 ? 20.648 33.420 -0.765 1.00 22.02 876 LEU A N 1
ATOM 13764 C CA . LEU A 1 876 ? 19.405 34.189 -0.718 1.00 22.32 876 LEU A CA 1
ATOM 13765 C C . LEU A 1 876 ? 19.552 35.406 0.175 1.00 22.87 876 LEU A C 1
ATOM 13766 O O . LEU A 1 876 ? 18.993 36.472 -0.123 1.00 24.65 876 LEU A O 1
ATOM 13782 N N . VAL A 1 877 ? 20.311 35.284 1.283 1.00 22.87 877 VAL A N 1
ATOM 13783 C CA . VAL A 1 877 ? 20.507 36.450 2.149 1.00 23.55 877 VAL A CA 1
ATOM 13784 C C . VAL A 1 877 ? 21.204 37.558 1.375 1.00 26.64 877 VAL A C 1
ATOM 13785 O O . VAL A 1 877 ? 20.845 38.748 1.465 1.00 25.23 877 VAL A O 1
ATOM 13798 N N . ASN A 1 878 ? 22.238 37.197 0.623 1.00 24.93 878 ASN A N 1
ATOM 13799 C CA . ASN A 1 878 ? 22.992 38.198 -0.115 1.00 28.94 878 ASN A CA 1
ATOM 13800 C C . ASN A 1 878 ? 22.209 38.815 -1.266 1.00 31.16 878 ASN A C 1
ATOM 13801 O O . ASN A 1 878 ? 22.563 39.907 -1.704 1.00 35.26 878 ASN A O 1
ATOM 13812 N N . LEU A 1 879 ? 21.153 38.160 -1.763 1.00 29.70 879 LEU A N 1
ATOM 13813 C CA . LEU A 1 879 ? 20.287 38.818 -2.752 1.00 36.49 879 LEU A CA 1
ATOM 13814 C C . LEU A 1 879 ? 19.381 39.873 -2.100 1.00 27.41 879 LEU A C 1
ATOM 13815 O O . LEU A 1 879 ? 19.022 40.859 -2.750 1.00 26.56 879 LEU A O 1
ATOM 13831 N N . GLU A 1 880 ? 19.018 39.689 -0.812 1.00 25.98 880 GLU A N 1
ATOM 13832 C CA . GLU A 1 880 ? 18.341 40.748 -0.070 1.00 26.49 880 GLU A CA 1
ATOM 13833 C C . GLU A 1 880 ? 19.310 41.862 0.334 1.00 27.31 880 GLU A C 1
ATOM 13834 O O . GLU A 1 880 ? 18.929 43.033 0.384 1.00 28.59 880 GLU A O 1
ATOM 13846 N N . LEU A 1 881 ? 20.568 41.522 0.615 1.00 26.69 881 LEU A N 1
ATOM 13847 C CA . LEU A 1 881 ? 21.548 42.527 1.001 1.00 27.51 881 LEU A CA 1
ATOM 13848 C C . LEU A 1 881 ? 21.657 43.622 -0.059 1.00 28.27 881 LEU A C 1
ATOM 13849 O O . LEU A 1 881 ? 21.737 44.810 0.277 1.00 29.06 881 LEU A O 1
ATOM 13865 N N . TYR A 1 882 ? 21.669 43.247 -1.343 1.00 28.08 882 TYR A N 1
ATOM 13866 C CA . TYR A 1 882 ? 21.639 44.241 -2.413 1.00 28.78 882 TYR A CA 1
ATOM 13867 C C . TYR A 1 882 ? 20.563 45.309 -2.185 1.00 29.70 882 TYR A C 1
ATOM 13868 O O . TYR A 1 882 ? 20.756 46.486 -2.534 1.00 30.11 882 TYR A O 1
ATOM 13886 N N . LYS A 1 883 ? 19.413 44.911 -1.628 1.00 28.78 883 LYS A N 1
ATOM 13887 C CA . LYS A 1 883 ? 18.301 45.836 -1.471 1.00 29.22 883 LYS A CA 1
ATOM 13888 C C . LYS A 1 883 ? 18.507 46.782 -0.310 1.00 31.76 883 LYS A C 1
ATOM 13889 O O . LYS A 1 883 ? 18.014 47.924 -0.347 1.00 34.26 883 LYS A O 1
ATOM 13908 N N . LEU A 1 884 ? 19.229 46.341 0.721 1.00 31.38 884 LEU A N 1
ATOM 13909 C CA . LEU A 1 884 ? 19.663 47.262 1.771 1.00 32.07 884 LEU A CA 1
ATOM 13910 C C . LEU A 1 884 ? 20.607 48.312 1.221 1.00 37.64 884 LEU A C 1
ATOM 13911 O O . LEU A 1 884 ? 20.563 49.469 1.635 1.00 44.23 884 LEU A O 1
ATOM 13927 N N . ILE A 1 885 ? 21.507 47.909 0.322 1.00 34.96 885 ILE A N 1
ATOM 13928 C CA . ILE A 1 885 ? 22.501 48.831 -0.190 1.00 31.97 885 ILE A CA 1
ATOM 13929 C C . ILE A 1 885 ? 21.841 49.994 -0.935 1.00 32.67 885 ILE A C 1
ATOM 13930 O O . ILE A 1 885 ? 22.375 51.128 -0.940 1.00 33.59 885 ILE A O 1
ATOM 13946 N N . ASP A 1 886 ? 20.714 49.748 -1.584 1.00 31.31 886 ASP A N 1
ATOM 13947 C CA . ASP A 1 886 ? 19.933 50.752 -2.282 1.00 36.49 886 ASP A CA 1
ATOM 13948 C C . ASP A 1 886 ? 18.926 51.433 -1.378 1.00 35.95 886 ASP A C 1
ATOM 13949 O O . ASP A 1 886 ? 18.113 52.222 -1.858 1.00 39.53 886 ASP A O 1
ATOM 13958 N N . ASN A 1 887 ? 18.961 51.147 -0.080 1.00 39.06 887 ASN A N 1
ATOM 13959 C CA . ASN A 1 887 ? 18.067 51.791 0.889 1.00 33.10 887 ASN A CA 1
ATOM 13960 C C . ASN A 1 887 ? 16.598 51.677 0.470 1.00 33.20 887 ASN A C 1
ATOM 13961 O O . ASN A 1 887 ? 15.811 52.608 0.623 1.00 34.33 887 ASN A O 1
ATOM 13972 N N . LYS A 1 888 ? 16.206 50.505 -0.020 1.00 37.23 888 LYS A N 1
ATOM 13973 C CA . LYS A 1 888 ? 14.830 50.337 -0.491 1.00 40.79 888 LYS A CA 1
ATOM 13974 C C . LYS A 1 888 ? 13.847 50.433 0.666 1.00 33.08 888 LYS A C 1
ATOM 13975 O O . LYS A 1 888 ? 14.078 49.880 1.745 1.00 36.07 888 LYS A O 1
ATOM 13994 N N . THR A 1 889 ? 12.769 51.187 0.451 1.00 41.79 889 THR A N 1
ATOM 13995 C CA . THR A 1 889 ? 11.731 51.377 1.457 1.00 41.30 889 THR A CA 1
ATOM 13996 C C . THR A 1 889 ? 10.405 50.774 1.037 1.00 36.52 889 THR A C 1
ATOM 13997 O O . THR A 1 889 ? 9.446 50.808 1.814 1.00 39.08 889 THR A O 1
ATOM 14008 N N . ASP A 1 890 ? 10.322 50.245 -0.185 1.00 50.59 890 ASP A N 1
ATOM 14009 C CA . ASP A 1 890 ? 9.133 49.537 -0.644 1.00 37.23 890 ASP A CA 1
ATOM 14010 C C . ASP A 1 890 ? 9.198 48.117 -0.094 1.00 48.63 890 ASP A C 1
ATOM 14011 O O . ASP A 1 890 ? 10.036 47.301 -0.535 1.00 33.30 890 ASP A O 1
ATOM 14020 N N . ILE A 1 891 ? 8.318 47.823 0.875 1.00 36.36 891 ILE A N 1
ATOM 14021 C CA . ILE A 1 891 ? 8.300 46.499 1.496 1.00 43.61 891 ILE A CA 1
ATOM 14022 C C . ILE A 1 891 ? 8.087 45.414 0.446 1.00 32.84 891 ILE A C 1
ATOM 14023 O O . ILE A 1 891 ? 8.622 44.309 0.566 1.00 32.96 891 ILE A O 1
ATOM 14039 N N . GLU A 1 892 ? 7.347 45.721 -0.620 1.00 31.22 892 GLU A N 1
ATOM 14040 C CA . GLU A 1 892 ? 7.061 44.731 -1.648 1.00 32.10 892 GLU A CA 1
ATOM 14041 C C . GLU A 1 892 ? 8.290 44.296 -2.422 1.00 36.65 892 GLU A C 1
ATOM 14042 O O . GLU A 1 892 ? 8.227 43.268 -3.103 1.00 30.02 892 GLU A O 1
ATOM 14054 N N . GLN A 1 893 ? 9.394 45.009 -2.329 1.00 29.40 893 GLN A N 1
ATOM 14055 C CA . GLN A 1 893 ? 10.593 44.601 -3.033 1.00 32.15 893 GLN A CA 1
ATOM 14056 C C . GLN A 1 893 ? 11.376 43.528 -2.283 1.00 31.94 893 GLN A C 1
ATOM 14057 O O . GLN A 1 893 ? 12.166 42.823 -2.904 1.00 26.54 893 GLN A O 1
ATOM 14071 N N . TYR A 1 894 ? 11.169 43.373 -0.974 1.00 29.05 894 TYR A N 1
ATOM 14072 C CA . TYR A 1 894 ? 11.939 42.397 -0.199 1.00 26.66 894 TYR A CA 1
ATOM 14073 C C . TYR A 1 894 ? 11.300 41.016 -0.232 1.00 28.27 894 TYR A C 1
ATOM 14074 O O . TYR A 1 894 ? 10.097 40.865 -0.449 1.00 26.36 894 TYR A O 1
ATOM 14092 N N . LYS A 1 895 ? 12.131 39.994 0.009 1.00 27.11 895 LYS A N 1
ATOM 14093 C CA . LYS A 1 895 ? 11.676 38.608 -0.035 1.00 30.20 895 LYS A CA 1
ATOM 14094 C C . LYS A 1 895 ? 12.136 37.876 1.218 1.00 24.81 895 LYS A C 1
ATOM 14095 O O . LYS A 1 895 ? 13.347 37.680 1.418 1.00 24.79 895 LYS A O 1
ATOM 14114 N N . ASN A 1 896 ? 11.178 37.460 2.036 1.00 24.92 896 ASN A N 1
ATOM 14115 C CA . ASN A 1 896 ? 11.425 36.429 3.036 1.00 24.83 896 ASN A CA 1
ATOM 14116 C C . ASN A 1 896 ? 11.333 35.069 2.354 1.00 23.79 896 ASN A C 1
ATOM 14117 O O . ASN A 1 896 ? 10.361 34.798 1.656 1.00 28.39 896 ASN A O 1
ATOM 14128 N N . GLY A 1 897 ? 12.309 34.194 2.589 1.00 29.87 897 GLY A N 1
ATOM 14129 C CA . GLY A 1 897 ? 12.339 32.896 1.941 1.00 26.20 897 GLY A CA 1
ATOM 14130 C C . GLY A 1 897 ? 12.103 31.720 2.865 1.00 25.66 897 GLY A C 1
ATOM 14131 O O . GLY A 1 897 ? 12.493 31.740 4.021 1.00 29.76 897 GLY A O 1
ATOM 14135 N N . PHE A 1 898 ? 11.461 30.675 2.326 1.00 28.99 898 PHE A N 1
ATOM 14136 C CA . PHE A 1 898 ? 11.434 29.354 2.944 1.00 30.03 898 PHE A CA 1
ATOM 14137 C C . PHE A 1 898 ? 11.849 28.335 1.886 1.00 22.02 898 PHE A C 1
ATOM 14138 O O . PHE A 1 898 ? 11.396 28.403 0.742 1.00 25.83 898 PHE A O 1
ATOM 14155 N N . VAL A 1 899 ? 12.722 27.403 2.257 1.00 20.45 899 VAL A N 1
ATOM 14156 C CA . VAL A 1 899 ? 13.220 26.416 1.313 1.00 21.36 899 VAL A CA 1
ATOM 14157 C C . VAL A 1 899 ? 13.155 25.058 1.983 1.00 20.54 899 VAL A C 1
ATOM 14158 O O . VAL A 1 899 ? 13.427 24.932 3.187 1.00 23.56 899 VAL A O 1
ATOM 14171 N N . ASN A 1 900 ? 12.800 24.041 1.202 1.00 19.69 900 ASN A N 1
ATOM 14172 C CA . ASN A 1 900 ? 12.931 22.643 1.640 1.00 19.69 900 ASN A CA 1
ATOM 14173 C C . ASN A 1 900 ? 13.491 21.854 0.458 1.00 21.91 900 ASN A C 1
ATOM 14174 O O . ASN A 1 900 ? 12.750 21.515 -0.471 1.00 22.18 900 ASN A O 1
ATOM 14185 N N . LEU A 1 901 ? 14.808 21.612 0.480 1.00 19.48 901 LEU A N 1
ATOM 14186 C CA . LEU A 1 901 ? 15.469 20.951 -0.630 1.00 18.56 901 LEU A CA 1
ATOM 14187 C C . LEU A 1 901 ? 15.054 19.494 -0.776 1.00 21.46 901 LEU A C 1
ATOM 14188 O O . LEU A 1 901 ? 15.335 18.907 -1.817 1.00 28.86 901 LEU A O 1
ATOM 14204 N N . ALA A 1 902 ? 14.407 18.905 0.238 1.00 19.85 902 ALA A N 1
ATOM 14205 C CA . ALA A 1 902 ? 13.947 17.525 0.120 1.00 20.07 902 ALA A CA 1
ATOM 14206 C C . ALA A 1 902 ? 12.908 17.364 -0.983 1.00 23.05 902 ALA A C 1
ATOM 14207 O O . ALA A 1 902 ? 12.743 16.274 -1.536 1.00 27.64 902 ALA A O 1
ATOM 14214 N N . LEU A 1 903 ? 12.182 18.442 -1.315 1.00 21.42 903 LEU A N 1
ATOM 14215 C CA . LEU A 1 903 ? 10.932 18.269 -2.039 1.00 24.45 903 LEU A CA 1
ATOM 14216 C C . LEU A 1 903 ? 11.113 18.419 -3.548 1.00 21.81 903 LEU A C 1
ATOM 14217 O O . LEU A 1 903 ? 10.475 17.682 -4.291 1.00 26.65 903 LEU A O 1
ATOM 14233 N N . PRO A 1 904 ? 11.925 19.358 -4.057 1.00 24.25 904 PRO A N 1
ATOM 14234 C CA . PRO A 1 904 ? 12.469 20.581 -3.495 1.00 21.55 904 PRO A CA 1
ATOM 14235 C C . PRO A 1 904 ? 11.354 21.609 -3.554 1.00 25.14 904 PRO A C 1
ATOM 14236 O O . PRO A 1 904 ? 10.518 21.566 -4.482 1.00 24.55 904 PRO A O 1
ATOM 14247 N N . PHE A 1 905 ? 11.333 22.537 -2.603 1.00 22.68 905 PHE A N 1
ATOM 14248 C CA . PHE A 1 905 ? 10.278 23.529 -2.561 1.00 22.87 905 PHE A CA 1
ATOM 14249 C C . PHE A 1 905 ? 10.914 24.854 -2.218 1.00 21.15 905 PHE A C 1
ATOM 14250 O O . PHE A 1 905 ? 11.771 24.916 -1.337 1.00 23.14 905 PHE A O 1
ATOM 14267 N N . PHE A 1 906 ? 10.452 25.900 -2.874 1.00 24.65 906 PHE A N 1
ATOM 14268 C CA . PHE A 1 906 ? 10.890 27.279 -2.642 1.00 24.73 906 PHE A CA 1
ATOM 14269 C C . PHE A 1 906 ? 9.665 28.170 -2.513 1.00 38.41 906 PHE A C 1
ATOM 14270 O O . PHE A 1 906 ? 8.764 28.119 -3.356 1.00 33.93 906 PHE A O 1
ATOM 14287 N N . GLY A 1 907 ? 9.615 28.927 -1.441 1.00 34.05 907 GLY A N 1
ATOM 14288 C CA . GLY A 1 907 ? 8.514 29.860 -1.199 1.00 37.09 907 GLY A CA 1
ATOM 14289 C C . GLY A 1 907 ? 9.050 31.199 -0.750 1.00 36.84 907 GLY A C 1
ATOM 14290 O O . GLY A 1 907 ? 9.990 31.276 0.017 1.00 33.77 907 GLY A O 1
ATOM 14294 N N . PHE A 1 908 ? 8.430 32.252 -1.264 1.00 27.29 908 PHE A N 1
ATOM 14295 C CA . PHE A 1 908 ? 8.844 33.607 -0.924 1.00 31.56 908 PHE A CA 1
ATOM 14296 C C . PHE A 1 908 ? 7.613 34.441 -0.654 1.00 27.39 908 PHE A C 1
ATOM 14297 O O . PHE A 1 908 ? 6.570 34.226 -1.272 1.00 30.74 908 PHE A O 1
ATOM 14314 N N . SER A 1 909 ? 7.738 35.362 0.298 1.00 31.13 909 SER A N 1
ATOM 14315 C CA . SER A 1 909 ? 6.642 36.233 0.691 1.00 31.84 909 SER A CA 1
ATOM 14316 C C . SER A 1 909 ? 7.245 37.579 1.070 1.00 31.79 909 SER A C 1
ATOM 14317 O O . SER A 1 909 ? 8.416 37.664 1.458 1.00 26.95 909 SER A O 1
ATOM 14325 N N . GLU A 1 910 ? 6.461 38.630 0.929 1.00 28.70 910 GLU A N 1
ATOM 14326 C CA . GLU A 1 910 ? 7.006 39.906 1.347 1.00 28.99 910 GLU A CA 1
ATOM 14327 C C . GLU A 1 910 ? 6.980 39.988 2.870 1.00 31.06 910 GLU A C 1
ATOM 14328 O O . GLU A 1 910 ? 6.140 39.364 3.523 1.00 28.60 910 GLU A O 1
ATOM 14340 N N . PRO A 1 911 ? 7.939 40.671 3.476 1.00 29.83 911 PRO A N 1
ATOM 14341 C CA . PRO A 1 911 ? 7.957 40.719 4.943 1.00 34.31 911 PRO A CA 1
ATOM 14342 C C . PRO A 1 911 ? 6.697 41.369 5.474 1.00 31.84 911 PRO A C 1
ATOM 14343 O O . PRO A 1 911 ? 5.973 42.060 4.765 1.00 43.70 911 PRO A O 1
ATOM 14354 N N . ILE A 1 912 ? 6.435 41.117 6.732 1.00 36.07 912 ILE A N 1
ATOM 14355 C CA . ILE A 1 912 ? 5.234 41.599 7.391 1.00 32.07 912 ILE A CA 1
ATOM 14356 C C . ILE A 1 912 ? 5.519 42.986 7.942 1.00 33.02 912 ILE A C 1
ATOM 14357 O O . ILE A 1 912 ? 6.572 43.223 8.528 1.00 38.91 912 ILE A O 1
ATOM 14373 N N . ALA A 1 913 ? 4.572 43.894 7.774 1.00 34.20 913 ALA A N 1
ATOM 14374 C CA . ALA A 1 913 ? 4.760 45.262 8.221 1.00 35.25 913 ALA A CA 1
ATOM 14375 C C . ALA A 1 913 ? 4.674 45.320 9.736 1.00 56.50 913 ALA A C 1
ATOM 14376 O O . ALA A 1 913 ? 3.931 44.563 10.362 1.00 42.46 913 ALA A O 1
ATOM 14383 N N . SER A 1 914 ? 5.450 46.223 10.323 1.00 43.13 914 SER A N 1
ATOM 14384 C CA . SER A 1 914 ? 5.424 46.379 11.770 1.00 39.42 914 SER A CA 1
ATOM 14385 C C . SER A 1 914 ? 4.009 46.702 12.253 1.00 40.62 914 SER A C 1
ATOM 14386 O O . SER A 1 914 ? 3.293 47.493 11.620 1.00 39.78 914 SER A O 1
ATOM 14394 N N . PRO A 1 915 ? 3.563 46.120 13.362 1.00 59.32 915 PRO A N 1
ATOM 14395 C CA . PRO A 1 915 ? 2.253 46.501 13.889 1.00 42.62 915 PRO A CA 1
ATOM 14396 C C . PRO A 1 915 ? 2.273 47.964 14.290 1.00 49.05 915 PRO A C 1
ATOM 14397 O O . PRO A 1 915 ? 3.299 48.498 14.725 1.00 43.40 915 PRO A O 1
ATOM 14408 N N . LYS A 1 916 ? 1.128 48.612 14.126 1.00 44.23 916 LYS A N 1
ATOM 14409 C CA . LYS A 1 916 ? 0.956 50.021 14.460 1.00 62.43 916 LYS A CA 1
ATOM 14410 C C . LYS A 1 916 ? -0.103 50.131 15.551 1.00 50.17 916 LYS A C 1
ATOM 14411 O O . LYS A 1 916 ? -1.055 49.347 15.595 1.00 53.53 916 LYS A O 1
ATOM 14430 N N . GLY A 1 917 ? 0.081 51.097 16.453 1.00 65.74 917 GLY A N 1
ATOM 14431 C CA . GLY A 1 917 ? -0.817 51.268 17.577 1.00 66.30 917 GLY A CA 1
ATOM 14432 C C . GLY A 1 917 ? -1.173 52.727 17.788 1.00 65.38 917 GLY A C 1
ATOM 14433 O O . GLY A 1 917 ? -0.748 53.607 17.038 1.00 65.74 917 GLY A O 1
ATOM 14437 N N . GLU A 1 918 ? -1.954 52.966 18.838 1.00 77.14 918 GLU A N 1
ATOM 14438 C CA . GLU A 1 918 ? -2.404 54.316 19.158 1.00 83.97 918 GLU A CA 1
ATOM 14439 C C . GLU A 1 918 ? -2.578 54.430 20.663 1.00 84.60 918 GLU A C 1
ATOM 14440 O O . GLU A 1 918 ? -3.396 53.713 21.242 1.00 84.51 918 GLU A O 1
ATOM 14452 N N . TYR A 1 919 ? -1.816 55.313 21.300 1.00 82.65 919 TYR A N 1
ATOM 14453 C CA . TYR A 1 919 ? -2.232 55.865 22.591 1.00 100.19 919 TYR A CA 1
ATOM 14454 C C . TYR A 1 919 ? -3.087 57.081 22.238 1.00 108.64 919 TYR A C 1
ATOM 14455 O O . TYR A 1 919 ? -2.568 58.121 21.811 1.00 90.76 919 TYR A O 1
ATOM 14473 N N . ASN A 1 920 ? -4.397 56.936 22.446 1.00 126.65 920 ASN A N 1
ATOM 14474 C CA . ASN A 1 920 ? -5.417 57.415 21.520 1.00 125.44 920 ASN A CA 1
ATOM 14475 C C . ASN A 1 920 ? -5.065 58.732 20.849 1.00 119.97 920 ASN A C 1
ATOM 14476 O O . ASN A 1 920 ? -4.644 59.694 21.500 1.00 109.98 920 ASN A O 1
ATOM 14487 N N . ASN A 1 921 ? -5.240 58.743 19.523 1.00 116.43 921 ASN A N 1
ATOM 14488 C CA . ASN A 1 921 ? -5.098 59.862 18.600 1.00 111.60 921 ASN A CA 1
ATOM 14489 C C . ASN A 1 921 ? -3.642 60.135 18.234 1.00 101.80 921 ASN A C 1
ATOM 14490 O O . ASN A 1 921 ? -3.394 60.950 17.344 1.00 98.13 921 ASN A O 1
ATOM 14501 N N . LYS A 1 922 ? -2.675 59.486 18.871 1.00 103.22 922 LYS A N 1
ATOM 14502 C CA . LYS A 1 922 ? -1.279 59.532 18.450 1.00 106.81 922 LYS A CA 1
ATOM 14503 C C . LYS A 1 922 ? -0.909 58.172 17.873 1.00 97.38 922 LYS A C 1
ATOM 14504 O O . LYS A 1 922 ? -1.101 57.139 18.530 1.00 86.32 922 LYS A O 1
ATOM 14523 N N . LYS A 1 923 ? -0.405 58.170 16.642 1.00 94.67 923 LYS A N 1
ATOM 14524 C CA . LYS A 1 923 ? -0.063 56.937 15.940 1.00 92.12 923 LYS A CA 1
ATOM 14525 C C . LYS A 1 923 ? 1.419 56.639 16.116 1.00 86.47 923 LYS A C 1
ATOM 14526 O O . LYS A 1 923 ? 2.262 57.534 15.952 1.00 85.90 923 LYS A O 1
ATOM 14545 N N . TYR A 1 924 ? 1.735 55.387 16.455 1.00 70.76 924 TYR A N 1
ATOM 14546 C CA . TYR A 1 924 ? 3.119 55.002 16.683 1.00 57.24 924 TYR A CA 1
ATOM 14547 C C . TYR A 1 924 ? 3.364 53.578 16.192 1.00 52.68 924 TYR A C 1
ATOM 14548 O O . TYR A 1 924 ? 2.437 52.782 16.022 1.00 49.09 924 TYR A O 1
ATOM 14566 N N . ASP A 1 925 ? 4.642 53.285 15.964 1.00 56.59 925 ASP A N 1
ATOM 14567 C CA . ASP A 1 925 ? 5.114 51.979 15.514 1.00 45.88 925 ASP A CA 1
ATOM 14568 C C . ASP A 1 925 ? 5.472 51.168 16.755 1.00 49.18 925 ASP A C 1
ATOM 14569 O O . ASP A 1 925 ? 6.418 51.505 17.478 1.00 59.98 925 ASP A O 1
ATOM 14578 N N . LYS A 1 926 ? 4.713 50.095 16.999 1.00 45.44 926 LYS A N 1
ATOM 14579 C CA . LYS A 1 926 ? 4.863 49.303 18.215 1.00 46.60 926 LYS A CA 1
ATOM 14580 C C . LYS A 1 926 ? 6.222 48.629 18.335 1.00 44.92 926 LYS A C 1
ATOM 14581 O O . LYS A 1 926 ? 6.538 48.093 19.401 1.00 64.37 926 LYS A O 1
ATOM 14600 N N . ILE A 1 927 ? 7.028 48.637 17.291 1.00 45.19 927 ILE A N 1
ATOM 14601 C CA . ILE A 1 927 ? 8.344 48.013 17.309 1.00 50.41 927 ILE A CA 1
ATOM 14602 C C . ILE A 1 927 ? 9.453 49.056 17.338 1.00 47.57 927 ILE A C 1
ATOM 14603 O O . ILE A 1 927 ? 10.401 48.944 18.108 1.00 55.46 927 ILE A O 1
ATOM 14619 N N . TRP A 1 928 ? 9.356 50.073 16.486 1.00 41.02 928 TRP A N 1
ATOM 14620 C CA . TRP A 1 928 ? 10.509 50.919 16.222 1.00 40.96 928 TRP A CA 1
ATOM 14621 C C . TRP A 1 928 ? 10.461 52.280 16.904 1.00 42.66 928 TRP A C 1
ATOM 14622 O O . TRP A 1 928 ? 11.526 52.865 17.144 1.00 43.13 928 TRP A O 1
ATOM 14643 N N . ASP A 1 929 ? 9.292 52.792 17.251 1.00 44.00 929 ASP A N 1
ATOM 14644 C CA . ASP A 1 929 ? 9.238 54.120 17.861 1.00 45.71 929 ASP A CA 1
ATOM 14645 C C . ASP A 1 929 ? 9.575 54.052 19.349 1.00 47.41 929 ASP A C 1
ATOM 14646 O O . ASP A 1 929 ? 9.383 53.020 20.008 1.00 46.23 929 ASP A O 1
ATOM 14655 N N . ARG A 1 930 ? 10.082 55.172 19.877 1.00 52.20 930 ARG A N 1
ATOM 14656 C CA . ARG A 1 930 ? 10.339 55.292 21.307 1.00 62.24 930 ARG A CA 1
ATOM 14657 C C . ARG A 1 930 ? 10.385 56.766 21.676 1.00 60.87 930 ARG A C 1
ATOM 14658 O O . ARG A 1 930 ? 10.564 57.638 20.817 1.00 50.79 930 ARG A O 1
ATOM 14679 N N . PHE A 1 931 ? 10.218 57.034 22.966 1.00 67.61 931 PHE A N 1
ATOM 14680 C CA . PHE A 1 931 ? 10.369 58.385 23.501 1.00 69.81 931 PHE A CA 1
ATOM 14681 C C . PHE A 1 931 ? 11.843 58.634 23.823 1.00 60.87 931 PHE A C 1
ATOM 14682 O O . PHE A 1 931 ? 12.424 57.928 24.652 1.00 73.76 931 PHE A O 1
ATOM 14699 N N . ASP A 1 932 ? 12.438 59.628 23.176 1.00 56.10 932 ASP A N 1
ATOM 14700 C CA . ASP A 1 932 ? 13.818 60.018 23.446 1.00 57.77 932 ASP A CA 1
ATOM 14701 C C . ASP A 1 932 ? 13.818 61.161 24.453 1.00 71.84 932 ASP A C 1
ATOM 14702 O O . ASP A 1 932 ? 13.227 62.213 24.203 1.00 75.77 932 ASP A O 1
ATOM 14711 N N . ILE A 1 933 ? 14.473 60.949 25.592 1.00 66.83 933 ILE A N 1
ATOM 14712 C CA . ILE A 1 933 ? 14.552 61.935 26.662 1.00 79.42 933 ILE A CA 1
ATOM 14713 C C . ILE A 1 933 ? 16.003 62.370 26.822 1.00 82.19 933 ILE A C 1
ATOM 14714 O O . ILE A 1 933 ? 16.886 61.532 27.052 1.00 79.46 933 ILE A O 1
ATOM 14730 N N . LYS A 1 934 ? 16.245 63.678 26.707 1.00 66.49 934 LYS A N 1
ATOM 14731 C CA . LYS A 1 934 ? 17.579 64.227 26.893 1.00 65.73 934 LYS A CA 1
ATOM 14732 C C . LYS A 1 934 ? 17.837 64.410 28.381 1.00 68.65 934 LYS A C 1
ATOM 14733 O O . LYS A 1 934 ? 17.063 65.085 29.069 1.00 68.59 934 LYS A O 1
ATOM 14752 N N . GLY A 1 935 ? 18.918 63.824 28.877 1.00 86.87 935 GLY A N 1
ATOM 14753 C CA . GLY A 1 935 ? 19.378 64.106 30.219 1.00 68.04 935 GLY A CA 1
ATOM 14754 C C . GLY A 1 935 ? 18.938 63.060 31.231 1.00 68.47 935 GLY A C 1
ATOM 14755 O O . GLY A 1 935 ? 18.025 62.272 31.005 1.00 73.66 935 GLY A O 1
ATOM 14759 N N . ASP A 1 936 ? 19.614 63.069 32.378 1.00 80.50 936 ASP A N 1
ATOM 14760 C CA . ASP A 1 936 ? 19.327 62.152 33.483 1.00 84.59 936 ASP A CA 1
ATOM 14761 C C . ASP A 1 936 ? 18.203 62.771 34.312 1.00 94.09 936 ASP A C 1
ATOM 14762 O O . ASP A 1 936 ? 18.409 63.342 35.388 1.00 80.30 936 ASP A O 1
ATOM 14771 N N . ILE A 1 937 ? 16.982 62.652 33.784 1.00 79.89 937 ILE A N 1
ATOM 14772 C CA . ILE A 1 937 ? 15.841 63.369 34.349 1.00 84.86 937 ILE A CA 1
ATOM 14773 C C . ILE A 1 937 ? 15.496 62.826 35.734 1.00 86.64 937 ILE A C 1
ATOM 14774 O O . ILE A 1 937 ? 15.634 61.624 36.015 1.00 81.11 937 ILE A O 1
ATOM 14790 N N . LYS A 1 938 ? 15.049 63.733 36.614 1.00 80.00 938 LYS A N 1
ATOM 14791 C CA . LYS A 1 938 ? 14.566 63.325 37.923 1.00 86.37 938 LYS A CA 1
ATOM 14792 C C . LYS A 1 938 ? 13.220 62.622 37.781 1.00 100.42 938 LYS A C 1
ATOM 14793 O O . LYS A 1 938 ? 12.371 63.027 36.984 1.00 116.78 938 LYS A O 1
ATOM 14812 N N . LEU A 1 939 ? 13.023 61.569 38.575 1.00 109.27 939 LEU A N 1
ATOM 14813 C CA . LEU A 1 939 ? 11.845 60.719 38.421 1.00 103.30 939 LEU A CA 1
ATOM 14814 C C . LEU A 1 939 ? 10.556 61.533 38.371 1.00 101.78 939 LEU A C 1
ATOM 14815 O O . LEU A 1 939 ? 9.708 61.316 37.500 1.00 101.46 939 LEU A O 1
ATOM 14831 N N . SER A 1 940 ? 10.390 62.479 39.294 1.00 100.66 940 SER A N 1
ATOM 14832 C CA . SER A 1 940 ? 9.159 63.264 39.325 1.00 103.77 940 SER A CA 1
ATOM 14833 C C . SER A 1 940 ? 8.952 64.036 38.026 1.00 99.37 940 SER A C 1
ATOM 14834 O O . SER A 1 940 ? 7.833 64.092 37.504 1.00 107.57 940 SER A O 1
ATOM 14842 N N . ASP A 1 941 ? 10.012 64.650 37.494 1.00 109.77 941 ASP A N 1
ATOM 14843 C CA . ASP A 1 941 ? 9.874 65.410 36.256 1.00 115.81 941 ASP A CA 1
ATOM 14844 C C . ASP A 1 941 ? 9.538 64.507 35.069 1.00 96.32 941 ASP A C 1
ATOM 14845 O O . ASP A 1 941 ? 8.825 64.934 34.152 1.00 96.08 941 ASP A O 1
ATOM 14854 N N . LEU A 1 942 ? 10.045 63.271 35.060 1.00 80.96 942 LEU A N 1
ATOM 14855 C CA . LEU A 1 942 ? 9.695 62.343 33.986 1.00 102.32 942 LEU A CA 1
ATOM 14856 C C . LEU A 1 942 ? 8.223 61.958 34.061 1.00 105.94 942 LEU A C 1
ATOM 14857 O O . LEU A 1 942 ? 7.532 61.936 33.034 1.00 98.11 942 LEU A O 1
ATOM 14873 N N . ILE A 1 943 ? 7.729 61.652 35.266 1.00 94.95 943 ILE A N 1
ATOM 14874 C CA . ILE A 1 943 ? 6.307 61.364 35.430 1.00 95.19 943 ILE A CA 1
ATOM 14875 C C . ILE A 1 943 ? 5.478 62.570 35.005 1.00 97.47 943 ILE A C 1
ATOM 14876 O O . ILE A 1 943 ? 4.453 62.432 34.324 1.00 105.84 943 ILE A O 1
ATOM 14892 N N . GLU A 1 944 ? 5.910 63.770 35.397 1.00 92.35 944 GLU A N 1
ATOM 14893 C CA . GLU A 1 944 ? 5.227 64.986 34.972 1.00 90.83 944 GLU A CA 1
ATOM 14894 C C . GLU A 1 944 ? 5.181 65.081 33.454 1.00 90.96 944 GLU A C 1
ATOM 14895 O O . GLU A 1 944 ? 4.108 65.203 32.860 1.00 90.22 944 GLU A O 1
ATOM 14907 N N . HIS A 1 945 ? 6.350 65.013 32.808 1.00 121.51 945 HIS A N 1
ATOM 14908 C CA . HIS A 1 945 ? 6.428 65.314 31.383 1.00 133.39 945 HIS A CA 1
ATOM 14909 C C . HIS A 1 945 ? 5.550 64.387 30.552 1.00 121.75 945 HIS A C 1
ATOM 14910 O O . HIS A 1 945 ? 5.079 64.780 29.477 1.00 121.13 945 HIS A O 1
ATOM 14924 N N . PHE A 1 946 ? 5.323 63.157 31.021 1.00 114.30 946 PHE A N 1
ATOM 14925 C CA . PHE A 1 946 ? 4.404 62.267 30.322 1.00 109.67 946 PHE A CA 1
ATOM 14926 C C . PHE A 1 946 ? 2.976 62.796 30.406 1.00 111.22 946 PHE A C 1
ATOM 14927 O O . PHE A 1 946 ? 2.219 62.724 29.434 1.00 110.54 946 PHE A O 1
ATOM 14944 N N . GLU A 1 947 ? 2.586 63.335 31.560 1.00 114.03 947 GLU A N 1
ATOM 14945 C CA . GLU A 1 947 ? 1.283 63.983 31.650 1.00 116.68 947 GLU A CA 1
ATOM 14946 C C . GLU A 1 947 ? 1.244 65.235 30.779 1.00 117.42 947 GLU A C 1
ATOM 14947 O O . GLU A 1 947 ? 0.260 65.471 30.067 1.00 107.83 947 GLU A O 1
ATOM 14959 N N . LYS A 1 948 ? 2.321 66.029 30.799 1.00 120.87 948 LYS A N 1
ATOM 14960 C CA . LYS A 1 948 ? 2.328 67.310 30.101 1.00 122.17 948 LYS A CA 1
ATOM 14961 C C . LYS A 1 948 ? 2.107 67.124 28.604 1.00 126.48 948 LYS A C 1
ATOM 14962 O O . LYS A 1 948 ? 1.103 67.581 28.045 1.00 121.96 948 LYS A O 1
ATOM 14981 N N . ASP A 1 949 ? 3.041 66.446 27.935 1.00 131.30 949 ASP A N 1
ATOM 14982 C CA . ASP A 1 949 ? 3.070 66.426 26.481 1.00 122.19 949 ASP A CA 1
ATOM 14983 C C . ASP A 1 949 ? 2.605 65.120 25.858 1.00 110.40 949 ASP A C 1
ATOM 14984 O O . ASP A 1 949 ? 2.197 65.130 24.692 1.00 110.03 949 ASP A O 1
ATOM 14993 N N . GLU A 1 950 ? 2.643 64.008 26.592 1.00 115.92 950 GLU A N 1
ATOM 14994 C CA . GLU A 1 950 ? 2.112 62.745 26.093 1.00 92.30 950 GLU A CA 1
ATOM 14995 C C . GLU A 1 950 ? 0.759 62.392 26.702 1.00 90.32 950 GLU A C 1
ATOM 14996 O O . GLU A 1 950 ? 0.117 61.446 26.238 1.00 113.15 950 GLU A O 1
ATOM 15008 N N . GLY A 1 951 ? 0.317 63.121 27.723 1.00 86.29 951 GLY A N 1
ATOM 15009 C CA . GLY A 1 951 ? -0.976 62.858 28.327 1.00 81.56 951 GLY A CA 1
ATOM 15010 C C . GLY A 1 951 ? -1.125 61.449 28.852 1.00 83.80 951 GLY A C 1
ATOM 15011 O O . GLY A 1 951 ? -2.205 60.854 28.733 1.00 79.12 951 GLY A O 1
ATOM 15015 N N . LEU A 1 952 ? -0.066 60.902 29.441 1.00 104.72 952 LEU A N 1
ATOM 15016 C CA . LEU A 1 952 ? -0.057 59.532 29.937 1.00 100.55 952 LEU A CA 1
ATOM 15017 C C . LEU A 1 952 ? 0.091 59.532 31.452 1.00 100.90 952 LEU A C 1
ATOM 15018 O O . LEU A 1 952 ? 0.964 60.219 32.000 1.00 93.19 952 LEU A O 1
ATOM 15034 N N . GLU A 1 953 ? -0.770 58.763 32.122 1.00 108.55 953 GLU A N 1
ATOM 15035 C CA . GLU A 1 953 ? -0.733 58.627 33.580 1.00 122.90 953 GLU A CA 1
ATOM 15036 C C . GLU A 1 953 ? 0.118 57.395 33.889 1.00 106.13 953 GLU A C 1
ATOM 15037 O O . GLU A 1 953 ? -0.374 56.293 34.148 1.00 106.20 953 GLU A O 1
ATOM 15049 N N . ILE A 1 954 ? 1.438 57.604 33.847 1.00 85.92 954 ILE A N 1
ATOM 15050 C CA . ILE A 1 954 ? 2.386 56.502 33.929 1.00 92.88 954 ILE A CA 1
ATOM 15051 C C . ILE A 1 954 ? 2.173 55.726 35.220 1.00 85.23 954 ILE A C 1
ATOM 15052 O O . ILE A 1 954 ? 2.039 56.308 36.301 1.00 112.01 954 ILE A O 1
ATOM 15068 N N . THR A 1 955 ? 2.148 54.394 35.106 1.00 106.10 955 THR A N 1
ATOM 15069 C CA . THR A 1 955 ? 1.798 53.520 36.215 1.00 114.44 955 THR A CA 1
ATOM 15070 C C . THR A 1 955 ? 2.814 52.414 36.464 1.00 112.39 955 THR A C 1
ATOM 15071 O O . THR A 1 955 ? 2.624 51.616 37.388 1.00 112.49 955 THR A O 1
ATOM 15082 N N . MET A 1 956 ? 3.877 52.332 35.672 1.00 126.20 956 MET A N 1
ATOM 15083 C CA . MET A 1 956 ? 4.877 51.296 35.881 1.00 128.97 956 MET A CA 1
ATOM 15084 C C . MET A 1 956 ? 6.133 51.602 35.082 1.00 125.68 956 MET A C 1
ATOM 15085 O O . MET A 1 956 ? 6.167 51.387 33.868 1.00 140.06 956 MET A O 1
ATOM 15099 N N . LEU A 1 957 ? 7.164 52.104 35.748 1.00 116.11 957 LEU A N 1
ATOM 15100 C CA . LEU A 1 957 ? 8.450 52.363 35.116 1.00 111.00 957 LEU A CA 1
ATOM 15101 C C . LEU A 1 957 ? 9.417 51.273 35.556 1.00 108.52 957 LEU A C 1
ATOM 15102 O O . LEU A 1 957 ? 9.687 51.121 36.750 1.00 120.14 957 LEU A O 1
ATOM 15118 N N . SER A 1 958 ? 9.922 50.511 34.596 1.00 101.77 958 SER A N 1
ATOM 15119 C CA . SER A 1 958 ? 10.726 49.334 34.878 1.00 100.30 958 SER A CA 1
ATOM 15120 C C . SER A 1 958 ? 12.042 49.415 34.124 1.00 103.78 958 SER A C 1
ATOM 15121 O O . SER A 1 958 ? 12.082 49.832 32.964 1.00 113.03 958 SER A O 1
ATOM 15129 N N . TYR A 1 959 ? 13.117 49.023 34.795 1.00 94.26 959 TYR A N 1
ATOM 15130 C CA . TYR A 1 959 ? 14.433 48.875 34.186 1.00 90.60 959 TYR A CA 1
ATOM 15131 C C . TYR A 1 959 ? 14.771 47.394 34.222 1.00 99.14 959 TYR A C 1
ATOM 15132 O O . TYR A 1 959 ? 14.908 46.813 35.305 1.00 118.62 959 TYR A O 1
ATOM 15150 N N . GLY A 1 960 ? 14.892 46.784 33.051 1.00 102.23 960 GLY A N 1
ATOM 15151 C CA . GLY A 1 960 ? 15.032 45.341 33.020 1.00 95.95 960 GLY A CA 1
ATOM 15152 C C . GLY A 1 960 ? 13.851 44.720 33.735 1.00 108.11 960 GLY A C 1
ATOM 15153 O O . GLY A 1 960 ? 12.699 45.128 33.545 1.00 101.99 960 GLY A O 1
ATOM 15157 N N . VAL A 1 961 ? 14.132 43.745 34.600 1.00 126.27 961 VAL A N 1
ATOM 15158 C CA . VAL A 1 961 ? 13.058 43.010 35.259 1.00 140.08 961 VAL A CA 1
ATOM 15159 C C . VAL A 1 961 ? 12.419 43.847 36.360 1.00 133.65 961 VAL A C 1
ATOM 15160 O O . VAL A 1 961 ? 11.190 43.873 36.502 1.00 135.02 961 VAL A O 1
ATOM 15173 N N . SER A 1 962 ? 13.232 44.547 37.146 1.00 134.04 962 SER A N 1
ATOM 15174 C CA . SER A 1 962 ? 12.724 45.218 38.331 1.00 125.15 962 SER A CA 1
ATOM 15175 C C . SER A 1 962 ? 11.877 46.430 37.958 1.00 117.02 962 SER A C 1
ATOM 15176 O O . SER A 1 962 ? 12.001 47.006 36.873 1.00 126.76 962 SER A O 1
ATOM 15184 N N . LEU A 1 963 ? 11.012 46.818 38.892 1.00 110.51 963 LEU A N 1
ATOM 15185 C CA . LEU A 1 963 ? 10.158 47.989 38.748 1.00 105.78 963 LEU A CA 1
ATOM 15186 C C . LEU A 1 963 ? 10.753 49.108 39.591 1.00 122.63 963 LEU A C 1
ATOM 15187 O O . LEU A 1 963 ? 10.776 49.021 40.822 1.00 124.73 963 LEU A O 1
ATOM 15203 N N . LEU A 1 964 ? 11.254 50.151 38.927 1.00 132.37 964 LEU A N 1
ATOM 15204 C CA . LEU A 1 964 ? 11.790 51.294 39.657 1.00 128.61 964 LEU A CA 1
ATOM 15205 C C . LEU A 1 964 ? 10.677 52.111 40.301 1.00 126.07 964 LEU A C 1
ATOM 15206 O O . LEU A 1 964 ? 10.905 52.774 41.318 1.00 130.49 964 LEU A O 1
ATOM 15222 N N . TYR A 1 965 ? 9.479 52.078 39.723 1.00 99.17 965 TYR A N 1
ATOM 15223 C CA . TYR A 1 965 ? 8.313 52.755 40.270 1.00 98.60 965 TYR A CA 1
ATOM 15224 C C . TYR A 1 965 ? 7.115 51.831 40.128 1.00 108.84 965 TYR A C 1
ATOM 15225 O O . TYR A 1 965 ? 7.045 51.010 39.208 1.00 112.43 965 TYR A O 1
ATOM 15243 N N . ALA A 1 966 ? 6.170 51.970 41.055 1.00 127.53 966 ALA A N 1
ATOM 15244 C CA . ALA A 1 966 ? 4.917 51.231 40.980 1.00 134.52 966 ALA A CA 1
ATOM 15245 C C . ALA A 1 966 ? 3.876 51.963 41.811 1.00 143.35 966 ALA A C 1
ATOM 15246 O O . ALA A 1 966 ? 4.163 52.379 42.941 1.00 150.72 966 ALA A O 1
ATOM 15253 N N . SER A 1 967 ? 2.675 52.123 41.249 1.00 140.83 967 SER A N 1
ATOM 15254 C CA . SER A 1 967 ? 1.575 52.737 41.984 1.00 151.89 967 SER A CA 1
ATOM 15255 C C . SER A 1 967 ? 0.938 51.785 42.988 1.00 150.54 967 SER A C 1
ATOM 15256 O O . SER A 1 967 ? 0.213 52.241 43.881 1.00 140.25 967 SER A O 1
ATOM 15264 N N . PHE A 1 968 ? 1.187 50.484 42.862 1.00 151.31 968 PHE A N 1
ATOM 15265 C CA . PHE A 1 968 ? 0.670 49.503 43.809 1.00 153.83 968 PHE A CA 1
ATOM 15266 C C . PHE A 1 968 ? 1.664 49.282 44.950 1.00 152.08 968 PHE A C 1
ATOM 15267 O O . PHE A 1 968 ? 2.610 50.054 45.127 1.00 146.72 968 PHE A O 1
ATOM 15284 N N . GLU A 1 976 ? 8.064 55.039 48.038 1.00 113.76 976 GLU A N 1
ATOM 15285 C CA . GLU A 1 976 ? 7.221 56.085 48.609 1.00 127.92 976 GLU A CA 1
ATOM 15286 C C . GLU A 1 976 ? 7.111 57.270 47.652 1.00 133.04 976 GLU A C 1
ATOM 15287 O O . GLU A 1 976 ? 6.071 57.472 47.029 1.00 125.09 976 GLU A O 1
ATOM 15298 N N . ARG A 1 977 ? 8.187 58.047 47.542 1.00 144.16 977 ARG A N 1
ATOM 15299 C CA . ARG A 1 977 ? 8.256 59.177 46.622 1.00 150.99 977 ARG A CA 1
ATOM 15300 C C . ARG A 1 977 ? 9.725 59.450 46.336 1.00 146.09 977 ARG A C 1
ATOM 15301 O O . ARG A 1 977 ? 10.551 59.414 47.256 1.00 152.15 977 ARG A O 1
ATOM 15322 N N . LEU A 1 978 ? 10.045 59.733 45.074 1.00 129.87 978 LEU A N 1
ATOM 15323 C CA . LEU A 1 978 ? 11.439 59.915 44.692 1.00 117.58 978 LEU A CA 1
ATOM 15324 C C . LEU A 1 978 ? 11.608 61.060 43.712 1.00 114.23 978 LEU A C 1
ATOM 15325 O O . LEU A 1 978 ? 10.853 61.179 42.742 1.00 97.13 978 LEU A O 1
ATOM 15341 N N . ASN A 1 979 ? 12.605 61.895 43.992 1.00 132.72 979 ASN A N 1
ATOM 15342 C CA . ASN A 1 979 ? 13.093 62.926 43.083 1.00 144.11 979 ASN A CA 1
ATOM 15343 C C . ASN A 1 979 ? 14.524 62.599 42.655 1.00 135.93 979 ASN A C 1
ATOM 15344 O O . ASN A 1 979 ? 15.376 63.481 42.525 1.00 131.70 979 ASN A O 1
ATOM 15355 N N . LEU A 1 980 ? 14.796 61.305 42.448 1.00 126.48 980 LEU A N 1
ATOM 15356 C CA . LEU A 1 980 ? 16.128 60.829 42.107 1.00 119.48 980 LEU A CA 1
ATOM 15357 C C . LEU A 1 980 ? 16.325 60.843 40.597 1.00 121.58 980 LEU A C 1
ATOM 15358 O O . LEU A 1 980 ? 15.471 60.329 39.865 1.00 113.44 980 LEU A O 1
ATOM 15374 N N . PRO A 1 981 ? 17.417 61.413 40.090 1.00 127.98 981 PRO A N 1
ATOM 15375 C CA . PRO A 1 981 ? 17.756 61.193 38.680 1.00 131.13 981 PRO A CA 1
ATOM 15376 C C . PRO A 1 981 ? 17.830 59.698 38.399 1.00 119.30 981 PRO A C 1
ATOM 15377 O O . PRO A 1 981 ? 18.272 58.910 39.239 1.00 123.80 981 PRO A O 1
ATOM 15388 N N . ILE A 1 982 ? 17.375 59.309 37.208 1.00 101.63 982 ILE A N 1
ATOM 15389 C CA . ILE A 1 982 ? 17.228 57.890 36.891 1.00 104.22 982 ILE A CA 1
ATOM 15390 C C . ILE A 1 982 ? 18.492 57.121 37.260 1.00 102.74 982 ILE A C 1
ATOM 15391 O O . ILE A 1 982 ? 18.429 56.046 37.864 1.00 95.49 982 ILE A O 1
ATOM 15407 N N . THR A 1 983 ? 19.662 57.661 36.905 1.00 113.60 983 THR A N 1
ATOM 15408 C CA . THR A 1 983 ? 20.899 56.926 37.155 1.00 115.19 983 THR A CA 1
ATOM 15409 C C . THR A 1 983 ? 21.061 56.609 38.637 1.00 119.11 983 THR A C 1
ATOM 15410 O O . THR A 1 983 ? 21.581 55.542 38.989 1.00 117.73 983 THR A O 1
ATOM 15421 N N . GLN A 1 984 ? 20.603 57.507 39.520 1.00 129.49 984 GLN A N 1
ATOM 15422 C CA . GLN A 1 984 ? 20.629 57.220 40.951 1.00 119.40 984 GLN A CA 1
ATOM 15423 C C . GLN A 1 984 ? 19.546 56.215 41.327 1.00 106.21 984 GLN A C 1
ATOM 15424 O O . GLN A 1 984 ? 19.772 55.328 42.159 1.00 106.68 984 GLN A O 1
ATOM 15438 N N . LEU A 1 985 ? 18.358 56.352 40.734 1.00 103.07 985 LEU A N 1
ATOM 15439 C CA . LEU A 1 985 ? 17.265 55.434 41.030 1.00 107.15 985 LEU A CA 1
ATOM 15440 C C . LEU A 1 985 ? 17.641 53.993 40.708 1.00 112.98 985 LEU A C 1
ATOM 15441 O O . LEU A 1 985 ? 17.356 53.077 41.491 1.00 102.29 985 LEU A O 1
ATOM 15457 N N . VAL A 1 986 ? 18.272 53.769 39.555 1.00 133.00 986 VAL A N 1
ATOM 15458 C CA . VAL A 1 986 ? 18.664 52.416 39.174 1.00 132.41 986 VAL A CA 1
ATOM 15459 C C . VAL A 1 986 ? 19.679 51.865 40.168 1.00 136.93 986 VAL A C 1
ATOM 15460 O O . VAL A 1 986 ? 19.587 50.707 40.594 1.00 136.56 986 VAL A O 1
ATOM 15473 N N . LYS A 1 987 ? 20.661 52.686 40.557 1.00 136.75 987 LYS A N 1
ATOM 15474 C CA . LYS A 1 987 ? 21.632 52.272 41.566 1.00 135.09 987 LYS A CA 1
ATOM 15475 C C . LYS A 1 987 ? 20.943 51.735 42.814 1.00 133.70 987 LYS A C 1
ATOM 15476 O O . LYS A 1 987 ? 21.351 50.707 43.368 1.00 143.48 987 LYS A O 1
ATOM 15495 N N . LEU A 1 988 ? 19.885 52.416 43.262 1.00 124.54 988 LEU A N 1
ATOM 15496 C CA . LEU A 1 988 ? 19.226 52.063 44.515 1.00 116.73 988 LEU A CA 1
ATOM 15497 C C . LEU A 1 988 ? 18.682 50.640 44.487 1.00 119.85 988 LEU A C 1
ATOM 15498 O O . LEU A 1 988 ? 18.961 49.837 45.386 1.00 114.64 988 LEU A O 1
ATOM 15514 N N . VAL A 1 989 ? 17.894 50.312 43.462 1.00 118.00 989 VAL A N 1
ATOM 15515 C CA . VAL A 1 989 ? 17.113 49.075 43.458 1.00 106.58 989 VAL A CA 1
ATOM 15516 C C . VAL A 1 989 ? 17.881 47.888 42.908 1.00 121.29 989 VAL A C 1
ATOM 15517 O O . VAL A 1 989 ? 17.375 46.755 42.977 1.00 120.00 989 VAL A O 1
ATOM 15530 N N . THR A 1 990 ? 19.092 48.093 42.402 1.00 133.22 990 THR A N 1
ATOM 15531 C CA . THR A 1 990 ? 19.891 47.023 41.813 1.00 146.19 990 THR A CA 1
ATOM 15532 C C . THR A 1 990 ? 21.112 46.707 42.672 1.00 143.19 990 THR A C 1
ATOM 15533 O O . THR A 1 990 ? 22.225 46.536 42.170 1.00 146.07 990 THR A O 1
ATOM 15544 N N . LYS A 1 991 ? 20.905 46.622 43.981 1.00 138.04 991 LYS A N 1
ATOM 15545 C CA . LYS A 1 991 ? 21.963 46.337 44.946 1.00 142.58 991 LYS A CA 1
ATOM 15546 C C . LYS A 1 991 ? 23.196 47.205 44.689 1.00 145.95 991 LYS A C 1
ATOM 15547 O O . LYS A 1 991 ? 24.307 46.718 44.474 1.00 157.40 991 LYS A O 1
ATOM 15566 N N . LYS A 1 992 ? 22.970 48.514 44.698 1.00 141.49 992 LYS A N 1
ATOM 15567 C CA . LYS A 1 992 ? 24.038 49.505 44.787 1.00 140.88 992 LYS A CA 1
ATOM 15568 C C . LYS A 1 992 ? 25.180 49.215 43.811 1.00 141.65 992 LYS A C 1
ATOM 15569 O O . LYS A 1 992 ? 26.333 49.007 44.199 1.00 132.40 992 LYS A O 1
ATOM 15588 N N . ASP A 1 993 ? 24.845 49.212 42.523 1.00 140.67 993 ASP A N 1
ATOM 15589 C CA . ASP A 1 993 ? 25.834 49.049 41.467 1.00 147.35 993 ASP A CA 1
ATOM 15590 C C . ASP A 1 993 ? 25.905 50.320 40.629 1.00 140.78 993 ASP A C 1
ATOM 15591 O O . ASP A 1 993 ? 24.901 51.011 40.427 1.00 136.39 993 ASP A O 1
ATOM 15600 N N . ILE A 1 994 ? 27.104 50.620 40.145 1.00 139.02 994 ILE A N 1
ATOM 15601 C CA . ILE A 1 994 ? 27.377 51.841 39.393 1.00 134.89 994 ILE A CA 1
ATOM 15602 C C . ILE A 1 994 ? 27.424 51.485 37.909 1.00 119.48 994 ILE A C 1
ATOM 15603 O O . ILE A 1 994 ? 28.257 50.656 37.511 1.00 132.02 994 ILE A O 1
ATOM 15619 N N . PRO A 1 995 ? 26.555 52.051 37.070 1.00 112.08 995 PRO A N 1
ATOM 15620 C CA . PRO A 1 995 ? 26.761 51.935 35.618 1.00 93.95 995 PRO A CA 1
ATOM 15621 C C . PRO A 1 995 ? 28.083 52.572 35.213 1.00 95.76 995 PRO A C 1
ATOM 15622 O O . PRO A 1 995 ? 28.471 53.623 35.725 1.00 93.52 995 PRO A O 1
ATOM 15633 N N . ALA A 1 996 ? 28.779 51.932 34.278 1.00 94.94 996 ALA A N 1
ATOM 15634 C CA . ALA A 1 996 ? 30.133 52.339 33.916 1.00 102.26 996 ALA A CA 1
ATOM 15635 C C . ALA A 1 996 ? 30.162 53.046 32.566 1.00 100.34 996 ALA A C 1
ATOM 15636 O O . ALA A 1 996 ? 30.407 54.256 32.504 1.00 92.37 996 ALA A O 1
ATOM 15643 N N . HIS A 1 997 ? 29.925 52.311 31.479 1.00 100.09 997 HIS A N 1
ATOM 15644 C CA . HIS A 1 997 ? 30.058 52.799 30.115 1.00 92.68 997 HIS A CA 1
ATOM 15645 C C . HIS A 1 997 ? 28.725 53.223 29.515 1.00 83.58 997 HIS A C 1
ATOM 15646 O O . HIS A 1 997 ? 28.638 53.452 28.303 1.00 81.98 997 HIS A O 1
ATOM 15660 N N . VAL A 1 998 ? 27.688 53.321 30.333 1.00 78.95 998 VAL A N 1
ATOM 15661 C CA . VAL A 1 998 ? 26.329 53.530 29.855 1.00 67.25 998 VAL A CA 1
ATOM 15662 C C . VAL A 1 998 ? 26.171 54.978 29.413 1.00 74.88 998 VAL A C 1
ATOM 15663 O O . VAL A 1 998 ? 26.382 55.905 30.202 1.00 76.44 998 VAL A O 1
ATOM 15676 N N . SER A 1 999 ? 25.795 55.174 28.149 1.00 77.64 999 SER A N 1
ATOM 15677 C CA . SER A 1 999 ? 25.396 56.490 27.667 1.00 72.53 999 SER A CA 1
ATOM 15678 C C . SER A 1 999 ? 23.897 56.607 27.414 1.00 62.53 999 SER A C 1
ATOM 15679 O O . SER A 1 999 ? 23.372 57.725 27.423 1.00 67.33 999 SER A O 1
ATOM 15687 N N . THR A 1 1000 ? 23.199 55.492 27.214 1.00 60.38 1000 THR A N 1
ATOM 15688 C CA . THR A 1 1000 ? 21.751 55.481 27.057 1.00 65.11 1000 THR A CA 1
ATOM 15689 C C . THR A 1 1000 ? 21.152 54.416 27.969 1.00 77.10 1000 THR A C 1
ATOM 15690 O O . THR A 1 1000 ? 21.822 53.460 28.365 1.00 72.74 1000 THR A O 1
ATOM 15701 N N . MET A 1 1001 ? 19.874 54.602 28.306 1.00 77.88 1001 MET A N 1
ATOM 15702 C CA . MET A 1 1001 ? 19.144 53.681 29.171 1.00 68.58 1001 MET A CA 1
ATOM 15703 C C . MET A 1 1001 ? 17.746 53.470 28.617 1.00 62.49 1001 MET A C 1
ATOM 15704 O O . MET A 1 1001 ? 17.058 54.443 28.284 1.00 61.22 1001 MET A O 1
ATOM 15718 N N . ILE A 1 1002 ? 17.324 52.206 28.543 1.00 86.19 1002 ILE A N 1
ATOM 15719 C CA . ILE A 1 1002 ? 16.004 51.836 28.035 1.00 71.25 1002 ILE A CA 1
ATOM 15720 C C . ILE A 1 1002 ? 15.081 51.616 29.223 1.00 64.46 1002 ILE A C 1
ATOM 15721 O O . ILE A 1 1002 ? 15.423 50.877 30.151 1.00 69.95 1002 ILE A O 1
ATOM 15737 N N . LEU A 1 1003 ? 13.915 52.257 29.199 1.00 67.04 1003 LEU A N 1
ATOM 15738 C CA . LEU A 1 1003 ? 12.896 52.087 30.225 1.00 71.13 1003 LEU A CA 1
ATOM 15739 C C . LEU A 1 1003 ? 11.582 51.704 29.561 1.00 84.30 1003 LEU A C 1
ATOM 15740 O O . LEU A 1 1003 ? 11.307 52.107 28.429 1.00 86.68 1003 LEU A O 1
ATOM 15756 N N . GLU A 1 1004 ? 10.768 50.931 30.283 1.00 101.89 1004 GLU A N 1
ATOM 15757 C CA . GLU A 1 1004 ? 9.515 50.391 29.764 1.00 97.07 1004 GLU A CA 1
ATOM 15758 C C . GLU A 1 1004 ? 8.364 50.840 30.651 1.00 89.95 1004 GLU A C 1
ATOM 15759 O O . GLU A 1 1004 ? 8.444 50.728 31.876 1.00 89.88 1004 GLU A O 1
ATOM 15771 N N . ILE A 1 1005 ? 7.289 51.324 30.026 1.00 90.78 1005 ILE A N 1
ATOM 15772 C CA . ILE A 1 1005 ? 6.214 52.021 30.720 1.00 95.71 1005 ILE A CA 1
ATOM 15773 C C . ILE A 1 1005 ? 4.899 51.270 30.558 1.00 113.46 1005 ILE A C 1
ATOM 15774 O O . ILE A 1 1005 ? 4.608 50.716 29.491 1.00 121.33 1005 ILE A O 1
ATOM 15790 N N . CYS A 1 1006 ? 4.110 51.257 31.630 1.00 111.73 1006 CYS A N 1
ATOM 15791 C CA . CYS A 1 1006 ? 2.676 50.996 31.575 1.00 108.71 1006 CYS A CA 1
ATOM 15792 C C . CYS A 1 1006 ? 1.975 52.297 31.939 1.00 103.14 1006 CYS A C 1
ATOM 15793 O O . CYS A 1 1006 ? 2.459 53.045 32.794 1.00 109.68 1006 CYS A O 1
ATOM 15801 N N . ALA A 1 1007 ? 0.848 52.578 31.292 1.00 92.24 1007 ALA A N 1
ATOM 15802 C CA . ALA A 1 1007 ? 0.265 53.906 31.413 1.00 94.40 1007 ALA A CA 1
ATOM 15803 C C . ALA A 1 1007 ? -1.234 53.869 31.151 1.00 113.63 1007 ALA A C 1
ATOM 15804 O O . ALA A 1 1007 ? -1.792 52.855 30.727 1.00 118.36 1007 ALA A O 1
ATOM 15811 N N . ASP A 1 1008 ? -1.875 55.006 31.424 1.00 101.57 1008 ASP A N 1
ATOM 15812 C CA . ASP A 1 1008 ? -3.271 55.260 31.105 1.00 108.57 1008 ASP A CA 1
ATOM 15813 C C . ASP A 1 1008 ? -3.362 56.496 30.217 1.00 108.70 1008 ASP A C 1
ATOM 15814 O O . ASP A 1 1008 ? -2.473 57.351 30.218 1.00 103.05 1008 ASP A O 1
ATOM 15823 N N . ASP A 1 1009 ? -4.449 56.590 29.460 1.00 111.37 1009 ASP A N 1
ATOM 15824 C CA . ASP A 1 1009 ? -4.632 57.690 28.528 1.00 114.27 1009 ASP A CA 1
ATOM 15825 C C . ASP A 1 1009 ? -5.573 58.738 29.111 1.00 130.00 1009 ASP A C 1
ATOM 15826 O O . ASP A 1 1009 ? -6.176 58.559 30.173 1.00 127.37 1009 ASP A O 1
ATOM 15835 N N . LYS A 1 1010 ? -5.694 59.851 28.381 1.00 137.30 1010 LYS A N 1
ATOM 15836 C CA . LYS A 1 1010 ? -6.538 60.956 28.822 1.00 139.81 1010 LYS A CA 1
ATOM 15837 C C . LYS A 1 1010 ? -7.985 60.526 29.022 1.00 135.42 1010 LYS A C 1
ATOM 15838 O O . LYS A 1 1010 ? -8.711 61.147 29.806 1.00 145.70 1010 LYS A O 1
ATOM 15857 N N . GLU A 1 1011 ? -8.428 59.483 28.323 1.00 135.07 1011 GLU A N 1
ATOM 15858 C CA . GLU A 1 1011 ? -9.776 58.962 28.515 1.00 128.00 1011 GLU A CA 1
ATOM 15859 C C . GLU A 1 1011 ? -9.895 58.107 29.772 1.00 129.73 1011 GLU A C 1
ATOM 15860 O O . GLU A 1 1011 ? -10.996 57.624 30.071 1.00 121.21 1011 GLU A O 1
ATOM 15872 N N . GLY A 1 1012 ? -8.794 57.904 30.499 1.00 116.95 1012 GLY A N 1
ATOM 15873 C CA . GLY A 1 1012 ? -8.809 57.106 31.707 1.00 102.65 1012 GLY A CA 1
ATOM 15874 C C . GLY A 1 1012 ? -8.659 55.619 31.498 1.00 106.88 1012 GLY A C 1
ATOM 15875 O O . GLY A 1 1012 ? -9.037 54.841 32.382 1.00 105.41 1012 GLY A O 1
ATOM 15879 N N . GLU A 1 1013 ? -8.114 55.193 30.365 1.00 114.52 1013 GLU A N 1
ATOM 15880 C CA . GLU A 1 1013 ? -8.003 53.780 30.039 1.00 116.14 1013 GLU A CA 1
ATOM 15881 C C . GLU A 1 1013 ? -6.550 53.396 29.783 1.00 117.39 1013 GLU A C 1
ATOM 15882 O O . GLU A 1 1013 ? -5.786 54.159 29.177 1.00 100.58 1013 GLU A O 1
ATOM 15894 N N . ASP A 1 1014 ? -6.188 52.200 30.248 1.00 118.35 1014 ASP A N 1
ATOM 15895 C CA . ASP A 1 1014 ? -4.849 51.665 30.042 1.00 111.33 1014 ASP A CA 1
ATOM 15896 C C . ASP A 1 1014 ? -4.552 51.531 28.554 1.00 111.83 1014 ASP A C 1
ATOM 15897 O O . ASP A 1 1014 ? -5.401 51.104 27.767 1.00 104.60 1014 ASP A O 1
ATOM 15906 N N . VAL A 1 1015 ? -3.328 51.899 28.174 1.00 117.48 1015 VAL A N 1
ATOM 15907 C CA . VAL A 1 1015 ? -2.894 51.863 26.786 1.00 97.32 1015 VAL A CA 1
ATOM 15908 C C . VAL A 1 1015 ? -1.507 51.242 26.708 1.00 99.35 1015 VAL A C 1
ATOM 15909 O O . VAL A 1 1015 ? -0.695 51.376 27.630 1.00 90.60 1015 VAL A O 1
ATOM 15922 N N . GLU A 1 1016 ? -1.245 50.553 25.592 1.00 104.94 1016 GLU A N 1
ATOM 15923 C CA . GLU A 1 1016 ? 0.106 50.129 25.253 1.00 87.52 1016 GLU A CA 1
ATOM 15924 C C . GLU A 1 1016 ? 0.879 51.319 24.696 1.00 91.25 1016 GLU A C 1
ATOM 15925 O O . GLU A 1 1016 ? 0.340 52.116 23.917 1.00 81.38 1016 GLU A O 1
ATOM 15937 N N . VAL A 1 1017 ? 2.144 51.441 25.102 1.00 94.28 1017 VAL A N 1
ATOM 15938 C CA . VAL A 1 1017 ? 2.946 52.615 24.747 1.00 72.78 1017 VAL A CA 1
ATOM 15939 C C . VAL A 1 1017 ? 4.361 52.181 24.406 1.00 62.87 1017 VAL A C 1
ATOM 15940 O O . VAL A 1 1017 ? 4.866 51.161 24.891 1.00 61.92 1017 VAL A O 1
ATOM 15953 N N . PRO A 1 1018 ? 5.032 52.971 23.566 1.00 57.15 1018 PRO A N 1
ATOM 15954 C CA . PRO A 1 1018 ? 6.422 52.661 23.218 1.00 68.21 1018 PRO A CA 1
ATOM 15955 C C . PRO A 1 1018 ? 7.373 52.933 24.372 1.00 57.64 1018 PRO A C 1
ATOM 15956 O O . PRO A 1 1018 ? 7.059 53.658 25.320 1.00 69.10 1018 PRO A O 1
ATOM 15967 N N . PHE A 1 1019 ? 8.569 52.347 24.266 1.00 59.46 1019 PHE A N 1
ATOM 15968 C CA . PHE A 1 1019 ? 9.552 52.439 25.339 1.00 74.96 1019 PHE A CA 1
ATOM 15969 C C . PHE A 1 1019 ? 10.252 53.803 25.338 1.00 75.10 1019 PHE A C 1
ATOM 15970 O O . PHE A 1 1019 ? 10.067 54.637 24.441 1.00 61.04 1019 PHE A O 1
ATOM 15987 N N . ILE A 1 1020 ? 11.064 54.024 26.381 1.00 74.94 1020 ILE A N 1
ATOM 15988 C CA . ILE A 1 1020 ? 11.779 55.278 26.587 1.00 64.35 1020 ILE A CA 1
ATOM 15989 C C . ILE A 1 1020 ? 13.275 55.029 26.427 1.00 61.67 1020 ILE A C 1
ATOM 15990 O O . ILE A 1 1020 ? 13.790 53.982 26.839 1.00 77.34 1020 ILE A O 1
ATOM 16006 N N . THR A 1 1021 ? 13.968 55.990 25.833 1.00 54.04 1021 THR A N 1
ATOM 16007 C CA . THR A 1 1021 ? 15.426 56.044 25.862 1.00 58.18 1021 THR A CA 1
ATOM 16008 C C . THR A 1 1021 ? 15.854 57.278 26.663 1.00 54.56 1021 THR A C 1
ATOM 16009 O O . THR A 1 1021 ? 15.510 58.413 26.305 1.00 58.08 1021 THR A O 1
ATOM 16020 N N . ILE A 1 1022 ? 16.597 57.054 27.738 1.00 64.83 1022 ILE A N 1
ATOM 16021 C CA . ILE A 1 1022 ? 17.237 58.132 28.477 1.00 61.00 1022 ILE A CA 1
ATOM 16022 C C . ILE A 1 1022 ? 18.637 58.329 27.910 1.00 86.47 1022 ILE A C 1
ATOM 16023 O O . ILE A 1 1022 ? 19.451 57.400 27.923 1.00 53.61 1022 ILE A O 1
ATOM 16039 N N . HIS A 1 1023 ? 18.921 59.533 27.414 1.00 58.15 1023 HIS A N 1
ATOM 16040 C CA . HIS A 1 1023 ? 20.245 59.877 26.910 1.00 71.53 1023 HIS A CA 1
ATOM 16041 C C . HIS A 1 1023 ? 21.014 60.593 28.012 1.00 72.48 1023 HIS A C 1
ATOM 16042 O O . HIS A 1 1023 ? 20.708 61.745 28.348 1.00 77.18 1023 HIS A O 1
ATOM 16056 N N . LEU A 1 1024 ? 22.012 59.913 28.569 1.00 57.71 1024 LEU A N 1
ATOM 16057 C CA . LEU A 1 1024 ? 22.768 60.466 29.696 1.00 58.64 1024 LEU A CA 1
ATOM 16058 C C . LEU A 1 1024 ? 23.792 61.487 29.241 1.00 60.76 1024 LEU A C 1
ATOM 16059 O O . LEU A 1 1024 ? 24.260 62.331 30.031 1.00 65.39 1024 LEU A O 1
#

Sequence (1005 aa):
AAGEIDESLYSRQLYVLGKEAMLKMQTSNVLILGLKGLGVEIAKNVVLAGVKSMTVFDPEPVQLADLSTQFFLTEEKDIGQKRGDVTRAKLAEELNAYVPVNVLDSLDDVTQLSQFQVVVATDTVSLEDKVKINEFCHSSGIRFISSETRGLFGNNTFVDLGDEFTVLDPTGEEPRRTTGMVSDIEPDGTVTMLDDNRHGLEDGNFVRFSEVEGLDKLNDGTLFKVEVVLGPFAFRIGSVKEEYGEYKKGGIFTEVKKVPRRKISSFKSLKQQLSNPEFVFSDFFAKFFDDRAAQLHLGFQALHQFAVRHNGEELPRTMNDEDANELIKLVTDLSSVQQPEVLGEGVDVNEDLIKELSYQARGDIPGVVAFFGGLVAQEVLKACSGKFTPLKQFMMYFDSLESLPDPKNFPRNEKTTQPVNSRYDNQIAVFGLDFQQKKIANSKVVFLVGSGAIIGCEMLKNWALLGLGSGSDGYIVVTDNDSIEKSNLNRQFLFRPKDVGKNKSEVAAEAVCAMNPDLLKGKINAKIDKVVGPETEEIFNDSFWESLDFVTNALDNVDARRTTYVDRRCVFYRKPLLEESGTLGTKGNTQVIIPRLTESYSSSRDPPEKSIPLCCTLRSFPNKIDHTIAWAKSLFQQGYFTDSAENVNMYLTQPNFVEQTLKQSGDVKGVLESISDSLSSKPHNFEDCIKWARLEFEKKFNHDIKQLLFNFPKDAKTSNGEPFWSGAKRAPTPLEFDIYNNDHFHFVVAGASLRAYNYGIKSNSKPNVDEYKSVIDHMIIPEFTPNANLKIQVNDDDPDPNANAANGSDEIDQLVSSLPDPSTLAGFKLEPVDFEKDDDTNHHIEFITACSNCRAQNYFIETADRQKTKFIAGRIIPAIATTTSLVTGLVNLELYKLIDNKTDIEQYKNGFVNLALPFFGFSEPIASPKGEYNNKKYDKIWDRFDIKGDIKLSDLIEHFEKDEGLEITMLSYGVSLLYASFERLNLPITQLVKLVTKKDIPAHVSTMILEICADDKEGEDVEVPFITIHL

Solvent-accessible surface area: 45161 Å² total; per-residue (Å²): 116,106,40,124,34,33,40,54,20,1,7,23,1,20,54,13,4,29,118,112,7,0,38,79,0,52,92,5,27,0,0,0,1,2,0,62,0,4,0,0,2,0,0,0,1,0,0,4,2,1,3,110,14,0,9,0,36,6,48,91,65,1,120,50,30,8,4,0,1,0,2,9,0,38,129,189,19,80,53,96,106,13,0,73,20,0,86,47,65,0,29,101,16,8,106,125,3,75,5,74,43,20,118,45,30,142,75,52,78,44,0,71,109,11,74,0,0,0,0,2,31,55,14,53,31,112,65,5,36,124,11,2,96,43,0,26,82,58,54,11,63,0,0,7,1,10,9,16,0,0,0,0,10,0,2,1,1,1,5,85,110,10,51,2,84,20,37,34,34,84,141,64,118,56,11,40,7,50,52,3,71,85,65,0,20,0,51,5,23,119,115,53,158,4,39,13,125,107,37,28,51,0,80,1,35,79,2,80,34,0,102,128,0,44,92,36,55,68,17,131,5,82,43,64,40,60,82,20,0,73,15,35,63,2,129,148,43,33,149,40,150,118,33,6,42,0,28,10,40,61,51,90,126,132,12,59,4,107,9,4,144,98,8,22,41,86,23,77,44,35,71,9,10,112,85,20,100,114,59,8,17,10,3,0,0,0,5,11,0,0,18,67,6,17,117,132,69,146,57,95,35,0,112,24,24,13,65,120,8,0,74,42,0,20,118,7,0,52,54,12,23,107,132,14,78,124,12,18,35,183,79,75,123,26,58,95,111,10,0,48,35,0,0,27,0,3,88,4,15,0,2,1,0,3,1,0,0,0,0,0,0,0,1,1,0,1,1,6,17,7,5,40,2,26,4,0,55,2,6,0,11,10,10,9,30,29,0,30,4,57,90,190,94,26,69,39,42,91,147,40,0,96,87,69,132,28,17,31,11,30,0,4,4,0,0,2,59,93,1,12,110,78,0,18,53,4,60,0,0,0,2,6,0,11,15,20,0,0,1,0,1,3,0,0,1,5,3,2,0,0,34,12,114,103,2,61,1,6,0,2,20,90,62,38,1,71,92,10,14,16,2,32,2,2,9,4,43,97,154,3,70,53,96,45,15,0,76,17,0,10,133,24,0,22,71,20,0,88,68,0,166,74,47,22,73,28,56,80,36,129,12,8,101,166,22,52,112,74,6,59,29,80,36,1,106,42,3,62,4,0,0,0,14,34,101,66,76,112,16,36,16,14,0,1,131,27,0,16,20,24,75,32,24,0,3,6,3,9,34,99,5,12,70,4,63,7,24,1,0,15,20,152,39,1,35,5,25,32,60,55,108,114,120,128,151,181,102,57,68,108,5,26,38,97,6,6,0,25,90,14,51,18,0,1,31,38,0,45,70,30,0,72,26,33,1,27,68,20,2,75,25,0,30,66,21,32,104,58,143,65,15,33,139,74,12,95,172,144,43,61,74,7,59,28,28,1,73,24,0,25,87,10,4,92,57,72,13,155,74,36,86,37,0,9,79,33,0,18,67,14,0,18,88,40,0,1,36,67,4,70,22,10,28,95,40,24,60,116,117,24,123,53,131,121,44,108,57,18,27,62,37,39,45,41,27,0,57,24,18,126,38,71,12,154,48,97,21,8,16,30,2,1,4,0,0,0,22,5,13,5,111,5,30,70,29,193,80,135,109,181,32,68,44,97,112,16,74,58,19,15,90,156,31,162,47,75,152,50,115,52,74,79,142,84,157,31,14,41,78,68,146,53,113,63,51,109,34,52,106,53,23,34,120,100,68,16,82,113,41,42,101,74,13,46,84,44,89,97,23,97,84,58,141,3,75,44,7,128,59,72,52,49,61,96,111,30,46,11,9,17,0,0,8,2,0,0,6,0,9,0,42,0,2,121,20,154,70,12,94,99,72,90,0,11,62,45,2,13,187,10,82,17,7,1,3,0,0,1,0,0,0,0,0,10,2,1,3,8,0,1,1,15,6,13,105,26,111,65,28,112,57,1,32,22,5,88,0,9,0,0,75,10,68,1,16,40,66,82,5,100,52,3,52,124,13,83,18,73,142,91,180,15,10,87,21,0,52,26,26,84,22,192,30,50,31,116,10,55,49,0,48,89,85,8,114,134,87,41,13,2,101,11,45,62,0,20,63,69,161,39,95,12,59,34,73,236,206,202,57,102,46,35,0,44,86,0,6,68,75,68,42,189,127,71,128,46,90,79,49,53,32,4,69,0,93,10,62,0,37,5,167,113,47,103,96,18,125,17,11,30,0,2,0,71,93

GO terms:
  GO:0004839 ubiquitin activating enzyme activity (F, IDA)
  GO:0005634 nucleus (C, IDA)
  GO:0005737 cytoplasm (C, IDA)
  GO:0016567 protein ubiquitination (P, IDA)
  GO:0005634 nucleus (C, HDA)
  GO:0005737 cytoplasm (C, HDA)
  GO:0005515 protein binding (F, IPI)
  GO:0004839 ubiquitin activating enzyme activity (F, EXP)

InterPro domains:
  IPR000011 Ubiquitin/SUMO-activating enzyme E1-like [PR01849] (40-64)
  IPR000011 Ubiquitin/SUMO-activating enzyme E1-like [PR01849] (154-181)
  IPR000011 Ubiquitin/SUMO-activating enzyme E1-like [PR01849] (464-487)
  IPR000011 Ubiquitin/SUMO-activating enzyme E1-like [PR01849] (513-538)
  IPR000011 Ubiquitin/SUMO-activating enzyme E1-like [PR01849] (664-691)
  IPR000594 THIF-type NAD/FAD binding fold [PF00899] (417-911)
  IPR018074 Ubiquitin-activating enzyme E1, conserved site [PS00536] (376-384)
  IPR018075 Ubiquitin-activating enzyme E1 [TIGR01408] (13-1023)
  IPR018965 Ubiquitin-activating enzyme E1, C-terminal [PF09358] (928-1020)
  IPR018965 Ubiquitin-activating enzyme E1, C-terminal [SM00985] (894-1020)
  IPR019572 Ubiquitin-activating enzyme, SCCH domain [PF10585] (606-856)
  IPR032418 Ubiquitin-activating enzyme E1, FCCH domain [PF16190] (191-259)
  IPR032420 Ubiquitin-activating enzyme E1, four-helix bundle [PF16191] (260-329)
  IPR033127 Ubiquitin-activating enzyme E1, Cys active site [PS00865] (598-606)
  IPR035985 Ubiquitin-activating enzyme-like [SSF69572] (13-398)
  IPR035985 Ubiquitin-activating enzyme-like [SSF69572] (411-912)
  IPR038252 Ubiquitin-activating enzyme E1, C-terminal domain superfamily [G3DSA:3.10.290.60] (930-1024)
  IPR042063 Ubiquitin-activating enzyme E1, SCCH domain [G3DSA:1.10.10.2660] (591-863)
  IPR042302 Ubiquitin-activating enzyme E1, FCCH domain superfamily [G3DSA:2.40.30.180] (180-258)
  IPR042449 Ubiquitin-activating enzyme E1, inactive adenylation domain, subdomain 1 [G3DSA:3.50.50.80] (9-127)

Organism: Saccharomyces cerevisiae (strain ATCC 204508 / S288c) (NCBI:txid559292)

Radius of gyration: 32.87 Å; Cα contacts (8 Å, |Δi|>4): 2088; chains: 1; bounding box: 63×79×96 Å